Protein 6SDK (pdb70)

Structure (mmCIF, N/CA/C/O backbone):
data_6SDK
#
_entry.id   6SDK
#
_cell.length_a   47.186
_cell.length_b   104.501
_cell.length_c   103.193
_cell.angle_alpha   90.000
_cell.angle_beta   102.568
_cell.angle_gamma   90.000
#
_symmetry.space_group_name_H-M   'P 1 21 1'
#
loop_
_entity.id
_entity.type
_entity.pdbx_description
1 polymer 'Stage 0 sporulation protein J'
2 non-polymer "CYTIDINE-5'-DIPHOSPHATE"
3 non-polymer 'CALCIUM ION'
4 water water
#
loop_
_atom_site.group_PDB
_atom_site.id
_atom_site.type_symbol
_atom_site.label_atom_id
_atom_site.label_alt_id
_atom_site.label_comp_id
_atom_site.label_asym_id
_atom_site.label_entity_id
_atom_site.label_seq_id
_atom_site.pdbx_PDB_ins_code
_atom_site.Cartn_x
_atom_site.Cartn_y
_atom_site.Cartn_z
_atom_site.occupancy
_atom_site.B_iso_or_equiv
_atom_site.auth_seq_id
_atom_site.auth_comp_id
_atom_site.auth_asym_id
_atom_site.auth_atom_id
_atom_site.pdbx_PDB_model_num
ATOM 17 N N . GLU A 1 2 ? 74.55213 -0.60345 -31.49596 1.000 34.24845 21 GLU A N 1
ATOM 18 C CA . GLU A 1 2 ? 73.44621 -0.13766 -32.33339 1.000 31.01676 21 GLU A CA 1
ATOM 19 C C . GLU A 1 2 ? 72.20623 0.06520 -31.47293 1.000 29.87076 21 GLU A C 1
ATOM 20 O O . GLU A 1 2 ? 71.87101 -0.76420 -30.61599 1.000 29.58033 21 GLU A O 1
ATOM 32 N N . THR A 1 3 ? 71.52376 1.18206 -31.68578 1.000 29.31774 22 THR A N 1
ATOM 33 C CA . THR A 1 3 ? 70.38694 1.52345 -30.84826 1.000 27.57925 22 THR A CA 1
ATOM 34 C C . THR A 1 3 ? 69.15081 1.80804 -31.68140 1.000 28.89939 22 THR A C 1
ATOM 35 O O . THR A 1 3 ? 69.22472 2.15577 -32.85420 1.000 28.99594 22 THR A O 1
ATOM 46 N N . VAL A 1 4 ? 68.00440 1.66171 -31.03672 1.000 27.98919 23 VAL A N 1
ATOM 47 C CA . VAL A 1 4 ? 66.70546 2.01275 -31.61440 1.000 28.72546 23 VAL A CA 1
ATOM 48 C C . VAL A 1 4 ? 66.31112 3.37109 -31.04856 1.000 31.34021 23 VAL A C 1
ATOM 49 O O . VAL A 1 4 ? 66.12506 3.51112 -29.83425 1.000 35.45594 23 VAL A O 1
ATOM 62 N N . GLU A 1 5 ? 66.20862 4.36247 -31.91187 1.000 29.13717 24 GLU A N 1
ATOM 63 C CA . GLU A 1 5 ? 65.82105 5.70647 -31.51033 1.000 37.44938 24 GLU A CA 1
ATOM 64 C C . GLU A 1 5 ? 64.37716 5.93832 -31.94506 1.000 32.92179 24 GLU A C 1
ATOM 65 O O . GLU A 1 5 ? 63.93546 5.43850 -32.97619 1.000 31.41607 24 GLU A O 1
ATOM 77 N N . GLU A 1 6 ? 63.65312 6.70837 -31.14785 1.000 31.23225 25 GLU A N 1
ATOM 78 C CA . GLU A 1 6 ? 62.38731 7.26205 -31.60048 1.000 34.45022 25 GLU A CA 1
ATOM 79 C C . GLU A 1 6 ? 62.68423 8.51646 -32.41283 1.000 30.12512 25 GLU A C 1
ATOM 80 O O . GLU A 1 6 ? 63.23186 9.48291 -31.88875 1.000 39.35333 25 GLU A O 1
ATOM 92 N N . ILE A 1 7 ? 62.33743 8.49915 -33.68448 1.000 30.48232 26 ILE A N 1
ATOM 93 C CA . ILE A 1 7 ? 62.60116 9.61416 -34.59990 1.000 31.74887 26 ILE A CA 1
ATOM 94 C C . ILE A 1 7 ? 61.28529 10.32258 -34.90022 1.000 36.25124 26 ILE A C 1
ATOM 95 O O . ILE A 1 7 ? 60.27779 9.67531 -35.19243 1.000 31.33269 26 ILE A O 1
ATOM 111 N N . LYS A 1 8 ? 61.30180 11.65318 -34.84069 1.000 35.82117 27 LYS A N 1
ATOM 112 C CA . LYS A 1 8 ? 60.10079 12.42148 -35.13048 1.000 36.12996 27 LYS A CA 1
ATOM 113 C C . LYS A 1 8 ? 59.62991 12.18476 -36.55828 1.000 35.65346 27 LYS A C 1
ATOM 114 O O . LYS A 1 8 ? 60.42066 12.18613 -37.50001 1.000 35.76845 27 LYS A O 1
ATOM 133 N N . ILE A 1 9 ? 58.31933 12.00655 -36.71285 1.000 35.94501 28 ILE A N 1
ATOM 134 C CA . ILE A 1 9 ? 57.72206 11.87124 -38.03591 1.000 36.74304 28 ILE A CA 1
ATOM 135 C C . ILE A 1 9 ? 58.16084 13.00319 -38.95556 1.000 33.97028 28 ILE A C 1
ATOM 136 O O . ILE A 1 9 ? 58.38438 12.79441 -40.15876 1.000 33.98203 28 ILE A O 1
ATOM 152 N N . ALA A 1 10 ? 58.27127 14.22516 -38.42098 1.000 39.31165 29 ALA A N 1
ATOM 153 C CA . ALA A 1 10 ? 58.62192 15.37236 -39.25764 1.000 41.79984 29 ALA A CA 1
ATOM 154 C C . ALA A 1 10 ? 60.03906 15.30749 -39.82597 1.000 39.47355 29 ALA A C 1
ATOM 155 O O . ALA A 1 10 ? 60.34645 16.03069 -40.77781 1.000 38.10356 29 ALA A O 1
ATOM 162 N N . ASP A 1 11 ? 60.91421 14.48657 -39.25655 1.000 33.41327 30 ASP A N 1
ATOM 163 C CA . ASP A 1 11 ? 62.30778 14.44717 -39.67801 1.000 35.94400 30 ASP A CA 1
ATOM 164 C C . ASP A 1 11 ? 62.58839 13.37375 -40.71399 1.000 38.97562 30 ASP A C 1
ATOM 165 O O . ASP A 1 11 ? 63.72493 13.27826 -41.18657 1.000 36.19725 30 ASP A O 1
ATOM 174 N N . LEU A 1 12 ? 61.57421 12.57662 -41.07355 1.000 35.19221 31 LEU A N 1
ATOM 175 C CA . LEU A 1 12 ? 61.76428 11.45046 -41.96602 1.000 34.33961 31 LEU A CA 1
ATOM 176 C C . LEU A 1 12 ? 61.45438 11.83143 -43.39929 1.000 38.79114 31 LEU A C 1
ATOM 177 O O . LEU A 1 12 ? 60.48291 12.53807 -43.67184 1.000 39.48244 31 LEU A O 1
ATOM 193 N N . ARG A 1 13 ? 62.27079 11.33928 -44.31625 1.000 39.07391 32 ARG A N 1
ATOM 194 C CA . ARG A 1 13 ? 62.12820 11.56860 -45.74334 1.000 36.53047 32 ARG A CA 1
ATOM 195 C C . ARG A 1 13 ? 61.77982 10.25997 -46.43642 1.000 42.60368 32 ARG A C 1
ATOM 196 O O . ARG A 1 13 ? 62.13083 9.18136 -45.95057 1.000 39.98632 32 ARG A O 1
ATOM 217 N N . PRO A 1 14 ? 61.08703 10.30290 -47.56306 1.000 42.35401 33 PRO A N 1
ATOM 218 C CA . PRO A 1 14 ? 60.69351 9.04390 -48.21796 1.000 42.63304 33 PRO A CA 1
ATOM 219 C C . PRO A 1 14 ? 61.91784 8.29063 -48.70564 1.000 39.57641 33 PRO A C 1
ATOM 220 O O . PRO A 1 14 ? 63.03424 8.81595 -48.76983 1.000 43.98841 33 PRO A O 1
ATOM 231 N N . ASN A 1 15 ? 61.70821 7.02136 -49.01126 1.000 38.02811 34 ASN A N 1
ATOM 232 C CA . ASN A 1 15 ? 62.80964 6.17595 -49.48123 1.000 35.43218 34 ASN A CA 1
ATOM 233 C C . ASN A 1 15 ? 63.21890 6.61254 -50.87780 1.000 36.82213 34 ASN A C 1
ATOM 234 O O . ASN A 1 15 ? 62.41880 6.46242 -51.81448 1.000 37.83816 34 ASN A O 1
ATOM 245 N N . PRO A 1 16 ? 64.44278 7.12149 -51.06974 1.000 39.57102 35 PRO A N 1
ATOM 246 C CA . PRO A 1 16 ? 64.88050 7.52361 -52.42225 1.000 43.04769 35 PRO A CA 1
ATOM 247 C C . PRO A 1 16 ? 64.80598 6.42157 -53.45800 1.000 43.05788 35 PRO A C 1
ATOM 248 O O . PRO A 1 16 ? 64.72273 6.71182 -54.65996 1.000 39.53321 35 PRO A O 1
ATOM 259 N N . TYR A 1 17 ? 64.88191 5.16266 -53.04081 1.000 31.27411 36 TYR A N 1
ATOM 260 C CA . TYR A 1 17 ? 64.94336 4.03310 -53.96654 1.000 32.10557 36 TYR A CA 1
ATOM 261 C C . TYR A 1 17 ? 63.75670 3.09863 -53.75125 1.000 34.80088 36 TYR A C 1
ATOM 262 O O . TYR A 1 17 ? 63.85814 1.89054 -53.93561 1.000 39.60722 36 TYR A O 1
ATOM 280 N N . GLN A 1 18 ? 62.62640 3.66760 -53.37332 1.000 34.94730 37 GLN A N 1
ATOM 281 C CA . GLN A 1 18 ? 61.39427 2.94648 -53.07439 1.000 29.41003 37 GLN A CA 1
ATOM 282 C C . GLN A 1 18 ? 60.95625 2.03027 -54.20153 1.000 35.14744 37 GLN A C 1
ATOM 283 O O . GLN A 1 18 ? 60.59355 2.52183 -55.27105 1.000 37.07294 37 GLN A O 1
ATOM 297 N N . PRO A 1 19 ? 60.95424 0.69577 -53.99525 1.000 31.87709 38 PRO A N 1
ATOM 298 C CA . PRO A 1 19 ? 60.48602 -0.20742 -55.06584 1.000 30.15296 38 PRO A CA 1
ATOM 299 C C . PRO A 1 19 ? 58.97689 -0.31059 -55.16585 1.000 29.92655 38 PRO A C 1
ATOM 300 O O . PRO A 1 19 ? 58.45597 -0.77156 -56.19681 1.000 30.64282 38 PRO A O 1
ATOM 311 N N . ARG A 1 20 ? 58.27315 0.05672 -54.11550 1.000 31.15304 39 ARG A N 1
ATOM 312 C CA . ARG A 1 20 ? 56.82167 -0.06780 -54.06937 1.000 35.19417 39 ARG A CA 1
ATOM 313 C C . ARG A 1 20 ? 56.19536 1.10573 -54.81393 1.000 36.69369 39 ARG A C 1
ATOM 314 O O . ARG A 1 20 ? 56.46985 2.26719 -54.49722 1.000 34.72607 39 ARG A O 1
ATOM 335 N N . LYS A 1 21 ? 55.37444 0.80720 -55.81151 1.000 34.22104 40 LYS A N 1
ATOM 336 C CA . LYS A 1 21 ? 54.67866 1.84391 -56.56647 1.000 43.89866 40 LYS A CA 1
ATOM 337 C C . LYS A 1 21 ? 53.21155 1.99047 -56.17630 1.000 42.80986 40 LYS A C 1
ATOM 338 O O . LYS A 1 21 ? 52.61328 3.03105 -56.45037 1.000 50.54838 40 LYS A O 1
ATOM 357 N N . HIS A 1 22 ? 52.64371 0.98471 -55.52505 1.000 43.95200 41 HIS A N 1
ATOM 358 C CA . HIS A 1 22 ? 51.23797 0.94251 -55.13397 1.000 48.14888 41 HIS A CA 1
ATOM 359 C C . HIS A 1 22 ? 51.18721 0.81484 -53.62150 1.000 43.61737 41 HIS A C 1
ATOM 360 O O . HIS A 1 22 ? 51.75968 -0.12572 -53.06056 1.000 37.54320 41 HIS A O 1
ATOM 374 N N . PHE A 1 23 ? 50.53925 1.77746 -52.96641 1.000 38.46545 42 PHE A N 1
ATOM 375 C CA . PHE A 1 23 ? 50.29591 1.74678 -51.52386 1.000 32.94855 42 PHE A CA 1
ATOM 376 C C . PHE A 1 23 ? 48.79505 1.59570 -51.30481 1.000 37.42046 42 PHE A C 1
ATOM 377 O O . PHE A 1 23 ? 48.06400 2.57869 -51.23840 1.000 38.61347 42 PHE A O 1
ATOM 394 N N . ASP A 1 24 ? 48.34725 0.35323 -51.18339 1.000 36.06940 43 ASP A N 1
ATOM 395 C CA . ASP A 1 24 ? 46.91694 0.07928 -51.04866 1.000 37.70265 43 ASP A CA 1
ATOM 396 C C . ASP A 1 24 ? 46.35531 0.70143 -49.77909 1.000 38.96279 43 ASP A C 1
ATOM 397 O O . ASP A 1 24 ? 46.88060 0.49583 -48.67697 1.000 32.74454 43 ASP A O 1
ATOM 406 N N . ASP A 1 25 ? 45.27645 1.47278 -49.92733 1.000 35.70405 44 ASP A N 1
ATOM 407 C CA . ASP A 1 25 ? 44.68382 2.14814 -48.77281 1.000 38.80801 44 ASP A CA 1
ATOM 408 C C . ASP A 1 25 ? 44.13081 1.15673 -47.75290 1.000 32.50012 44 ASP A C 1
ATOM 409 O O . ASP A 1 25 ? 44.24770 1.37855 -46.53902 1.000 35.47013 44 ASP A O 1
ATOM 418 N N . GLU A 1 26 ? 43.53022 0.05953 -48.21689 1.000 35.31478 45 GLU A N 1
ATOM 419 C CA . GLU A 1 26 ? 42.97157 -0.92985 -47.29603 1.000 31.60299 45 GLU A CA 1
ATOM 420 C C . GLU A 1 26 ? 44.08878 -1.59991 -46.48181 1.000 29.61506 45 GLU A C 1
ATOM 421 O O . GLU A 1 26 ? 43.94658 -1.80455 -45.27809 1.000 28.89009 45 GLU A O 1
ATOM 433 N N . ALA A 1 27 ? 45.20334 -1.92065 -47.11838 1.000 34.90615 46 ALA A N 1
ATOM 434 C CA . ALA A 1 27 ? 46.28643 -2.56800 -46.38214 1.000 31.34403 46 ALA A CA 1
ATOM 435 C C . ALA A 1 27 ? 46.93743 -1.59613 -45.40728 1.000 27.95003 46 ALA A C 1
ATOM 436 O O . ALA A 1 27 ? 47.36113 -1.99348 -44.31466 1.000 29.56735 46 ALA A O 1
ATOM 443 N N . LEU A 1 28 ? 47.03050 -0.31251 -45.77600 1.000 27.89232 47 LEU A N 1
ATOM 444 C CA . LEU A 1 28 ? 47.56137 0.68014 -44.83635 1.000 32.42933 47 LEU A CA 1
ATOM 445 C C . LEU A 1 28 ? 46.64319 0.83736 -43.62973 1.000 27.76800 47 LEU A C 1
ATOM 446 O O . LEU A 1 28 ? 47.10255 1.05567 -42.50464 1.000 26.50196 47 LEU A O 1
ATOM 462 N N . ALA A 1 29 ? 45.32538 0.72878 -43.83181 1.000 28.72049 48 ALA A N 1
ATOM 463 C CA . ALA A 1 29 ? 44.43457 0.80088 -42.68483 1.000 26.64326 48 ALA A CA 1
ATOM 464 C C . ALA A 1 29 ? 44.64198 -0.39684 -41.74926 1.000 23.11531 48 ALA A C 1
ATOM 465 O O . ALA A 1 29 ? 44.55186 -0.25835 -40.51584 1.000 28.76362 48 ALA A O 1
ATOM 472 N N . GLU A 1 30 ? 44.87049 -1.58148 -42.32010 1.000 22.46775 49 GLU A N 1
ATOM 473 C CA . GLU A 1 30 ? 45.15291 -2.75662 -41.50294 1.000 26.00502 49 GLU A CA 1
ATOM 474 C C . GLU A 1 30 ? 46.41140 -2.53544 -40.65708 1.000 24.26894 49 GLU A C 1
ATOM 475 O O . GLU A 1 30 ? 46.42262 -2.81326 -39.45043 1.000 25.17912 49 GLU A O 1
ATOM 487 N N . LEU A 1 31 ? 47.48099 -2.04056 -41.28604 1.000 25.63076 50 LEU A N 1
ATOM 488 C CA . LEU A 1 31 ? 48.72161 -1.78246 -40.56312 1.000 24.35359 50 LEU A CA 1
ATOM 489 C C . LEU A 1 31 ? 48.52311 -0.70374 -39.50788 1.000 24.59008 50 LEU A C 1
ATOM 490 O O . LEU A 1 31 ? 48.96970 -0.85961 -38.36918 1.000 25.47809 50 LEU A O 1
ATOM 506 N N . LYS A 1 32 ? 47.79536 0.36835 -39.85535 1.000 26.59550 51 LYS A N 1
ATOM 507 C CA . LYS A 1 32 ? 47.43333 1.39255 -38.88085 1.000 25.58702 51 LYS A CA 1
ATOM 508 C C . LYS A 1 32 ? 46.74728 0.78124 -37.67463 1.000 24.77382 51 LYS A C 1
ATOM 509 O O . LYS A 1 32 ? 47.07652 1.10758 -36.52931 1.000 25.39815 51 LYS A O 1
ATOM 528 N N . GLU A 1 33 ? 45.76935 -0.08685 -37.91227 1.000 31.24409 52 GLU A N 1
ATOM 529 C CA . GLU A 1 33 ? 45.05261 -0.71721 -36.80750 1.000 29.43864 52 GLU A CA 1
ATOM 530 C C . GLU A 1 33 ? 45.98398 -1.54187 -35.94718 1.000 28.46129 52 GLU A C 1
ATOM 531 O O . GLU A 1 33 ? 45.84273 -1.56737 -34.71906 1.000 25.58388 52 GLU A O 1
ATOM 543 N N . SER A 1 34 ? 46.93720 -2.25076 -36.57527 1.000 25.79243 53 SER A N 1
ATOM 544 C CA . SER A 1 34 ? 47.87781 -3.04892 -35.80368 1.000 23.76384 53 SER A CA 1
ATOM 545 C C . SER A 1 34 ? 48.81991 -2.15398 -35.00037 1.000 24.19608 53 SER A C 1
ATOM 546 O O . SER A 1 34 ? 49.16656 -2.47455 -33.86019 1.000 26.32625 53 SER A O 1
ATOM 554 N N . VAL A 1 35 ? 49.23159 -1.01857 -35.58003 1.000 23.95785 54 VAL A N 1
ATOM 555 C CA . VAL A 1 35 ? 50.09358 -0.08819 -34.85329 1.000 26.43232 54 VAL A CA 1
ATOM 556 C C . VAL A 1 35 ? 49.36814 0.47797 -33.64233 1.000 25.77187 54 VAL A C 1
ATOM 557 O O . VAL A 1 35 ? 49.96522 0.69051 -32.58663 1.000 31.11401 54 VAL A O 1
ATOM 570 N N . LEU A 1 36 ? 48.06778 0.73057 -33.77423 1.000 26.44808 55 LEU A N 1
ATOM 571 C CA . LEU A 1 36 ? 47.27455 1.15227 -32.62065 1.000 32.29156 55 LEU A CA 1
ATOM 572 C C . LEU A 1 36 ? 47.18618 0.07731 -31.53279 1.000 30.12324 55 LEU A C 1
ATOM 573 O O . LEU A 1 36 ? 47.16381 0.39108 -30.34024 1.000 32.36638 55 LEU A O 1
ATOM 589 N N . GLN A 1 37 ? 47.14979 -1.20240 -31.91628 1.000 26.92373 56 GLN A N 1
ATOM 590 C CA . GLN A 1 37 ? 47.10017 -2.27506 -30.91463 1.000 27.95112 56 GLN A CA 1
ATOM 591 C C . GLN A 1 37 ? 48.44511 -2.56294 -30.27770 1.000 30.83319 56 GLN A C 1
ATOM 592 O O . GLN A 1 37 ? 48.54224 -2.78734 -29.06456 1.000 29.56735 56 GLN A O 1
ATOM 606 N N . HIS A 1 38 ? 49.49931 -2.61420 -31.08206 1.000 25.84441 57 HIS A N 1
ATOM 607 C CA . HIS A 1 38 ? 50.77384 -3.10498 -30.58762 1.000 28.41460 57 HIS A CA 1
ATOM 608 C C . HIS A 1 38 ? 51.92053 -2.11628 -30.64951 1.000 27.60602 57 HIS A C 1
ATOM 609 O O . HIS A 1 38 ? 53.02659 -2.46262 -30.17539 1.000 25.77134 57 HIS A O 1
ATOM 623 N N . GLY A 1 39 ? 51.72685 -0.92901 -31.21533 1.000 26.99809 58 GLY A N 1
ATOM 624 C CA . GLY A 1 39 ? 52.86309 -0.09984 -31.58180 1.000 32.12615 58 GLY A CA 1
ATOM 625 C C . GLY A 1 39 ? 53.56173 -0.62764 -32.82212 1.000 27.68751 58 GLY A C 1
ATOM 626 O O . GLY A 1 39 ? 53.15532 -1.62621 -33.42282 1.000 26.95996 58 GLY A O 1
ATOM 630 N N . ILE A 1 40 ? 54.62805 0.05961 -33.24628 1.000 28.83950 59 ILE A N 1
ATOM 631 C CA . ILE A 1 40 ? 55.47570 -0.44587 -34.32141 1.000 26.18827 59 ILE A CA 1
ATOM 632 C C . ILE A 1 40 ? 56.43645 -1.47409 -33.72669 1.000 29.89668 59 ILE A C 1
ATOM 633 O O . ILE A 1 40 ? 57.34499 -1.13935 -32.95677 1.000 28.50123 59 ILE A O 1
ATOM 649 N N . LEU A 1 41 ? 56.23470 -2.74191 -34.10790 1.000 29.15169 60 LEU A N 1
ATOM 650 C CA . LEU A 1 41 ? 56.98147 -3.84560 -33.53758 1.000 23.14709 60 LEU A CA 1
ATOM 651 C C . LEU A 1 41 ? 58.38451 -3.97535 -34.11824 1.000 23.98031 60 LEU A C 1
ATOM 652 O O . LEU A 1 41 ? 59.28521 -4.49283 -33.45464 1.000 28.39480 60 LEU A O 1
ATOM 668 N N . GLN A 1 42 ? 58.57657 -3.56697 -35.36739 1.000 24.09192 61 GLN A N 1
ATOM 669 C CA . GLN A 1 42 ? 59.83809 -3.74077 -36.03443 1.000 21.61483 61 GLN A CA 1
ATOM 670 C C . GLN A 1 42 ? 60.41917 -2.36609 -36.31909 1.000 22.93125 61 GLN A C 1
ATOM 671 O O . GLN A 1 42 ? 59.81587 -1.59449 -37.06919 1.000 25.02101 61 GLN A O 1
ATOM 685 N N . PRO A 1 43 ? 61.58445 -2.02070 -35.77816 1.000 23.98332 62 PRO A N 1
ATOM 686 C CA . PRO A 1 43 ? 62.16483 -0.70209 -36.09278 1.000 22.28071 62 PRO A CA 1
ATOM 687 C C . PRO A 1 43 ? 62.36538 -0.49121 -37.58717 1.000 21.21501 62 PRO A C 1
ATOM 688 O O . PRO A 1 43 ? 62.78354 -1.38850 -38.32748 1.000 23.03567 62 PRO A O 1
ATOM 699 N N . LEU A 1 44 ? 62.08919 0.73236 -38.03623 1.000 22.61946 63 LEU A N 1
ATOM 700 C CA . LEU A 1 44 ? 62.47064 1.13649 -39.37961 1.000 20.64495 63 LEU A CA 1
ATOM 701 C C . LEU A 1 44 ? 63.99940 1.16836 -39.50299 1.000 25.63236 63 LEU A C 1
ATOM 702 O O . LEU A 1 44 ? 64.69789 1.34935 -38.52806 1.000 25.16860 63 LEU A O 1
ATOM 718 N N . ILE A 1 45 ? 64.50558 1.00864 -40.72299 1.000 25.299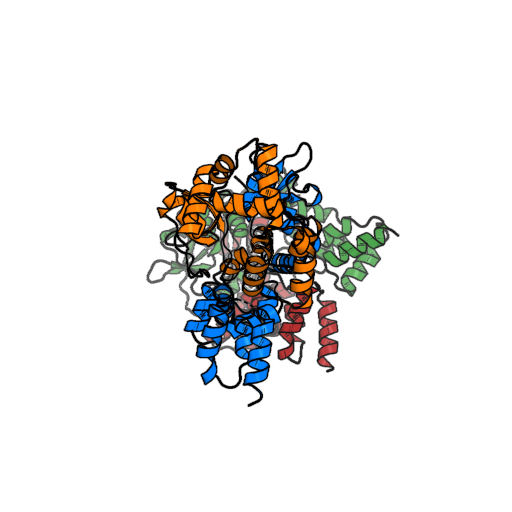18 64 ILE A N 1
ATOM 719 C CA . ILE A 1 45 ? 65.91182 1.29123 -41.01895 1.000 23.45167 64 ILE A CA 1
ATOM 720 C C . ILE A 1 45 ? 65.98591 2.62204 -41.75324 1.000 27.56083 64 ILE A C 1
ATOM 721 O O . ILE A 1 45 ? 65.26269 2.84340 -42.73077 1.000 27.54986 64 ILE A O 1
ATOM 737 N N . VAL A 1 46 ? 66.83993 3.52173 -41.26641 1.000 25.85775 65 VAL A N 1
ATOM 738 C CA . VAL A 1 46 ? 67.01143 4.83309 -41.88773 1.000 27.74223 65 VAL A CA 1
ATOM 739 C C . VAL A 1 46 ? 68.48578 5.22023 -41.94510 1.000 34.20019 65 VAL A C 1
ATOM 740 O O . VAL A 1 46 ? 69.33542 4.65375 -41.24596 1.000 28.32133 65 VAL A O 1
ATOM 753 N N . ARG A 1 47 ? 68.77237 6.20683 -42.79960 1.000 30.97449 66 ARG A N 1
ATOM 754 C CA . ARG A 1 47 ? 70.11962 6.75005 -42.96493 1.000 32.08292 66 ARG A CA 1
ATOM 755 C C . ARG A 1 47 ? 70.04398 8.26129 -42.79805 1.000 30.59928 66 ARG A C 1
ATOM 756 O O . ARG A 1 47 ? 69.13464 8.90076 -43.31329 1.000 30.35038 66 ARG A O 1
ATOM 777 N N . LYS A 1 48 ? 71.01687 8.83884 -42.10995 1.000 32.56816 67 LYS A N 1
ATOM 778 C CA . LYS A 1 48 ? 71.03053 10.29103 -41.95128 1.000 32.94336 67 LYS A CA 1
ATOM 779 C C . LYS A 1 48 ? 71.26555 10.98767 -43.29596 1.000 34.22335 67 LYS A C 1
ATOM 780 O O . LYS A 1 48 ? 72.17688 10.64281 -44.05242 1.000 33.83775 67 LYS A O 1
ATOM 799 N N . SER A 1 49 ? 70.38815 11.92463 -43.63251 1.000 36.53725 68 SER A N 1
ATOM 800 C CA . SER A 1 49 ? 70.60768 12.79789 -44.77794 1.000 35.01446 68 SER A CA 1
ATOM 801 C C . SER A 1 49 ? 71.42143 14.01128 -44.30491 1.000 32.74385 68 SER A C 1
ATOM 802 O O . SER A 1 49 ? 71.92315 14.04561 -43.17704 1.000 34.67590 68 SER A O 1
ATOM 810 N N . LEU A 1 50 ? 71.52817 15.04555 -45.14816 1.000 35.73519 69 LEU A N 1
ATOM 811 C CA . LEU A 1 50 ? 72.14471 16.29089 -44.69430 1.000 39.07512 69 LEU A CA 1
ATOM 812 C C . LEU A 1 50 ? 71.27150 16.96589 -43.64273 1.000 33.43029 69 LEU A C 1
ATOM 813 O O . LEU A 1 50 ? 71.78107 17.51765 -42.66195 1.000 36.84203 69 LEU A O 1
ATOM 829 N N . LYS A 1 51 ? 69.94538 16.90004 -43.81378 1.000 32.48445 70 LYS A N 1
ATOM 830 C CA . LYS A 1 51 ? 68.97227 17.28560 -42.79757 1.000 31.30554 70 LYS A CA 1
ATOM 831 C C . LYS A 1 51 ? 67.92850 16.17418 -42.75430 1.000 36.38178 70 LYS A C 1
ATOM 832 O O . LYS A 1 51 ? 67.48882 15.70547 -43.80337 1.000 33.70324 70 LYS A O 1
ATOM 851 N N . GLY A 1 52 ? 67.57630 15.71347 -41.57819 1.000 34.20623 71 GLY A N 1
ATOM 852 C CA . GLY A 1 52 ? 66.61031 14.62773 -41.50487 1.000 36.76907 71 GLY A CA 1
ATOM 853 C C . GLY A 1 52 ? 67.20190 13.26884 -41.84898 1.000 32.03073 71 GLY A C 1
ATOM 854 O O . GLY A 1 52 ? 68.43817 13.05800 -41.86211 1.000 32.36879 71 GLY A O 1
ATOM 858 N N . TYR A 1 53 ? 66.29345 12.32110 -42.10957 1.000 33.54274 72 TYR A N 1
ATOM 859 C CA . TYR A 1 53 ? 66.65875 10.93103 -42.31583 1.000 29.65976 72 TYR A CA 1
ATOM 860 C C . TYR A 1 53 ? 65.88095 10.34212 -43.48082 1.000 30.22317 72 TYR A C 1
ATOM 861 O O . TYR A 1 53 ? 64.64943 10.46459 -43.53253 1.000 38.64585 72 TYR A O 1
ATOM 879 N N . ASP A 1 54 ? 66.59720 9.65048 -44.36376 1.000 32.51316 73 ASP A N 1
ATOM 880 C CA . ASP A 1 54 ? 65.96269 8.90083 -45.43529 1.000 29.04454 73 ASP A CA 1
ATOM 881 C C . ASP A 1 54 ? 65.52209 7.51553 -44.95989 1.000 29.68149 73 ASP A C 1
ATOM 882 O O . ASP A 1 54 ? 66.31334 6.77676 -44.37054 1.000 26.92423 73 ASP A O 1
ATOM 891 N N . ILE A 1 55 ? 64.28103 7.12359 -45.27701 1.000 25.92324 74 ILE A N 1
ATOM 892 C CA . ILE A 1 55 ? 63.83559 5.77082 -44.99097 1.000 24.88950 74 ILE A CA 1
ATOM 893 C C . ILE A 1 55 ? 64.51279 4.79949 -45.94577 1.000 27.31113 74 ILE A C 1
ATOM 894 O O . ILE A 1 55 ? 64.53790 4.99707 -47.16275 1.000 32.69315 74 ILE A O 1
ATOM 910 N N . VAL A 1 56 ? 65.08667 3.74254 -45.39032 1.000 28.13308 75 VAL A N 1
ATOM 911 C CA . VAL A 1 56 ? 65.61126 2.64455 -46.18019 1.000 26.51772 75 VAL A CA 1
ATOM 912 C C . VAL A 1 56 ? 64.67371 1.44300 -46.14559 1.000 28.04933 75 VAL A C 1
ATOM 913 O O . VAL A 1 56 ? 64.57821 0.70539 -47.12388 1.000 27.16578 75 VAL A O 1
ATOM 926 N N . ALA A 1 57 ? 64.01542 1.22002 -45.00929 1.000 26.49026 76 ALA A N 1
ATOM 927 C CA . ALA A 1 57 ? 62.92175 0.25666 -44.93166 1.000 28.12291 76 ALA A CA 1
ATOM 928 C C . ALA A 1 57 ? 61.89269 0.75069 -43.92693 1.000 29.49666 76 ALA A C 1
ATOM 929 O O . ALA A 1 57 ? 62.23903 1.02749 -42.77710 1.000 27.88595 76 ALA A O 1
ATOM 936 N N . GLY A 1 58 ? 60.63347 0.86877 -44.36054 1.000 26.89017 77 GLY A N 1
ATOM 937 C CA . GLY A 1 58 ? 59.60053 1.27215 -43.43869 1.000 28.10213 77 GLY A CA 1
ATOM 938 C C . GLY A 1 58 ? 58.58823 2.29616 -43.91968 1.000 24.15595 77 GLY A C 1
ATOM 939 O O . GLY A 1 58 ? 57.88713 2.87785 -43.09263 1.000 25.70164 77 GLY A O 1
ATOM 943 N N . GLU A 1 59 ? 58.45147 2.49731 -45.23562 1.000 25.70179 78 GLU A N 1
ATOM 944 C CA . GLU A 1 59 ? 57.54879 3.54010 -45.71028 1.000 27.73415 78 GLU A CA 1
ATOM 945 C C . GLU A 1 59 ? 56.09972 3.24224 -45.32523 1.000 26.13720 78 GLU A C 1
ATOM 946 O O . GLU A 1 59 ? 55.34192 4.16588 -44.98444 1.000 32.45636 78 GLU A O 1
ATOM 958 N N . ARG A 1 60 ? 55.67711 1.96500 -45.38142 1.000 24.25460 79 ARG A N 1
ATOM 959 C CA . ARG A 1 60 ? 54.29531 1.66141 -45.00628 1.000 24.99967 79 ARG A CA 1
ATOM 960 C C . ARG A 1 60 ? 54.09353 1.91429 -43.51160 1.000 26.96840 79 ARG A C 1
ATOM 961 O O . ARG A 1 60 ? 53.08941 2.51253 -43.11403 1.000 27.47177 79 ARG A O 1
ATOM 982 N N . ARG A 1 61 ? 55.06264 1.49975 -42.68038 1.000 23.27265 80 ARG A N 1
ATOM 983 C CA . ARG A 1 61 ? 54.98816 1.78189 -41.25297 1.000 24.25076 80 ARG A CA 1
ATOM 984 C C . ARG A 1 61 ? 54.93027 3.28139 -40.99179 1.000 25.58025 80 ARG A C 1
ATOM 985 O O . ARG A 1 61 ? 54.24360 3.74007 -40.08180 1.000 25.89301 80 ARG A O 1
ATOM 1006 N N . PHE A 1 62 ? 55.69350 4.04616 -41.75624 1.000 26.02607 81 PHE A N 1
ATOM 1007 C CA . PHE A 1 62 ? 55.69754 5.49556 -41.64967 1.000 26.58873 81 PHE A CA 1
ATOM 1008 C C . PHE A 1 62 ? 54.31611 6.06998 -41.93579 1.000 28.61742 81 PHE A C 1
ATOM 1009 O O . PHE A 1 62 ? 53.79112 6.86632 -41.15179 1.000 29.85531 81 PHE A O 1
ATOM 1026 N N . ARG A 1 63 ? 53.69844 5.64574 -43.03680 1.000 27.90658 82 ARG A N 1
ATOM 1027 C CA . ARG A 1 63 ? 52.37195 6.15205 -43.37041 1.000 30.52248 82 ARG A CA 1
ATOM 1028 C C . ARG A 1 63 ? 51.31944 5.67192 -42.37978 1.000 30.88070 82 ARG A C 1
ATOM 1029 O O . ARG A 1 63 ? 50.38671 6.42989 -42.04783 1.000 27.81833 82 ARG A O 1
ATOM 1050 N N . ALA A 1 64 ? 51.44197 4.43000 -41.88870 1.000 25.64492 83 ALA A N 1
ATOM 1051 C CA . ALA A 1 64 ? 50.49476 3.95217 -40.88491 1.000 28.03627 83 ALA A CA 1
ATOM 1052 C C . ALA A 1 64 ? 50.64335 4.71884 -39.57808 1.000 30.69880 83 ALA A C 1
ATOM 1053 O O . ALA A 1 64 ? 49.65211 4.95073 -38.87035 1.000 29.74225 83 ALA A O 1
ATOM 1060 N N . ALA A 1 65 ? 51.87165 5.12317 -39.24442 1.000 28.38008 84 ALA A N 1
ATOM 1061 C CA . ALA A 1 65 ? 52.11528 5.87543 -38.01814 1.000 27.62677 84 ALA A CA 1
ATOM 1062 C C . ALA A 1 65 ? 51.50182 7.26296 -38.10270 1.000 30.99821 84 ALA A C 1
ATOM 1063 O O . ALA A 1 65 ? 50.98906 7.78382 -37.10021 1.000 31.27596 84 ALA A O 1
ATOM 1070 N N . LYS A 1 66 ? 51.49428 7.84122 -39.30119 1.000 30.88262 85 LYS A N 1
ATOM 1071 C CA . LYS A 1 66 ? 50.79740 9.10865 -39.50051 1.000 33.19403 85 LYS A CA 1
ATOM 1072 C C . LYS A 1 66 ? 49.29667 8.92914 -39.35281 1.000 36.02827 85 LYS A C 1
ATOM 1073 O O . LYS A 1 66 ? 48.63564 9.70762 -38.65149 1.000 31.35721 85 LYS A O 1
ATOM 1092 N N . LEU A 1 67 ? 48.74523 7.88317 -39.96841 1.000 36.72161 86 LEU A N 1
ATOM 1093 C CA . LEU A 1 67 ? 47.32220 7.59602 -39.81650 1.000 32.66987 86 LEU A CA 1
ATOM 1094 C C . LEU A 1 67 ? 46.94050 7.30388 -38.37290 1.000 34.56259 86 LEU A C 1
ATOM 1095 O O . LEU A 1 67 ? 45.83590 7.63001 -37.94435 1.000 34.95774 86 LEU A O 1
ATOM 1111 N N . ALA A 1 68 ? 47.81490 6.70106 -37.60483 1.000 31.35100 87 ALA A N 1
ATOM 1112 C CA . ALA A 1 68 ? 47.51368 6.39569 -36.21506 1.000 30.16913 87 ALA A CA 1
ATOM 1113 C C . ALA A 1 68 ? 47.73804 7.57805 -35.28382 1.000 32.23028 87 ALA A C 1
ATOM 1114 O O . ALA A 1 68 ? 47.47923 7.44973 -34.08505 1.000 36.08107 87 ALA A O 1
ATOM 1121 N N . GLY A 1 69 ? 48.24636 8.69614 -35.80440 1.000 34.45702 88 GLY A N 1
ATOM 1122 C CA . GLY A 1 69 ? 48.49464 9.86674 -34.98514 1.000 36.08876 88 GLY A CA 1
ATOM 1123 C C . GLY A 1 69 ? 49.73817 9.82141 -34.13462 1.000 37.10338 88 GLY A C 1
ATOM 1124 O O . GLY A 1 69 ? 49.79735 10.49320 -33.10415 1.000 33.61686 88 GLY A O 1
ATOM 1128 N N . LEU A 1 70 ? 50.73991 9.04247 -34.52235 1.000 34.31288 89 LEU A N 1
ATOM 1129 C CA . LEU A 1 70 ? 51.95834 8.95942 -33.74147 1.000 35.33090 89 LEU A CA 1
ATOM 1130 C C . LEU A 1 70 ? 52.82392 10.17635 -34.03653 1.000 34.14303 89 LEU A C 1
ATOM 1131 O O . LEU A 1 70 ? 52.73994 10.77829 -35.10824 1.000 33.89195 89 LEU A O 1
ATOM 1147 N N . ASP A 1 71 ? 53.64738 10.53694 -33.05902 1.000 33.16468 90 ASP A N 1
ATOM 1148 C CA . ASP A 1 71 ? 54.59729 11.63713 -33.17560 1.000 38.77081 90 ASP A CA 1
ATOM 1149 C C . ASP A 1 71 ? 55.97684 11.16676 -33.60577 1.000 35.70343 90 ASP A C 1
ATOM 1150 O O . ASP A 1 71 ? 56.69873 11.91498 -34.27218 1.000 32.41896 90 ASP A O 1
ATOM 1159 N N . THR A 1 72 ? 56.34442 9.94136 -33.23816 1.000 33.71368 91 THR A N 1
ATOM 1160 C CA . THR A 1 72 ? 57.64584 9.37075 -33.55027 1.000 32.70820 91 THR A CA 1
ATOM 1161 C C . THR A 1 72 ? 57.47884 7.91047 -33.96765 1.000 35.96193 91 THR A C 1
ATOM 1162 O O . THR A 1 72 ? 56.47327 7.26534 -33.64749 1.000 30.37149 91 THR A O 1
ATOM 1173 N N . VAL A 1 73 ? 58.49587 7.39665 -34.65719 1.000 30.41917 92 VAL A N 1
ATOM 1174 C CA . VAL A 1 73 ? 58.60440 5.97268 -34.92708 1.000 28.30422 92 VAL A CA 1
ATOM 1175 C C . VAL A 1 73 ? 59.93887 5.43222 -34.42581 1.000 33.47911 92 VAL A C 1
ATOM 1176 O O . VAL A 1 73 ? 60.92771 6.16273 -34.36323 1.000 30.26816 92 VAL A O 1
ATOM 1189 N N . PRO A 1 74 ? 60.00822 4.14742 -34.07932 1.000 27.12153 93 PRO A N 1
ATOM 1190 C CA . PRO A 1 74 ? 61.31078 3.53320 -33.71848 1.000 25.85970 93 PRO A CA 1
ATOM 1191 C C . PRO A 1 74 ? 62.14767 3.27658 -34.96372 1.000 27.42822 93 PRO A C 1
ATOM 1192 O O . PRO A 1 74 ? 61.66321 2.77074 -35.97640 1.000 24.96563 93 PRO A O 1
ATOM 1203 N N . ALA A 1 75 ? 63.41174 3.63792 -34.89480 1.000 27.21525 94 ALA A N 1
ATOM 1204 C CA . ALA A 1 75 ? 64.24685 3.47962 -36.06557 1.000 26.29907 94 ALA A CA 1
ATOM 1205 C C . ALA A 1 75 ? 65.68311 3.20165 -35.65695 1.000 24.69593 94 ALA A C 1
ATOM 1206 O O . ALA A 1 75 ? 66.15126 3.66210 -34.61115 1.000 30.68506 94 ALA A O 1
ATOM 1213 N N . ILE A 1 76 ? 66.34916 2.41123 -36.49651 1.000 24.97292 95 ILE A N 1
ATOM 1214 C CA . ILE A 1 76 ? 67.79207 2.16633 -36.41145 1.000 24.81116 95 ILE A CA 1
ATOM 1215 C C . ILE A 1 76 ? 68.47647 3.00259 -37.48738 1.000 23.83104 95 ILE A C 1
ATOM 1216 O O . ILE A 1 76 ? 68.14343 2.90380 -38.67689 1.000 27.16388 95 ILE A O 1
ATOM 1232 N N . VAL A 1 77 ? 69.38949 3.85014 -37.06769 1.000 27.05643 96 VAL A N 1
ATOM 1233 C CA . VAL A 1 77 ? 70.13222 4.70967 -37.98615 1.000 28.77866 96 VAL A CA 1
ATOM 1234 C C . VAL A 1 77 ? 71.43516 4.02595 -38.39237 1.000 29.97372 96 VAL A C 1
ATOM 1235 O O . VAL A 1 77 ? 72.26525 3.67938 -37.54572 1.000 30.02442 96 VAL A O 1
ATOM 1248 N N . ARG A 1 78 ? 71.63635 3.87541 -39.67542 1.000 26.77874 97 ARG A N 1
ATOM 1249 C CA . ARG A 1 78 ? 72.81781 3.22614 -40.20356 1.000 28.53775 97 ARG A CA 1
ATOM 1250 C C . ARG A 1 78 ? 73.51765 4.10591 -41.22433 1.000 31.79372 97 ARG A C 1
ATOM 1251 O O . ARG A 1 78 ? 72.86890 4.83016 -41.97316 1.000 30.05897 97 ARG A O 1
ATOM 1272 N N . GLU A 1 79 ? 74.84475 4.05189 -41.23268 1.000 28.98636 98 GLU A N 1
ATOM 1273 C CA . GLU A 1 79 ? 75.62040 4.65818 -42.30470 1.000 31.06664 98 GLU A CA 1
ATOM 1274 C C . GLU A 1 79 ? 75.66448 3.67541 -43.46563 1.000 27.38945 98 GLU A C 1
ATOM 1275 O O . GLU A 1 79 ? 76.13894 2.55308 -43.30754 1.000 35.90785 98 GLU A O 1
ATOM 1287 N N . LEU A 1 80 ? 75.10303 4.07600 -44.61178 1.000 25.22966 99 LEU A N 1
ATOM 1288 C CA . LEU A 1 80 ? 75.02126 3.19941 -45.75486 1.000 28.53579 99 LEU A CA 1
ATOM 1289 C C . LEU A 1 80 ? 75.42480 3.95075 -47.00932 1.000 35.43500 99 LEU A C 1
ATOM 1290 O O . LEU A 1 80 ? 75.00554 5.09485 -47.21325 1.000 36.13496 99 LEU A O 1
ATOM 1306 N N . SER A 1 81 ? 76.18266 3.27742 -47.87136 1.000 32.86656 100 SER A N 1
ATOM 1307 C CA . SER A 1 81 ? 76.45861 3.78921 -49.20547 1.000 38.76182 100 SER A CA 1
ATOM 1308 C C . SER A 1 81 ? 75.18602 3.81628 -50.04528 1.000 38.30504 100 SER A C 1
ATOM 1309 O O . SER A 1 81 ? 74.17610 3.16088 -49.73513 1.000 34.33675 100 SER A O 1
ATOM 1317 N N . GLU A 1 82 ? 75.24740 4.55066 -51.15608 1.000 36.28003 101 GLU A N 1
ATOM 1318 C CA . GLU A 1 82 ? 74.11450 4.55985 -52.07533 1.000 38.71775 101 GLU A CA 1
ATOM 1319 C C . GLU A 1 82 ? 73.83161 3.15593 -52.58767 1.000 33.76249 101 GLU A C 1
ATOM 1320 O O . GLU A 1 82 ? 72.66855 2.73062 -52.64322 1.000 34.21756 101 GLU A O 1
ATOM 1332 N N . ALA A 1 83 ? 74.88223 2.40764 -52.93685 1.000 33.67307 102 ALA A N 1
ATOM 1333 C CA . ALA A 1 83 ? 74.68997 1.05365 -53.44013 1.000 34.98038 102 ALA A CA 1
ATOM 1334 C C . ALA A 1 83 ? 73.95416 0.17668 -52.42799 1.000 34.22868 102 ALA A C 1
ATOM 1335 O O . ALA A 1 83 ? 73.01038 -0.55103 -52.78443 1.000 31.41084 102 ALA A O 1
ATOM 1342 N N . LEU A 1 84 ? 74.38643 0.21732 -51.16772 1.000 33.28616 103 LEU A N 1
ATOM 1343 C CA . LEU A 1 84 ? 73.71887 -0.54770 -50.12135 1.000 31.82382 103 LEU A CA 1
ATOM 1344 C C . LEU A 1 84 ? 72.26725 -0.12110 -49.95950 1.000 31.82035 103 LEU A C 1
ATOM 1345 O O . LEU A 1 84 ? 71.38526 -0.97297 -49.78542 1.000 27.99343 103 LEU A O 1
ATOM 1378 N N . ARG A 1 86 ? 70.24935 1.09995 -52.18984 1.000 32.27652 105 ARG A N 1
ATOM 1379 C CA . ARG A 1 86 ? 69.45593 0.57764 -53.29979 1.000 30.00908 105 ARG A CA 1
ATOM 1380 C C . ARG A 1 86 ? 69.20571 -0.91395 -53.12087 1.000 30.51385 105 ARG A C 1
ATOM 1381 O O . ARG A 1 86 ? 68.08914 -1.39458 -53.32223 1.000 29.08839 105 ARG A O 1
ATOM 1402 N N . GLU A 1 87 ? 70.23696 -1.65669 -52.72816 1.000 27.59861 106 GLU A N 1
ATOM 1403 C CA . GLU A 1 87 ? 70.11127 -3.08910 -52.50849 1.000 28.08815 106 GLU A CA 1
ATOM 1404 C C . GLU A 1 87 ? 69.11782 -3.39629 -51.38741 1.000 29.38425 106 GLU A C 1
ATOM 1405 O O . GLU A 1 87 ? 68.20695 -4.22144 -51.55773 1.000 26.58928 106 GLU A O 1
ATOM 1417 N N . ILE A 1 88 ? 69.28874 -2.74354 -50.23102 1.000 31.24641 107 ILE A N 1
ATOM 1418 C CA . ILE A 1 88 ? 68.50613 -3.06601 -49.04421 1.000 30.10525 107 ILE A CA 1
ATOM 1419 C C . ILE A 1 88 ? 67.04789 -2.69840 -49.25091 1.000 29.11356 107 ILE A C 1
ATOM 1420 O O . ILE A 1 88 ? 66.15876 -3.38081 -48.74139 1.000 29.98688 107 ILE A O 1
ATOM 1436 N N . ALA A 1 89 ? 66.78056 -1.61927 -49.98579 1.000 26.05017 108 ALA A N 1
ATOM 1437 C CA . ALA A 1 89 ? 65.39834 -1.24058 -50.28653 1.000 28.00396 108 ALA A CA 1
ATOM 1438 C C . ALA A 1 89 ? 64.61923 -2.37607 -50.93464 1.000 26.75143 108 ALA A C 1
ATOM 1439 O O . ALA A 1 89 ? 63.41933 -2.54134 -50.68043 1.000 34.56222 108 ALA A O 1
ATOM 1446 N N . LEU A 1 90 ? 65.25663 -3.15305 -51.80429 1.000 27.06872 109 LEU A N 1
ATOM 1447 C CA . LEU A 1 90 ? 64.60489 -4.33295 -52.35614 1.000 26.71403 109 LEU A CA 1
ATOM 1448 C C . LEU A 1 90 ? 64.70931 -5.51883 -51.40642 1.000 25.51811 109 LEU A C 1
ATOM 1449 O O . LEU A 1 90 ? 63.71293 -6.16178 -51.08566 1.000 24.21592 109 LEU A O 1
ATOM 1465 N N . LEU A 1 91 ? 65.91645 -5.80046 -50.90680 1.000 21.78194 110 LEU A N 1
ATOM 1466 C CA . LEU A 1 91 ? 66.14712 -7.05610 -50.20419 1.000 21.91776 110 LEU A CA 1
ATOM 1467 C C . LEU A 1 91 ? 65.29919 -7.22507 -48.95096 1.000 21.10916 110 LEU A C 1
ATOM 1468 O O . LEU A 1 91 ? 64.93076 -8.35991 -48.59124 1.000 23.18004 110 LEU A O 1
ATOM 1484 N N . GLU A 1 92 ? 65.04554 -6.14186 -48.23116 1.000 23.21864 111 GLU A N 1
ATOM 1485 C CA . GLU A 1 92 ? 64.31108 -6.26125 -46.98206 1.000 22.31558 111 GLU A CA 1
ATOM 1486 C C . GLU A 1 92 ? 62.91495 -6.82510 -47.23404 1.000 26.45114 111 GLU A C 1
ATOM 1487 O O . GLU A 1 92 ? 62.36654 -7.49632 -46.36668 1.000 23.98567 111 GLU A O 1
ATOM 1499 N N . ASN A 1 93 ? 62.36027 -6.57882 -48.42254 1.000 25.73777 112 ASN A N 1
ATOM 1500 C CA . ASN A 1 93 ? 61.08890 -7.09937 -48.90671 1.000 23.45029 112 ASN A CA 1
ATOM 1501 C C . ASN A 1 93 ? 61.22738 -8.41423 -49.66802 1.000 27.21256 112 ASN A C 1
ATOM 1502 O O . ASN A 1 93 ? 60.36741 -9.29350 -49.57492 1.000 25.72965 112 ASN A O 1
ATOM 1513 N N . LEU A 1 94 ? 62.29909 -8.58705 -50.42882 1.000 27.41692 113 LEU A N 1
ATOM 1514 C CA . LEU A 1 94 ? 62.43207 -9.73501 -51.32556 1.000 24.77351 113 LEU A CA 1
ATOM 1515 C C . LEU A 1 94 ? 62.75908 -11.01966 -50.58197 1.000 25.74430 113 LEU A C 1
ATOM 1516 O O . LEU A 1 94 ? 62.19268 -12.08869 -50.87203 1.000 24.61110 113 LEU A O 1
ATOM 1532 N N . GLN A 1 95 ? 63.69547 -10.94285 -49.62905 1.000 25.06114 114 GLN A N 1
ATOM 1533 C CA . GLN A 1 95 ? 64.18148 -12.12221 -48.92556 1.000 24.94336 114 GLN A CA 1
ATOM 1534 C C . GLN A 1 95 ? 63.34591 -12.40727 -47.67495 1.000 28.25099 114 GLN A C 1
ATOM 1535 O O . GLN A 1 95 ? 63.75861 -12.21561 -46.53743 1.000 21.16349 114 GLN A O 1
ATOM 1549 N N . ARG A 1 96 ? 62.09746 -12.83619 -47.90507 1.000 24.56068 115 ARG A N 1
ATOM 1550 C CA . ARG A 1 96 ? 61.20989 -13.22623 -46.81979 1.000 26.85621 115 ARG A CA 1
ATOM 1551 C C . ARG A 1 96 ? 60.10831 -14.09111 -47.42839 1.000 24.16365 115 ARG A C 1
ATOM 1552 O O . ARG A 1 96 ? 59.86980 -14.05552 -48.64090 1.000 25.40907 115 ARG A O 1
ATOM 1573 N N . GLU A 1 97 ? 59.53432 -14.94214 -46.60001 1.000 24.77682 116 GLU A N 1
ATOM 1574 C CA . GLU A 1 97 ? 58.56204 -15.93409 -47.05595 1.000 27.38853 116 GLU A CA 1
ATOM 1575 C C . GLU A 1 97 ? 57.22093 -15.67157 -46.38347 1.000 29.65264 116 GLU A C 1
ATOM 1576 O O . GLU A 1 97 ? 57.14420 -15.51278 -45.17191 1.000 28.42008 116 GLU A O 1
ATOM 1588 N N . ASP A 1 98 ? 56.15711 -15.63282 -47.15455 1.000 27.11371 117 ASP A N 1
ATOM 1589 C CA . ASP A 1 98 ? 54.88645 -15.43426 -46.47858 1.000 30.57020 117 ASP A CA 1
ATOM 1590 C C . ASP A 1 98 ? 54.45567 -16.73321 -45.80108 1.000 32.72058 117 ASP A C 1
ATOM 1591 O O . ASP A 1 98 ? 55.04809 -17.78790 -45.99005 1.000 29.23448 117 ASP A O 1
ATOM 1600 N N . LEU A 1 99 ? 53.47022 -16.62823 -44.92522 1.000 29.89468 118 LEU A N 1
ATOM 1601 C CA . LEU A 1 99 ? 52.80650 -17.79700 -44.39127 1.000 27.08090 118 LEU A CA 1
ATOM 1602 C C . LEU A 1 99 ? 51.78091 -18.29352 -45.40358 1.000 28.75862 118 LEU A C 1
ATOM 1603 O O . LEU A 1 99 ? 51.19992 -17.50742 -46.14384 1.000 28.12779 118 LEU A O 1
ATOM 1619 N N . SER A 1 100 ? 51.58727 -19.61587 -45.45224 1.000 29.78196 119 SER A N 1
ATOM 1620 C CA . SER A 1 100 ? 50.56009 -20.18456 -46.32857 1.000 28.63736 119 SER A CA 1
ATOM 1621 C C . SER A 1 100 ? 49.16676 -19.89183 -45.77102 1.000 25.00434 119 SER A C 1
ATOM 1622 O O . SER A 1 100 ? 49.00778 -19.57949 -44.58432 1.000 25.74949 119 SER A O 1
ATOM 1630 N N . PRO A 1 101 ? 48.12770 -19.98184 -46.60986 1.000 26.77831 120 PRO A N 1
ATOM 1631 C CA . PRO A 1 101 ? 46.76881 -19.80854 -46.08175 1.000 26.82692 120 PRO A CA 1
ATOM 1632 C C . PRO A 1 101 ? 46.42530 -20.70015 -44.90964 1.000 24.71507 120 PRO A C 1
ATOM 1633 O O . PRO A 1 101 ? 45.63583 -20.30565 -44.03650 1.000 26.18632 120 PRO A O 1
ATOM 1644 N N . LEU A 1 102 ? 46.93087 -21.93177 -44.91907 1.000 25.27696 121 LEU A N 1
ATOM 1645 C CA . LEU A 1 102 ? 46.67984 -22.85595 -43.83471 1.000 25.10152 121 LEU A CA 1
ATOM 1646 C C . LEU A 1 102 ? 47.44623 -22.47363 -42.58855 1.000 25.96312 121 LEU A C 1
ATOM 1647 O O . LEU A 1 102 ? 46.94893 -22.64260 -41.47650 1.000 26.03053 121 LEU A O 1
ATOM 1663 N N . GLU A 1 103 ? 48.69171 -22.02948 -42.73537 1.000 27.72575 122 GLU A N 1
ATOM 1664 C CA . GLU A 1 103 ? 49.41833 -21.57271 -41.55306 1.000 24.49500 122 GLU A CA 1
ATOM 1665 C C . GLU A 1 103 ? 48.70686 -20.36227 -40.94121 1.000 24.03197 122 GLU A C 1
ATOM 1666 O O . GLU A 1 103 ? 48.56628 -20.26627 -39.72160 1.000 26.90549 122 GLU A O 1
ATOM 1678 N N . GLU A 1 104 ? 48.24323 -19.43458 -41.76771 1.000 23.79562 123 GLU A N 1
ATOM 1679 C CA . GLU A 1 104 ? 47.47926 -18.31013 -41.23446 1.000 28.13937 123 GLU A CA 1
ATOM 1680 C C . GLU A 1 104 ? 46.23078 -18.82839 -40.49762 1.000 26.70036 123 GLU A C 1
ATOM 1681 O O . GLU A 1 104 ? 45.99049 -18.48610 -39.33330 1.000 23.96560 123 GLU A O 1
ATOM 1693 N N . ALA A 1 105 ? 45.46459 -19.71190 -41.14553 1.000 27.31205 124 ALA A N 1
ATOM 1694 C CA . ALA A 1 105 ? 44.24942 -20.24852 -40.53545 1.000 26.06469 124 ALA A CA 1
ATOM 1695 C C . ALA A 1 105 ? 44.53283 -20.95225 -39.21431 1.000 27.11841 124 ALA A C 1
ATOM 1696 O O . ALA A 1 105 ? 43.79343 -20.77947 -38.24768 1.000 23.81016 124 ALA A O 1
ATOM 1703 N N . GLN A 1 106 ? 45.57571 -21.79765 -39.17043 1.000 27.57250 125 GLN A N 1
ATOM 1704 C CA . GLN A 1 106 ? 45.92602 -22.49567 -37.93298 1.000 25.45859 125 GLN A CA 1
ATOM 1705 C C . GLN A 1 106 ? 46.30291 -21.52249 -36.83399 1.000 23.55160 125 GLN A C 1
ATOM 1706 O O . GLN A 1 106 ? 45.97853 -21.75172 -35.65292 1.000 27.43441 125 GLN A O 1
ATOM 1720 N N . ALA A 1 107 ? 47.04121 -20.44638 -37.18904 1.000 26.25647 126 ALA A N 1
ATOM 1721 C CA . ALA A 1 107 ? 47.40078 -19.41829 -36.22067 1.000 26.71573 126 ALA A CA 1
ATOM 1722 C C . ALA A 1 107 ? 46.15244 -18.74314 -35.64025 1.000 23.11211 126 ALA A C 1
ATOM 1723 O O . ALA A 1 107 ? 46.05615 -18.53055 -34.43152 1.000 24.28126 126 ALA A O 1
ATOM 1730 N N . TYR A 1 108 ? 45.19233 -18.37901 -36.48755 1.000 26.87918 127 TYR A N 1
ATOM 1731 C CA . TYR A 1 108 ? 43.96527 -17.79105 -35.97185 1.000 25.33634 127 TYR A CA 1
ATOM 1732 C C . TYR A 1 108 ? 43.28777 -18.73922 -34.99474 1.000 24.41006 127 TYR A C 1
ATOM 1733 O O . TYR A 1 108 ? 42.87016 -18.33712 -33.90417 1.000 24.13080 127 TYR A O 1
ATOM 1751 N N . ASP A 1 109 ? 43.17082 -20.01586 -35.37592 1.000 25.19926 128 ASP A N 1
ATOM 1752 C CA . ASP A 1 109 ? 42.50057 -20.98440 -34.52241 1.000 26.80759 128 ASP A CA 1
ATOM 1753 C C . ASP A 1 109 ? 43.18610 -21.08681 -33.17492 1.000 31.90937 128 ASP A C 1
ATOM 1754 O O . ASP A 1 109 ? 42.52773 -21.06715 -32.11830 1.000 28.97996 128 ASP A O 1
ATOM 1763 N N . SER A 1 110 ? 44.51715 -21.18701 -33.19294 1.000 25.48751 129 SER A N 1
ATOM 1764 C CA . SER A 1 110 ? 45.29519 -21.21927 -31.96739 1.000 28.86576 129 SER A CA 1
ATOM 1765 C C . SER A 1 110 ? 45.03987 -19.98672 -31.10964 1.000 23.73902 129 SER A C 1
ATOM 1766 O O . SER A 1 110 ? 44.83196 -20.09163 -29.89466 1.000 28.65077 129 SER A O 1
ATOM 1774 N N . LEU A 1 111 ? 45.07549 -18.79758 -31.71897 1.000 26.33398 130 LEU A N 1
ATOM 1775 C CA . LEU A 1 111 ? 44.89708 -17.57286 -30.94241 1.000 26.45184 130 LEU A CA 1
ATOM 1776 C C . LEU A 1 111 ? 43.48272 -17.46229 -30.36732 1.000 28.03146 130 LEU A C 1
ATOM 1777 O O . LEU A 1 111 ? 43.30435 -17.02043 -29.22706 1.000 26.40528 130 LEU A O 1
ATOM 1793 N N . LEU A 1 112 ? 42.46658 -17.82384 -31.13755 1.000 27.11022 131 LEU A N 1
ATOM 1794 C CA . LEU A 1 112 ? 41.12111 -17.82904 -30.57441 1.000 25.05923 131 LEU A CA 1
ATOM 1795 C C . LEU A 1 112 ? 41.07393 -18.65257 -29.29055 1.000 27.30750 131 LEU A C 1
ATOM 1796 O O . LEU A 1 112 ? 40.52197 -18.21564 -28.28130 1.000 28.79013 131 LEU A O 1
ATOM 1812 N N . LYS A 1 113 ? 41.62896 -19.85892 -29.32486 1.000 28.21387 132 LYS A N 1
ATOM 1813 C CA . LYS A 1 113 ? 41.56145 -20.75674 -28.17951 1.000 32.52818 132 LYS A CA 1
ATOM 1814 C C . LYS A 1 113 ? 42.39661 -20.22106 -27.02440 1.000 33.49851 132 LYS A C 1
ATOM 1815 O O . LYS A 1 113 ? 41.93552 -20.15803 -25.88833 1.000 31.74385 132 LYS A O 1
ATOM 1834 N N . HIS A 1 114 ? 43.63636 -19.82534 -27.29730 1.000 33.08603 133 HIS A N 1
ATOM 1835 C CA . HIS A 1 114 ? 44.53858 -19.50894 -26.20281 1.000 31.50419 133 HIS A CA 1
ATOM 1836 C C . HIS A 1 114 ? 44.33283 -18.11010 -25.65422 1.000 32.98315 133 HIS A C 1
ATOM 1837 O O . HIS A 1 114 ? 44.61788 -17.87169 -24.48191 1.000 36.60980 133 HIS A O 1
ATOM 1851 N N . LEU A 1 115 ? 43.85868 -17.17500 -26.45997 1.000 30.86897 134 LEU A N 1
ATOM 1852 C CA . LEU A 1 115 ? 43.48537 -15.86369 -25.94203 1.000 31.61881 134 LEU A CA 1
ATOM 1853 C C . LEU A 1 115 ? 41.99414 -15.75732 -25.56800 1.000 30.54923 134 LEU A C 1
ATOM 1854 O O . LEU A 1 115 ? 41.58165 -14.71856 -25.03406 1.000 33.52933 134 LEU A O 1
ATOM 1870 N N . ASP A 1 116 ? 41.20802 -16.79648 -25.82640 1.000 31.68666 135 ASP A N 1
ATOM 1871 C CA . ASP A 1 116 ? 39.77366 -16.85769 -25.49379 1.000 34.20805 135 ASP A CA 1
ATOM 1872 C C . ASP A 1 116 ? 39.02850 -15.64382 -26.04764 1.000 36.15459 135 ASP A C 1
ATOM 1873 O O . ASP A 1 116 ? 38.37590 -14.87503 -25.33273 1.000 34.61766 135 ASP A O 1
ATOM 1882 N N . LEU A 1 117 ? 39.12262 -15.49781 -27.36549 1.000 31.33029 136 LEU A N 1
ATOM 1883 C CA . LEU A 1 117 ? 38.53131 -14.38429 -28.08579 1.000 30.91944 136 LEU A CA 1
ATOM 1884 C C . LEU A 1 117 ? 37.55565 -14.93072 -29.12015 1.000 31.21559 136 LEU A C 1
ATOM 1885 O O . LEU A 1 117 ? 37.68125 -16.07974 -29.56619 1.000 30.11342 136 LEU A O 1
ATOM 1901 N N . THR A 1 118 ? 36.56582 -14.10461 -29.47386 1.000 29.89045 137 THR A N 1
ATOM 1902 C CA . THR A 1 118 ? 35.72874 -14.36242 -30.62989 1.000 28.55458 137 THR A CA 1
ATOM 1903 C C . THR A 1 118 ? 36.49126 -13.93055 -31.87616 1.000 28.61411 137 THR A C 1
ATOM 1904 O O . THR A 1 118 ? 37.49942 -13.22663 -31.78631 1.000 23.55478 137 THR A O 1
ATOM 1915 N N . GLN A 1 119 ? 35.98180 -14.34569 -33.03992 1.000 27.16180 138 GLN A N 1
ATOM 1916 C CA . GLN A 1 119 ? 36.53331 -13.92592 -34.31985 1.000 29.65809 138 GLN A CA 1
ATOM 1917 C C . GLN A 1 119 ? 36.62754 -12.40599 -34.40803 1.000 29.26922 138 GLN A C 1
ATOM 1918 O O . GLN A 1 119 ? 37.64146 -11.86022 -34.84490 1.000 27.85193 138 GLN A O 1
ATOM 1932 N N . GLU A 1 120 ? 35.54277 -11.70925 -34.02665 1.000 26.31375 139 GLU A N 1
ATOM 1933 C CA . GLU A 1 120 ? 35.50952 -10.25730 -34.10408 1.000 27.38065 139 GLU A CA 1
ATOM 1934 C C . GLU A 1 120 ? 36.57453 -9.63503 -33.22125 1.000 29.38334 139 GLU A C 1
ATOM 1935 O O . GLU A 1 120 ? 37.24933 -8.67403 -33.62378 1.000 27.22820 139 GLU A O 1
ATOM 1947 N N . GLN A 1 121 ? 36.71260 -10.15341 -31.99895 1.000 25.79873 140 GLN A N 1
ATOM 1948 C CA . GLN A 1 121 ? 37.68521 -9.62232 -31.07315 1.000 27.95692 140 GLN A CA 1
ATOM 1949 C C . GLN A 1 121 ? 39.10453 -9.86121 -31.57848 1.000 30.03330 140 GLN A C 1
ATOM 1950 O O . GLN A 1 121 ? 39.97089 -8.99072 -31.42902 1.000 26.16131 140 GLN A O 1
ATOM 1964 N N . LEU A 1 122 ? 39.35037 -11.03433 -32.16826 1.000 26.83630 141 LEU A N 1
ATOM 1965 C CA . LEU A 1 122 ? 40.66958 -11.34148 -32.70979 1.000 24.02615 141 LEU A CA 1
ATOM 1966 C C . LEU A 1 122 ? 40.97886 -10.44846 -33.89706 1.000 26.13852 141 LEU A C 1
ATOM 1967 O O . LEU A 1 122 ? 42.09417 -9.91554 -34.01380 1.000 27.64350 141 LEU A O 1
ATOM 1983 N N . ALA A 1 123 ? 39.98286 -10.22826 -34.74326 1.000 25.45423 142 ALA A N 1
ATOM 1984 C CA . ALA A 1 123 ? 40.13101 -9.33680 -35.87493 1.000 25.11829 142 ALA A CA 1
ATOM 1985 C C . ALA A 1 123 ? 40.56249 -7.94400 -35.42131 1.000 27.92960 142 ALA A C 1
ATOM 1986 O O . ALA A 1 123 ? 41.48316 -7.35859 -35.99183 1.000 27.95797 142 ALA A O 1
ATOM 1993 N N . LYS A 1 124 ? 39.91851 -7.41531 -34.37326 1.000 28.45491 143 LYS A N 1
ATOM 1994 C CA . LYS A 1 124 ? 40.31036 -6.12004 -33.83621 1.000 31.82983 143 LYS A CA 1
ATOM 1995 C C . LYS A 1 124 ? 41.74482 -6.15908 -33.31340 1.000 25.96300 143 LYS A C 1
ATOM 1996 O O . LYS A 1 124 ? 42.52918 -5.22999 -33.52918 1.000 29.86799 143 LYS A O 1
ATOM 2015 N N . ARG A 1 125 ? 42.09548 -7.22919 -32.60448 1.000 26.23086 144 ARG A N 1
ATOM 2016 C CA . ARG A 1 125 ? 43.40934 -7.32831 -32.00612 1.000 28.88185 144 ARG A CA 1
ATOM 2017 C C . ARG A 1 125 ? 44.53039 -7.38660 -33.04969 1.000 26.31885 144 ARG A C 1
ATOM 2018 O O . ARG A 1 125 ? 45.63557 -6.87710 -32.79703 1.000 25.99386 144 ARG A O 1
ATOM 2039 N N . LEU A 1 126 ? 44.28835 -8.02157 -34.19734 1.000 22.06675 145 LEU A N 1
ATOM 2040 C CA . LEU A 1 126 ? 45.30071 -8.25219 -35.22642 1.000 23.20041 145 LEU A CA 1
ATOM 2041 C C . LEU A 1 126 ? 45.29633 -7.19984 -36.32727 1.000 25.62245 145 LEU A C 1
ATOM 2042 O O . LEU A 1 126 ? 46.19797 -7.19821 -37.16443 1.000 27.34887 145 LEU A O 1
ATOM 2058 N N . GLY A 1 127 ? 44.29248 -6.32140 -36.36191 1.000 26.30419 146 GLY A N 1
ATOM 2059 C CA . GLY A 1 127 ? 44.14024 -5.38382 -37.45964 1.000 28.15274 146 GLY A CA 1
ATOM 2060 C C . GLY A 1 127 ? 43.70115 -5.99000 -38.77417 1.000 28.10977 146 GLY A C 1
ATOM 2061 O O . GLY A 1 127 ? 44.13655 -5.54040 -39.83777 1.000 25.91209 146 GLY A O 1
ATOM 2065 N N . LYS A 1 128 ? 42.83362 -6.98692 -38.73199 1.000 25.64527 147 LYS A N 1
ATOM 2066 C CA . LYS A 1 128 ? 42.33289 -7.64446 -39.92708 1.000 23.26991 147 LYS A CA 1
ATOM 2067 C C . LYS A 1 128 ? 40.80056 -7.60209 -39.85720 1.000 24.23872 147 LYS A C 1
ATOM 2068 O O . LYS A 1 128 ? 40.22762 -7.33297 -38.80245 1.000 26.25676 147 LYS A O 1
ATOM 2087 N N . SER A 1 129 ? 40.15329 -7.83575 -40.98367 1.000 27.73562 148 SER A N 1
ATOM 2088 C CA . SER A 1 129 ? 38.69477 -7.84836 -40.94819 1.000 29.94968 148 SER A CA 1
ATOM 2089 C C . SER A 1 129 ? 38.17632 -9.16013 -40.36849 1.000 28.20372 148 SER A C 1
ATOM 2090 O O . SER A 1 129 ? 38.83174 -10.20011 -40.42020 1.000 23.36757 148 SER A O 1
ATOM 2098 N N . ARG A 1 130 ? 36.96788 -9.10046 -39.80736 1.000 23.82228 149 ARG A N 1
ATOM 2099 C CA . ARG A 1 130 ? 36.36563 -10.31321 -39.25580 1.000 26.32523 149 ARG A CA 1
ATOM 2100 C C . ARG A 1 130 ? 36.16039 -11.33672 -40.34400 1.000 25.17604 149 ARG A C 1
ATOM 2101 O O . ARG A 1 130 ? 36.43901 -12.51573 -40.11115 1.000 26.08418 149 ARG A O 1
ATOM 2122 N N . PRO A 1 131 ? 35.62203 -10.99431 -41.52183 1.000 25.67167 150 PRO A N 1
ATOM 2123 C CA . PRO A 1 131 ? 35.50589 -12.02834 -42.56970 1.000 30.50510 150 PRO A CA 1
ATOM 2124 C C . PRO A 1 131 ? 36.84378 -12.64656 -42.96107 1.000 31.42045 150 PRO A C 1
ATOM 2125 O O . PRO A 1 131 ? 36.92322 -13.84341 -43.28066 1.000 26.62541 150 PRO A O 1
ATOM 2136 N N . HIS A 1 132 ? 37.90357 -11.84520 -42.99892 1.000 28.45184 151 HIS A N 1
ATOM 2137 C CA . HIS A 1 132 ? 39.20759 -12.40543 -43.33875 1.000 30.58032 151 HIS A CA 1
ATOM 2138 C C . HIS A 1 132 ? 39.52974 -13.55657 -42.40261 1.000 27.28214 151 HIS A C 1
ATOM 2139 O O . HIS A 1 132 ? 39.88326 -14.65922 -42.83967 1.000 33.39150 151 HIS A O 1
ATOM 2153 N N . ILE A 1 133 ? 39.32017 -13.34081 -41.10213 1.000 25.87984 152 ILE A N 1
ATOM 2154 C CA . ILE A 1 133 ? 39.56788 -14.38916 -40.11931 1.000 27.11015 152 ILE A CA 1
ATOM 2155 C C . ILE A 1 133 ? 38.61681 -15.56296 -40.32600 1.000 28.02608 152 ILE A C 1
ATOM 2156 O O . ILE A 1 133 ? 39.04328 -16.71789 -40.40346 1.000 25.75803 152 ILE A O 1
ATOM 2172 N N . ALA A 1 134 ? 37.29420 -15.29043 -40.36562 1.000 24.77895 153 ALA A N 1
ATOM 2173 C CA . ALA A 1 134 ? 36.31304 -16.35910 -40.50571 1.000 25.45550 153 ALA A CA 1
ATOM 2174 C C . ALA A 1 134 ? 36.57145 -17.20780 -41.74009 1.000 25.01339 153 ALA A C 1
ATOM 2175 O O . ALA A 1 134 ? 36.46180 -18.44513 -41.68999 1.000 24.43799 153 ALA A O 1
ATOM 2182 N N . ASN A 1 135 ? 36.87274 -16.56057 -42.86517 1.000 25.51718 154 ASN A N 1
ATOM 2183 C CA . ASN A 1 135 ? 37.04644 -17.27109 -44.11923 1.000 26.78412 154 ASN A CA 1
ATOM 2184 C C . ASN A 1 135 ? 38.30425 -18.14172 -44.09348 1.000 26.86225 154 ASN A C 1
ATOM 2185 O O . ASN A 1 135 ? 38.31607 -19.22740 -44.68205 1.000 26.64643 154 ASN A O 1
ATOM 2196 N N . HIS A 1 136 ? 39.36184 -17.71398 -43.39357 1.000 25.56713 155 HIS A N 1
ATOM 2197 C CA . HIS A 1 136 ? 40.52006 -18.58906 -43.25397 1.000 25.54341 155 HIS A CA 1
ATOM 2198 C C . HIS A 1 136 ? 40.20305 -19.77244 -42.34952 1.000 21.97981 155 HIS A C 1
ATOM 2199 O O . HIS A 1 136 ? 40.58807 -20.91293 -42.66002 1.000 23.95620 155 HIS A O 1
ATOM 2214 N N . LEU A 1 137 ? 39.45491 -19.54032 -41.25556 1.000 22.79702 156 LEU A N 1
ATOM 2215 C CA . LEU A 1 137 ? 39.09299 -20.65375 -40.38417 1.000 26.52535 156 LEU A CA 1
ATOM 2216 C C . LEU A 1 137 ? 38.26388 -21.71489 -41.11773 1.000 24.85892 156 LEU A C 1
ATOM 2217 O O . LEU A 1 137 ? 38.31087 -22.91114 -40.76533 1.000 24.72124 156 LEU A O 1
ATOM 2233 N N . ARG A 1 138 ? 37.48015 -21.30894 -42.11122 1.000 26.34225 157 ARG A N 1
ATOM 2234 C CA . ARG A 1 138 ? 36.67012 -22.29503 -42.82642 1.000 30.05645 157 ARG A CA 1
ATOM 2235 C C . ARG A 1 138 ? 37.53712 -23.34156 -43.51783 1.000 31.96205 157 ARG A C 1
ATOM 2236 O O . ARG A 1 138 ? 37.10207 -24.48188 -43.70104 1.000 25.92680 157 ARG A O 1
ATOM 2257 N N . LEU A 1 139 ? 38.76527 -22.98030 -43.89501 1.000 28.04100 158 LEU A N 1
ATOM 2258 C CA . LEU A 1 139 ? 39.65116 -23.92304 -44.56812 1.000 28.20408 158 LEU A CA 1
ATOM 2259 C C . LEU A 1 139 ? 39.90159 -25.13477 -43.68876 1.000 24.55521 158 LEU A C 1
ATOM 2260 O O . LEU A 1 139 ? 40.11521 -26.24398 -44.18315 1.000 29.82128 158 LEU A O 1
ATOM 2276 N N . LEU A 1 140 ? 39.86791 -24.94243 -42.38141 1.000 25.28978 159 LEU A N 1
ATOM 2277 C CA . LEU A 1 140 ? 40.14104 -26.03623 -41.46283 1.000 25.88859 159 LEU A CA 1
ATOM 2278 C C . LEU A 1 140 ? 39.00620 -27.05822 -41.42769 1.000 29.56181 159 LEU A C 1
ATOM 2279 O O . LEU A 1 140 ? 39.17094 -28.10813 -40.80236 1.000 29.58196 159 LEU A O 1
ATOM 2295 N N . THR A 1 141 ? 37.89229 -26.79419 -42.10958 1.000 30.04124 160 THR A N 1
ATOM 2296 C CA . THR A 1 141 ? 36.83257 -27.79539 -42.21183 1.000 31.79541 160 THR A CA 1
ATOM 2297 C C . THR A 1 141 ? 36.98379 -28.68465 -43.44266 1.000 33.22348 160 THR A C 1
ATOM 2298 O O . THR A 1 141 ? 36.22516 -29.63507 -43.59441 1.000 32.17648 160 THR A O 1
ATOM 2309 N N . LEU A 1 142 ? 37.92466 -28.37959 -44.32815 1.000 27.88851 161 LEU A N 1
ATOM 2310 C CA . LEU A 1 142 ? 38.19665 -29.23453 -45.45123 1.000 28.02210 161 LEU A CA 1
ATOM 2311 C C . LEU A 1 142 ? 38.93415 -30.49573 -45.00132 1.000 32.98499 161 LEU A C 1
ATOM 2312 O O . LEU A 1 142 ? 39.60799 -30.51609 -43.95720 1.000 29.90943 161 LEU A O 1
ATOM 2328 N N . PRO A 1 143 ? 38.81118 -31.56789 -45.78416 1.000 29.25334 162 PRO A N 1
ATOM 2329 C CA . PRO A 1 143 ? 39.63189 -32.75946 -45.54942 1.000 33.87936 162 PRO A CA 1
ATOM 2330 C C . PRO A 1 143 ? 41.11096 -32.41361 -45.52783 1.000 31.24876 162 PRO A C 1
ATOM 2331 O O . PRO A 1 143 ? 41.57402 -31.54465 -46.26727 1.000 28.64946 162 PRO A O 1
ATOM 2342 N N . GLU A 1 144 ? 41.85549 -33.13554 -44.68071 1.000 35.34792 163 GLU A N 1
ATOM 2343 C CA . GLU A 1 144 ? 43.27036 -32.84167 -44.47754 1.000 39.13904 163 GLU A CA 1
ATOM 2344 C C . GLU A 1 144 ? 44.05653 -32.91678 -45.78609 1.000 31.33792 163 GLU A C 1
ATOM 2345 O O . GLU A 1 144 ? 44.96608 -32.12208 -46.01324 1.000 32.56704 163 GLU A O 1
ATOM 2357 N N . ASN A 1 145 ? 43.71211 -33.84200 -46.68085 1.000 35.11069 164 ASN A N 1
ATOM 2358 C CA . ASN A 1 145 ? 44.53403 -33.94699 -47.87841 1.000 32.43182 164 ASN A CA 1
ATOM 2359 C C . ASN A 1 145 ? 44.32646 -32.74752 -48.79638 1.000 31.56583 164 ASN A C 1
ATOM 2360 O O . ASN A 1 145 ? 45.25438 -32.34834 -49.50898 1.000 34.88309 164 ASN A O 1
ATOM 2371 N N . ILE A 1 146 ? 43.13624 -32.12655 -48.76351 1.000 29.35197 165 ILE A N 1
ATOM 2372 C CA . ILE A 1 146 ? 42.90239 -30.89206 -49.50002 1.000 26.65711 165 ILE A CA 1
ATOM 2373 C C . ILE A 1 146 ? 43.53992 -29.70203 -48.79309 1.000 28.28031 165 ILE A C 1
ATOM 2374 O O . ILE A 1 146 ? 44.06707 -28.79181 -49.43901 1.000 28.29617 165 ILE A O 1
ATOM 2390 N N . GLN A 1 147 ? 43.50079 -29.68677 -47.46480 1.000 26.93588 166 GLN A N 1
ATOM 2391 C CA . GLN A 1 147 ? 44.22480 -28.66259 -46.72056 1.000 30.35358 166 GLN A CA 1
ATOM 2392 C C . GLN A 1 147 ? 45.69154 -28.64929 -47.12972 1.000 28.32289 166 GLN A C 1
ATOM 2393 O O . GLN A 1 147 ? 46.26621 -27.58530 -47.35812 1.000 28.09448 166 GLN A O 1
ATOM 2407 N N . GLN A 1 148 ? 46.28821 -29.83618 -47.28024 1.000 31.49234 167 GLN A N 1
ATOM 2408 C CA . GLN A 1 148 ? 47.69889 -29.92860 -47.65211 1.000 35.33363 167 GLN A CA 1
ATOM 2409 C C . GLN A 1 148 ? 47.93071 -29.34134 -49.03151 1.000 36.02976 167 GLN A C 1
ATOM 2410 O O . GLN A 1 148 ? 48.89619 -28.59226 -49.24034 1.000 35.65775 167 GLN A O 1
ATOM 2424 N N . LEU A 1 149 ? 47.04305 -29.63303 -49.98570 1.000 29.43915 168 LEU A N 1
ATOM 2425 C CA . LEU A 1 149 ? 47.16730 -29.01503 -51.30187 1.000 29.03966 168 LEU A CA 1
ATOM 2426 C C . LEU A 1 149 ? 47.13635 -27.48724 -51.19245 1.000 31.15401 168 LEU A C 1
ATOM 2427 O O . LEU A 1 149 ? 47.78929 -26.77596 -51.96639 1.000 36.32689 168 LEU A O 1
ATOM 2443 N N . ILE A 1 150 ? 46.34617 -26.95956 -50.26094 1.000 34.64663 169 ILE A N 1
ATOM 2444 C CA . ILE A 1 150 ? 46.28966 -25.51018 -50.11337 1.000 35.40107 169 ILE A CA 1
ATOM 2445 C C . ILE A 1 150 ? 47.57128 -25.02560 -49.44698 1.000 33.96623 169 ILE A C 1
ATOM 2446 O O . ILE A 1 150 ? 48.14091 -24.00332 -49.83290 1.000 41.55376 169 ILE A O 1
ATOM 2462 N N . ALA A 1 151 ? 48.03919 -25.77672 -48.45770 1.000 33.81469 170 ALA A N 1
ATOM 2463 C CA . ALA A 1 151 ? 49.28110 -25.45505 -47.76960 1.000 32.88983 170 ALA A CA 1
ATOM 2464 C C . ALA A 1 151 ? 50.43603 -25.36849 -48.74931 1.000 50.00033 170 ALA A C 1
ATOM 2465 O O . ALA A 1 151 ? 51.25167 -24.44659 -48.65144 1.000 42.20477 170 ALA A O 1
ATOM 2472 N N . GLU A 1 152 ? 50.51368 -26.31850 -49.70512 1.000 41.64842 171 GLU A N 1
ATOM 2473 C CA . GLU A 1 152 ? 51.56206 -26.37361 -50.72024 1.000 42.95126 171 GLU A CA 1
ATOM 2474 C C . GLU A 1 152 ? 51.38524 -25.36273 -51.84689 1.000 36.65868 171 GLU A C 1
ATOM 2475 O O . GLU A 1 152 ? 52.31555 -25.18100 -52.63438 1.000 41.74546 171 GLU A O 1
ATOM 2487 N N . GLY A 1 153 ? 50.21097 -24.75678 -51.99370 1.000 38.54666 172 GLY A N 1
ATOM 2488 C CA . GLY A 1 153 ? 49.94791 -23.87809 -53.12193 1.000 40.04862 172 GLY A CA 1
ATOM 2489 C C . GLY A 1 153 ? 49.49403 -24.54781 -54.40098 1.000 43.29783 172 GLY A C 1
ATOM 2490 O O . GLY A 1 153 ? 49.36689 -23.87257 -55.42458 1.000 44.29186 172 GLY A O 1
ATOM 2494 N N . THR A 1 154 ? 49.23494 -25.85389 -54.37757 1.000 41.19226 173 THR A N 1
ATOM 2495 C CA . THR A 1 154 ? 48.64628 -26.50523 -55.54274 1.000 39.35867 173 THR A CA 1
ATOM 2496 C C . THR A 1 154 ? 47.21650 -26.03667 -55.76496 1.000 40.56141 173 THR A C 1
ATOM 2497 O O . THR A 1 154 ? 46.78331 -25.84628 -56.90653 1.000 36.95930 173 THR A O 1
ATOM 2508 N N . LEU A 1 155 ? 46.47370 -25.84269 -54.68676 1.000 38.07035 174 LEU A N 1
ATOM 2509 C CA . LEU A 1 155 ? 45.16910 -25.19743 -54.72935 1.000 36.94021 174 LEU A CA 1
ATOM 2510 C C . LEU A 1 155 ? 45.27542 -23.84891 -54.03589 1.000 36.43688 174 LEU A C 1
ATOM 2511 O O . LEU A 1 155 ? 46.00336 -23.70888 -53.04481 1.000 35.84554 174 LEU A O 1
ATOM 2527 N N . SER A 1 156 ? 44.58303 -22.85760 -54.56316 1.000 40.02563 175 SER A N 1
ATOM 2528 C CA . SER A 1 156 ? 44.57205 -21.54730 -53.92704 1.000 38.99407 175 SER A CA 1
ATOM 2529 C C . SER A 1 156 ? 43.54308 -21.51481 -52.79954 1.000 40.24453 175 SER A C 1
ATOM 2530 O O . SER A 1 156 ? 42.65182 -22.34827 -52.70875 1.000 36.37426 175 SER A O 1
ATOM 2555 N N . GLY A 1 158 ? 41.18364 -19.50429 -52.68587 1.000 35.86466 177 GLY A N 1
ATOM 2556 C CA . GLY A 1 158 ? 39.89624 -19.34180 -53.34225 1.000 37.31517 177 GLY A CA 1
ATOM 2557 C C . GLY A 1 158 ? 39.28897 -20.66051 -53.79095 1.000 38.76023 177 GLY A C 1
ATOM 2558 O O . GLY A 1 158 ? 38.06865 -20.86202 -53.69924 1.000 35.19699 177 GLY A O 1
ATOM 2562 N N . HIS A 1 159 ? 40.11840 -21.56094 -54.33366 1.000 40.40934 178 HIS A N 1
ATOM 2563 C CA . HIS A 1 159 ? 39.63081 -22.90602 -54.62317 1.000 40.75368 178 HIS A CA 1
ATOM 2564 C C . HIS A 1 159 ? 39.05200 -23.52515 -53.35990 1.000 31.28389 178 HIS A C 1
ATOM 2565 O O . HIS A 1 159 ? 37.98159 -24.14092 -53.37908 1.000 34.44702 178 HIS A O 1
ATOM 2579 N N . GLY A 1 160 ? 39.79482 -23.40435 -52.25026 1.000 35.63994 179 GLY A N 1
ATOM 2580 C CA . GLY A 1 160 ? 39.34928 -23.99066 -51.00092 1.000 34.90076 179 GLY A CA 1
ATOM 2581 C C . GLY A 1 160 ? 37.96363 -23.51538 -50.61837 1.000 36.26109 179 GLY A C 1
ATOM 2582 O O . GLY A 1 160 ? 37.06409 -24.32191 -50.37312 1.000 35.76804 179 GLY A O 1
ATOM 2586 N N . ARG A 1 161 ? 37.77283 -22.19511 -50.57263 1.000 36.41467 180 ARG A N 1
ATOM 2587 C CA . ARG A 1 161 ? 36.45293 -21.63946 -50.28244 1.000 38.44583 180 ARG A CA 1
ATOM 2588 C C . ARG A 1 161 ? 35.38556 -22.21303 -51.20567 1.000 36.25138 180 ARG A C 1
ATOM 2589 O O . ARG A 1 161 ? 34.29317 -22.59088 -50.76391 1.000 41.31041 180 ARG A O 1
ATOM 2610 N N . THR A 1 162 ? 35.67005 -22.24093 -52.51076 1.000 35.37308 181 THR A N 1
ATOM 2611 C CA . THR A 1 162 ? 34.67011 -22.65210 -53.49111 1.000 37.47689 181 THR A CA 1
ATOM 2612 C C . THR A 1 162 ? 34.24956 -24.09826 -53.27545 1.000 33.96938 181 THR A C 1
ATOM 2613 O O . THR A 1 162 ? 33.06531 -24.43868 -53.40857 1.000 37.15454 181 THR A O 1
ATOM 2624 N N . LEU A 1 163 ? 35.22482 -24.96353 -52.93618 1.000 34.74888 182 LEU A N 1
ATOM 2625 C CA . LEU A 1 163 ? 34.95905 -26.37556 -52.69785 1.000 31.09908 182 LEU A CA 1
ATOM 2626 C C . LEU A 1 163 ? 34.02736 -26.57313 -51.52076 1.000 31.33650 182 LEU A C 1
ATOM 2627 O O . LEU A 1 163 ? 33.37657 -27.61441 -51.40585 1.000 34.14183 182 LEU A O 1
ATOM 2643 N N . LEU A 1 164 ? 33.99442 -25.61368 -50.58898 1.000 34.53883 183 LEU A N 1
ATOM 2644 C CA . LEU A 1 164 ? 33.04797 -25.68745 -49.48496 1.000 36.37086 183 LEU A CA 1
ATOM 2645 C C . LEU A 1 164 ? 31.61383 -25.64075 -50.00095 1.000 33.41689 183 LEU A C 1
ATOM 2646 O O . LEU A 1 164 ? 30.72195 -26.21158 -49.37721 1.000 38.16125 183 LEU A O 1
ATOM 2662 N N . GLY A 1 165 ? 31.38583 -24.99028 -51.14046 1.000 38.54456 184 GLY A N 1
ATOM 2663 C CA . GLY A 1 165 ? 30.05093 -24.90378 -51.71088 1.000 33.85607 184 GLY A CA 1
ATOM 2664 C C . GLY A 1 165 ? 29.50539 -26.20219 -52.26210 1.000 38.87718 184 GLY A C 1
ATOM 2665 O O . GLY A 1 165 ? 28.31831 -26.25186 -52.60289 1.000 36.12851 184 GLY A O 1
ATOM 2669 N N . LEU A 1 166 ? 30.32234 -27.23936 -52.34950 1.000 39.95932 185 LEU A N 1
ATOM 2670 C CA . LEU A 1 166 ? 29.89815 -28.51304 -52.92142 1.000 40.65967 185 LEU A CA 1
ATOM 2671 C C . LEU A 1 166 ? 28.96303 -29.23779 -51.96989 1.000 38.86835 185 LEU A C 1
ATOM 2672 O O . LEU A 1 166 ? 29.32177 -29.49604 -50.82020 1.000 38.15156 185 LEU A O 1
ATOM 2688 N N . LYS A 1 167 ? 27.76215 -29.57965 -52.45309 1.000 46.67371 186 LYS A N 1
ATOM 2689 C CA . LYS A 1 167 ? 26.77580 -30.27435 -51.62428 1.000 41.74888 186 LYS A CA 1
ATOM 2690 C C . LYS A 1 167 ? 27.16627 -31.73190 -51.36910 1.000 40.57784 186 LYS A C 1
ATOM 2691 O O . LYS A 1 167 ? 27.24235 -32.18165 -50.21882 1.000 40.45663 186 LYS A O 1
ATOM 2710 N N . ASN A 1 168 ? 27.38292 -32.49930 -52.43035 1.000 45.40919 187 ASN A N 1
ATOM 2711 C CA . ASN A 1 168 ? 27.68238 -33.92557 -52.29464 1.000 48.95101 187 ASN A CA 1
ATOM 2712 C C . ASN A 1 168 ? 29.18463 -34.09716 -52.09005 1.000 51.64587 187 ASN A C 1
ATOM 2713 O O . ASN A 1 168 ? 29.96183 -34.00290 -53.03677 1.000 46.84833 187 ASN A O 1
ATOM 2724 N N . LYS A 1 169 ? 29.59776 -34.38764 -50.85866 1.000 46.59773 188 LYS A N 1
ATOM 2725 C CA . LYS A 1 169 ? 31.02571 -34.48795 -50.57438 1.000 51.32444 188 LYS A CA 1
ATOM 2726 C C . LYS A 1 169 ? 31.67418 -35.71010 -51.21564 1.000 49.73999 188 LYS A C 1
ATOM 2727 O O . LYS A 1 169 ? 32.90607 -35.77969 -51.25465 1.000 42.49134 188 LYS A O 1
ATOM 2746 N N . ASN A 1 170 ? 30.88902 -36.65403 -51.73750 1.000 52.15165 189 ASN A N 1
ATOM 2747 C CA . ASN A 1 170 ? 31.45016 -37.79816 -52.44122 1.000 53.40029 189 ASN A CA 1
ATOM 2748 C C . ASN A 1 170 ? 32.09961 -37.40489 -53.75529 1.000 53.84102 189 ASN A C 1
ATOM 2749 O O . ASN A 1 170 ? 32.87381 -38.18848 -54.31698 1.000 50.06672 189 ASN A O 1
ATOM 2760 N N . LYS A 1 171 ? 31.75980 -36.23897 -54.28398 1.000 50.29239 190 LYS A N 1
ATOM 2761 C CA . LYS A 1 171 ? 32.31084 -35.78119 -55.54881 1.000 46.96791 190 LYS A CA 1
ATOM 2762 C C . LYS A 1 171 ? 33.56152 -34.93048 -55.35712 1.000 33.65514 190 LYS A C 1
ATOM 2763 O O . LYS A 1 171 ? 34.10141 -34.41234 -56.33264 1.000 39.07331 190 LYS A O 1
ATOM 2782 N N . LEU A 1 172 ? 34.01845 -34.77521 -54.12105 1.000 39.15861 191 LEU A N 1
ATOM 2783 C CA . LEU A 1 172 ? 35.08550 -33.83029 -53.82920 1.000 43.12849 191 LEU A CA 1
ATOM 2784 C C . LEU A 1 172 ? 36.40649 -34.27726 -54.44331 1.000 39.33971 191 LEU A C 1
ATOM 2785 O O . LEU A 1 172 ? 37.07362 -33.50301 -55.14376 1.000 37.37678 191 LEU A O 1
ATOM 2801 N N . GLU A 1 173 ? 36.80275 -35.51618 -54.20586 1.000 40.42657 192 GLU A N 1
ATOM 2802 C CA . GLU A 1 173 ? 38.09431 -35.98056 -54.70238 1.000 37.33903 192 GLU A CA 1
ATOM 2803 C C . GLU A 1 173 ? 38.17084 -36.00417 -56.21328 1.000 41.11592 192 GLU A C 1
ATOM 2804 O O . GLU A 1 173 ? 39.14129 -35.44933 -56.76705 1.000 37.52493 192 GLU A O 1
ATOM 2816 N N . PRO A 1 174 ? 37.20770 -36.57503 -56.94152 1.000 38.17531 193 PRO A N 1
ATOM 2817 C CA . PRO A 1 174 ? 37.24218 -36.44931 -58.40575 1.000 42.24203 193 PRO A CA 1
ATOM 2818 C C . PRO A 1 174 ? 37.23507 -35.01071 -58.89986 1.000 37.59617 193 PRO A C 1
ATOM 2819 O O . PRO A 1 174 ? 37.87140 -34.69178 -59.90488 1.000 36.52933 193 PRO A O 1
ATOM 2830 N N . LEU A 1 175 ? 36.48285 -34.13168 -58.25099 1.000 37.41119 194 LEU A N 1
ATOM 2831 C CA . LEU A 1 175 ? 36.45539 -32.73619 -58.67310 1.000 35.95246 194 LEU A CA 1
ATOM 2832 C C . LEU A 1 175 ? 37.82714 -32.08495 -58.51415 1.000 31.56262 194 LEU A C 1
ATOM 2833 O O . LEU A 1 175 ? 38.32111 -31.40748 -59.42564 1.000 37.44840 194 LEU A O 1
ATOM 2849 N N . VAL A 1 176 ? 38.46349 -32.28767 -57.37160 1.000 31.71583 195 VAL A N 1
ATOM 2850 C CA . VAL A 1 176 ? 39.79187 -31.73342 -57.15851 1.000 33.02227 195 VAL A CA 1
ATOM 2851 C C . VAL A 1 176 ? 40.78470 -32.26939 -58.19664 1.000 33.34013 195 VAL A C 1
ATOM 2852 O O . VAL A 1 176 ? 41.59425 -31.51761 -58.74291 1.000 36.90024 195 VAL A O 1
ATOM 2865 N N . GLN A 1 177 ? 40.75508 -33.57527 -58.47057 1.000 34.26939 196 GLN A N 1
ATOM 2866 C CA . GLN A 1 177 ? 41.63198 -34.12666 -59.50196 1.000 37.61782 196 GLN A CA 1
ATOM 2867 C C . GLN A 1 177 ? 41.45156 -33.40626 -60.83544 1.000 37.39720 196 GLN A C 1
ATOM 2868 O O . GLN A 1 177 ? 42.42426 -33.13835 -61.54802 1.000 35.40566 196 GLN A O 1
ATOM 2882 N N . LYS A 1 178 ? 40.19840 -33.07803 -61.18446 1.000 39.08620 197 LYS A N 1
ATOM 2883 C CA . LYS A 1 178 ? 39.92944 -32.32620 -62.40438 1.000 35.13942 197 LYS A CA 1
ATOM 2884 C C . LYS A 1 178 ? 40.47262 -30.90054 -62.32303 1.000 37.47115 197 LYS A C 1
ATOM 2885 O O . LYS A 1 178 ? 41.08436 -30.39765 -63.27426 1.000 38.40610 197 LYS A O 1
ATOM 2904 N N . VAL A 1 179 ? 40.23680 -30.21884 -61.20200 1.000 35.22983 198 VAL A N 1
ATOM 2905 C CA . VAL A 1 179 ? 40.75796 -28.86659 -61.04648 1.000 31.72122 198 VAL A CA 1
ATOM 2906 C C . VAL A 1 179 ? 42.26278 -28.84105 -61.30934 1.000 35.09173 198 VAL A C 1
ATOM 2907 O O . VAL A 1 179 ? 42.77188 -27.97691 -62.03872 1.000 34.92842 198 VAL A O 1
ATOM 2920 N N . ILE A 1 180 ? 42.99512 -29.78090 -60.70064 1.000 36.68877 199 ILE A N 1
ATOM 2921 C CA . ILE A 1 180 ? 44.45719 -29.77346 -60.78149 1.000 35.89170 199 ILE A CA 1
ATOM 2922 C C . ILE A 1 180 ? 44.93329 -30.16708 -62.18411 1.000 41.83730 199 ILE A C 1
ATOM 2923 O O . ILE A 1 180 ? 45.78658 -29.49398 -62.77942 1.000 40.08801 199 ILE A O 1
ATOM 2939 N N . ALA A 1 181 ? 44.41933 -31.26989 -62.72800 1.000 42.37656 200 ALA A N 1
ATOM 2940 C CA . ALA A 1 181 ? 44.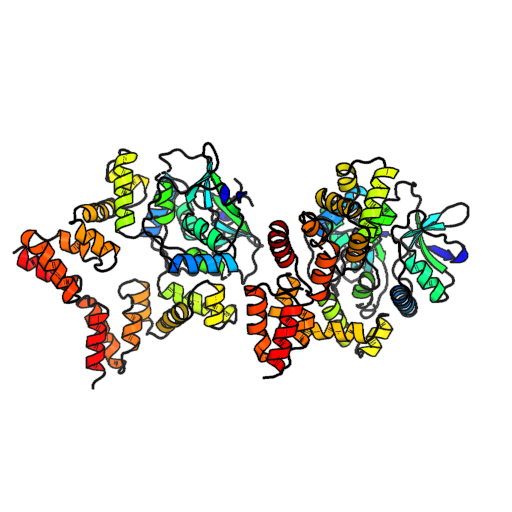88758 -31.70802 -64.03907 1.000 40.96256 200 ALA A CA 1
ATOM 2941 C C . ALA A 1 181 ? 44.63909 -30.64873 -65.10977 1.000 46.02991 200 ALA A C 1
ATOM 2942 O O . ALA A 1 181 ? 45.48577 -30.43123 -65.98179 1.000 42.37802 200 ALA A O 1
ATOM 2949 N N . GLU A 1 182 ? 43.48484 -29.97283 -65.06492 1.000 42.85646 201 GLU A N 1
ATOM 2950 C CA . GLU A 1 182 ? 43.11292 -28.99862 -66.08457 1.000 43.91697 201 GLU A CA 1
ATOM 2951 C C . GLU A 1 182 ? 43.42786 -27.56021 -65.69000 1.000 44.31895 201 GLU A C 1
ATOM 2952 O O . GLU A 1 182 ? 43.13342 -26.63614 -66.45878 1.000 42.31249 201 GLU A O 1
ATOM 2964 N N . GLN A 1 183 ? 43.98742 -27.35202 -64.49898 1.000 40.48693 202 GLN A N 1
ATOM 2965 C CA . GLN A 1 183 ? 44.44316 -26.03104 -64.04392 1.000 41.92548 202 GLN A CA 1
ATOM 2966 C C . GLN A 1 183 ? 43.31323 -25.00109 -64.06455 1.000 41.49543 202 GLN A C 1
ATOM 2967 O O . GLN A 1 183 ? 43.50852 -23.83969 -64.42370 1.000 40.36740 202 GLN A O 1
ATOM 2981 N N . LEU A 1 184 ? 42.13532 -25.42960 -63.62286 1.000 38.04903 203 LEU A N 1
ATOM 2982 C CA . LEU A 1 184 ? 40.94676 -24.59152 -63.61528 1.000 44.03539 203 LEU A CA 1
ATOM 2983 C C . LEU A 1 184 ? 41.07187 -23.46500 -62.58449 1.000 43.13513 203 LEU A C 1
ATOM 2984 O O . LEU A 1 184 ? 41.66109 -23.62997 -61.50921 1.000 38.90187 203 LEU A O 1
ATOM 3000 N N . ASN A 1 185 ? 40.45849 -22.32499 -62.90653 1.000 42.96599 204 ASN A N 1
ATOM 3001 C CA . ASN A 1 185 ? 40.45474 -21.21258 -61.97589 1.000 38.06251 204 ASN A CA 1
ATOM 3002 C C . ASN A 1 185 ? 39.18812 -21.24395 -61.12054 1.000 38.26011 204 ASN A C 1
ATOM 3003 O O . ASN A 1 185 ? 38.30808 -22.10356 -61.25336 1.000 34.60016 204 ASN A O 1
ATOM 3014 N N . VAL A 1 186 ? 39.09576 -20.28896 -60.20307 1.000 37.72111 205 VAL A N 1
ATOM 3015 C CA . VAL A 1 186 ? 37.99348 -20.30438 -59.24745 1.000 38.90240 205 VAL A CA 1
ATOM 3016 C C . VAL A 1 186 ? 36.64958 -20.22355 -59.95936 1.000 42.15997 205 VAL A C 1
ATOM 3017 O O . VAL A 1 186 ? 35.70339 -20.94023 -59.60944 1.000 41.03937 205 VAL A O 1
ATOM 3030 N N . ARG A 1 187 ? 36.53902 -19.35777 -60.97264 1.000 42.42893 206 ARG A N 1
ATOM 3031 C CA . ARG A 1 187 ? 35.25777 -19.20868 -61.65210 1.000 40.13766 206 ARG A CA 1
ATOM 3032 C C . ARG A 1 187 ? 34.82502 -20.51512 -62.30714 1.000 40.53203 206 ARG A C 1
ATOM 3033 O O . ARG A 1 187 ? 33.64983 -20.89225 -62.25519 1.000 37.56625 206 ARG A O 1
ATOM 3054 N N . GLN A 1 188 ? 35.75721 -21.20751 -62.96238 1.000 41.95171 207 GLN A N 1
ATOM 3055 C CA . GLN A 1 188 ? 35.42068 -22.47206 -63.60684 1.000 44.11655 207 GLN A CA 1
ATOM 3056 C C . GLN A 1 188 ? 35.06064 -23.54007 -62.58735 1.000 44.54429 207 GLN A C 1
ATOM 3057 O O . GLN A 1 188 ? 34.18617 -24.37132 -62.85603 1.000 39.91938 207 GLN A O 1
ATOM 3071 N N . LEU A 1 189 ? 35.69061 -23.52331 -61.41088 1.000 42.70683 208 LEU A N 1
ATOM 3072 C CA . LEU A 1 189 ? 35.28217 -24.45440 -60.36807 1.000 41.92462 208 LEU A CA 1
ATOM 3073 C C . LEU A 1 189 ? 33.88452 -24.11422 -59.85525 1.000 39.49671 208 LEU A C 1
ATOM 3074 O O . LEU A 1 189 ? 33.08442 -25.01235 -59.58290 1.000 37.30884 208 LEU A O 1
ATOM 3090 N N . GLU A 1 190 ? 33.58429 -22.81942 -59.68814 1.000 37.58178 209 GLU A N 1
ATOM 3091 C CA . GLU A 1 190 ? 32.23346 -22.41414 -59.30406 1.000 44.52001 209 GLU A CA 1
ATOM 3092 C C . GLU A 1 190 ? 31.19530 -23.00038 -60.25868 1.000 42.63967 209 GLU A C 1
ATOM 3093 O O . GLU A 1 190 ? 30.16869 -23.54311 -59.83141 1.000 42.64230 209 GLU A O 1
ATOM 3105 N N . GLN A 1 191 ? 31.45361 -22.90110 -61.56708 1.000 43.48004 210 GLN A N 1
ATOM 3106 C CA . GLN A 1 191 ? 30.50029 -23.41165 -62.54465 1.000 44.40375 210 GLN A CA 1
ATOM 3107 C C . GLN A 1 191 ? 30.34534 -24.91900 -62.43889 1.000 46.97769 210 GLN A C 1
ATOM 3108 O O . GLN A 1 191 ? 29.22661 -25.44487 -62.53673 1.000 45.19191 210 GLN A O 1
ATOM 3122 N N . LEU A 1 192 ? 31.45244 -25.64307 -62.25209 1.000 44.53993 211 LEU A N 1
ATOM 3123 C CA . LEU A 1 192 ? 31.33440 -27.08815 -62.11411 1.000 36.38562 211 LEU A CA 1
ATOM 3124 C C . LEU A 1 192 ? 30.52949 -27.44707 -60.87396 1.000 42.19349 211 LEU A C 1
ATOM 3125 O O . LEU A 1 192 ? 29.73079 -28.39554 -60.88839 1.000 42.26973 211 LEU A O 1
ATOM 3141 N N . ILE A 1 193 ? 30.73889 -26.70511 -59.77888 1.000 42.04400 212 ILE A N 1
ATOM 3142 C CA . ILE A 1 193 ? 29.96633 -26.96954 -58.57507 1.000 38.63428 212 ILE A CA 1
ATOM 3143 C C . ILE A 1 193 ? 28.51691 -26.55626 -58.77943 1.000 38.37413 212 ILE A C 1
ATOM 3144 O O . ILE A 1 193 ? 27.60464 -27.25067 -58.33176 1.000 39.48854 212 ILE A O 1
ATOM 3160 N N . GLN A 1 194 ? 28.29106 -25.40158 -59.41709 1.000 42.47787 213 GLN A N 1
ATOM 3161 C CA . GLN A 1 194 ? 26.93802 -25.00346 -59.81308 1.000 50.02212 213 GLN A CA 1
ATOM 3162 C C . GLN A 1 194 ? 26.19425 -26.18907 -60.42159 1.000 50.73915 213 GLN A C 1
ATOM 3163 O O . GLN A 1 194 ? 25.09327 -26.54142 -59.98328 1.000 49.41525 213 GLN A O 1
ATOM 3177 N N . GLN A 1 195 ? 26.81963 -26.85319 -61.40464 1.000 51.75838 214 GLN A N 1
ATOM 3178 C CA . GLN A 1 195 ? 26.16712 -27.95564 -62.10993 1.000 53.21575 214 GLN A CA 1
ATOM 3179 C C . GLN A 1 195 ? 26.02473 -29.19457 -61.22770 1.000 50.71230 214 GLN A C 1
ATOM 3180 O O . GLN A 1 195 ? 24.96531 -29.83761 -61.21380 1.000 48.35054 214 GLN A O 1
ATOM 3194 N N . LEU A 1 196 ? 27.07440 -29.55974 -60.49492 1.000 48.60965 215 LEU A N 1
ATOM 3195 C CA . LEU A 1 196 ? 26.99119 -30.73421 -59.63453 1.000 43.31838 215 LEU A CA 1
ATOM 3196 C C . LEU A 1 196 ? 25.91024 -30.57869 -58.57350 1.000 43.73312 215 LEU A C 1
ATOM 3197 O O . LEU A 1 196 ? 25.35508 -31.57808 -58.10081 1.000 45.44080 215 LEU A O 1
ATOM 3213 N N . ASN A 1 197 ? 25.64201 -29.34205 -58.14034 1.000 44.60670 216 ASN A N 1
ATOM 3214 C CA . ASN A 1 197 ? 24.69260 -29.12624 -57.05355 1.000 46.83265 216 ASN A CA 1
ATOM 3215 C C . ASN A 1 197 ? 23.24527 -29.19604 -57.53186 1.000 51.11354 216 ASN A C 1
ATOM 3216 O O . ASN A 1 197 ? 22.34839 -29.39148 -56.70933 1.000 43.37749 216 ASN A O 1
ATOM 3227 N N . GLN A 1 198 ? 23.00990 -29.02485 -58.83165 1.000 53.06667 217 GLN A N 1
ATOM 3228 C CA . GLN A 1 198 ? 21.68075 -29.15759 -59.42846 1.000 57.64121 217 GLN A CA 1
ATOM 3229 C C . GLN A 1 198 ? 21.31664 -30.60994 -59.71058 1.000 65.08880 217 GLN A C 1
ATOM 3230 O O . GLN A 1 198 ? 20.75264 -30.91486 -60.76362 1.000 75.89468 217 GLN A O 1
ATOM 3244 N N . ASN A 1 199 ? 21.63465 -31.52246 -58.79963 1.000 68.93257 218 ASN A N 1
ATOM 3245 C CA . ASN A 1 199 ? 21.31132 -32.93556 -58.98535 1.000 68.82038 218 ASN A CA 1
ATOM 3246 C C . ASN A 1 199 ? 21.96410 -33.47623 -60.25520 1.000 68.18572 218 ASN A C 1
ATOM 3247 O O . ASN A 1 199 ? 23.18543 -33.40896 -60.41808 1.000 69.62709 218 ASN A O 1
ATOM 3269 N N . GLU B 1 2 ? 66.03830 1.09464 -26.70683 1.000 31.93826 21 GLU B N 1
ATOM 3270 C CA . GLU B 1 2 ? 66.40732 -0.28678 -26.97828 1.000 30.47719 21 GLU B CA 1
ATOM 3271 C C . GLU B 1 2 ? 67.72130 -0.33967 -27.73204 1.000 27.37615 21 GLU B C 1
ATOM 3272 O O . GLU B 1 2 ? 68.10776 0.61249 -28.42791 1.000 34.12075 21 GLU B O 1
ATOM 3284 N N . THR B 1 3 ? 68.40449 -1.48168 -27.60949 1.000 26.24485 22 THR B N 1
ATOM 3285 C CA . THR B 1 3 ? 69.62432 -1.76436 -28.33943 1.000 26.20026 22 THR B CA 1
ATOM 3286 C C . THR B 1 3 ? 69.49917 -3.06034 -29.13201 1.000 27.02196 22 THR B C 1
ATOM 3287 O O . THR B 1 3 ? 68.70144 -3.94409 -28.81642 1.000 31.61893 22 THR B O 1
ATOM 3298 N N . VAL B 1 4 ? 70.30054 -3.15486 -30.17749 1.000 22.16038 23 VAL B N 1
ATOM 3299 C CA . VAL B 1 4 ? 70.44771 -4.39176 -30.92591 1.000 24.39793 23 VAL B CA 1
ATOM 3300 C C . VAL B 1 4 ? 71.61323 -5.14598 -30.32372 1.000 28.10184 23 VAL B C 1
ATOM 3301 O O . VAL B 1 4 ? 72.74071 -4.64227 -30.31498 1.000 29.37304 23 VAL B O 1
ATOM 3314 N N . GLU B 1 5 ? 71.33991 -6.32452 -29.78244 1.000 26.95331 24 GLU B N 1
ATOM 3315 C CA . GLU B 1 5 ? 72.36638 -7.17625 -29.18255 1.000 32.07917 24 GLU B CA 1
ATOM 3316 C C . GLU B 1 5 ? 72.79045 -8.29102 -30.13508 1.000 29.94769 24 GLU B C 1
ATOM 3317 O O . GLU B 1 5 ? 72.01105 -8.78266 -30.94228 1.000 29.54999 24 GLU B O 1
ATOM 3329 N N . GLU B 1 6 ? 74.05059 -8.69558 -30.03950 1.000 24.62962 25 GLU B N 1
ATOM 3330 C CA . GLU B 1 6 ? 74.51470 -9.87822 -30.76878 1.000 29.05137 25 GLU B CA 1
ATOM 3331 C C . GLU B 1 6 ? 74.32090 -11.08786 -29.85575 1.000 30.71857 25 GLU B C 1
ATOM 3332 O O . GLU B 1 6 ? 75.01652 -11.21874 -28.85402 1.000 32.54876 25 GLU B O 1
ATOM 3344 N N . ILE B 1 7 ? 73.38648 -11.97244 -30.19924 1.000 28.41704 26 ILE B N 1
ATOM 3345 C CA . ILE B 1 7 ? 73.04493 -13.13426 -29.37684 1.000 27.12675 26 ILE B CA 1
ATOM 3346 C C . ILE B 1 7 ? 73.68861 -14.37402 -29.96372 1.000 24.89257 26 ILE B C 1
ATOM 3347 O O . ILE B 1 7 ? 73.56068 -14.64351 -31.16620 1.000 25.95908 26 ILE B O 1
ATOM 3363 N N . LYS B 1 8 ? 74.38587 -15.14671 -29.11849 1.000 26.06941 27 LYS B N 1
ATOM 3364 C CA . LYS B 1 8 ? 75.02187 -16.34882 -29.61845 1.000 24.63526 27 LYS B CA 1
ATOM 3365 C C . LYS B 1 8 ? 73.97558 -17.34289 -30.09633 1.000 28.29348 27 LYS B C 1
ATOM 3366 O O . LYS B 1 8 ? 72.96130 -17.56494 -29.43571 1.000 26.51662 27 LYS B O 1
ATOM 3385 N N . ILE B 1 9 ? 74.26851 -17.98329 -31.22343 1.000 31.34481 28 ILE B N 1
ATOM 3386 C CA . ILE B 1 9 ? 73.36737 -18.98657 -31.77183 1.000 33.06348 28 ILE B CA 1
ATOM 3387 C C . ILE B 1 9 ? 73.13421 -20.11635 -30.78144 1.000 35.63927 28 ILE B C 1
ATOM 3388 O O . ILE B 1 9 ? 72.01661 -20.64394 -30.68690 1.000 30.46946 28 ILE B O 1
ATOM 3404 N N . ALA B 1 10 ? 74.17185 -20.51354 -30.03126 1.000 30.08319 29 ALA B N 1
ATOM 3405 C CA . ALA B 1 10 ? 74.00565 -21.55482 -29.02983 1.000 30.51389 29 ALA B CA 1
ATOM 3406 C C . ALA B 1 10 ? 73.03815 -21.16285 -27.91319 1.000 32.28290 29 ALA B C 1
ATOM 3407 O O . ALA B 1 10 ? 72.54728 -22.04286 -27.19543 1.000 36.91575 29 ALA B O 1
ATOM 3414 N N . ASP B 1 11 ? 72.73844 -19.87507 -27.72894 1.000 27.44314 30 ASP B N 1
ATOM 3415 C CA . ASP B 1 11 ? 71.82269 -19.47176 -26.67572 1.000 25.23524 30 ASP B CA 1
ATOM 3416 C C . ASP B 1 11 ? 70.37332 -19.30484 -27.15920 1.000 27.35106 30 ASP B C 1
ATOM 3417 O O . ASP B 1 11 ? 69.50465 -18.95823 -26.35298 1.000 28.12738 30 ASP B O 1
ATOM 3426 N N . LEU B 1 12 ? 70.09167 -19.53652 -28.44175 1.000 26.68408 31 LEU B N 1
ATOM 3427 C CA . LEU B 1 12 ? 68.74880 -19.28029 -28.96722 1.000 31.86225 31 LEU B CA 1
ATOM 3428 C C . LEU B 1 12 ? 67.87807 -20.53612 -28.93930 1.000 30.62805 31 LEU B C 1
ATOM 3429 O O . LEU B 1 12 ? 68.35359 -21.63775 -29.18451 1.000 31.84396 31 LEU B O 1
ATOM 3445 N N . ARG B 1 13 ? 66.60089 -20.35283 -28.63982 1.000 29.28593 32 ARG B N 1
ATOM 3446 C CA . ARG B 1 13 ? 65.66615 -21.46144 -28.50614 1.000 28.09111 32 ARG B CA 1
ATOM 3447 C C . ARG B 1 13 ? 64.53887 -21.24540 -29.50654 1.000 34.27804 32 ARG B C 1
ATOM 3448 O O . ARG B 1 13 ? 64.27257 -20.11376 -29.92306 1.000 29.68722 32 ARG B O 1
ATOM 3469 N N . PRO B 1 14 ? 63.84965 -22.30528 -29.89580 1.000 34.25498 33 PRO B N 1
ATOM 3470 C CA . PRO B 1 14 ? 62.79199 -22.16330 -30.91092 1.000 39.33444 33 PRO B CA 1
ATOM 3471 C C . PRO B 1 14 ? 61.69576 -21.20802 -30.46783 1.000 26.95726 33 PRO B C 1
ATOM 3472 O O . PRO B 1 14 ? 61.46045 -20.96270 -29.27981 1.000 31.29480 33 PRO B O 1
ATOM 3483 N N . ASN B 1 15 ? 60.99028 -20.67212 -31.44839 1.000 30.73160 34 ASN B N 1
ATOM 3484 C CA . ASN B 1 15 ? 59.78200 -19.91239 -31.15645 1.000 28.69483 34 ASN B CA 1
ATOM 3485 C C . ASN B 1 15 ? 58.73425 -20.86203 -30.60795 1.000 28.77344 34 ASN B C 1
ATOM 3486 O O . ASN B 1 15 ? 58.29339 -21.75264 -31.33037 1.000 27.39539 34 ASN B O 1
ATOM 3497 N N . PRO B 1 16 ? 58.32058 -20.72398 -29.35593 1.000 26.21032 35 PRO B N 1
ATOM 3498 C CA . PRO B 1 16 ? 57.31244 -21.64667 -28.79863 1.000 34.21651 35 PRO B CA 1
ATOM 3499 C C . PRO B 1 16 ? 55.96069 -21.54965 -29.48508 1.000 30.78897 35 PRO B C 1
ATOM 3500 O O . PRO B 1 16 ? 55.13936 -22.45998 -29.34856 1.000 28.37504 35 PRO B O 1
ATOM 3511 N N . TYR B 1 17 ? 55.71259 -20.49193 -30.24853 1.000 28.02804 36 TYR B N 1
ATOM 3512 C CA . TYR B 1 17 ? 54.42795 -20.26903 -30.91309 1.000 28.66102 36 TYR B CA 1
ATOM 3513 C C . TYR B 1 17 ? 54.60404 -20.13074 -32.41898 1.000 27.89500 36 TYR B C 1
ATOM 3514 O O . TYR B 1 17 ? 53.79873 -19.46773 -33.09911 1.000 27.68459 36 TYR B O 1
ATOM 3532 N N . GLN B 1 18 ? 55.65557 -20.75367 -32.95272 1.000 29.10485 37 GLN B N 1
ATOM 3533 C CA . GLN B 1 18 ? 56.02021 -20.76963 -34.36518 1.000 23.88723 37 GLN B CA 1
ATOM 3534 C C . GLN B 1 18 ? 54.79691 -21.04111 -35.23870 1.000 28.12282 37 GLN B C 1
ATOM 3535 O O . GLN B 1 18 ? 54.25293 -22.15475 -35.19780 1.000 27.16899 37 GLN B O 1
ATOM 3549 N N . PRO B 1 19 ? 54.35468 -20.07090 -36.05383 1.000 25.94417 38 PRO B N 1
ATOM 3550 C CA . PRO B 1 19 ? 53.22178 -20.34783 -36.96365 1.000 28.57334 38 PRO B CA 1
ATOM 3551 C C . PRO B 1 19 ? 53.65161 -21.04631 -38.24015 1.000 30.22358 38 PRO B C 1
ATOM 3552 O O . PRO B 1 19 ? 52.79926 -21.64675 -38.90808 1.000 27.25620 38 PRO B O 1
ATOM 3563 N N . ARG B 1 20 ? 54.93641 -20.99895 -38.61150 1.000 25.39198 39 ARG B N 1
ATOM 3564 C CA . ARG B 1 20 ? 55.36626 -21.67698 -39.82352 1.000 27.44732 39 ARG B CA 1
ATOM 3565 C C . ARG B 1 20 ? 55.50224 -23.17134 -39.52870 1.000 27.77777 39 ARG B C 1
ATOM 3566 O O . ARG B 1 20 ? 56.11174 -23.56915 -38.52476 1.000 33.48169 39 ARG B O 1
ATOM 3587 N N . LYS B 1 21 ? 54.93415 -23.99001 -40.40085 1.000 30.84531 40 LYS B N 1
ATOM 3588 C CA . LYS B 1 21 ? 54.95049 -25.42464 -40.23110 1.000 34.49657 40 LYS B CA 1
ATOM 3589 C C . LYS B 1 21 ? 55.88004 -26.10151 -41.22428 1.000 39.86445 40 LYS B C 1
ATOM 3590 O O . LYS B 1 21 ? 56.10375 -27.30840 -41.11542 1.000 50.00605 40 LYS B O 1
ATOM 3609 N N . HIS B 1 22 ? 56.37486 -25.37046 -42.21328 1.000 36.39937 41 HIS B N 1
ATOM 3610 C CA . HIS B 1 22 ? 57.27245 -25.91884 -43.21168 1.000 39.95099 41 HIS B CA 1
ATOM 3611 C C . HIS B 1 22 ? 58.37908 -24.90583 -43.46402 1.000 41.78105 41 HIS B C 1
ATOM 3612 O O . HIS B 1 22 ? 58.10292 -23.70800 -43.64647 1.000 36.04655 41 HIS B O 1
ATOM 3626 N N . PHE B 1 23 ? 59.61516 -25.38004 -43.48670 1.000 37.46416 42 PHE B N 1
ATOM 3627 C CA . PHE B 1 23 ? 60.76016 -24.52420 -43.80739 1.000 34.04499 42 PHE B CA 1
ATOM 3628 C C . PHE B 1 23 ? 61.37856 -25.03061 -45.10088 1.000 35.14029 42 PHE B C 1
ATOM 3629 O O . PHE B 1 23 ? 62.01277 -26.08968 -45.11936 1.000 40.74054 42 PHE B O 1
ATOM 3646 N N . ASP B 1 24 ? 61.14308 -24.29088 -46.17701 1.000 36.24466 43 ASP B N 1
ATOM 3647 C CA . ASP B 1 24 ? 61.56231 -24.70478 -47.50688 1.000 37.42486 43 ASP B CA 1
ATOM 3648 C C . ASP B 1 24 ? 63.06870 -24.59204 -47.61372 1.000 33.88076 43 ASP B C 1
ATOM 3649 O O . ASP B 1 24 ? 63.60952 -23.49955 -47.44473 1.000 34.61220 43 ASP B O 1
ATOM 3658 N N . ASP B 1 25 ? 63.74075 -25.69204 -47.95917 1.000 39.04937 44 ASP B N 1
ATOM 3659 C CA . ASP B 1 25 ? 65.20376 -25.67791 -48.02976 1.000 38.78650 44 ASP B CA 1
ATOM 3660 C C . ASP B 1 25 ? 65.71716 -24.72553 -49.10038 1.000 34.95658 44 ASP B C 1
ATOM 3661 O O . ASP B 1 25 ? 66.71488 -24.02910 -48.87752 1.000 35.03110 44 ASP B O 1
ATOM 3670 N N . GLU B 1 26 ? 65.04738 -24.66952 -50.26043 1.000 33.83154 45 GLU B N 1
ATOM 3671 C CA . GLU B 1 26 ? 65.44471 -23.74457 -51.31386 1.000 38.95760 45 GLU B CA 1
ATOM 3672 C C . GLU B 1 26 ? 65.36994 -22.29504 -50.84866 1.000 33.27195 45 GLU B C 1
ATOM 3673 O O . GLU B 1 26 ? 66.26778 -21.49469 -51.12418 1.000 31.71301 45 GLU B O 1
ATOM 3685 N N . ALA B 1 27 ? 64.28162 -21.92980 -50.17344 1.000 31.25901 46 ALA B N 1
ATOM 3686 C CA . ALA B 1 27 ? 64.13007 -20.55035 -49.71339 1.000 30.24566 46 ALA B CA 1
ATOM 3687 C C . ALA B 1 27 ? 65.14138 -20.23964 -48.62194 1.000 29.70972 46 ALA B C 1
ATOM 3688 O O . ALA B 1 27 ? 65.69315 -19.13059 -48.59577 1.000 28.43664 46 ALA B O 1
ATOM 3695 N N . LEU B 1 28 ? 65.43683 -21.21345 -47.75079 1.000 25.95764 47 LEU B N 1
ATOM 3696 C CA . LEU B 1 28 ? 66.48662 -20.98434 -46.75078 1.000 27.31572 47 LEU B CA 1
ATOM 3697 C C . LEU B 1 28 ? 67.85860 -20.79185 -47.39347 1.000 29.15298 47 LEU B C 1
ATOM 3698 O O . LEU B 1 28 ? 68.71785 -20.08102 -46.84259 1.000 29.46366 47 LEU B O 1
ATOM 3714 N N . ALA B 1 29 ? 68.12038 -21.46604 -48.51147 1.000 30.02591 48 ALA B N 1
ATOM 3715 C CA . ALA B 1 29 ? 69.40499 -21.28741 -49.18131 1.000 32.55658 48 ALA B CA 1
ATOM 3716 C C . ALA B 1 29 ? 69.49994 -19.88925 -49.76715 1.000 27.03467 48 ALA B C 1
ATOM 3717 O O . ALA B 1 29 ? 70.57876 -19.26946 -49.75183 1.000 26.58788 48 ALA B O 1
ATOM 3724 N N . GLU B 1 30 ? 68.38300 -19.36561 -50.27602 1.000 28.28980 49 GLU B N 1
ATOM 3725 C CA . GLU B 1 30 ? 68.35373 -17.98395 -50.73305 1.000 25.97285 49 GLU B CA 1
ATOM 3726 C C . GLU B 1 30 ? 68.67543 -17.02888 -49.58875 1.000 25.65467 49 GLU B C 1
ATOM 3727 O O . GLU B 1 30 ? 69.41414 -16.04976 -49.76622 1.000 26.07530 49 GLU B O 1
ATOM 3739 N N . LEU B 1 31 ? 68.08565 -17.27871 -48.42214 1.000 22.87538 50 LEU B N 1
ATOM 3740 C CA . LEU B 1 31 ? 68.29778 -16.37974 -47.30248 1.000 22.97759 50 LEU B CA 1
ATOM 3741 C C . LEU B 1 31 ? 69.74030 -16.48939 -46.81794 1.000 23.85909 50 LEU B C 1
ATOM 3742 O O . LEU B 1 31 ? 70.35710 -15.46770 -46.52857 1.000 23.68643 50 LEU B O 1
ATOM 3758 N N . LYS B 1 32 ? 70.25565 -17.72025 -46.72768 1.000 23.37671 51 LYS B N 1
ATOM 3759 C CA . LYS B 1 32 ? 71.67415 -17.94346 -46.45506 1.000 23.26866 51 LYS B CA 1
ATOM 3760 C C . LYS B 1 32 ? 72.55926 -17.11886 -47.36643 1.000 26.13305 51 LYS B C 1
ATOM 3761 O O . LYS B 1 32 ? 73.49693 -16.44424 -46.90406 1.000 27.63508 51 LYS B O 1
ATOM 3780 N N . GLU B 1 33 ? 72.33544 -17.23129 -48.68208 1.000 26.39858 52 GLU B N 1
ATOM 3781 C CA . GLU B 1 33 ? 73.11693 -16.46033 -49.63660 1.000 28.26910 52 GLU B CA 1
ATOM 3782 C C . GLU B 1 33 ? 73.01299 -14.96669 -49.37816 1.000 27.16874 52 GLU B C 1
ATOM 3783 O O . GLU B 1 33 ? 74.02345 -14.26359 -49.43093 1.000 23.20386 52 GLU B O 1
ATOM 3795 N N . SER B 1 34 ? 71.80706 -14.45209 -49.12206 1.000 24.87583 53 SER B N 1
ATOM 3796 C CA . SER B 1 34 ? 71.68477 -13.02635 -48.81891 1.000 22.21665 53 SER B CA 1
ATOM 3797 C C . SER B 1 34 ? 72.44640 -12.64864 -47.54201 1.000 23.34164 53 SER B C 1
ATOM 3798 O O . SER B 1 34 ? 73.02597 -11.56178 -47.46164 1.000 25.78816 53 SER B O 1
ATOM 3806 N N . VAL B 1 35 ? 72.43011 -13.51574 -46.52957 1.000 24.41483 54 VAL B N 1
ATOM 3807 C CA . VAL B 1 35 ? 73.15869 -13.23295 -45.29722 1.000 20.88891 54 VAL B CA 1
ATOM 3808 C C . VAL B 1 35 ? 74.66083 -13.22824 -45.55724 1.000 25.25220 54 VAL B C 1
ATOM 3809 O O . VAL B 1 35 ? 75.39371 -12.40099 -45.00148 1.000 25.46552 54 VAL B O 1
ATOM 3822 N N . LEU B 1 36 ? 75.12846 -14.10547 -46.43688 1.000 26.58174 55 LEU B N 1
ATOM 3823 C CA . LEU B 1 36 ? 76.54758 -14.07088 -46.79582 1.000 27.03873 55 LEU B CA 1
ATOM 3824 C C . LEU B 1 36 ? 76.89668 -12.78697 -47.53085 1.000 29.97059 55 LEU B C 1
ATOM 3825 O O . LEU B 1 36 ? 78.01701 -12.29711 -47.41820 1.000 27.00828 55 LEU B O 1
ATOM 3841 N N . GLN B 1 37 ? 75.94347 -12.17845 -48.23109 1.000 23.90166 56 GLN B N 1
ATOM 3842 C CA . GLN B 1 37 ? 76.22209 -10.96790 -48.96743 1.000 22.67727 56 GLN B CA 1
ATOM 3843 C C . GLN B 1 37 ? 76.13191 -9.71306 -48.10963 1.000 28.23702 56 GLN B C 1
ATOM 3844 O O . GLN B 1 37 ? 76.97374 -8.81116 -48.24510 1.000 28.64596 56 GLN B O 1
ATOM 3858 N N . HIS B 1 38 ? 75.12372 -9.64804 -47.23093 1.000 28.85559 57 HIS B N 1
ATOM 3859 C CA . HIS B 1 38 ? 74.78703 -8.42899 -46.51834 1.000 25.57421 57 HIS B CA 1
ATOM 3860 C C . HIS B 1 38 ? 74.76999 -8.57918 -45.00891 1.000 25.88487 57 HIS B C 1
ATOM 3861 O O . HIS B 1 38 ? 74.52469 -7.57791 -44.31576 1.000 27.66101 57 HIS B O 1
ATOM 3875 N N . GLY B 1 39 ? 74.97976 -9.78380 -44.48511 1.000 25.46767 58 GLY B N 1
ATOM 3876 C CA . GLY B 1 39 ? 74.70619 -10.03463 -43.09054 1.000 25.91654 58 GLY B CA 1
ATOM 3877 C C . GLY B 1 39 ? 73.19422 -10.05866 -42.86669 1.000 26.81941 58 GLY B C 1
ATOM 3878 O O . GLY B 1 39 ? 72.40012 -9.92614 -43.78196 1.000 25.39738 58 GLY B O 1
ATOM 3882 N N . ILE B 1 40 ? 72.81647 -10.24473 -41.61032 1.000 23.93068 59 ILE B N 1
ATOM 3883 C CA . ILE B 1 40 ? 71.40751 -10.13519 -41.22817 1.000 25.39537 59 ILE B CA 1
ATOM 3884 C C . ILE B 1 40 ? 71.04556 -8.65600 -41.14233 1.000 29.22555 59 ILE B C 1
ATOM 3885 O O . ILE B 1 40 ? 71.52861 -7.92787 -40.27428 1.000 23.63620 59 ILE B O 1
ATOM 3901 N N . LEU B 1 41 ? 70.15487 -8.21023 -42.03938 1.000 22.44956 60 LEU B N 1
ATOM 3902 C CA . LEU B 1 41 ? 69.79802 -6.78500 -42.09277 1.000 25.33401 60 LEU B CA 1
ATOM 3903 C C . LEU B 1 41 ? 68.77502 -6.37510 -41.02614 1.000 23.58670 60 LEU B C 1
ATOM 3904 O O . LEU B 1 41 ? 68.74531 -5.20233 -40.60733 1.000 25.44849 60 LEU B O 1
ATOM 3920 N N . GLN B 1 42 ? 67.91956 -7.30311 -40.60728 1.000 21.45377 61 GLN B N 1
ATOM 3921 C CA . GLN B 1 42 ? 66.78450 -7.02942 -39.74386 1.000 23.72007 61 GLN B CA 1
ATOM 3922 C C . GLN B 1 42 ? 67.00219 -7.74235 -38.41684 1.000 22.20125 61 GLN B C 1
ATOM 3923 O O . GLN B 1 42 ? 67.05239 -8.98543 -38.37597 1.000 21.69747 61 GLN B O 1
ATOM 3937 N N . PRO B 1 43 ? 67.13028 -7.02986 -37.30765 1.000 24.33052 62 PRO B N 1
ATOM 3938 C CA . PRO B 1 43 ? 67.27723 -7.72926 -36.02190 1.000 23.76920 62 PRO B CA 1
ATOM 3939 C C . PRO B 1 43 ? 66.07923 -8.62083 -35.71552 1.000 25.63517 62 PRO B C 1
ATOM 3940 O O . PRO B 1 43 ? 64.92815 -8.27810 -35.99388 1.000 21.93635 62 PRO B O 1
ATOM 3951 N N . LEU B 1 44 ? 66.38631 -9.77907 -35.14936 1.000 22.84385 63 LEU B N 1
ATOM 3952 C CA . LEU B 1 44 ? 65.40703 -10.67699 -34.60114 1.000 22.47192 63 LEU B CA 1
ATOM 3953 C C . LEU B 1 44 ? 64.74624 -10.02620 -33.39292 1.000 24.72446 63 LEU B C 1
ATOM 3954 O O . LEU B 1 44 ? 65.29698 -9.12558 -32.75261 1.000 26.82531 63 LEU B O 1
ATOM 3970 N N . ILE B 1 45 ? 63.55726 -10.49657 -33.07433 1.000 20.47681 64 ILE B N 1
ATOM 3971 C CA . ILE B 1 45 ? 62.92290 -10.21409 -31.79864 1.000 24.89656 64 ILE B CA 1
ATOM 3972 C C . ILE B 1 45 ? 63.01476 -11.47545 -30.95963 1.000 24.02908 64 ILE B C 1
ATOM 3973 O O . ILE B 1 45 ? 62.57213 -12.55387 -31.38557 1.000 24.79289 64 ILE B O 1
ATOM 3989 N N . VAL B 1 46 ? 63.55620 -11.33952 -29.73746 1.000 23.77529 65 VAL B N 1
ATOM 3990 C CA . VAL B 1 46 ? 63.74013 -12.49067 -28.85281 1.000 24.25280 65 VAL B CA 1
ATOM 3991 C C . VAL B 1 46 ? 63.34677 -12.07630 -27.44220 1.000 21.35877 65 VAL B C 1
ATOM 3992 O O . VAL B 1 46 ? 63.20554 -10.88424 -27.12524 1.000 25.04705 65 VAL B O 1
ATOM 4005 N N . ARG B 1 47 ? 63.07646 -13.09177 -26.61747 1.000 27.22610 66 ARG B N 1
ATOM 4006 C CA . ARG B 1 47 ? 62.66275 -12.89364 -25.23210 1.000 27.30376 66 ARG B CA 1
ATOM 4007 C C . ARG B 1 47 ? 63.53100 -13.76405 -24.33554 1.000 32.30314 66 ARG B C 1
ATOM 4008 O O . ARG B 1 47 ? 63.58632 -14.97749 -24.52206 1.000 31.92337 66 ARG B O 1
ATOM 4029 N N . LYS B 1 48 ? 64.17306 -13.15389 -23.35034 1.000 30.10379 67 LYS B N 1
ATOM 4030 C CA . LYS B 1 48 ? 65.09780 -13.86419 -22.47885 1.000 34.82122 67 LYS B CA 1
ATOM 4031 C C . LYS B 1 48 ? 64.32587 -14.78236 -21.54121 1.000 33.43895 67 LYS B C 1
ATOM 4032 O O . LYS B 1 48 ? 63.38633 -14.34997 -20.86632 1.000 38.95780 67 LYS B O 1
ATOM 4051 N N . SER B 1 49 ? 64.73019 -16.04796 -21.50667 1.000 34.76835 68 SER B N 1
ATOM 4052 C CA . SER B 1 49 ? 64.11350 -17.04933 -20.65292 1.000 42.76655 68 SER B CA 1
ATOM 4053 C C . SER B 1 49 ? 65.16663 -17.61978 -19.71223 1.000 49.97430 68 SER B C 1
ATOM 4054 O O . SER B 1 49 ? 66.35748 -17.30085 -19.81213 1.000 50.17007 68 SER B O 1
ATOM 4062 N N . LEU B 1 50 ? 64.72226 -18.48215 -18.78899 1.000 47.53392 69 LEU B N 1
ATOM 4063 C CA . LEU B 1 50 ? 65.65749 -19.11686 -17.86261 1.000 54.54244 69 LEU B CA 1
ATOM 4064 C C . LEU B 1 50 ? 66.77658 -19.81798 -18.62232 1.000 49.98711 69 LEU B C 1
ATOM 4065 O O . LEU B 1 50 ? 67.95796 -19.62460 -18.32904 1.000 52.03987 69 LEU B O 1
ATOM 4071 N N . LYS B 1 51 ? 66.41536 -20.58946 -19.65827 1.000 52.83529 70 LYS B N 1
ATOM 4072 C CA . LYS B 1 51 ? 67.37492 -21.41761 -20.37713 1.000 59.50682 70 LYS B CA 1
ATOM 4073 C C . LYS B 1 51 ? 68.14335 -20.68050 -21.47572 1.000 60.60811 70 LYS B C 1
ATOM 4074 O O . LYS B 1 51 ? 69.18442 -21.18115 -21.92449 1.000 59.85754 70 LYS B O 1
ATOM 4080 N N . GLY B 1 52 ? 67.66651 -19.52417 -21.92671 1.000 52.12921 71 GLY B N 1
ATOM 4081 C CA . GLY B 1 52 ? 68.35252 -18.78008 -22.96871 1.000 46.55898 71 GLY B CA 1
ATOM 4082 C C . GLY B 1 52 ? 67.51605 -17.64839 -23.53495 1.000 41.79677 71 GLY B C 1
ATOM 4083 O O . GLY B 1 52 ? 67.04265 -16.79249 -22.78237 1.000 41.96119 71 GLY B O 1
ATOM 4087 N N . TYR B 1 53 ? 67.33874 -17.63147 -24.86040 1.000 31.02523 72 TYR B N 1
ATOM 4088 C CA . TYR B 1 53 ? 66.52206 -16.64457 -25.54379 1.000 26.60641 72 TYR B CA 1
ATOM 4089 C C . TYR B 1 53 ? 65.56553 -17.36101 -26.48899 1.000 28.53755 72 TYR B C 1
ATOM 4090 O O . TYR B 1 53 ? 66.00968 -18.04770 -27.41578 1.000 31.52761 72 TYR B O 1
ATOM 4108 N N . ASP B 1 54 ? 64.26251 -17.17614 -26.26505 1.000 27.82559 73 ASP B N 1
ATOM 4109 C CA . ASP B 1 54 ? 63.25622 -17.69385 -27.16596 1.000 28.32736 73 ASP B CA 1
ATOM 4110 C C . ASP B 1 54 ? 63.05810 -16.72515 -28.32879 1.000 26.49700 73 ASP B C 1
ATOM 4111 O O . ASP B 1 54 ? 62.88442 -15.52400 -28.12651 1.000 28.16449 73 ASP B O 1
ATOM 4120 N N . ILE B 1 55 ? 62.98773 -17.26747 -29.53271 1.000 24.04581 74 ILE B N 1
ATOM 4121 C CA . ILE B 1 55 ? 62.79220 -16.44370 -30.71687 1.000 22.85342 74 ILE B CA 1
ATOM 4122 C C . ILE B 1 55 ? 61.31544 -16.08827 -30.76434 1.000 21.62463 74 ILE B C 1
ATOM 4123 O O . ILE B 1 55 ? 60.48075 -16.97034 -30.63094 1.000 25.91169 74 ILE B O 1
ATOM 4139 N N . VAL B 1 56 ? 61.00384 -14.80938 -30.93682 1.000 21.80292 75 VAL B N 1
ATOM 4140 C CA . VAL B 1 56 ? 59.64593 -14.34702 -31.21272 1.000 27.42591 75 VAL B CA 1
ATOM 4141 C C . VAL B 1 56 ? 59.44731 -14.05881 -32.68755 1.000 25.31699 75 VAL B C 1
ATOM 4142 O O . VAL B 1 56 ? 58.35507 -14.27835 -33.22914 1.000 24.00536 75 VAL B O 1
ATOM 4155 N N . ALA B 1 57 ? 60.48038 -13.53863 -33.32194 1.000 22.02992 76 ALA B N 1
ATOM 4156 C CA . ALA B 1 57 ? 60.51392 -13.33803 -34.77171 1.000 25.59880 76 ALA B CA 1
ATOM 4157 C C . ALA B 1 57 ? 61.93589 -13.57694 -35.23566 1.000 24.85352 76 ALA B C 1
ATOM 4158 O O . ALA B 1 57 ? 62.84838 -12.90353 -34.75192 1.000 21.63542 76 ALA B O 1
ATOM 4165 N N . GLY B 1 58 ? 62.13972 -14.56195 -36.12519 1.000 21.57237 77 GLY B N 1
ATOM 4166 C CA . GLY B 1 58 ? 63.43624 -14.74439 -36.73842 1.000 23.03032 77 GLY B CA 1
ATOM 4167 C C . GLY B 1 58 ? 63.98165 -16.13824 -36.93140 1.000 27.93595 77 GLY B C 1
ATOM 4168 O O . GLY B 1 58 ? 65.19529 -16.32762 -37.12884 1.000 23.39671 77 GLY B O 1
ATOM 4172 N N . GLU B 1 59 ? 63.10407 -17.13437 -36.92763 1.000 23.59543 78 GLU B N 1
ATOM 4173 C CA . GLU B 1 59 ? 63.56950 -18.51168 -37.01700 1.000 25.28587 78 GLU B CA 1
ATOM 4174 C C . GLU B 1 59 ? 64.27787 -18.77816 -38.33357 1.000 23.90683 78 GLU B C 1
ATOM 4175 O O . GLU B 1 59 ? 65.31144 -19.47192 -38.34898 1.000 24.94773 78 GLU B O 1
ATOM 4187 N N . ARG B 1 60 ? 63.77146 -18.23118 -39.45295 1.000 21.68857 79 ARG B N 1
ATOM 4188 C CA . ARG B 1 60 ? 64.45397 -18.46814 -40.72638 1.000 20.09014 79 ARG B CA 1
ATOM 4189 C C . ARG B 1 60 ? 65.84707 -17.82176 -40.72521 1.000 24.34816 79 ARG B C 1
ATOM 4190 O O . ARG B 1 60 ? 66.81819 -18.42281 -41.19552 1.000 22.67905 79 ARG B O 1
ATOM 4211 N N . ARG B 1 61 ? 65.92298 -16.55633 -40.29508 1.000 22.70756 80 ARG B N 1
ATOM 4212 C CA . ARG B 1 61 ? 67.19806 -15.85686 -40.15730 1.000 22.35547 80 ARG B CA 1
ATOM 4213 C C . ARG B 1 61 ? 68.15919 -16.66120 -39.33002 1.000 24.87781 80 ARG B C 1
ATOM 4214 O O . ARG B 1 61 ? 69.35883 -16.71185 -39.63806 1.000 21.80762 80 ARG B O 1
ATOM 4235 N N . PHE B 1 62 ? 67.67014 -17.25174 -38.23393 1.000 22.02090 81 PHE B N 1
ATOM 4236 C CA . PHE B 1 62 ? 68.52265 -18.06913 -37.36515 1.000 26.93990 81 PHE B CA 1
ATOM 4237 C C . PHE B 1 62 ? 69.07760 -19.27161 -38.13444 1.000 26.67214 81 PHE B C 1
ATOM 4238 O O . PHE B 1 62 ? 70.29862 -19.54796 -38.12957 1.000 22.88226 81 PHE B O 1
ATOM 4255 N N . ARG B 1 63 ? 68.20745 -19.98022 -38.84902 1.000 24.54752 82 ARG B N 1
ATOM 4256 C CA . ARG B 1 63 ? 68.66693 -21.12296 -39.61510 1.000 25.61075 82 ARG B CA 1
ATOM 4257 C C . ARG B 1 63 ? 69.63045 -20.70623 -40.72180 1.000 25.28665 82 ARG B C 1
ATOM 4258 O O . ARG B 1 63 ? 70.61066 -21.40506 -40.98221 1.000 29.01333 82 ARG B O 1
ATOM 4279 N N . ALA B 1 64 ? 69.36330 -19.57168 -41.38428 1.000 21.74193 83 ALA B N 1
ATOM 4280 C CA . ALA B 1 64 ? 70.26092 -19.04423 -42.39757 1.000 23.70152 83 ALA B CA 1
ATOM 4281 C C . ALA B 1 64 ? 71.62240 -18.65680 -41.81872 1.000 25.35037 83 ALA B C 1
ATOM 4282 O O . ALA B 1 64 ? 72.65900 -18.90367 -42.44637 1.000 24.24288 83 ALA B O 1
ATOM 4289 N N . ALA B 1 65 ? 71.62930 -18.00029 -40.65217 1.000 23.15338 84 ALA B N 1
ATOM 4290 C CA . ALA B 1 65 ? 72.89184 -17.63629 -40.01106 1.000 27.06051 84 ALA B CA 1
ATOM 4291 C C . ALA B 1 65 ? 73.74736 -18.86560 -39.74586 1.000 27.34794 84 ALA B C 1
ATOM 4292 O O . ALA B 1 65 ? 74.97331 -18.83190 -39.92086 1.000 26.88026 84 ALA B O 1
ATOM 4299 N N . LYS B 1 66 ? 73.12426 -19.94812 -39.25810 1.000 29.31714 85 LYS B N 1
ATOM 4300 C CA . LYS B 1 66 ? 73.86664 -21.18915 -39.02234 1.000 29.81603 85 LYS B CA 1
ATOM 4301 C C . LYS B 1 66 ? 74.42311 -21.75085 -40.32008 1.000 29.72363 85 LYS B C 1
ATOM 4302 O O . LYS B 1 66 ? 75.59557 -22.16366 -40.39133 1.000 31.49429 85 LYS B O 1
ATOM 4321 N N . LEU B 1 67 ? 73.58620 -21.81938 -41.35784 1.000 26.49494 86 LEU B N 1
ATOM 4322 C CA . LEU B 1 67 ? 74.08204 -22.25836 -42.65728 1.000 28.93058 86 LEU B CA 1
ATOM 4323 C C . LEU B 1 67 ? 75.24248 -21.39642 -43.13379 1.000 30.37810 86 LEU B C 1
ATOM 4324 O O . LEU B 1 67 ? 76.15049 -21.89036 -43.83282 1.000 29.29073 86 LEU B O 1
ATOM 4340 N N . ALA B 1 68 ? 75.22593 -20.11181 -42.80758 1.000 24.73721 87 ALA B N 1
ATOM 4341 C CA . ALA B 1 68 ? 76.23054 -19.18674 -43.31857 1.000 27.04824 87 ALA B CA 1
ATOM 4342 C C . ALA B 1 68 ? 77.51266 -19.20945 -42.50089 1.000 27.09194 87 ALA B C 1
ATOM 4343 O O . ALA B 1 68 ? 78.47742 -18.52951 -42.87348 1.000 26.83837 87 ALA B O 1
ATOM 4350 N N . GLY B 1 69 ? 77.53538 -19.95140 -41.40015 1.000 25.82314 88 GLY B N 1
ATOM 4351 C CA . GLY B 1 69 ? 78.69531 -20.02229 -40.52951 1.000 28.37325 88 GLY B CA 1
ATOM 4352 C C . GLY B 1 69 ? 78.78380 -18.92150 -39.50079 1.000 34.09720 88 GLY B C 1
ATOM 4353 O O . GLY B 1 69 ? 79.86281 -18.73153 -38.92481 1.000 26.39942 88 GLY B O 1
ATOM 4357 N N . LEU B 1 70 ? 77.70119 -18.16549 -39.26205 1.000 25.57782 89 LEU B N 1
ATOM 4358 C CA . LEU B 1 70 ? 77.77328 -17.12796 -38.24205 1.000 22.51698 89 LEU B CA 1
ATOM 4359 C C . LEU B 1 70 ? 77.55779 -17.72010 -36.84963 1.000 28.25729 89 LEU B C 1
ATOM 4360 O O . LEU B 1 70 ? 76.84927 -18.70161 -36.68618 1.000 30.22999 89 LEU B O 1
ATOM 4376 N N . ASP B 1 71 ? 78.21688 -17.13810 -35.84806 1.000 24.91470 90 ASP B N 1
ATOM 4377 C CA . ASP B 1 71 ? 78.06803 -17.60266 -34.47902 1.000 23.90764 90 ASP B CA 1
ATOM 4378 C C . ASP B 1 71 ? 77.14704 -16.73776 -33.61975 1.000 24.55402 90 ASP B C 1
ATOM 4379 O O . ASP B 1 71 ? 76.86137 -17.12960 -32.47584 1.000 23.94076 90 ASP B O 1
ATOM 4388 N N . THR B 1 72 ? 76.65996 -15.60234 -34.13667 1.000 29.38539 91 THR B N 1
ATOM 4389 C CA . THR B 1 72 ? 75.71707 -14.73689 -33.44399 1.000 26.32467 91 THR B CA 1
ATOM 4390 C C . THR B 1 72 ? 74.69813 -14.17891 -34.45920 1.000 23.78242 91 THR B C 1
ATOM 4391 O O . THR B 1 72 ? 74.94872 -14.16496 -35.66790 1.000 23.15642 91 THR B O 1
ATOM 4402 N N . VAL B 1 73 ? 73.55106 -13.72971 -33.94878 1.000 27.04958 92 VAL B N 1
ATOM 4403 C CA . VAL B 1 73 ? 72.60801 -12.96864 -34.75517 1.000 22.42748 92 VAL B CA 1
ATOM 4404 C C . VAL B 1 73 ? 72.28433 -11.67126 -34.03213 1.000 23.57231 92 VAL B C 1
ATOM 4405 O O . VAL B 1 73 ? 72.24708 -11.63616 -32.79519 1.000 25.36919 92 VAL B O 1
ATOM 4418 N N . PRO B 1 74 ? 71.95672 -10.60698 -34.74784 1.000 25.98768 93 PRO B N 1
ATOM 4419 C CA . PRO B 1 74 ? 71.49067 -9.39183 -34.07636 1.000 24.72373 93 PRO B CA 1
ATOM 4420 C C . PRO B 1 74 ? 70.03218 -9.52511 -33.65288 1.000 26.50662 93 PRO B C 1
ATOM 4421 O O . PRO B 1 74 ? 69.18990 -10.05023 -34.38148 1.000 24.68320 93 PRO B O 1
ATOM 4432 N N . ALA B 1 75 ? 69.73374 -9.04547 -32.44667 1.000 21.93336 94 ALA B N 1
ATOM 4433 C CA . ALA B 1 75 ? 68.40581 -9.22893 -31.88598 1.000 25.46030 94 ALA B CA 1
ATOM 4434 C C . ALA B 1 75 ? 68.07958 -8.10167 -30.92053 1.000 27.75815 94 ALA B C 1
ATOM 4435 O O . ALA B 1 75 ? 68.96232 -7.55703 -30.25402 1.000 28.04180 94 ALA B O 1
ATOM 4442 N N . ILE B 1 76 ? 66.80563 -7.74929 -30.88758 1.000 20.84746 95 ILE B N 1
ATOM 4443 C CA . ILE B 1 76 ? 66.24216 -6.88407 -29.85453 1.000 23.67668 95 ILE B CA 1
ATOM 4444 C C . ILE B 1 76 ? 65.57838 -7.76177 -28.80033 1.000 28.39240 95 ILE B C 1
ATOM 4445 O O . ILE B 1 76 ? 64.65672 -8.52602 -29.10365 1.000 25.26436 95 ILE B O 1
ATOM 4461 N N . VAL B 1 77 ? 66.03722 -7.63691 -27.55754 1.000 25.18127 96 VAL B N 1
ATOM 4462 C CA . VAL B 1 77 ? 65.56445 -8.46256 -26.44625 1.000 25.10814 96 VAL B CA 1
ATOM 4463 C C . VAL B 1 77 ? 64.46236 -7.70294 -25.72613 1.000 30.92194 96 VAL B C 1
ATOM 4464 O O . VAL B 1 77 ? 64.67528 -6.59260 -25.23523 1.000 31.46282 96 VAL B O 1
ATOM 4477 N N . ARG B 1 78 ? 63.27621 -8.28081 -25.68785 1.000 26.29008 97 ARG B N 1
ATOM 4478 C CA . ARG B 1 78 ? 62.11748 -7.64536 -25.08302 1.000 31.27640 97 ARG B CA 1
ATOM 4479 C C . ARG B 1 78 ? 61.51165 -8.56133 -24.02631 1.000 31.33272 97 ARG B C 1
ATOM 4480 O O . ARG B 1 78 ? 61.49442 -9.77730 -24.17594 1.000 27.40731 97 ARG B O 1
ATOM 4501 N N . GLU B 1 79 ? 60.97976 -7.95416 -22.96991 1.000 30.17372 98 GLU B N 1
ATOM 4502 C CA . GLU B 1 79 ? 60.14421 -8.64800 -21.99062 1.000 29.12246 98 GLU B CA 1
ATOM 4503 C C . GLU B 1 79 ? 58.71081 -8.66090 -22.51851 1.000 26.92073 98 GLU B C 1
ATOM 4504 O O . GLU B 1 79 ? 58.14879 -7.60963 -22.81177 1.000 33.82641 98 GLU B O 1
ATOM 4516 N N . LEU B 1 80 ? 58.13953 -9.84223 -22.64208 1.000 28.07988 99 LEU B N 1
ATOM 4517 C CA . LEU B 1 80 ? 56.85021 -10.02432 -23.27960 1.000 29.37392 99 LEU B CA 1
ATOM 4518 C C . LEU B 1 80 ? 56.05945 -11.09173 -22.55406 1.000 32.92093 99 LEU B C 1
ATOM 4519 O O . LEU B 1 80 ? 56.58786 -12.15463 -22.24086 1.000 36.15552 99 LEU B O 1
ATOM 4535 N N . SER B 1 81 ? 54.76913 -10.80898 -22.32692 1.000 32.06160 100 SER B N 1
ATOM 4536 C CA . SER B 1 81 ? 53.86414 -11.82769 -21.83000 1.000 32.34435 100 SER B CA 1
ATOM 4537 C C . SER B 1 81 ? 53.67736 -12.92376 -22.87310 1.000 38.13828 100 SER B C 1
ATOM 4538 O O . SER B 1 81 ? 53.93315 -12.74082 -24.07008 1.000 29.73854 100 SER B O 1
ATOM 4546 N N . GLU B 1 82 ? 53.21647 -14.08491 -22.40166 1.000 31.80594 101 GLU B N 1
ATOM 4547 C CA . GLU B 1 82 ? 52.92077 -15.17606 -23.30821 1.000 36.29912 101 GLU B CA 1
ATOM 4548 C C . GLU B 1 82 ? 51.93195 -14.73175 -24.38196 1.000 29.93121 101 GLU B C 1
ATOM 4549 O O . GLU B 1 82 ? 52.02983 -15.15093 -25.54089 1.000 31.51328 101 GLU B O 1
ATOM 4561 N N . ALA B 1 83 ? 50.93947 -13.93505 -23.99205 1.000 30.38857 102 ALA B N 1
ATOM 4562 C CA . ALA B 1 83 ? 49.91949 -13.50024 -24.93837 1.000 31.05427 102 ALA B CA 1
ATOM 4563 C C . ALA B 1 83 ? 50.52719 -12.63231 -26.03083 1.000 31.95711 102 ALA B C 1
ATOM 4564 O O . ALA B 1 83 ? 50.22938 -12.80718 -27.21385 1.000 27.74677 102 ALA B O 1
ATOM 4571 N N . LEU B 1 84 ? 51.41223 -11.70723 -25.64920 1.000 31.13919 103 LEU B N 1
ATOM 4572 C CA . LEU B 1 84 ? 52.06941 -10.86847 -26.63991 1.000 26.01494 103 LEU B CA 1
ATOM 4573 C C . LEU B 1 84 ? 52.94966 -11.69521 -27.55654 1.000 25.92191 103 LEU B C 1
ATOM 4574 O O . LEU B 1 84 ? 53.00420 -11.43245 -28.75796 1.000 27.64312 103 LEU B O 1
ATOM 4607 N N . ARG B 1 86 ? 52.47517 -14.78997 -28.42069 1.000 26.98730 105 ARG B N 1
ATOM 4608 C CA . ARG B 1 86 ? 51.60360 -15.48936 -29.36094 1.000 29.49502 105 ARG B CA 1
ATOM 4609 C C . ARG B 1 86 ? 51.13802 -14.55511 -30.46901 1.000 26.25102 105 ARG B C 1
ATOM 4610 O O . ARG B 1 86 ? 51.11120 -14.93421 -31.64713 1.000 25.85068 105 ARG B O 1
ATOM 4631 N N . GLU B 1 87 ? 50.75522 -13.32987 -30.10894 1.000 26.71992 106 GLU B N 1
ATOM 4632 C CA . GLU B 1 87 ? 50.26766 -12.38476 -31.10120 1.000 26.81452 106 GLU B CA 1
ATOM 4633 C C . GLU B 1 87 ? 51.37101 -11.96577 -32.06264 1.000 28.01602 106 GLU B C 1
ATOM 4634 O O . GLU B 1 87 ? 51.16600 -11.96214 -33.27603 1.000 24.89033 106 GLU B O 1
ATOM 4646 N N . ILE B 1 88 ? 52.53190 -11.57788 -31.52595 1.000 23.40513 107 ILE B N 1
ATOM 4647 C CA . ILE B 1 88 ? 53.59790 -11.01945 -32.34589 1.000 25.63764 107 ILE B CA 1
ATOM 4648 C C . ILE B 1 88 ? 54.18915 -12.08767 -33.25300 1.000 25.11258 107 ILE B C 1
ATOM 4649 O O . ILE B 1 88 ? 54.56822 -11.80099 -34.40354 1.000 26.57047 107 ILE B O 1
ATOM 4665 N N . ALA B 1 89 ? 54.26499 -13.34631 -32.76879 1.000 23.75330 108 ALA B N 1
ATOM 4666 C CA . ALA B 1 89 ? 54.71665 -14.43765 -33.62894 1.000 23.49690 108 ALA B CA 1
ATOM 4667 C C . ALA B 1 89 ? 53.95140 -14.44818 -34.94037 1.000 23.79742 108 ALA B C 1
ATOM 4668 O O . ALA B 1 89 ? 54.52801 -14.72621 -35.99543 1.000 25.11294 108 ALA B O 1
ATOM 4675 N N . LEU B 1 90 ? 52.62594 -14.15944 -34.89454 1.000 24.05079 109 LEU B N 1
ATOM 4676 C CA . LEU B 1 90 ? 51.84758 -14.07745 -36.11076 1.000 19.79186 109 LEU B CA 1
ATOM 4677 C C . LEU B 1 90 ? 51.99470 -12.71667 -36.80481 1.000 20.85302 109 LEU B C 1
ATOM 4678 O O . LEU B 1 90 ? 52.24183 -12.64871 -38.01052 1.000 22.00349 109 LEU B O 1
ATOM 4694 N N . LEU B 1 91 ? 51.83403 -11.62752 -36.04856 1.000 21.93612 110 LEU B N 1
ATOM 4695 C CA . LEU B 1 91 ? 51.72375 -10.29796 -36.63881 1.000 20.20641 110 LEU B CA 1
ATOM 4696 C C . LEU B 1 91 ? 52.96192 -9.87218 -37.40897 1.000 23.56309 110 LEU B C 1
ATOM 4697 O O . LEU B 1 91 ? 52.85745 -9.15610 -38.41466 1.000 27.11158 110 LEU B O 1
ATOM 4713 N N . GLU B 1 92 ? 54.14919 -10.23191 -36.92245 1.000 23.12240 111 GLU B N 1
ATOM 4714 C CA . GLU B 1 92 ? 55.34027 -9.83527 -37.64081 1.000 21.08646 111 GLU B CA 1
ATOM 4715 C C . GLU B 1 92 ? 55.31540 -10.35321 -39.07867 1.000 24.65523 111 GLU B C 1
ATOM 4716 O O . GLU B 1 92 ? 55.85004 -9.68853 -39.98799 1.000 24.22244 111 GLU B O 1
ATOM 4728 N N . ASN B 1 93 ? 54.64803 -11.48963 -39.31621 1.000 25.08274 112 ASN B N 1
ATOM 4729 C CA . ASN B 1 93 ? 54.53664 -12.06745 -40.65378 1.000 20.77228 112 ASN B CA 1
ATOM 4730 C C . ASN B 1 93 ? 53.27987 -11.63632 -41.36887 1.000 24.29537 112 ASN B C 1
ATOM 4731 O O . ASN B 1 93 ? 53.27766 -11.46843 -42.59200 1.000 24.87854 112 ASN B O 1
ATOM 4742 N N . LEU B 1 94 ? 52.21846 -11.41431 -40.61449 1.000 21.64369 113 LEU B N 1
ATOM 4743 C CA . LEU B 1 94 ? 50.89798 -11.19470 -41.20442 1.000 21.62351 113 LEU B CA 1
ATOM 4744 C C . LEU B 1 94 ? 50.74271 -9.77238 -41.71808 1.000 26.71517 113 LEU B C 1
ATOM 4745 O O . LEU B 1 94 ? 50.19037 -9.54404 -42.79352 1.000 23.71729 113 LEU B O 1
ATOM 4761 N N . GLN B 1 95 ? 51.18610 -8.80116 -40.94368 1.000 23.62272 114 GLN B N 1
ATOM 4762 C CA . GLN B 1 95 ? 50.98074 -7.39363 -41.24532 1.000 21.30515 114 GLN B CA 1
ATOM 4763 C C . GLN B 1 95 ? 52.14660 -6.87312 -42.08541 1.000 24.74634 114 GLN B C 1
ATOM 4764 O O . GLN B 1 95 ? 52.93620 -6.01741 -41.67137 1.000 24.75478 114 GLN B O 1
ATOM 4778 N N . ARG B 1 96 ? 52.24884 -7.41664 -43.29669 1.000 23.87915 115 ARG B N 1
ATOM 4779 C CA . ARG B 1 96 ? 53.18689 -6.92507 -44.29096 1.000 24.28428 115 ARG B CA 1
ATOM 4780 C C . ARG B 1 96 ? 52.66919 -7.26963 -45.68070 1.000 25.78241 115 ARG B C 1
ATOM 4781 O O . ARG B 1 96 ? 51.91994 -8.22961 -45.87098 1.000 30.51407 115 ARG B O 1
ATOM 4802 N N . GLU B 1 97 ? 53.08567 -6.47172 -46.65555 1.000 25.05884 116 GLU B N 1
ATOM 4803 C CA . GLU B 1 97 ? 52.70265 -6.63896 -48.04950 1.000 27.77540 116 GLU B CA 1
ATOM 4804 C C . GLU B 1 97 ? 53.93399 -6.92080 -48.89635 1.000 28.12510 116 GLU B C 1
ATOM 4805 O O . GLU B 1 97 ? 54.88088 -6.15050 -48.89718 1.000 28.63296 116 GLU B O 1
ATOM 4817 N N . ASP B 1 98 ? 53.89571 -7.98850 -49.65703 1.000 32.13328 117 ASP B N 1
ATOM 4818 C CA . ASP B 1 98 ? 55.00374 -8.21700 -50.55374 1.000 36.66434 117 ASP B CA 1
ATOM 4819 C C . ASP B 1 98 ? 54.88274 -7.29586 -51.76754 1.000 34.19210 117 ASP B C 1
ATOM 4820 O O . ASP B 1 98 ? 53.87580 -6.64305 -52.01075 1.000 29.61659 117 ASP B O 1
ATOM 4829 N N . LEU B 1 99 ? 55.99516 -7.19701 -52.48545 1.000 32.03373 118 LEU B N 1
ATOM 4830 C CA . LEU B 1 99 ? 56.04745 -6.48371 -53.74819 1.000 32.21128 118 LEU B CA 1
ATOM 4831 C C . LEU B 1 99 ? 55.44397 -7.34129 -54.83938 1.000 31.27962 118 LEU B C 1
ATOM 4832 O O . LEU B 1 99 ? 55.57457 -8.57616 -54.81946 1.000 35.51338 118 LEU B O 1
ATOM 4848 N N . SER B 1 100 ? 54.77275 -6.69610 -55.77941 1.000 40.50037 119 SER B N 1
ATOM 4849 C CA . SER B 1 100 ? 54.19672 -7.40282 -56.89623 1.000 41.96515 119 SER B CA 1
ATOM 4850 C C . SER B 1 100 ? 55.28202 -7.92097 -57.83842 1.000 43.01400 119 SER B C 1
ATOM 4851 O O . SER B 1 100 ? 56.43024 -7.45486 -57.81362 1.000 36.32592 119 SER B O 1
ATOM 4859 N N . PRO B 1 101 ? 54.92730 -8.89167 -58.69273 1.000 40.79352 120 PRO B N 1
ATOM 4860 C CA . PRO B 1 101 ? 55.88545 -9.37248 -59.70421 1.000 42.49896 120 PRO B CA 1
ATOM 4861 C C . PRO B 1 101 ? 56.50606 -8.26023 -60.51907 1.000 42.01949 120 PRO B C 1
ATOM 4862 O O . PRO B 1 101 ? 57.72136 -8.30795 -60.80959 1.000 39.54776 120 PRO B O 1
ATOM 4873 N N . LEU B 1 102 ? 55.71259 -7.24282 -60.87802 1.000 41.85957 121 LEU B N 1
ATOM 4874 C CA . LEU B 1 102 ? 56.23732 -6.17143 -61.70769 1.000 40.56775 121 LEU B CA 1
ATOM 4875 C C . LEU B 1 102 ? 57.08806 -5.19330 -60.92073 1.000 38.85973 121 LEU B C 1
ATOM 4876 O O . LEU B 1 102 ? 58.05492 -4.65067 -61.46593 1.000 36.30867 121 LEU B O 1
ATOM 4892 N N . GLU B 1 103 ? 56.72917 -4.92404 -59.65872 1.000 34.86597 122 GLU B N 1
ATOM 4893 C CA . GLU B 1 103 ? 57.57619 -4.07858 -58.82604 1.000 33.90213 122 GLU B CA 1
ATOM 4894 C C . GLU B 1 103 ? 58.93873 -4.74318 -58.60112 1.000 33.00009 122 GLU B C 1
ATOM 4895 O O . GLU B 1 103 ? 59.97171 -4.06716 -58.54514 1.000 33.08384 122 GLU B O 1
ATOM 4907 N N . GLU B 1 104 ? 58.94697 -6.06865 -58.46367 1.000 36.27786 123 GLU B N 1
ATOM 4908 C CA . GLU B 1 104 ? 60.18292 -6.83034 -58.33402 1.000 32.58664 123 GLU B CA 1
ATOM 4909 C C . GLU B 1 104 ? 61.01477 -6.72441 -59.60317 1.000 33.83009 123 GLU B C 1
ATOM 4910 O O . GLU B 1 104 ? 62.20937 -6.41638 -59.55863 1.000 34.81556 123 GLU B O 1
ATOM 4922 N N . ALA B 1 105 ? 60.37702 -6.93978 -60.76006 1.000 32.35442 124 ALA B N 1
ATOM 4923 C CA . ALA B 1 105 ? 61.07789 -6.87266 -62.03410 1.000 36.92908 124 ALA B CA 1
ATOM 4924 C C . ALA B 1 105 ? 61.65114 -5.48575 -62.27371 1.000 32.09081 124 ALA B C 1
ATOM 4925 O O . ALA B 1 105 ? 62.79707 -5.35835 -62.72899 1.000 34.61503 124 ALA B O 1
ATOM 4932 N N . GLN B 1 106 ? 60.87541 -4.43687 -61.97385 1.000 30.74301 125 GLN B N 1
ATOM 4933 C CA . GLN B 1 106 ? 61.38172 -3.08269 -62.15420 1.000 30.24164 125 GLN B CA 1
ATOM 4934 C C . GLN B 1 106 ? 62.54994 -2.82687 -61.21375 1.000 33.05735 125 GLN B C 1
ATOM 4935 O O . GLN B 1 106 ? 63.45122 -2.03986 -61.52765 1.000 30.80515 125 GLN B O 1
ATOM 4949 N N . ALA B 1 107 ? 62.52294 -3.45475 -60.03378 1.000 33.23958 126 ALA B N 1
ATOM 4950 C CA . ALA B 1 107 ? 63.62418 -3.28713 -59.08627 1.000 36.63149 126 ALA B CA 1
ATOM 4951 C C . ALA B 1 107 ? 64.89688 -3.93683 -59.61769 1.000 30.00059 126 ALA B C 1
ATOM 4952 O O . ALA B 1 107 ? 65.97676 -3.34974 -59.54633 1.000 34.25268 126 ALA B O 1
ATOM 4959 N N . TYR B 1 108 ? 64.78838 -5.15091 -60.14590 1.000 30.95799 127 TYR B N 1
ATOM 4960 C CA . TYR B 1 108 ? 65.94155 -5.79540 -60.74552 1.000 35.95348 127 TYR B CA 1
ATOM 4961 C C . TYR B 1 108 ? 66.52048 -4.92072 -61.84563 1.000 37.17163 127 TYR B C 1
ATOM 4962 O O . TYR B 1 108 ? 67.73878 -4.69189 -61.91110 1.000 32.88943 127 TYR B O 1
ATOM 4980 N N . ASP B 1 109 ? 65.64094 -4.37072 -62.68387 1.000 35.39737 128 ASP B N 1
ATOM 4981 C CA . ASP B 1 109 ? 66.07370 -3.56398 -63.81189 1.000 36.30290 128 ASP B CA 1
ATOM 4982 C C . ASP B 1 109 ? 66.74934 -2.29753 -63.33838 1.000 37.69047 128 ASP B C 1
ATOM 4983 O O . ASP B 1 109 ? 67.77771 -1.89781 -63.89193 1.000 42.23053 128 ASP B O 1
ATOM 4992 N N . SER B 1 110 ? 66.21326 -1.67246 -62.28821 1.000 33.38279 129 SER B N 1
ATOM 4993 C CA . SER B 1 110 ? 66.85909 -0.48532 -61.74537 1.000 31.95037 129 SER B CA 1
ATOM 4994 C C . SER B 1 110 ? 68.23318 -0.81707 -61.16600 1.000 36.43349 129 SER B C 1
ATOM 4995 O O . SER B 1 110 ? 69.18453 -0.03992 -61.31891 1.000 39.22301 129 SER B O 1
ATOM 5003 N N . LEU B 1 111 ? 68.36319 -1.97371 -60.49851 1.000 35.99210 130 LEU B N 1
ATOM 5004 C CA . LEU B 1 111 ? 69.66170 -2.33007 -59.91503 1.000 36.06673 130 LEU B CA 1
ATOM 5005 C C . LEU B 1 111 ? 70.68527 -2.69689 -60.99002 1.000 38.48030 130 LEU B C 1
ATOM 5006 O O . LEU B 1 111 ? 71.86720 -2.34189 -60.87200 1.000 34.91835 130 LEU B O 1
ATOM 5022 N N . LEU B 1 112 ? 70.26546 -3.42291 -62.03274 1.000 33.96944 131 LEU B N 1
ATOM 5023 C CA . LEU B 1 112 ? 71.17463 -3.67581 -63.14645 1.000 39.53821 131 LEU B CA 1
ATOM 5024 C C . LEU B 1 112 ? 71.79881 -2.36758 -63.62530 1.000 39.73302 131 LEU B C 1
ATOM 5025 O O . LEU B 1 112 ? 73.02008 -2.27291 -63.79166 1.000 42.93734 131 LEU B O 1
ATOM 5041 N N . LYS B 1 113 ? 70.98254 -1.33167 -63.80881 1.000 44.52626 132 LYS B N 1
ATOM 5042 C CA . LYS B 1 113 ? 71.49839 -0.08555 -64.36076 1.000 45.16083 132 LYS B CA 1
ATOM 5043 C C . LYS B 1 113 ? 72.35091 0.66378 -63.34618 1.000 50.41785 132 LYS B C 1
ATOM 5044 O O . LYS B 1 113 ? 73.50470 1.00921 -63.63072 1.000 52.47051 132 LYS B O 1
ATOM 5063 N N . HIS B 1 114 ? 71.82067 0.90556 -62.14689 1.000 42.61775 133 HIS B N 1
ATOM 5064 C CA . HIS B 1 114 ? 72.49629 1.79601 -61.21627 1.000 42.70063 133 HIS B CA 1
ATOM 5065 C C . HIS B 1 114 ? 73.64724 1.14410 -60.46448 1.000 41.75017 133 HIS B C 1
ATOM 5066 O O . HIS B 1 114 ? 74.49359 1.85942 -59.93807 1.000 46.29482 133 HIS B O 1
ATOM 5080 N N . LEU B 1 115 ? 73.68953 -0.17761 -60.39204 1.000 41.02538 134 LEU B N 1
ATOM 5081 C CA . LEU B 1 115 ? 74.82272 -0.87164 -59.81356 1.000 43.16948 134 LEU B CA 1
ATOM 5082 C C . LEU B 1 115 ? 75.78750 -1.35298 -60.89034 1.000 44.42194 134 LEU B C 1
ATOM 5083 O O . LEU B 1 115 ? 76.85347 -1.87279 -60.56263 1.000 40.24719 134 LEU B O 1
ATOM 5099 N N . ASP B 1 116 ? 75.41714 -1.22237 -62.16079 1.000 45.67563 135 ASP B N 1
ATOM 5100 C CA . ASP B 1 116 ? 76.27476 -1.59150 -63.28298 1.000 49.15070 135 ASP B CA 1
ATOM 5101 C C . ASP B 1 116 ? 76.67144 -3.06402 -63.22331 1.000 45.22756 135 ASP B C 1
ATOM 5102 O O . ASP B 1 116 ? 77.84404 -3.42671 -63.18645 1.000 47.15464 135 ASP B O 1
ATOM 5111 N N . LEU B 1 117 ? 75.65181 -3.91616 -63.23701 1.000 37.90194 136 LEU B N 1
ATOM 5112 C CA . LEU B 1 117 ? 75.84669 -5.33907 -63.04886 1.000 35.56440 136 LEU B CA 1
ATOM 5113 C C . LEU B 1 117 ? 75.18393 -6.14234 -64.15485 1.000 41.10600 136 LEU B C 1
ATOM 5114 O O . LEU B 1 117 ? 74.17795 -5.72872 -64.73338 1.000 44.45917 136 LEU B O 1
ATOM 5130 N N . THR B 1 118 ? 75.72742 -7.32490 -64.39635 1.000 40.87663 137 THR B N 1
ATOM 5131 C CA . THR B 1 118 ? 75.03911 -8.31225 -65.20608 1.000 40.52336 137 THR B CA 1
ATOM 5132 C C . THR B 1 118 ? 73.96621 -9.01917 -64.37607 1.000 43.23548 137 THR B C 1
ATOM 5133 O O . THR B 1 118 ? 73.94018 -8.92902 -63.14234 1.000 37.85796 137 THR B O 1
ATOM 5144 N N . GLN B 1 119 ? 73.05513 -9.70400 -65.07483 1.000 39.05762 138 GLN B N 1
ATOM 5145 C CA . GLN B 1 119 ? 72.01934 -10.46747 -64.38660 1.000 42.69083 138 GLN B CA 1
ATOM 5146 C C . GLN B 1 119 ? 72.62778 -11.53818 -63.48378 1.000 48.11306 138 GLN B C 1
ATOM 5147 O O . GLN B 1 119 ? 72.11334 -11.80636 -62.38798 1.000 38.59754 138 GLN B O 1
ATOM 5161 N N . GLU B 1 120 ? 73.71064 -12.18137 -63.94754 1.000 39.28573 139 GLU B N 1
ATOM 5162 C CA . GLU B 1 120 ? 74.40344 -13.18174 -63.14677 1.000 43.45381 139 GLU B CA 1
ATOM 5163 C C . GLU B 1 120 ? 74.97423 -12.54876 -61.88214 1.000 35.91086 139 GLU B C 1
ATOM 5164 O O . GLU B 1 120 ? 74.95648 -13.16132 -60.80379 1.000 37.92370 139 GLU B O 1
ATOM 5176 N N . GLN B 1 121 ? 75.52062 -11.34345 -62.01319 1.000 39.33768 140 GLN B N 1
ATOM 5177 C CA . GLN B 1 121 ? 76.10163 -10.66019 -60.87519 1.000 38.21264 140 GLN B CA 1
ATOM 5178 C C . GLN B 1 121 ? 75.02423 -10.20091 -59.91386 1.000 40.25420 140 GLN B C 1
ATOM 5179 O O . GLN B 1 121 ? 75.21505 -10.20927 -58.69447 1.000 33.10251 140 GLN B O 1
ATOM 5193 N N . LEU B 1 122 ? 73.88652 -9.78355 -60.45048 1.000 35.22974 141 LEU B N 1
ATOM 5194 C CA . LEU B 1 122 ? 72.78832 -9.34626 -59.59886 1.000 39.26345 141 LEU B CA 1
ATOM 5195 C C . LEU B 1 122 ? 72.18232 -10.52364 -58.84465 1.000 35.08407 141 LEU B C 1
ATOM 5196 O O . LEU B 1 122 ? 71.83867 -10.39804 -57.66817 1.000 33.92695 141 LEU B O 1
ATOM 5212 N N . ALA B 1 123 ? 72.01620 -11.66806 -59.51176 1.000 35.66798 142 ALA B N 1
ATOM 5213 C CA . ALA B 1 123 ? 71.49483 -12.84258 -58.82976 1.000 34.72670 142 ALA B CA 1
ATOM 5214 C C . ALA B 1 123 ? 72.36689 -13.21640 -57.65101 1.000 35.12389 142 ALA B C 1
ATOM 5215 O O . ALA B 1 123 ? 71.86901 -13.55997 -56.57350 1.000 31.68554 142 ALA B O 1
ATOM 5222 N N . LYS B 1 124 ? 73.68219 -13.16347 -57.84313 1.000 35.38271 143 LYS B N 1
ATOM 5223 C CA . LYS B 1 124 ? 74.59707 -13.48245 -56.77085 1.000 34.89909 143 LYS B CA 1
ATOM 5224 C C . LYS B 1 124 ? 74.43760 -12.51345 -55.60929 1.000 28.35172 143 LYS B C 1
ATOM 5225 O O . LYS B 1 124 ? 74.39828 -12.92485 -54.44217 1.000 32.52332 143 LYS B O 1
ATOM 5244 N N . ARG B 1 125 ? 74.42285 -11.22170 -55.92531 1.000 26.99306 144 ARG B N 1
ATOM 5245 C CA . ARG B 1 125 ? 74.36433 -10.17555 -54.92232 1.000 29.19915 144 ARG B CA 1
ATOM 5246 C C . ARG B 1 125 ? 73.05787 -10.23651 -54.12814 1.000 29.08938 144 ARG B C 1
ATOM 5247 O O . ARG B 1 125 ? 73.03792 -9.90426 -52.94523 1.000 28.92799 144 ARG B O 1
ATOM 5268 N N . LEU B 1 126 ? 71.96189 -10.59942 -54.77980 1.000 26.04167 145 LEU B N 1
ATOM 5269 C CA . LEU B 1 126 ? 70.65474 -10.60562 -54.12724 1.000 24.51365 145 LEU B CA 1
ATOM 5270 C C . LEU B 1 126 ? 70.28021 -11.93301 -53.48520 1.000 30.25683 145 LEU B C 1
ATOM 5271 O O . LEU B 1 126 ? 69.28241 -11.98237 -52.74564 1.000 32.26969 145 LEU B O 1
ATOM 5287 N N . GLY B 1 127 ? 71.02233 -13.00174 -53.75444 1.000 29.42574 146 GLY B N 1
ATOM 5288 C CA . GLY B 1 127 ? 70.66671 -14.31748 -53.25315 1.000 29.75205 146 GLY B CA 1
ATOM 5289 C C . GLY B 1 127 ? 69.46366 -14.94415 -53.94848 1.000 25.14986 146 GLY B C 1
ATOM 5290 O O . GLY B 1 127 ? 68.72859 -15.72220 -53.33274 1.000 28.31524 146 GLY B O 1
ATOM 5294 N N . LYS B 1 128 ? 69.28066 -14.66199 -55.22502 1.000 30.21156 147 LYS B N 1
ATOM 5295 C CA . LYS B 1 128 ? 68.21787 -15.26325 -56.02436 1.000 32.24131 147 LYS B CA 1
ATOM 5296 C C . LYS B 1 128 ? 68.85490 -16.03351 -57.17469 1.000 36.03960 147 LYS B C 1
ATOM 5297 O O . LYS B 1 128 ? 70.01902 -15.81334 -57.52568 1.000 36.59089 147 LYS B O 1
ATOM 5316 N N . SER B 1 129 ? 68.08698 -16.95222 -57.75991 1.000 37.88620 148 SER B N 1
ATOM 5317 C CA . SER B 1 129 ? 68.62253 -17.69695 -58.89497 1.000 40.74378 148 SER B CA 1
ATOM 5318 C C . SER B 1 129 ? 68.61664 -16.83128 -60.15243 1.000 40.10102 148 SER B C 1
ATOM 5319 O O . SER B 1 129 ? 67.86751 -15.84732 -60.27798 1.000 37.05610 148 SER B O 1
ATOM 5327 N N . ARG B 1 130 ? 69.46201 -17.19964 -61.10001 1.000 37.67482 149 ARG B N 1
ATOM 5328 C CA . ARG B 1 130 ? 69.59308 -16.47427 -62.34914 1.000 37.02132 149 ARG B CA 1
ATOM 5329 C C . ARG B 1 130 ? 68.29718 -16.59175 -63.17734 1.000 37.15942 149 ARG B C 1
ATOM 5330 O O . ARG B 1 130 ? 67.87803 -15.63470 -63.80218 1.000 37.35047 149 ARG B O 1
ATOM 5351 N N . PRO B 1 131 ? 67.65754 -17.76997 -63.17284 1.000 33.66288 150 PRO B N 1
ATOM 5352 C CA . PRO B 1 131 ? 66.35272 -17.87388 -63.85154 1.000 39.51700 150 PRO B CA 1
ATOM 5353 C C . PRO B 1 131 ? 65.26624 -17.01071 -63.22409 1.000 42.11695 150 PRO B C 1
ATOM 5354 O O . PRO B 1 131 ? 64.41413 -16.46014 -63.92664 1.000 43.40461 150 PRO B O 1
ATOM 5365 N N . HIS B 1 132 ? 65.26079 -16.90660 -61.89999 1.000 38.35826 151 HIS B N 1
ATOM 5366 C CA . HIS B 1 132 ? 64.27095 -16.08365 -61.22645 1.000 39.25737 151 HIS B CA 1
ATOM 5367 C C . HIS B 1 132 ? 64.37897 -14.62791 -61.65975 1.000 31.72694 151 HIS B C 1
ATOM 5368 O O . HIS B 1 132 ? 63.36456 -13.98321 -61.94772 1.000 40.27180 151 HIS B O 1
ATOM 5382 N N . ILE B 1 133 ? 65.60636 -14.09909 -61.73949 1.000 36.53965 152 ILE B N 1
ATOM 5383 C CA . ILE B 1 133 ? 65.80941 -12.71610 -62.15353 1.000 36.05263 152 ILE B CA 1
ATOM 5384 C C . ILE B 1 133 ? 65.46234 -12.54179 -63.62772 1.000 39.02789 152 ILE B C 1
ATOM 5385 O O . ILE B 1 133 ? 64.83443 -11.55318 -64.01835 1.000 39.27164 152 ILE B O 1
ATOM 5401 N N . ALA B 1 134 ? 65.84385 -13.50979 -64.46170 1.000 43.17305 153 ALA B N 1
ATOM 5402 C CA . ALA B 1 134 ? 65.61799 -13.38939 -65.89833 1.000 39.64496 153 ALA B CA 1
ATOM 5403 C C . ALA B 1 134 ? 64.13181 -13.47790 -66.22829 1.000 40.20931 153 ALA B C 1
ATOM 5404 O O . ALA B 1 134 ? 63.63540 -12.71720 -67.06569 1.000 37.64285 153 ALA B O 1
ATOM 5411 N N . ASN B 1 135 ? 63.40298 -14.38751 -65.57463 1.000 37.47251 154 ASN B N 1
ATOM 5412 C CA . ASN B 1 135 ? 61.97005 -14.50397 -65.83584 1.000 41.52280 154 ASN B CA 1
ATOM 5413 C C . ASN B 1 135 ? 61.21972 -13.23056 -65.45761 1.000 43.98783 154 ASN B C 1
ATOM 5414 O O . ASN B 1 135 ? 60.30110 -12.80468 -66.17126 1.000 35.90322 154 ASN B O 1
ATOM 5425 N N . HIS B 1 136 ? 61.59925 -12.59617 -64.34680 1.000 42.14551 155 HIS B N 1
ATOM 5426 C CA . HIS B 1 136 ? 60.98274 -11.33489 -63.96211 1.000 40.27414 155 HIS B CA 1
ATOM 5427 C C . HIS B 1 136 ? 61.33948 -10.20991 -64.93041 1.000 37.94586 155 HIS B C 1
ATOM 5428 O O . HIS B 1 136 ? 60.47049 -9.42235 -65.32461 1.000 37.35112 155 HIS B O 1
ATOM 5442 N N . LEU B 1 137 ? 62.60224 -10.11007 -65.34697 1.000 36.63968 156 LEU B N 1
ATOM 5443 C CA . LEU B 1 137 ? 62.95071 -9.05016 -66.29250 1.000 36.73109 156 LEU B CA 1
ATOM 5444 C C . LEU B 1 137 ? 62.24925 -9.23237 -67.64225 1.000 35.71564 156 LEU B C 1
ATOM 5445 O O . LEU B 1 137 ? 61.94587 -8.24605 -68.31703 1.000 39.64634 156 LEU B O 1
ATOM 5461 N N . ARG B 1 138 ? 61.94498 -10.46665 -68.02814 1.000 38.80167 157 ARG B N 1
ATOM 5462 C CA . ARG B 1 138 ? 61.25448 -10.70019 -69.29108 1.000 40.81910 157 ARG B CA 1
ATOM 5463 C C . ARG B 1 138 ? 59.86901 -10.05334 -69.29614 1.000 43.60104 157 ARG B C 1
ATOM 5464 O O . ARG B 1 138 ? 59.42241 -9.55311 -70.32975 1.000 43.07500 157 ARG B O 1
ATOM 5485 N N . LEU B 1 139 ? 59.17551 -10.04237 -68.15116 1.000 43.18824 158 LEU B N 1
ATOM 5486 C CA . LEU B 1 139 ? 57.87873 -9.36773 -68.07035 1.000 43.30446 158 LEU B CA 1
ATOM 5487 C C . LEU B 1 139 ? 57.94152 -7.92283 -68.55809 1.000 44.56435 158 LEU B C 1
ATOM 5488 O O . LEU B 1 139 ? 56.92952 -7.37378 -69.02885 1.000 39.46655 158 LEU B O 1
ATOM 5504 N N . LEU B 1 140 ? 59.10290 -7.28514 -68.46066 1.000 40.62518 159 LEU B N 1
ATOM 5505 C CA . LEU B 1 140 ? 59.24662 -5.89452 -68.88644 1.000 40.24118 159 LEU B CA 1
ATOM 5506 C C . LEU B 1 140 ? 59.34313 -5.74795 -70.40796 1.000 35.87514 159 LEU B C 1
ATOM 5507 O O . LEU B 1 140 ? 59.38600 -4.62357 -70.91297 1.000 38.86182 159 LEU B O 1
ATOM 5523 N N . THR B 1 141 ? 59.40992 -6.84436 -71.14172 1.000 39.60480 160 THR B N 1
ATOM 5524 C CA . THR B 1 141 ? 59.39733 -6.78370 -72.59552 1.000 38.45476 160 THR B CA 1
ATOM 5525 C C . THR B 1 141 ? 57.98709 -6.92023 -73.16558 1.000 50.62382 160 THR B C 1
ATOM 5526 O O . THR B 1 141 ? 57.81343 -6.85908 -74.39495 1.000 45.66942 160 THR B O 1
ATOM 5537 N N . LEU B 1 142 ? 56.97585 -7.11850 -72.30757 1.000 43.87944 161 LEU B N 1
ATOM 5538 C CA . LEU B 1 142 ? 55.59718 -7.14778 -72.77619 1.000 41.25915 161 LEU B CA 1
ATOM 5539 C C . LEU B 1 142 ? 55.10114 -5.73638 -73.07285 1.000 45.92278 161 LEU B C 1
ATOM 5540 O O . LEU B 1 142 ? 55.56419 -4.76628 -72.46906 1.000 41.80954 161 LEU B O 1
ATOM 5556 N N . PRO B 1 143 ? 54.13412 -5.59506 -73.98332 1.000 49.21499 162 PRO B N 1
ATOM 5557 C CA . PRO B 1 143 ? 53.53242 -4.27777 -74.21065 1.000 45.86927 162 PRO B CA 1
ATOM 5558 C C . PRO B 1 143 ? 53.12993 -3.59411 -72.91538 1.000 44.11176 162 PRO B C 1
ATOM 5559 O O . PRO B 1 143 ? 52.68653 -4.22912 -71.95178 1.000 47.48372 162 PRO B O 1
ATOM 5570 N N . GLU B 1 144 ? 53.24251 -2.26590 -72.93187 1.000 49.30402 163 GLU B N 1
ATOM 5571 C CA . GLU B 1 144 ? 52.93570 -1.45867 -71.76204 1.000 48.71807 163 GLU B CA 1
ATOM 5572 C C . GLU B 1 144 ? 51.54347 -1.73004 -71.22219 1.000 52.23932 163 GLU B C 1
ATOM 5573 O O . GLU B 1 144 ? 51.35275 -1.83625 -70.00426 1.000 56.66302 163 GLU B O 1
ATOM 5585 N N . ASN B 1 145 ? 50.54637 -1.81970 -72.10794 1.000 51.36696 164 ASN B N 1
ATOM 5586 C CA . ASN B 1 145 ? 49.17125 -2.00788 -71.65511 1.000 50.46736 164 ASN B CA 1
ATOM 5587 C C . ASN B 1 145 ? 49.02375 -3.33268 -70.91289 1.000 46.53730 164 ASN B C 1
ATOM 5588 O O . ASN B 1 145 ? 48.35089 -3.40689 -69.88070 1.000 47.13126 164 ASN B O 1
ATOM 5599 N N . ILE B 1 146 ? 49.67230 -4.38299 -71.40872 1.000 46.16561 165 ILE B N 1
ATOM 5600 C CA . ILE B 1 146 ? 49.59981 -5.68366 -70.74971 1.000 44.27242 165 ILE B CA 1
ATOM 5601 C C . ILE B 1 146 ? 50.28307 -5.64353 -69.38598 1.000 47.95633 165 ILE B C 1
ATOM 5602 O O . ILE B 1 146 ? 49.77483 -6.21719 -68.41647 1.000 45.99438 165 ILE B O 1
ATOM 5618 N N . GLN B 1 147 ? 51.41675 -4.93838 -69.26728 1.000 44.49059 166 GLN B N 1
ATOM 5619 C CA . GLN B 1 147 ? 52.00616 -4.72642 -67.94350 1.000 43.28543 166 GLN B CA 1
ATOM 5620 C C . GLN B 1 147 ? 51.01240 -4.04546 -67.01172 1.000 46.14653 166 GLN B C 1
ATOM 5621 O O . GLN B 1 147 ? 50.83335 -4.44663 -65.85807 1.000 43.29836 166 GLN B O 1
ATOM 5635 N N . GLN B 1 148 ? 50.33640 -3.00864 -67.50846 1.000 53.85119 167 GLN B N 1
ATOM 5636 C CA . GLN B 1 148 ? 49.29920 -2.35917 -66.71191 1.000 57.07057 167 GLN B CA 1
ATOM 5637 C C . GLN B 1 148 ? 48.23287 -3.35786 -66.27526 1.000 52.03123 167 GLN B C 1
ATOM 5638 O O . GLN B 1 148 ? 47.84441 -3.39832 -65.10100 1.000 53.91686 167 GLN B O 1
ATOM 5652 N N . LEU B 1 149 ? 47.74613 -4.17829 -67.21400 1.000 48.55195 168 LEU B N 1
ATOM 5653 C CA . LEU B 1 149 ? 46.71350 -5.14878 -66.87840 1.000 52.46896 168 LEU B CA 1
ATOM 5654 C C . LEU B 1 149 ? 47.18123 -6.08361 -65.77547 1.000 45.49223 168 LEU B C 1
ATOM 5655 O O . LEU B 1 149 ? 46.39534 -6.46790 -64.90286 1.000 47.77905 168 LEU B O 1
ATOM 5671 N N . ILE B 1 150 ? 48.44620 -6.49515 -65.82973 1.000 48.66878 169 ILE B N 1
ATOM 5672 C CA . ILE B 1 150 ? 48.98298 -7.39094 -64.81355 1.000 49.63284 169 ILE B CA 1
ATOM 5673 C C . ILE B 1 150 ? 49.02110 -6.69170 -63.46035 1.000 54.80146 169 ILE B C 1
ATOM 5674 O O . ILE B 1 150 ? 48.58089 -7.24628 -62.44618 1.000 54.91706 169 ILE B O 1
ATOM 5690 N N . ALA B 1 151 ? 49.55405 -5.46533 -63.42450 1.000 48.85112 170 ALA B N 1
ATOM 5691 C CA . ALA B 1 151 ? 49.58690 -4.70524 -62.17543 1.000 53.21260 170 ALA B CA 1
ATOM 5692 C C . ALA B 1 151 ? 48.18637 -4.53965 -61.59697 1.000 58.86719 170 ALA B C 1
ATOM 5693 O O . ALA B 1 151 ? 47.94774 -4.85046 -60.42086 1.000 55.78715 170 ALA B O 1
ATOM 5700 N N . GLU B 1 152 ? 47.22988 -4.08800 -62.41947 1.000 54.97239 171 GLU B N 1
ATOM 5701 C CA . GLU B 1 152 ? 45.86176 -3.91300 -61.94626 1.000 54.16477 171 GLU B CA 1
ATOM 5702 C C . GLU B 1 152 ? 45.23492 -5.21631 -61.47291 1.000 50.70396 171 GLU B C 1
ATOM 5703 O O . GLU B 1 152 ? 44.14839 -5.18365 -60.88629 1.000 57.44143 171 GLU B O 1
ATOM 5715 N N . GLY B 1 153 ? 45.88069 -6.35445 -61.71768 1.000 49.75338 172 GLY B N 1
ATOM 5716 C CA . GLY B 1 153 ? 45.29649 -7.63833 -61.39107 1.000 55.84478 172 GLY B CA 1
ATOM 5717 C C . GLY B 1 153 ? 44.32977 -8.18031 -62.41828 1.000 55.05137 172 GLY B C 1
ATOM 5718 O O . GLY B 1 153 ? 43.82883 -9.29877 -62.24870 1.000 57.00304 172 GLY B O 1
ATOM 5722 N N . THR B 1 154 ? 44.05044 -7.42425 -63.47947 1.000 56.83609 173 THR B N 1
ATOM 5723 C CA . THR B 1 154 ? 43.16786 -7.89631 -64.53819 1.000 55.09148 173 THR B CA 1
ATOM 5724 C C . THR B 1 154 ? 43.75870 -9.09016 -65.27646 1.000 56.84628 173 THR B C 1
ATOM 5725 O O . THR B 1 154 ? 43.01025 -9.86019 -65.88390 1.000 58.73362 173 THR B O 1
ATOM 5736 N N . LEU B 1 155 ? 45.07635 -9.26081 -65.22568 1.000 56.65564 174 LEU B N 1
ATOM 5737 C CA . LEU B 1 155 ? 45.74687 -10.44940 -65.72092 1.000 54.51671 174 LEU B CA 1
ATOM 5738 C C . LEU B 1 155 ? 46.66917 -10.97738 -64.63292 1.000 53.29821 174 LEU B C 1
ATOM 5739 O O . LEU B 1 155 ? 47.29204 -10.18942 -63.91382 1.000 58.01970 174 LEU B O 1
ATOM 5755 N N . SER B 1 156 ? 46.78861 -12.29957 -64.54040 1.000 50.29298 175 SER B N 1
ATOM 5756 C CA . SER B 1 156 ? 47.75006 -12.89710 -63.62216 1.000 55.93885 175 SER B CA 1
ATOM 5757 C C . SER B 1 156 ? 49.15036 -12.82051 -64.21649 1.000 51.99644 175 SER B C 1
ATOM 5758 O O . SER B 1 156 ? 49.32522 -12.62867 -65.42184 1.000 54.45696 175 SER B O 1
ATOM 5783 N N . GLY B 1 158 ? 51.03001 -15.33492 -64.29875 1.000 53.21624 177 GLY B N 1
ATOM 5784 C CA . GLY B 1 158 ? 51.13689 -16.57283 -65.05665 1.000 54.78444 177 GLY B CA 1
ATOM 5785 C C . GLY B 1 158 ? 50.67746 -16.40302 -66.49353 1.000 44.90504 177 GLY B C 1
ATOM 5786 O O . GLY B 1 158 ? 51.29345 -16.92113 -67.42367 1.000 43.39419 177 GLY B O 1
ATOM 5790 N N . HIS B 1 159 ? 49.59919 -15.66449 -66.69311 1.000 50.99179 178 HIS B N 1
ATOM 5791 C CA . HIS B 1 159 ? 49.22456 -15.27842 -68.04728 1.000 47.41507 178 HIS B CA 1
ATOM 5792 C C . HIS B 1 159 ? 50.34538 -14.49952 -68.71623 1.000 45.11736 178 HIS B C 1
ATOM 5793 O O . HIS B 1 159 ? 50.70592 -14.78211 -69.86506 1.000 44.66906 178 HIS B O 1
ATOM 5807 N N . GLY B 1 160 ? 50.93891 -13.54378 -67.99529 1.000 45.31523 179 GLY B N 1
ATOM 5808 C CA . GLY B 1 160 ? 52.00952 -12.74814 -68.57097 1.000 37.91066 179 GLY B CA 1
ATOM 5809 C C . GLY B 1 160 ? 53.15043 -13.59899 -69.06980 1.000 43.47653 179 GLY B C 1
ATOM 5810 O O . GLY B 1 160 ? 53.63564 -13.42354 -70.18793 1.000 47.90427 179 GLY B O 1
ATOM 5814 N N . ARG B 1 161 ? 53.61240 -14.52474 -68.23081 1.000 51.06229 180 ARG B N 1
ATOM 5815 C CA . ARG B 1 161 ? 54.69456 -15.41791 -68.62117 1.000 49.66064 180 ARG B CA 1
ATOM 5816 C C . ARG B 1 161 ? 54.31253 -16.21359 -69.86341 1.000 48.17430 180 ARG B C 1
ATOM 5817 O O . ARG B 1 161 ? 55.10276 -16.34240 -70.80216 1.000 49.00923 180 ARG B O 1
ATOM 5838 N N . THR B 1 162 ? 53.08863 -16.74846 -69.88957 1.000 46.11986 181 THR B N 1
ATOM 5839 C CA . THR B 1 162 ? 52.65190 -17.55989 -71.02491 1.000 45.29767 181 THR B CA 1
ATOM 5840 C C . THR B 1 162 ? 52.61421 -16.74573 -72.31857 1.000 44.15254 181 THR B C 1
ATOM 5841 O O . THR B 1 162 ? 52.90513 -17.27083 -73.39797 1.000 42.74985 181 THR B O 1
ATOM 5852 N N . LEU B 1 163 ? 52.24606 -15.45430 -72.23095 1.000 46.34258 182 LEU B N 1
ATOM 5853 C CA . LEU B 1 163 ? 52.15336 -14.60923 -73.42179 1.000 43.24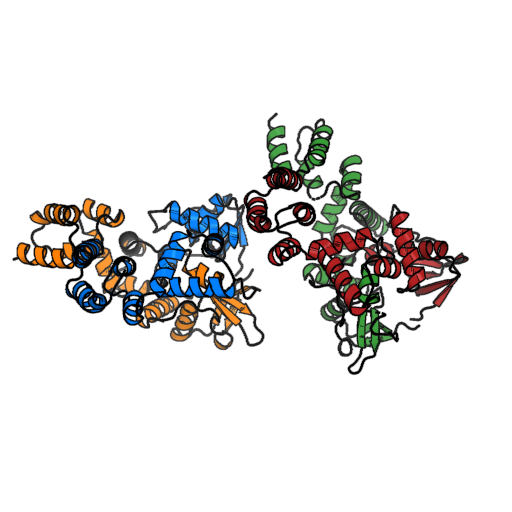591 182 LEU B CA 1
ATOM 5854 C C . LEU B 1 163 ? 53.51252 -14.41978 -74.07790 1.000 52.27801 182 LEU B C 1
ATOM 5855 O O . LEU B 1 163 ? 53.59812 -14.22565 -75.29877 1.000 46.66336 182 LEU B O 1
ATOM 5871 N N . LEU B 1 164 ? 54.59004 -14.48104 -73.28789 1.000 49.19522 183 LEU B N 1
ATOM 5872 C CA . LEU B 1 164 ? 55.92676 -14.37923 -73.85856 1.000 51.46030 183 LEU B CA 1
ATOM 5873 C C . LEU B 1 164 ? 56.18638 -15.45997 -74.89750 1.000 48.61541 183 LEU B C 1
ATOM 5874 O O . LEU B 1 164 ? 57.00814 -15.24959 -75.79882 1.000 52.35271 183 LEU B O 1
ATOM 5890 N N . GLY B 1 165 ? 55.48801 -16.58630 -74.82103 1.000 44.23627 184 GLY B N 1
ATOM 5891 C CA . GLY B 1 165 ? 55.68767 -17.67214 -75.75312 1.000 44.40537 184 GLY B CA 1
ATOM 5892 C C . GLY B 1 165 ? 55.05726 -17.50883 -77.11262 1.000 50.48287 184 GLY B C 1
ATOM 5893 O O . GLY B 1 165 ? 55.26481 -18.36442 -77.98003 1.000 50.52871 184 GLY B O 1
ATOM 5897 N N . LEU B 1 166 ? 54.27943 -16.44624 -77.32699 1.000 54.62235 185 LEU B N 1
ATOM 5898 C CA . LEU B 1 166 ? 53.60103 -16.23786 -78.60465 1.000 53.26264 185 LEU B CA 1
ATOM 5899 C C . LEU B 1 166 ? 54.60966 -15.81247 -79.66749 1.000 57.01917 185 LEU B C 1
ATOM 5900 O O . LEU B 1 166 ? 55.32400 -14.82173 -79.48372 1.000 59.73094 185 LEU B O 1
ATOM 5916 N N . LYS B 1 167 ? 54.66178 -16.55331 -80.77939 1.000 54.36002 186 LYS B N 1
ATOM 5917 C CA . LYS B 1 167 ? 55.53181 -16.19780 -81.89998 1.000 62.36188 186 LYS B CA 1
ATOM 5918 C C . LYS B 1 167 ? 55.00978 -14.94161 -82.59478 1.000 64.50755 186 LYS B C 1
ATOM 5919 O O . LYS B 1 167 ? 55.64869 -13.88494 -82.54905 1.000 64.47322 186 LYS B O 1
ATOM 5938 N N . ASN B 1 168 ? 53.84096 -15.03952 -83.22346 1.000 62.71192 187 ASN B N 1
ATOM 5939 C CA . ASN B 1 168 ? 53.29855 -13.93361 -84.01439 1.000 65.08893 187 ASN B CA 1
ATOM 5940 C C . ASN B 1 168 ? 52.63192 -12.92944 -83.08358 1.000 65.10442 187 ASN B C 1
ATOM 5941 O O . ASN B 1 168 ? 51.50458 -13.14047 -82.62389 1.000 66.93536 187 ASN B O 1
ATOM 5952 N N . LYS B 1 169 ? 53.31397 -11.81712 -82.81339 1.000 58.48314 188 LYS B N 1
ATOM 5953 C CA . LYS B 1 169 ? 52.72892 -10.80987 -81.93796 1.000 63.03965 188 LYS B CA 1
ATOM 5954 C C . LYS B 1 169 ? 51.49407 -10.13849 -82.53781 1.000 59.78007 188 LYS B C 1
ATOM 5955 O O . LYS B 1 169 ? 50.79123 -9.42204 -81.82101 1.000 56.10457 188 LYS B O 1
ATOM 5974 N N . ASN B 1 170 ? 51.18854 -10.34974 -83.81738 1.000 66.10063 189 ASN B N 1
ATOM 5975 C CA . ASN B 1 170 ? 49.96644 -9.75373 -84.35634 1.000 67.14185 189 ASN B CA 1
ATOM 5976 C C . ASN B 1 170 ? 48.73391 -10.20028 -83.56931 1.000 65.19357 189 ASN B C 1
ATOM 5977 O O . ASN B 1 170 ? 47.75640 -9.44659 -83.45904 1.000 64.40439 189 ASN B O 1
ATOM 5988 N N . LYS B 1 171 ? 48.75672 -11.41605 -83.01682 1.000 60.36227 190 LYS B N 1
ATOM 5989 C CA . LYS B 1 171 ? 47.61794 -11.93288 -82.26240 1.000 62.37774 190 LYS B CA 1
ATOM 5990 C C . LYS B 1 171 ? 47.70737 -11.66513 -80.75824 1.000 60.49858 190 LYS B C 1
ATOM 5991 O O . LYS B 1 171 ? 46.80064 -12.07355 -80.01808 1.000 52.88813 190 LYS B O 1
ATOM 6010 N N . LEU B 1 172 ? 48.73797 -10.94877 -80.29639 1.000 56.53165 191 LEU B N 1
ATOM 6011 C CA . LEU B 1 172 ? 48.93971 -10.76505 -78.86169 1.000 54.85197 191 LEU B CA 1
ATOM 6012 C C . LEU B 1 172 ? 47.76188 -10.03764 -78.22811 1.000 50.90318 191 LEU B C 1
ATOM 6013 O O . LEU B 1 172 ? 47.12839 -10.54737 -77.29301 1.000 45.25612 191 LEU B O 1
ATOM 6029 N N . GLU B 1 173 ? 47.45365 -8.83940 -78.71662 1.000 46.34019 192 GLU B N 1
ATOM 6030 C CA . GLU B 1 173 ? 46.41794 -8.00704 -78.10052 1.000 49.09569 192 GLU B CA 1
ATOM 6031 C C . GLU B 1 173 ? 45.02231 -8.61172 -78.24769 1.000 43.47902 192 GLU B C 1
ATOM 6032 O O . GLU B 1 173 ? 44.24492 -8.57992 -77.28280 1.000 42.10278 192 GLU B O 1
ATOM 6044 N N . PRO B 1 174 ? 44.65131 -9.17472 -79.39640 1.000 46.40883 193 PRO B N 1
ATOM 6045 C CA . PRO B 1 174 ? 43.37186 -9.90960 -79.43615 1.000 46.47095 193 PRO B CA 1
ATOM 6046 C C . PRO B 1 174 ? 43.35817 -11.09309 -78.48135 1.000 44.48016 193 PRO B C 1
ATOM 6047 O O . PRO B 1 174 ? 42.31505 -11.41282 -77.90441 1.000 35.67670 193 PRO B O 1
ATOM 6058 N N . LEU B 1 175 ? 44.49524 -11.75789 -78.29454 1.000 41.20358 194 LEU B N 1
ATOM 6059 C CA . LEU B 1 175 ? 44.54549 -12.87557 -77.35858 1.000 42.54400 194 LEU B CA 1
ATOM 6060 C C . LEU B 1 175 ? 44.28191 -12.41823 -75.92669 1.000 37.50838 194 LEU B C 1
ATOM 6061 O O . LEU B 1 175 ? 43.54294 -13.07986 -75.18522 1.000 35.83422 194 LEU B O 1
ATOM 6077 N N . VAL B 1 176 ? 44.86126 -11.28450 -75.52061 1.000 39.13173 195 VAL B N 1
ATOM 6078 C CA . VAL B 1 176 ? 44.63982 -10.79277 -74.16591 1.000 41.35716 195 VAL B CA 1
ATOM 6079 C C . VAL B 1 176 ? 43.18597 -10.41011 -73.96778 1.000 43.68893 195 VAL B C 1
ATOM 6080 O O . VAL B 1 176 ? 42.60825 -10.63682 -72.89726 1.000 40.02307 195 VAL B O 1
ATOM 6093 N N . GLN B 1 177 ? 42.57793 -9.77430 -74.97696 1.000 40.98653 196 GLN B N 1
ATOM 6094 C CA . GLN B 1 177 ? 41.17377 -9.39435 -74.83810 1.000 39.42927 196 GLN B CA 1
ATOM 6095 C C . GLN B 1 177 ? 40.29674 -10.62488 -74.69088 1.000 36.64538 196 GLN B C 1
ATOM 6096 O O . GLN B 1 177 ? 39.31550 -10.60636 -73.93783 1.000 38.40978 196 GLN B O 1
ATOM 6110 N N . LYS B 1 178 ? 40.62260 -11.70140 -75.41923 1.000 35.40340 197 LYS B N 1
ATOM 6111 C CA . LYS B 1 178 ? 39.88231 -12.94868 -75.28530 1.000 36.62598 197 LYS B CA 1
ATOM 6112 C C . LYS B 1 178 ? 40.04753 -13.52556 -73.88485 1.000 37.34053 197 LYS B C 1
ATOM 6113 O O . LYS B 1 178 ? 39.05912 -13.90698 -73.24014 1.000 38.77492 197 LYS B O 1
ATOM 6132 N N . VAL B 1 179 ? 41.29876 -13.60846 -73.40627 1.000 37.76798 198 VAL B N 1
ATOM 6133 C CA . VAL B 1 179 ? 41.56475 -14.12519 -72.05862 1.000 41.10284 198 VAL B CA 1
ATOM 6134 C C . VAL B 1 179 ? 40.69099 -13.40016 -71.04587 1.000 36.90272 198 VAL B C 1
ATOM 6135 O O . VAL B 1 179 ? 40.04428 -14.02187 -70.20190 1.000 39.31413 198 VAL B O 1
ATOM 6148 N N . ILE B 1 180 ? 40.67754 -12.05885 -71.11486 1.000 40.03851 199 ILE B N 1
ATOM 6149 C CA . ILE B 1 180 ? 39.93325 -11.27101 -70.14406 1.000 44.42903 199 ILE B CA 1
ATOM 6150 C C . ILE B 1 180 ? 38.43662 -11.47415 -70.32531 1.000 42.82049 199 ILE B C 1
ATOM 6151 O O . ILE B 1 180 ? 37.71834 -11.74262 -69.35820 1.000 42.78117 199 ILE B O 1
ATOM 6167 N N . ALA B 1 181 ? 37.93755 -11.34263 -71.56767 1.000 39.85274 200 ALA B N 1
ATOM 6168 C CA . ALA B 1 181 ? 36.50080 -11.41175 -71.79642 1.000 46.13160 200 ALA B CA 1
ATOM 6169 C C . ALA B 1 181 ? 35.93856 -12.78728 -71.46649 1.000 42.41003 200 ALA B C 1
ATOM 6170 O O . ALA B 1 181 ? 34.77630 -12.90594 -71.07116 1.000 48.45267 200 ALA B O 1
ATOM 6177 N N . GLU B 1 182 ? 36.72703 -13.83212 -71.66162 1.000 33.99959 201 GLU B N 1
ATOM 6178 C CA . GLU B 1 182 ? 36.29299 -15.19680 -71.40544 1.000 40.68778 201 GLU B CA 1
ATOM 6179 C C . GLU B 1 182 ? 36.83764 -15.74682 -70.09723 1.000 41.14613 201 GLU B C 1
ATOM 6180 O O . GLU B 1 182 ? 36.52082 -16.88759 -69.74124 1.000 44.79896 201 GLU B O 1
ATOM 6192 N N . GLN B 1 183 ? 37.64215 -14.96448 -69.37086 1.000 40.73716 202 GLN B N 1
ATOM 6193 C CA . GLN B 1 183 ? 38.19752 -15.40267 -68.08988 1.000 43.15139 202 GLN B CA 1
ATOM 6194 C C . GLN B 1 183 ? 38.86947 -16.76774 -68.24005 1.000 47.44103 202 GLN B C 1
ATOM 6195 O O . GLN B 1 183 ? 38.59003 -17.72061 -67.51016 1.000 43.45537 202 GLN B O 1
ATOM 6209 N N . LEU B 1 184 ? 39.76465 -16.85599 -69.22107 1.000 44.48629 203 LEU B N 1
ATOM 6210 C CA . LEU B 1 184 ? 40.48454 -18.09011 -69.50753 1.000 43.78290 203 LEU B CA 1
ATOM 6211 C C . LEU B 1 184 ? 41.56251 -18.31009 -68.45047 1.000 38.61150 203 LEU B C 1
ATOM 6212 O O . LEU B 1 184 ? 42.11358 -17.35258 -67.89938 1.000 39.25390 203 LEU B O 1
ATOM 6228 N N . ASN B 1 185 ? 41.86960 -19.58299 -68.17279 1.000 37.84779 204 ASN B N 1
ATOM 6229 C CA . ASN B 1 185 ? 42.96136 -19.91476 -67.26738 1.000 44.80356 204 ASN B CA 1
ATOM 6230 C C . ASN B 1 185 ? 44.27250 -19.99528 -68.04598 1.000 43.58573 204 ASN B C 1
ATOM 6231 O O . ASN B 1 185 ? 44.29651 -19.89701 -69.27465 1.000 40.56883 204 ASN B O 1
ATOM 6242 N N . VAL B 1 186 ? 45.38605 -20.18489 -67.32665 1.000 37.29599 205 VAL B N 1
ATOM 6243 C CA . VAL B 1 186 ? 46.69497 -20.16920 -67.96688 1.000 41.59302 205 VAL B CA 1
ATOM 6244 C C . VAL B 1 186 ? 46.85489 -21.34578 -68.91232 1.000 45.24547 205 VAL B C 1
ATOM 6245 O O . VAL B 1 186 ? 47.51666 -21.22710 -69.95487 1.000 44.90101 205 VAL B O 1
ATOM 6258 N N . ARG B 1 187 ? 46.27795 -22.49849 -68.56641 1.000 40.75252 206 ARG B N 1
ATOM 6259 C CA . ARG B 1 187 ? 46.40904 -23.67954 -69.41141 1.000 49.47653 206 ARG B CA 1
ATOM 6260 C C . ARG B 1 187 ? 45.67175 -23.49335 -70.73081 1.000 49.13109 206 ARG B C 1
ATOM 6261 O O . ARG B 1 187 ? 46.17605 -23.87650 -71.79131 1.000 47.44327 206 ARG B O 1
ATOM 6282 N N . GLN B 1 188 ? 44.46233 -22.94196 -70.68290 1.000 43.72503 207 GLN B N 1
ATOM 6283 C CA . GLN B 1 188 ? 43.75187 -22.62026 -71.91290 1.000 44.47703 207 GLN B CA 1
ATOM 6284 C C . GLN B 1 188 ? 44.55522 -21.65417 -72.76940 1.000 48.58791 207 GLN B C 1
ATOM 6285 O O . GLN B 1 188 ? 44.58181 -21.78091 -73.99897 1.000 48.09584 207 GLN B O 1
ATOM 6299 N N . LEU B 1 189 ? 45.22095 -20.67842 -72.14495 1.000 43.61768 208 LEU B N 1
ATOM 6300 C CA . LEU B 1 189 ? 46.02083 -19.74332 -72.92531 1.000 41.81241 208 LEU B CA 1
ATOM 6301 C C . LEU B 1 189 ? 47.22835 -20.43394 -73.54396 1.000 45.81888 208 LEU B C 1
ATOM 6302 O O . LEU B 1 189 ? 47.58025 -20.15417 -74.69553 1.000 44.70274 208 LEU B O 1
ATOM 6318 N N . GLU B 1 190 ? 47.89733 -21.31094 -72.78522 1.000 47.21650 209 GLU B N 1
ATOM 6319 C CA . GLU B 1 190 ? 49.00815 -22.07519 -73.34408 1.000 47.99325 209 GLU B CA 1
ATOM 6320 C C . GLU B 1 190 ? 48.58200 -22.79408 -74.61979 1.000 47.13732 209 GLU B C 1
ATOM 6321 O O . GLU B 1 190 ? 49.31329 -22.80104 -75.62014 1.000 46.34936 209 GLU B O 1
ATOM 6333 N N . GLN B 1 191 ? 47.39381 -23.40944 -74.59076 1.000 45.73668 210 GLN B N 1
ATOM 6334 C CA . GLN B 1 191 ? 46.89993 -24.19245 -75.71810 1.000 51.47840 210 GLN B CA 1
ATOM 6335 C C . GLN B 1 191 ? 46.56377 -23.31350 -76.91098 1.000 50.55738 210 GLN B C 1
ATOM 6336 O O . GLN B 1 191 ? 46.85865 -23.68260 -78.05424 1.000 58.13941 210 GLN B O 1
ATOM 6350 N N . LEU B 1 192 ? 45.95594 -22.14621 -76.67653 1.000 52.40391 211 LEU B N 1
ATOM 6351 C CA . LEU B 1 192 ? 45.70538 -21.23100 -77.78136 1.000 46.42347 211 LEU B CA 1
ATOM 6352 C C . LEU B 1 192 ? 47.00826 -20.74244 -78.40363 1.000 49.67566 211 LEU B C 1
ATOM 6353 O O . LEU B 1 192 ? 47.10152 -20.60693 -79.63121 1.000 47.55544 211 LEU B O 1
ATOM 6369 N N . ILE B 1 193 ? 48.01353 -20.43391 -77.57019 1.000 44.96144 212 ILE B N 1
ATOM 6370 C CA . ILE B 1 193 ? 49.25682 -19.86345 -78.07181 1.000 48.00417 212 ILE B CA 1
ATOM 6371 C C . ILE B 1 193 ? 50.04827 -20.89372 -78.86142 1.000 53.94793 212 ILE B C 1
ATOM 6372 O O . ILE B 1 193 ? 50.87688 -20.53951 -79.71014 1.000 55.82401 212 ILE B O 1
ATOM 6388 N N . GLN B 1 194 ? 49.84439 -22.17433 -78.57478 1.000 52.58805 213 GLN B N 1
ATOM 6389 C CA . GLN B 1 194 ? 50.57502 -23.20261 -79.29757 1.000 63.13828 213 GLN B CA 1
ATOM 6390 C C . GLN B 1 194 ? 50.06967 -23.31983 -80.72406 1.000 63.37098 213 GLN B C 1
ATOM 6391 O O . GLN B 1 194 ? 50.86293 -23.42586 -81.66604 1.000 66.30420 213 GLN B O 1
ATOM 6405 N N . GLN B 1 195 ? 48.75433 -23.29681 -80.89842 1.000 64.70119 214 GLN B N 1
ATOM 6406 C CA . GLN B 1 195 ? 48.17797 -23.34252 -82.23431 1.000 67.96045 214 GLN B CA 1
ATOM 6407 C C . GLN B 1 195 ? 48.51757 -22.08424 -83.01728 1.000 63.61700 214 GLN B C 1
ATOM 6408 O O . GLN B 1 195 ? 49.03989 -22.16270 -84.13441 1.000 71.01496 214 GLN B O 1
ATOM 6422 N N . LEU B 1 196 ? 48.24048 -20.91455 -82.44895 1.000 59.98702 215 LEU B N 1
ATOM 6423 C CA . LEU B 1 196 ? 48.60715 -19.67233 -83.11663 1.000 59.17770 215 LEU B CA 1
ATOM 6424 C C . LEU B 1 196 ? 50.06069 -19.70813 -83.57870 1.000 66.18220 215 LEU B C 1
ATOM 6425 O O . LEU B 1 196 ? 50.37388 -19.36477 -84.72487 1.000 67.75663 215 LEU B O 1
ATOM 6441 N N . ASN B 1 197 ? 50.96362 -20.13841 -82.69655 1.000 67.61753 216 ASN B N 1
ATOM 6442 C CA . ASN B 1 197 ? 52.37078 -20.23991 -83.06339 1.000 64.77139 216 ASN B CA 1
ATOM 6443 C C . ASN B 1 197 ? 52.57941 -21.21578 -84.21540 1.000 76.27363 216 ASN B C 1
ATOM 6444 O O . ASN B 1 197 ? 53.49757 -21.03029 -85.02443 1.000 77.32041 216 ASN B O 1
ATOM 6450 N N . GLN B 1 198 ? 51.73964 -22.24769 -84.31141 1.000 71.86796 217 GLN B N 1
ATOM 6451 C CA . GLN B 1 198 ? 51.84859 -23.25843 -85.35809 1.000 69.42129 217 GLN B CA 1
ATOM 6452 C C . GLN B 1 198 ? 50.65738 -23.24255 -86.31783 1.000 70.06481 217 GLN B C 1
ATOM 6453 O O . GLN B 1 198 ? 50.52459 -22.34399 -87.15756 1.000 72.69473 217 GLN B O 1
ATOM 6475 N N . GLU C 1 2 ? 62.27981 -4.41002 22.19479 1.000 43.65693 21 GLU C N 1
ATOM 6476 C CA . GLU C 1 2 ? 62.58619 -4.83211 20.83477 1.000 38.72941 21 GLU C CA 1
ATOM 6477 C C . GLU C 1 2 ? 63.95053 -4.30131 20.39717 1.000 32.60529 21 GLU C C 1
ATOM 6478 O O . GLU C 1 2 ? 64.40595 -3.23341 20.80885 1.000 34.08332 21 GLU C O 1
ATOM 6490 N N . THR C 1 3 ? 64.58895 -5.06452 19.52446 1.000 31.61671 22 THR C N 1
ATOM 6491 C CA . THR C 1 3 ? 65.91105 -4.76383 19.00327 1.000 34.13547 22 THR C CA 1
ATOM 6492 C C . THR C 1 3 ? 65.88416 -4.69223 17.48350 1.000 33.82090 22 THR C C 1
ATOM 6493 O O . THR C 1 3 ? 65.25489 -5.52606 16.82951 1.000 32.20706 22 THR C O 1
ATOM 6504 N N . VAL C 1 4 ? 66.54390 -3.69241 16.92376 1.000 32.30806 23 VAL C N 1
ATOM 6505 C CA . VAL C 1 4 ? 66.81142 -3.68609 15.49045 1.000 30.19598 23 VAL C CA 1
ATOM 6506 C C . VAL C 1 4 ? 68.11056 -4.45355 15.27812 1.000 29.37972 23 VAL C C 1
ATOM 6507 O O . VAL C 1 4 ? 69.16084 -4.03145 15.77318 1.000 35.12606 23 VAL C O 1
ATOM 6520 N N . GLU C 1 5 ? 68.05265 -5.60046 14.59681 1.000 31.66782 24 GLU C N 1
ATOM 6521 C CA . GLU C 1 5 ? 69.26000 -6.38164 14.32692 1.000 37.73130 24 GLU C CA 1
ATOM 6522 C C . GLU C 1 5 ? 69.50989 -6.41354 12.82573 1.000 35.83481 24 GLU C C 1
ATOM 6523 O O . GLU C 1 5 ? 68.59568 -6.25929 12.02110 1.000 31.46351 24 GLU C O 1
ATOM 6535 N N . GLU C 1 6 ? 70.75168 -6.62152 12.42630 1.000 33.05115 25 GLU C N 1
ATOM 6536 C CA . GLU C 1 6 ? 71.02570 -6.77935 10.99983 1.000 31.83561 25 GLU C CA 1
ATOM 6537 C C . GLU C 1 6 ? 70.76635 -8.23741 10.63556 1.000 32.24865 25 GLU C C 1
ATOM 6538 O O . GLU C 1 6 ? 71.24689 -9.16036 11.30050 1.000 33.63821 25 GLU C O 1
ATOM 6550 N N . ILE C 1 7 ? 69.91301 -8.44690 9.64110 1.000 28.63570 26 ILE C N 1
ATOM 6551 C CA . ILE C 1 7 ? 69.56685 -9.77339 9.17515 1.000 24.72938 26 ILE C CA 1
ATOM 6552 C C . ILE C 1 7 ? 70.16152 -9.91724 7.78962 1.000 26.62762 26 ILE C C 1
ATOM 6553 O O . ILE C 1 7 ? 70.02039 -9.01571 6.94597 1.000 26.97430 26 ILE C O 1
ATOM 6569 N N . LYS C 1 8 ? 70.81072 -11.05242 7.54061 1.000 29.52239 27 LYS C N 1
ATOM 6570 C CA . LYS C 1 8 ? 71.42303 -11.27599 6.23982 1.000 31.00373 27 LYS C CA 1
ATOM 6571 C C . LYS C 1 8 ? 70.36496 -11.38663 5.14090 1.000 32.27658 27 LYS C C 1
ATOM 6572 O O . LYS C 1 8 ? 69.39522 -12.14182 5.28411 1.000 27.54581 27 LYS C O 1
ATOM 6591 N N . ILE C 1 9 ? 70.61572 -10.69917 4.02055 1.000 30.60481 28 ILE C N 1
ATOM 6592 C CA . ILE C 1 9 ? 69.82315 -10.84230 2.79909 1.000 34.34920 28 ILE C CA 1
ATOM 6593 C C . ILE C 1 9 ? 69.57048 -12.30667 2.49416 1.000 30.45269 28 ILE C C 1
ATOM 6594 O O . ILE C 1 9 ? 68.44943 -12.71038 2.15191 1.000 34.93452 28 ILE C O 1
ATOM 6610 N N . ALA C 1 10 ? 70.60859 -13.12976 2.59636 1.000 31.47791 29 ALA C N 1
ATOM 6611 C CA . ALA C 1 10 ? 70.46138 -14.52969 2.22892 1.000 29.76682 29 ALA C CA 1
ATOM 6612 C C . ALA C 1 10 ? 69.50189 -15.27573 3.14951 1.000 31.50726 29 ALA C C 1
ATOM 6613 O O . ALA C 1 10 ? 69.01618 -16.34351 2.77126 1.000 33.20290 29 ALA C O 1
ATOM 6620 N N . ASP C 1 11 ? 69.22007 -14.74815 4.34015 1.000 32.46283 30 ASP C N 1
ATOM 6621 C CA . ASP C 1 11 ? 68.32059 -15.41704 5.26672 1.000 31.81414 30 ASP C CA 1
ATOM 6622 C C . ASP C 1 11 ? 66.88041 -14.94236 5.18075 1.000 34.08111 30 ASP C C 1
ATOM 6623 O O . ASP C 1 11 ? 66.04790 -15.43328 5.95913 1.000 27.52680 30 ASP C O 1
ATOM 6632 N N . LEU C 1 12 ? 66.57637 -13.96004 4.31630 1.000 27.98314 31 LEU C N 1
ATOM 6633 C CA . LEU C 1 12 ? 65.21230 -13.43277 4.19727 1.000 29.27307 31 LEU C CA 1
ATOM 6634 C C . LEU C 1 12 ? 64.44371 -14.11970 3.09266 1.000 29.01204 31 LEU C C 1
ATOM 6635 O O . LEU C 1 12 ? 64.98434 -14.44798 2.04117 1.000 32.01283 31 LEU C O 1
ATOM 6651 N N . ARG C 1 13 ? 63.14341 -14.28555 3.32762 1.000 29.14969 32 ARG C N 1
ATOM 6652 C CA . ARG C 1 13 ? 62.21928 -14.89490 2.38481 1.000 31.85383 32 ARG C CA 1
ATOM 6653 C C . ARG C 1 13 ? 61.10189 -13.91268 2.05774 1.000 33.98255 32 ARG C C 1
ATOM 6654 O O . ARG C 1 13 ? 60.77179 -13.03655 2.87251 1.000 28.42750 32 ARG C O 1
ATOM 6675 N N . PRO C 1 14 ? 60.48365 -14.05387 0.88782 1.000 41.82622 33 PRO C N 1
ATOM 6676 C CA . PRO C 1 14 ? 59.38503 -13.14469 0.52042 1.000 39.92962 33 PRO C CA 1
ATOM 6677 C C . PRO C 1 14 ? 58.24411 -13.14719 1.52706 1.000 35.21147 33 PRO C C 1
ATOM 6678 O O . PRO C 1 14 ? 58.01847 -14.12132 2.23996 1.000 35.78543 33 PRO C O 1
ATOM 6689 N N . ASN C 1 15 ? 57.51549 -12.04123 1.56122 1.000 35.85705 34 ASN C N 1
ATOM 6690 C CA . ASN C 1 15 ? 56.28920 -11.91498 2.34095 1.000 30.64325 34 ASN C CA 1
ATOM 6691 C C . ASN C 1 15 ? 55.26226 -12.90419 1.80027 1.000 26.73390 34 ASN C C 1
ATOM 6692 O O . ASN C 1 15 ? 54.81161 -12.77747 0.65198 1.000 26.96118 34 ASN C O 1
ATOM 6703 N N . PRO C 1 16 ? 54.88663 -13.91053 2.58883 1.000 27.96141 35 PRO C N 1
ATOM 6704 C CA . PRO C 1 16 ? 53.90138 -14.88783 2.10898 1.000 31.43128 35 PRO C CA 1
ATOM 6705 C C . PRO C 1 16 ? 52.54913 -14.28434 1.82551 1.000 29.42923 35 PRO C C 1
ATOM 6706 O O . PRO C 1 16 ? 51.74762 -14.89746 1.10654 1.000 31.56333 35 PRO C O 1
ATOM 6717 N N . TYR C 1 17 ? 52.24376 -13.11909 2.40758 1.000 29.67803 36 TYR C N 1
ATOM 6718 C CA . TYR C 1 17 ? 50.94828 -12.46190 2.21712 1.000 31.22264 36 TYR C CA 1
ATOM 6719 C C . TYR C 1 17 ? 51.10614 -11.12585 1.51396 1.000 32.14475 36 TYR C C 1
ATOM 6720 O O . TYR C 1 17 ? 50.30414 -10.19847 1.71650 1.000 32.16613 36 TYR C O 1
ATOM 6738 N N . GLN C 1 18 ? 52.12357 -11.05035 0.66309 1.000 27.85454 37 GLN C N 1
ATOM 6739 C CA . GLN C 1 18 ? 52.46556 -9.87146 -0.11580 1.000 26.23176 37 GLN C CA 1
ATOM 6740 C C . GLN C 1 18 ? 51.24203 -9.29398 -0.83127 1.000 25.34108 37 GLN C C 1
ATOM 6741 O O . GLN C 1 18 ? 50.73374 -9.90188 -1.78346 1.000 25.07864 37 GLN C O 1
ATOM 6755 N N . PRO C 1 19 ? 50.75669 -8.11231 -0.43063 1.000 24.28348 38 PRO C N 1
ATOM 6756 C CA . PRO C 1 19 ? 49.60237 -7.52577 -1.15394 1.000 28.76396 38 PRO C CA 1
ATOM 6757 C C . PRO C 1 19 ? 50.00842 -6.82117 -2.43198 1.000 27.64169 38 PRO C C 1
ATOM 6758 O O . PRO C 1 19 ? 49.17243 -6.63897 -3.31516 1.000 27.33443 38 PRO C O 1
ATOM 6769 N N . ARG C 1 20 ? 51.27520 -6.42102 -2.55890 1.000 25.91629 39 ARG C N 1
ATOM 6770 C CA . ARG C 1 20 ? 51.74654 -5.71936 -3.74548 1.000 28.03708 39 ARG C CA 1
ATOM 6771 C C . ARG C 1 20 ? 51.92878 -6.72544 -4.86461 1.000 32.87894 39 ARG C C 1
ATOM 6772 O O . ARG C 1 20 ? 52.61994 -7.73838 -4.69546 1.000 36.77580 39 ARG C O 1
ATOM 6793 N N . LYS C 1 21 ? 51.24899 -6.49220 -5.99161 1.000 32.48796 40 LYS C N 1
ATOM 6794 C CA . LYS C 1 21 ? 51.36306 -7.39831 -7.11906 1.000 37.18121 40 LYS C CA 1
ATOM 6795 C C . LYS C 1 21 ? 52.36457 -6.90929 -8.16016 1.000 44.10668 40 LYS C C 1
ATOM 6796 O O . LYS C 1 21 ? 52.86898 -7.71758 -8.93872 1.000 47.73584 40 LYS C O 1
ATOM 6815 N N . HIS C 1 22 ? 52.68468 -5.61583 -8.16967 1.000 37.42303 41 HIS C N 1
ATOM 6816 C CA . HIS C 1 22 ? 53.59588 -5.05588 -9.15854 1.000 40.35303 41 HIS C CA 1
ATOM 6817 C C . HIS C 1 22 ? 54.72511 -4.31580 -8.45426 1.000 31.57855 41 HIS C C 1
ATOM 6818 O O . HIS C 1 22 ? 54.45877 -3.37679 -7.68643 1.000 33.87195 41 HIS C O 1
ATOM 6832 N N . PHE C 1 23 ? 55.95881 -4.69464 -8.76227 1.000 35.85129 42 PHE C N 1
ATOM 6833 C CA . PHE C 1 23 ? 57.15516 -4.00088 -8.27452 1.000 31.38811 42 PHE C CA 1
ATOM 6834 C C . PHE C 1 23 ? 57.74033 -3.21472 -9.45507 1.000 28.95417 42 PHE C C 1
ATOM 6835 O O . PHE C 1 23 ? 58.37549 -3.78929 -10.33741 1.000 39.58199 42 PHE C O 1
ATOM 6852 N N . ASP C 1 24 ? 57.48568 -1.91877 -9.49423 1.000 33.29625 43 ASP C N 1
ATOM 6853 C CA . ASP C 1 24 ? 57.93125 -1.08359 -10.60546 1.000 31.98275 43 ASP C CA 1
ATOM 6854 C C . ASP C 1 24 ? 59.44799 -0.91516 -10.53739 1.000 35.12231 43 ASP C C 1
ATOM 6855 O O . ASP C 1 24 ? 59.98631 -0.57676 -9.48110 1.000 29.70636 43 ASP C O 1
ATOM 6864 N N . ASP C 1 25 ? 60.14589 -1.19229 -11.65476 1.000 32.74857 44 ASP C N 1
ATOM 6865 C CA . ASP C 1 25 ? 61.60825 -1.17184 -11.66574 1.000 36.45762 44 ASP C CA 1
ATOM 6866 C C . ASP C 1 25 ? 62.17464 0.22848 -11.39811 1.000 31.87208 44 ASP C C 1
ATOM 6867 O O . ASP C 1 25 ? 63.21305 0.37567 -10.72946 1.000 31.30879 44 ASP C O 1
ATOM 6876 N N . GLU C 1 26 ? 61.53899 1.25893 -11.96737 1.000 32.74710 45 GLU C N 1
ATOM 6877 C CA . GLU C 1 26 ? 61.96808 2.63631 -11.74677 1.000 38.49388 45 GLU C CA 1
ATOM 6878 C C . GLU C 1 26 ? 61.84033 3.03107 -10.27739 1.000 32.28451 45 GLU C C 1
ATOM 6879 O O . GLU C 1 26 ? 62.72442 3.70332 -9.72479 1.000 27.41416 45 GLU C O 1
ATOM 6891 N N . ALA C 1 27 ? 60.74593 2.62997 -9.62656 1.000 28.43678 46 ALA C N 1
ATOM 6892 C CA . ALA C 1 27 ? 60.57832 2.96463 -8.21138 1.000 28.17060 46 ALA C CA 1
ATOM 6893 C C . ALA C 1 27 ? 61.57007 2.19965 -7.33657 1.000 27.63089 46 ALA C C 1
ATOM 6894 O O . ALA C 1 27 ? 62.04599 2.73541 -6.32269 1.000 26.37160 46 ALA C O 1
ATOM 6901 N N . LEU C 1 28 ? 61.90257 0.95067 -7.70248 1.000 24.76220 47 LEU C N 1
ATOM 6902 C CA . LEU C 1 28 ? 62.97198 0.24582 -6.98774 1.000 27.67124 47 LEU C CA 1
ATOM 6903 C C . LEU C 1 28 ? 64.33953 0.90414 -7.17701 1.000 26.24194 47 LEU C C 1
ATOM 6904 O O . LEU C 1 28 ? 65.17001 0.89207 -6.25834 1.000 24.52532 47 LEU C O 1
ATOM 6920 N N . ALA C 1 29 ? 64.62910 1.41668 -8.37817 1.000 25.21641 48 ALA C N 1
ATOM 6921 C CA . ALA C 1 29 ? 65.88260 2.12883 -8.60574 1.000 25.95480 48 ALA C CA 1
ATOM 6922 C C . ALA C 1 29 ? 65.94581 3.41288 -7.77837 1.000 28.08373 48 ALA C C 1
ATOM 6923 O O . ALA C 1 29 ? 67.00932 3.77498 -7.27150 1.000 26.39855 48 ALA C O 1
ATOM 6930 N N . GLU C 1 30 ? 64.81615 4.10468 -7.63446 1.000 24.98632 49 GLU C N 1
ATOM 6931 C CA . GLU C 1 30 ? 64.72801 5.25011 -6.73259 1.000 26.37055 49 GLU C CA 1
ATOM 6932 C C . GLU C 1 30 ? 65.06621 4.84404 -5.30107 1.000 22.81239 49 GLU C C 1
ATOM 6933 O O . GLU C 1 30 ? 65.81056 5.54080 -4.61432 1.000 23.69693 49 GLU C O 1
ATOM 6945 N N . LEU C 1 31 ? 64.48774 3.73164 -4.82455 1.000 21.92697 50 LEU C N 1
ATOM 6946 C CA . LEU C 1 31 ? 64.72370 3.28513 -3.47204 1.000 22.96671 50 LEU C CA 1
ATOM 6947 C C . LEU C 1 31 ? 66.16729 2.82901 -3.30067 1.000 20.26012 50 LEU C C 1
ATOM 6948 O O . LEU C 1 31 ? 66.77170 3.10577 -2.26227 1.000 22.77742 50 LEU C O 1
ATOM 6964 N N . LYS C 1 32 ? 66.71980 2.12944 -4.30426 1.000 21.54465 51 LYS C N 1
ATOM 6965 C CA . LYS C 1 32 ? 68.12801 1.74676 -4.28694 1.000 25.17403 51 LYS C CA 1
ATOM 6966 C C . LYS C 1 32 ? 69.03243 2.97083 -4.19423 1.000 26.09299 51 LYS C C 1
ATOM 6967 O O . LYS C 1 32 ? 69.97553 2.99195 -3.40414 1.000 22.50824 51 LYS C O 1
ATOM 6986 N N . GLU C 1 33 ? 68.79455 3.98114 -5.03823 1.000 23.35043 52 GLU C N 1
ATOM 6987 C CA . GLU C 1 33 ? 69.55230 5.22470 -4.91473 1.000 26.03278 52 GLU C CA 1
ATOM 6988 C C . GLU C 1 33 ? 69.45769 5.83868 -3.52588 1.000 25.56051 52 GLU C C 1
ATOM 6989 O O . GLU C 1 33 ? 70.45409 6.35755 -3.00801 1.000 24.54666 52 GLU C O 1
ATOM 7001 N N . SER C 1 34 ? 68.27751 5.80664 -2.90681 1.000 22.42711 53 SER C N 1
ATOM 7002 C CA . SER C 1 34 ? 68.13112 6.39446 -1.58228 1.000 23.83800 53 SER C CA 1
ATOM 7003 C C . SER C 1 34 ? 68.85162 5.56729 -0.53244 1.000 22.92455 53 SER C C 1
ATOM 7004 O O . SER C 1 34 ? 69.43397 6.12496 0.41066 1.000 26.32444 53 SER C O 1
ATOM 7012 N N . VAL C 1 35 ? 68.81201 4.23137 -0.65765 1.000 22.61417 54 VAL C N 1
ATOM 7013 C CA . VAL C 1 35 ? 69.56984 3.38055 0.27726 1.000 20.77164 54 VAL C CA 1
ATOM 7014 C C . VAL C 1 35 ? 71.07198 3.64124 0.13243 1.000 23.29470 54 VAL C C 1
ATOM 7015 O O . VAL C 1 35 ? 71.82154 3.65640 1.12844 1.000 24.38782 54 VAL C O 1
ATOM 7028 N N . LEU C 1 36 ? 71.52794 3.89055 -1.09016 1.000 22.75151 55 LEU C N 1
ATOM 7029 C CA . LEU C 1 36 ? 72.94725 4.23377 -1.27431 1.000 27.64881 55 LEU C CA 1
ATOM 7030 C C . LEU C 1 36 ? 73.31320 5.57548 -0.63916 1.000 25.79611 55 LEU C C 1
ATOM 7031 O O . LEU C 1 36 ? 74.47199 5.76205 -0.21085 1.000 28.38394 55 LEU C O 1
ATOM 7047 N N . GLN C 1 37 ? 72.36963 6.51761 -0.56571 1.000 26.18917 56 GLN C N 1
ATOM 7048 C CA . GLN C 1 37 ? 72.64236 7.81227 0.03143 1.000 25.31195 56 GLN C CA 1
ATOM 7049 C C . GLN C 1 37 ? 72.57705 7.77541 1.54427 1.000 31.72456 56 GLN C C 1
ATOM 7050 O O . GLN C 1 37 ? 73.43647 8.35218 2.22109 1.000 27.31011 56 GLN C O 1
ATOM 7064 N N . HIS C 1 38 ? 71.57083 7.09226 2.07806 1.000 25.67636 57 HIS C N 1
ATOM 7065 C CA . HIS C 1 38 ? 71.18653 7.20186 3.47780 1.000 27.07061 57 HIS C CA 1
ATOM 7066 C C . HIS C 1 38 ? 71.13167 5.87851 4.24344 1.000 21.44699 57 HIS C C 1
ATOM 7067 O O . HIS C 1 38 ? 70.90156 5.89246 5.45920 1.000 27.15381 57 HIS C O 1
ATOM 7081 N N . GLY C 1 39 ? 71.33852 4.75677 3.58847 1.000 24.99744 58 GLY C N 1
ATOM 7082 C CA . GLY C 1 39 ? 71.08455 3.48298 4.20746 1.000 27.30782 58 GLY C CA 1
ATOM 7083 C C . GLY C 1 39 ? 69.59280 3.25157 4.25460 1.000 27.01575 58 GLY C C 1
ATOM 7084 O O . GLY C 1 39 ? 68.79486 4.08538 3.81740 1.000 26.76106 58 GLY C O 1
ATOM 7088 N N . ILE C 1 40 ? 69.21634 2.08038 4.77079 1.000 26.63488 59 ILE C N 1
ATOM 7089 C CA . ILE C 1 40 ? 67.82946 1.77457 5.12747 1.000 26.24721 59 ILE C CA 1
ATOM 7090 C C . ILE C 1 40 ? 67.49714 2.55002 6.39143 1.000 27.50706 59 ILE C C 1
ATOM 7091 O O . ILE C 1 40 ? 68.01314 2.24090 7.46198 1.000 25.86238 59 ILE C O 1
ATOM 7107 N N . LEU C 1 41 ? 66.59887 3.53093 6.27502 1.000 25.30242 60 LEU C N 1
ATOM 7108 C CA . LEU C 1 41 ? 66.18587 4.36902 7.39796 1.000 27.53227 60 LEU C CA 1
ATOM 7109 C C . LEU C 1 41 ? 65.13932 3.70808 8.29751 1.000 28.15868 60 LEU C C 1
ATOM 7110 O O . LEU C 1 41 ? 64.99752 4.08745 9.46817 1.000 27.28334 60 LEU C O 1
ATOM 7126 N N . GLN C 1 42 ? 64.36998 2.77559 7.75363 1.000 27.49384 61 GLN C N 1
ATOM 7127 C CA . GLN C 1 42 ? 63.21206 2.20477 8.41708 1.000 24.73266 61 GLN C CA 1
ATOM 7128 C C . GLN C 1 42 ? 63.38481 0.69534 8.55698 1.000 22.71861 61 GLN C C 1
ATOM 7129 O O . GLN C 1 42 ? 63.40005 -0.03088 7.53981 1.000 23.47957 61 GLN C O 1
ATOM 7143 N N . PRO C 1 43 ? 63.52599 0.17865 9.77369 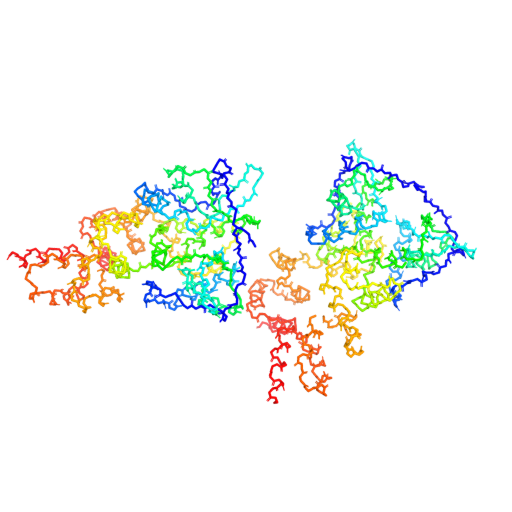1.000 27.47347 62 PRO C N 1
ATOM 7144 C CA . PRO C 1 43 ? 63.73499 -1.27001 9.93238 1.000 26.79139 62 PRO C CA 1
ATOM 7145 C C . PRO C 1 43 ? 62.57354 -2.07200 9.35630 1.000 24.59453 62 PRO C C 1
ATOM 7146 O O . PRO C 1 43 ? 61.41349 -1.68859 9.48501 1.000 25.01875 62 PRO C O 1
ATOM 7157 N N . LEU C 1 44 ? 62.91256 -3.18844 8.73208 1.000 23.43959 63 LEU C N 1
ATOM 7158 C CA . LEU C 1 44 ? 61.92131 -4.15057 8.30806 1.000 23.72502 63 LEU C CA 1
ATOM 7159 C C . LEU C 1 44 ? 61.29680 -4.85178 9.51255 1.000 30.09630 63 LEU C C 1
ATOM 7160 O O . LEU C 1 44 ? 61.85177 -4.88067 10.61094 1.000 29.78094 63 LEU C O 1
ATOM 7176 N N . ILE C 1 45 ? 60.10194 -5.40732 9.28758 1.000 25.12833 64 ILE C N 1
ATOM 7177 C CA . ILE C 1 45 ? 59.45932 -6.34119 10.21122 1.000 25.15572 64 ILE C CA 1
ATOM 7178 C C . ILE C 1 45 ? 59.55255 -7.73359 9.62002 1.000 26.85894 64 ILE C C 1
ATOM 7179 O O . ILE C 1 45 ? 59.11823 -7.95993 8.47853 1.000 24.34416 64 ILE C O 1
ATOM 7195 N N . VAL C 1 46 ? 60.07087 -8.68144 10.40178 1.000 24.44690 65 VAL C N 1
ATOM 7196 C CA . VAL C 1 46 ? 60.25265 -10.04513 9.92280 1.000 21.90851 65 VAL C CA 1
ATOM 7197 C C . VAL C 1 46 ? 59.81960 -10.99596 11.02987 1.000 24.02027 65 VAL C C 1
ATOM 7198 O O . VAL C 1 46 ? 59.63849 -10.58906 12.18757 1.000 27.71099 65 VAL C O 1
ATOM 7211 N N . ARG C 1 47 ? 59.62290 -12.26134 10.63881 1.000 28.42681 66 ARG C N 1
ATOM 7212 C CA . ARG C 1 47 ? 59.21244 -13.32870 11.54698 1.000 31.09584 66 ARG C CA 1
ATOM 7213 C C . ARG C 1 47 ? 60.06561 -14.55627 11.24678 1.000 27.54339 66 ARG C C 1
ATOM 7214 O O . ARG C 1 47 ? 60.17051 -14.97075 10.09483 1.000 27.96723 66 ARG C O 1
ATOM 7235 N N . LYS C 1 48 ? 60.68082 -15.13532 12.27442 1.000 33.80924 67 LYS C N 1
ATOM 7236 C CA . LYS C 1 48 ? 61.48792 -16.34056 12.08164 1.000 35.29091 67 LYS C CA 1
ATOM 7237 C C . LYS C 1 48 ? 60.62371 -17.52304 11.66349 1.000 40.86189 67 LYS C C 1
ATOM 7238 O O . LYS C 1 48 ? 59.59718 -17.81083 12.28877 1.000 42.23362 67 LYS C O 1
ATOM 7257 N N . SER C 1 49 ? 61.04119 -18.21204 10.60462 1.000 39.10741 68 SER C N 1
ATOM 7258 C CA . SER C 1 49 ? 60.33139 -19.39744 10.13545 1.000 45.47441 68 SER C CA 1
ATOM 7259 C C . SER C 1 49 ? 61.30954 -20.56227 10.04420 1.000 49.51229 68 SER C C 1
ATOM 7260 O O . SER C 1 49 ? 62.43613 -20.46792 10.54898 1.000 41.04333 68 SER C O 1
ATOM 7268 N N . LEU C 1 50 ? 60.89009 -21.65637 9.40021 1.000 52.79377 69 LEU C N 1
ATOM 7269 C CA . LEU C 1 50 ? 61.74216 -22.84116 9.30392 1.000 61.76965 69 LEU C CA 1
ATOM 7270 C C . LEU C 1 50 ? 63.05153 -22.50153 8.60571 1.000 56.63371 69 LEU C C 1
ATOM 7271 O O . LEU C 1 50 ? 64.13847 -22.68334 9.16331 1.000 54.86068 69 LEU C O 1
ATOM 7287 N N . LYS C 1 51 ? 62.95285 -21.98123 7.38112 1.000 62.06487 70 LYS C N 1
ATOM 7288 C CA . LYS C 1 51 ? 64.09140 -21.41337 6.66678 1.000 65.09407 70 LYS C CA 1
ATOM 7289 C C . LYS C 1 51 ? 64.12059 -19.90486 6.92136 1.000 62.34586 70 LYS C C 1
ATOM 7290 O O . LYS C 1 51 ? 63.27155 -19.16742 6.40212 1.000 62.18020 70 LYS C O 1
ATOM 7309 N N . GLY C 1 52 ? 65.06713 -19.45547 7.74428 1.000 56.04025 71 GLY C N 1
ATOM 7310 C CA . GLY C 1 52 ? 65.36137 -18.02851 7.84190 1.000 50.31869 71 GLY C CA 1
ATOM 7311 C C . GLY C 1 52 ? 64.22043 -17.21027 8.41506 1.000 47.41291 71 GLY C C 1
ATOM 7312 O O . GLY C 1 52 ? 63.64151 -17.54749 9.45461 1.000 41.80095 71 GLY C O 1
ATOM 7316 N N . TYR C 1 53 ? 63.91325 -16.09406 7.74303 1.000 37.17977 72 TYR C N 1
ATOM 7317 C CA . TYR C 1 53 ? 62.94079 -15.12416 8.23264 1.000 34.41637 72 TYR C CA 1
ATOM 7318 C C . TYR C 1 53 ? 62.01520 -14.71550 7.09915 1.000 32.80767 72 TYR C C 1
ATOM 7319 O O . TYR C 1 53 ? 62.47925 -14.35775 6.01003 1.000 30.17688 72 TYR C O 1
ATOM 7337 N N . ASP C 1 54 ? 60.71844 -14.72682 7.35667 1.000 31.70543 73 ASP C N 1
ATOM 7338 C CA . ASP C 1 54 ? 59.75377 -14.22596 6.39148 1.000 26.68698 73 ASP C CA 1
ATOM 7339 C C . ASP C 1 54 ? 59.57894 -12.72073 6.56352 1.000 25.26237 73 ASP C C 1
ATOM 7340 O O . ASP C 1 54 ? 59.35035 -12.23396 7.67871 1.000 25.49806 73 ASP C O 1
ATOM 7349 N N . ILE C 1 55 ? 59.59081 -11.99218 5.45078 1.000 25.01629 74 ILE C N 1
ATOM 7350 C CA . ILE C 1 55 ? 59.31357 -10.56679 5.53690 1.000 20.65781 74 ILE C CA 1
ATOM 7351 C C . ILE C 1 55 ? 57.81194 -10.34279 5.78879 1.000 21.72078 74 ILE C C 1
ATOM 7352 O O . ILE C 1 55 ? 56.94596 -10.85160 5.06289 1.000 24.45948 74 ILE C O 1
ATOM 7368 N N . VAL C 1 56 ? 57.51111 -9.53008 6.79282 1.000 24.75843 75 VAL C N 1
ATOM 7369 C CA . VAL C 1 56 ? 56.17354 -9.03130 7.06312 1.000 24.83428 75 VAL C CA 1
ATOM 7370 C C . VAL C 1 56 ? 55.96831 -7.61945 6.52020 1.000 26.27917 75 VAL C C 1
ATOM 7371 O O . VAL C 1 56 ? 54.85656 -7.26742 6.12925 1.000 28.45748 75 VAL C O 1
ATOM 7384 N N . ALA C 1 57 ? 56.99975 -6.78315 6.56732 1.000 24.07873 76 ALA C N 1
ATOM 7385 C CA . ALA C 1 57 ? 56.99327 -5.44506 5.97072 1.000 22.03836 76 ALA C CA 1
ATOM 7386 C C . ALA C 1 57 ? 58.41641 -5.18560 5.50734 1.000 23.61102 76 ALA C C 1
ATOM 7387 O O . ALA C 1 57 ? 59.32811 -5.23804 6.33473 1.000 26.22402 76 ALA C O 1
ATOM 7394 N N . GLY C 1 58 ? 58.58804 -4.92979 4.21017 1.000 24.66634 77 GLY C N 1
ATOM 7395 C CA . GLY C 1 58 ? 59.88609 -4.54520 3.69316 1.000 23.38703 77 GLY C CA 1
ATOM 7396 C C . GLY C 1 58 ? 60.40451 -5.22143 2.44810 1.000 24.80869 77 GLY C C 1
ATOM 7397 O O . GLY C 1 58 ? 61.61393 -5.13661 2.16958 1.000 24.50360 77 GLY C O 1
ATOM 7401 N N . GLU C 1 59 ? 59.53713 -5.79558 1.62211 1.000 22.54153 78 GLU C N 1
ATOM 7402 C CA . GLU C 1 59 ? 60.02533 -6.48384 0.42589 1.000 26.16865 78 GLU C CA 1
ATOM 7403 C C . GLU C 1 59 ? 60.70511 -5.52191 -0.56118 1.000 21.45328 78 GLU C C 1
ATOM 7404 O O . GLU C 1 59 ? 61.66801 -5.90543 -1.23578 1.000 22.71333 78 GLU C O 1
ATOM 7416 N N . ARG C 1 60 ? 60.21142 -4.28429 -0.69728 1.000 19.64054 79 ARG C N 1
ATOM 7417 C CA . ARG C 1 60 ? 60.90226 -3.35091 -1.59165 1.000 20.53402 79 ARG C CA 1
ATOM 7418 C C . ARG C 1 60 ? 62.26973 -2.95878 -1.03172 1.000 20.34367 79 ARG C C 1
ATOM 7419 O O . ARG C 1 60 ? 63.26664 -2.86877 -1.77195 1.000 20.92420 79 ARG C O 1
ATOM 7440 N N . ARG C 1 61 ? 62.31965 -2.63633 0.26273 1.000 20.14695 80 ARG C N 1
ATOM 7441 C CA . ARG C 1 61 ? 63.60908 -2.38369 0.90013 1.000 21.14467 80 ARG C CA 1
ATOM 7442 C C . ARG C 1 61 ? 64.59752 -3.53811 0.70605 1.000 26.54155 80 ARG C C 1
ATOM 7443 O O . ARG C 1 61 ? 65.80446 -3.31851 0.48948 1.000 23.42913 80 ARG C O 1
ATOM 7464 N N . PHE C 1 62 ? 64.12734 -4.77009 0.85417 1.000 20.92613 81 PHE C N 1
ATOM 7465 C CA . PHE C 1 62 ? 64.95716 -5.94727 0.65045 1.000 24.96672 81 PHE C CA 1
ATOM 7466 C C . PHE C 1 62 ? 65.49823 -6.00407 -0.77238 1.000 27.85127 81 PHE C C 1
ATOM 7467 O O . PHE C 1 62 ? 66.70411 -6.24476 -0.98036 1.000 26.21648 81 PHE C O 1
ATOM 7484 N N . ARG C 1 63 ? 64.66094 -5.74133 -1.76314 1.000 22.62999 82 ARG C N 1
ATOM 7485 C CA . ARG C 1 63 ? 65.12901 -5.75360 -3.14635 1.000 21.32089 82 ARG C CA 1
ATOM 7486 C C . ARG C 1 63 ? 66.08760 -4.60208 -3.41720 1.000 24.56436 82 ARG C C 1
ATOM 7487 O O . ARG C 1 63 ? 67.08287 -4.77407 -4.13030 1.000 25.56131 82 ARG C O 1
ATOM 7508 N N . ALA C 1 64 ? 65.83220 -3.43977 -2.82177 1.000 23.05180 83 ALA C N 1
ATOM 7509 C CA . ALA C 1 64 ? 66.69088 -2.29365 -3.03260 1.000 22.51024 83 ALA C CA 1
ATOM 7510 C C . ALA C 1 64 ? 68.05922 -2.52031 -2.39571 1.000 26.99779 83 ALA C C 1
ATOM 7511 O O . ALA C 1 64 ? 69.08129 -2.16723 -2.97744 1.000 23.59993 83 ALA C O 1
ATOM 7518 N N . ALA C 1 65 ? 68.08963 -3.12611 -1.21169 1.000 25.68212 84 ALA C N 1
ATOM 7519 C CA . ALA C 1 65 ? 69.35245 -3.41858 -0.54300 1.000 23.93348 84 ALA C CA 1
ATOM 7520 C C . ALA C 1 65 ? 70.19330 -4.34690 -1.39092 1.000 26.83886 84 ALA C C 1
ATOM 7521 O O . ALA C 1 65 ? 71.40918 -4.13813 -1.52285 1.000 26.43416 84 ALA C O 1
ATOM 7528 N N . LYS C 1 66 ? 69.56691 -5.38123 -1.96865 1.000 25.76974 85 LYS C N 1
ATOM 7529 C CA . LYS C 1 66 ? 70.26322 -6.28957 -2.86311 1.000 28.24822 85 LYS C CA 1
ATOM 7530 C C . LYS C 1 66 ? 70.84756 -5.52703 -4.03418 1.000 30.58447 85 LYS C C 1
ATOM 7531 O O . LYS C 1 66 ? 72.00955 -5.72229 -4.38958 1.000 26.40538 85 LYS C O 1
ATOM 7550 N N . LEU C 1 67 ? 70.04768 -4.64851 -4.65640 1.000 27.20757 86 LEU C N 1
ATOM 7551 C CA . LEU C 1 67 ? 70.53547 -3.86323 -5.78218 1.000 27.65548 86 LEU C CA 1
ATOM 7552 C C . LEU C 1 67 ? 71.68259 -2.94566 -5.37851 1.000 25.84535 86 LEU C C 1
ATOM 7553 O O . LEU C 1 67 ? 72.58608 -2.70119 -6.17835 1.000 25.95694 86 LEU C O 1
ATOM 7569 N N . ALA C 1 68 ? 71.63155 -2.42536 -4.17256 1.000 21.63497 87 ALA C N 1
ATOM 7570 C CA . ALA C 1 68 ? 72.65759 -1.54068 -3.66640 1.000 21.57887 87 ALA C CA 1
ATOM 7571 C C . ALA C 1 68 ? 73.93033 -2.26698 -3.23622 1.000 29.70292 87 ALA C C 1
ATOM 7572 O O . ALA C 1 68 ? 74.88930 -1.58273 -2.93353 1.000 24.32198 87 ALA C O 1
ATOM 7579 N N . GLY C 1 69 ? 73.96107 -3.59749 -3.19696 1.000 26.54097 88 GLY C N 1
ATOM 7580 C CA . GLY C 1 69 ? 75.13102 -4.33825 -2.76670 1.000 28.62899 88 GLY C CA 1
ATOM 7581 C C . GLY C 1 69 ? 75.24386 -4.54696 -1.27401 1.000 29.78161 88 GLY C C 1
ATOM 7582 O O . GLY C 1 69 ? 76.31518 -4.96040 -0.79398 1.000 26.06553 88 GLY C O 1
ATOM 7586 N N . LEU C 1 70 ? 74.18003 -4.30412 -0.51724 1.000 22.77523 89 LEU C N 1
ATOM 7587 C CA . LEU C 1 70 ? 74.25491 -4.54746 0.92116 1.000 26.95769 89 LEU C CA 1
ATOM 7588 C C . LEU C 1 70 ? 73.99485 -6.02972 1.20670 1.000 30.09846 89 LEU C C 1
ATOM 7589 O O . LEU C 1 70 ? 73.22136 -6.68293 0.51396 1.000 29.09397 89 LEU C O 1
ATOM 7605 N N . ASP C 1 71 ? 74.66728 -6.57031 2.23331 1.000 22.73175 90 ASP C N 1
ATOM 7606 C CA . ASP C 1 71 ? 74.50870 -7.98208 2.55532 1.000 24.78357 90 ASP C CA 1
ATOM 7607 C C . ASP C 1 71 ? 73.58318 -8.24602 3.73391 1.000 27.15990 90 ASP C C 1
ATOM 7608 O O . ASP C 1 71 ? 73.27758 -9.41469 3.99797 1.000 24.33606 90 ASP C O 1
ATOM 7617 N N . THR C 1 72 ? 73.20170 -7.19861 4.47265 1.000 28.66859 91 THR C N 1
ATOM 7618 C CA . THR C 1 72 ? 72.20552 -7.25376 5.53512 1.000 32.05233 91 THR C CA 1
ATOM 7619 C C . THR C 1 72 ? 71.21686 -6.09120 5.41592 1.000 30.90405 91 THR C C 1
ATOM 7620 O O . THR C 1 72 ? 71.49732 -5.07465 4.77653 1.000 27.32230 91 THR C O 1
ATOM 7631 N N . VAL C 1 73 ? 70.05086 -6.26035 6.05298 1.000 26.78479 92 VAL C N 1
ATOM 7632 C CA . VAL C 1 73 ? 69.14084 -5.15104 6.31118 1.000 26.67248 92 VAL C CA 1
ATOM 7633 C C . VAL C 1 73 ? 68.80914 -5.04279 7.79423 1.000 25.64661 92 VAL C C 1
ATOM 7634 O O . VAL C 1 73 ? 68.83835 -6.05455 8.51725 1.000 26.67376 92 VAL C O 1
ATOM 7647 N N . PRO C 1 74 ? 68.46614 -3.85426 8.29453 1.000 26.16352 93 PRO C N 1
ATOM 7648 C CA . PRO C 1 74 ? 68.03383 -3.74246 9.68925 1.000 29.43531 93 PRO C CA 1
ATOM 7649 C C . PRO C 1 74 ? 66.60211 -4.23346 9.81552 1.000 28.62513 93 PRO C C 1
ATOM 7650 O O . PRO C 1 74 ? 65.75133 -3.93510 8.98020 1.000 27.11624 93 PRO C O 1
ATOM 7661 N N . ALA C 1 75 ? 66.34267 -5.02299 10.84751 1.000 27.42952 94 ALA C N 1
ATOM 7662 C CA . ALA C 1 75 ? 64.99478 -5.56977 11.01145 1.000 27.34016 94 ALA C CA 1
ATOM 7663 C C . ALA C 1 75 ? 64.65538 -5.78154 12.48035 1.000 31.30396 94 ALA C C 1
ATOM 7664 O O . ALA C 1 75 ? 65.53562 -5.93781 13.33293 1.000 33.60870 94 ALA C O 1
ATOM 7671 N N . ILE C 1 76 ? 63.36559 -5.76170 12.76659 1.000 25.23708 95 ILE C N 1
ATOM 7672 C CA . ILE C 1 76 ? 62.82054 -6.15430 14.06009 1.000 29.40582 95 ILE C CA 1
ATOM 7673 C C . ILE C 1 76 ? 62.14211 -7.50082 13.86483 1.000 32.25417 95 ILE C C 1
ATOM 7674 O O . ILE C 1 76 ? 61.21626 -7.63176 13.05382 1.000 25.89353 95 ILE C O 1
ATOM 7690 N N . VAL C 1 77 ? 62.61389 -8.50714 14.59069 1.000 28.51729 96 VAL C N 1
ATOM 7691 C CA . VAL C 1 77 ? 62.05370 -9.85033 14.51979 1.000 30.11872 96 VAL C CA 1
ATOM 7692 C C . VAL C 1 77 ? 60.91914 -9.92767 15.53179 1.000 30.13116 96 VAL C C 1
ATOM 7693 O O . VAL C 1 77 ? 61.09283 -9.61747 16.71586 1.000 31.34993 96 VAL C O 1
ATOM 7706 N N . ARG C 1 78 ? 59.74304 -10.31131 15.05970 1.000 26.16928 97 ARG C N 1
ATOM 7707 C CA . ARG C 1 78 ? 58.55986 -10.44799 15.91253 1.000 29.07319 97 ARG C CA 1
ATOM 7708 C C . ARG C 1 78 ? 57.94934 -11.83722 15.78896 1.000 27.91036 97 ARG C C 1
ATOM 7709 O O . ARG C 1 78 ? 58.11577 -12.52810 14.78959 1.000 28.91418 97 ARG C O 1
ATOM 7730 N N . GLU C 1 79 ? 57.26315 -12.25148 16.84656 1.000 30.13060 98 GLU C N 1
ATOM 7731 C CA . GLU C 1 79 ? 56.53965 -13.51947 16.86425 1.000 30.47997 98 GLU C CA 1
ATOM 7732 C C . GLU C 1 79 ? 55.08874 -13.18578 16.53958 1.000 24.53725 98 GLU C C 1
ATOM 7733 O O . GLU C 1 79 ? 54.46687 -12.37650 17.24444 1.000 27.25007 98 GLU C O 1
ATOM 7745 N N . LEU C 1 80 ? 54.57442 -13.76090 15.46883 1.000 31.02303 99 LEU C N 1
ATOM 7746 C CA . LEU C 1 80 ? 53.29948 -13.30526 14.92790 1.000 30.21776 99 LEU C CA 1
ATOM 7747 C C . LEU C 1 80 ? 52.48517 -14.48073 14.44251 1.000 28.79880 99 LEU C C 1
ATOM 7748 O O . LEU C 1 80 ? 53.00307 -15.35512 13.73650 1.000 31.86868 99 LEU C O 1
ATOM 7764 N N . SER C 1 81 ? 51.21328 -14.50732 14.83575 1.000 30.37630 100 SER C N 1
ATOM 7765 C CA . SER C 1 81 ? 50.31582 -15.49317 14.26631 1.000 33.11489 100 SER C CA 1
ATOM 7766 C C . SER C 1 81 ? 50.14794 -15.24596 12.77567 1.000 32.08466 100 SER C C 1
ATOM 7767 O O . SER C 1 81 ? 50.41639 -14.15453 12.27079 1.000 27.20718 100 SER C O 1
ATOM 7775 N N . GLU C 1 82 ? 49.63801 -16.26437 12.07525 1.000 31.46568 101 GLU C N 1
ATOM 7776 C CA . GLU C 1 82 ? 49.35657 -16.09453 10.65891 1.000 36.22503 101 GLU C CA 1
ATOM 7777 C C . GLU C 1 82 ? 48.35418 -14.96519 10.45296 1.000 32.12993 101 GLU C C 1
ATOM 7778 O O . GLU C 1 82 ? 48.53107 -14.13391 9.55431 1.000 30.57917 101 GLU C O 1
ATOM 7790 N N . ALA C 1 83 ? 47.33690 -14.87365 11.32533 1.000 31.13572 102 ALA C N 1
ATOM 7791 C CA . ALA C 1 83 ? 46.34659 -13.81069 11.20558 1.000 34.82960 102 ALA C CA 1
ATOM 7792 C C . ALA C 1 83 ? 46.99283 -12.43670 11.32416 1.000 35.34487 102 ALA C C 1
ATOM 7793 O O . ALA C 1 83 ? 46.68238 -11.53079 10.54380 1.000 27.33090 102 ALA C O 1
ATOM 7800 N N . LEU C 1 84 ? 47.90141 -12.26162 12.28262 1.000 32.25206 103 LEU C N 1
ATOM 7801 C CA . LEU C 1 84 ? 48.53637 -10.96319 12.47491 1.000 31.60530 103 LEU C CA 1
ATOM 7802 C C . LEU C 1 84 ? 49.45142 -10.60793 11.30986 1.000 27.92227 103 LEU C C 1
ATOM 7803 O O . LEU C 1 84 ? 49.56105 -9.42459 10.94214 1.000 28.00644 103 LEU C O 1
ATOM 7836 N N . ARG C 1 86 ? 49.07583 -11.51902 8.14415 1.000 27.13783 105 ARG C N 1
ATOM 7837 C CA . ARG C 1 86 ? 48.16054 -11.06499 7.09669 1.000 26.90281 105 ARG C CA 1
ATOM 7838 C C . ARG C 1 86 ? 47.70413 -9.63220 7.33144 1.000 23.12468 105 ARG C C 1
ATOM 7839 O O . ARG C 1 86 ? 47.67170 -8.81457 6.39577 1.000 29.96158 105 ARG C O 1
ATOM 7860 N N . GLU C 1 87 ? 47.26596 -9.32105 8.54651 1.000 24.18343 106 GLU C N 1
ATOM 7861 C CA . GLU C 1 87 ? 46.77245 -7.97975 8.82616 1.000 26.73368 106 GLU C CA 1
ATOM 7862 C C . GLU C 1 87 ? 47.88811 -6.93902 8.66563 1.000 29.32345 106 GLU C C 1
ATOM 7863 O O . GLU C 1 87 ? 47.67433 -5.88044 8.07372 1.000 24.98854 106 GLU C O 1
ATOM 7875 N N . ILE C 1 88 ? 49.09119 -7.21963 9.20747 1.000 27.85712 107 ILE C N 1
ATOM 7876 C CA . ILE C 1 88 ? 50.15878 -6.22843 9.18271 1.000 26.39531 107 ILE C CA 1
ATOM 7877 C C . ILE C 1 88 ? 50.69508 -6.03334 7.77932 1.000 24.68295 107 ILE C C 1
ATOM 7878 O O . ILE C 1 88 ? 51.10141 -4.91925 7.41428 1.000 25.02482 107 ILE C O 1
ATOM 7894 N N . ALA C 1 89 ? 50.71107 -7.09782 6.97941 1.000 23.34332 108 ALA C N 1
ATOM 7895 C CA . ALA C 1 89 ? 51.14034 -6.99963 5.59506 1.000 26.97726 108 ALA C CA 1
ATOM 7896 C C . ALA C 1 89 ? 50.37525 -5.91443 4.85614 1.000 26.18731 108 ALA C C 1
ATOM 7897 O O . ALA C 1 89 ? 50.92308 -5.23584 3.98120 1.000 24.83917 108 ALA C O 1
ATOM 7904 N N . LEU C 1 90 ? 49.07168 -5.77011 5.18375 1.000 22.67774 109 LEU C N 1
ATOM 7905 C CA . LEU C 1 90 ? 48.25938 -4.69753 4.61267 1.000 19.88310 109 LEU C CA 1
ATOM 7906 C C . LEU C 1 90 ? 48.39841 -3.39701 5.38951 1.000 20.25238 109 LEU C C 1
ATOM 7907 O O . LEU C 1 90 ? 48.68251 -2.35051 4.79871 1.000 22.52154 109 LEU C O 1
ATOM 7923 N N . LEU C 1 91 ? 48.24559 -3.44536 6.72580 1.000 21.68374 110 LEU C N 1
ATOM 7924 C CA . LEU C 1 91 ? 48.14387 -2.22987 7.52482 1.000 23.45321 110 LEU C CA 1
ATOM 7925 C C . LEU C 1 91 ? 49.35398 -1.32232 7.41331 1.000 24.96262 110 LEU C C 1
ATOM 7926 O O . LEU C 1 91 ? 49.21826 -0.10037 7.46241 1.000 22.96040 110 LEU C O 1
ATOM 7942 N N . GLU C 1 92 ? 50.55577 -1.89567 7.33342 1.000 26.22841 111 GLU C N 1
ATOM 7943 C CA . GLU C 1 92 ? 51.76774 -1.07775 7.33990 1.000 24.95596 111 GLU C CA 1
ATOM 7944 C C . GLU C 1 92 ? 51.78510 -0.14634 6.14245 1.000 24.95636 111 GLU C C 1
ATOM 7945 O O . GLU C 1 92 ? 52.33184 0.96434 6.22248 1.000 25.42046 111 GLU C O 1
ATOM 7957 N N . ASN C 1 93 ? 51.10946 -0.55655 5.04947 1.000 21.73251 112 ASN C N 1
ATOM 7958 C CA . ASN C 1 93 ? 50.97790 0.18547 3.80171 1.000 21.99264 112 ASN C CA 1
ATOM 7959 C C . ASN C 1 93 ? 49.69430 1.03201 3.78389 1.000 23.00963 112 ASN C C 1
ATOM 7960 O O . ASN C 1 93 ? 49.68056 2.15121 3.26251 1.000 23.58468 112 ASN C O 1
ATOM 7971 N N . LEU C 1 94 ? 48.64817 0.51222 4.37669 1.000 23.74386 113 LEU C N 1
ATOM 7972 C CA . LEU C 1 94 ? 47.31716 1.10402 4.28001 1.000 22.31011 113 LEU C CA 1
ATOM 7973 C C . LEU C 1 94 ? 47.15168 2.30197 5.18936 1.000 25.02216 113 LEU C C 1
ATOM 7974 O O . LEU C 1 94 ? 46.65967 3.36361 4.76663 1.000 23.27039 113 LEU C O 1
ATOM 7990 N N . GLN C 1 95 ? 47.59035 2.17651 6.42679 1.000 21.83574 114 GLN C N 1
ATOM 7991 C CA . GLN C 1 95 ? 47.42403 3.22939 7.42776 1.000 21.77720 114 GLN C CA 1
ATOM 7992 C C . GLN C 1 95 ? 48.57284 4.23745 7.36629 1.000 25.66185 114 GLN C C 1
ATOM 7993 O O . GLN C 1 95 ? 49.36022 4.41012 8.28402 1.000 23.11073 114 GLN C O 1
ATOM 8007 N N . ARG C 1 96 ? 48.65739 4.92145 6.22445 1.000 22.23912 115 ARG C N 1
ATOM 8008 C CA . ARG C 1 96 ? 49.59124 6.01426 6.07262 1.000 25.39723 115 ARG C CA 1
ATOM 8009 C C . ARG C 1 96 ? 49.07287 6.95208 4.99893 1.000 27.53206 115 ARG C C 1
ATOM 8010 O O . ARG C 1 96 ? 48.23614 6.58556 4.16843 1.000 25.61990 115 ARG C O 1
ATOM 8031 N N . GLU C 1 97 ? 49.54805 8.18331 5.04871 1.000 25.40992 116 GLU C N 1
ATOM 8032 C CA . GLU C 1 97 ? 49.05613 9.25436 4.17854 1.000 24.69433 116 GLU C CA 1
ATOM 8033 C C . GLU C 1 97 ? 50.20921 9.78035 3.34344 1.000 32.21567 116 GLU C C 1
ATOM 8034 O O . GLU C 1 97 ? 51.21668 10.21800 3.87977 1.000 27.52175 116 GLU C O 1
ATOM 8046 N N . ASP C 1 98 ? 50.04634 9.75644 2.03899 1.000 29.29234 117 ASP C N 1
ATOM 8047 C CA . ASP C 1 98 ? 51.00525 10.28095 1.08101 1.000 32.68331 117 ASP C CA 1
ATOM 8048 C C . ASP C 1 98 ? 51.06150 11.79558 1.23214 1.000 34.83736 117 ASP C C 1
ATOM 8049 O O . ASP C 1 98 ? 50.10153 12.43183 1.66234 1.000 35.11626 117 ASP C O 1
ATOM 8058 N N . LEU C 1 99 ? 52.22446 12.36334 0.94731 1.000 28.75142 118 LEU C N 1
ATOM 8059 C CA . LEU C 1 99 ? 52.31977 13.81489 0.83382 1.000 28.61646 118 LEU C CA 1
ATOM 8060 C C . LEU C 1 99 ? 51.68320 14.28090 -0.47407 1.000 29.35035 118 LEU C C 1
ATOM 8061 O O . LEU C 1 99 ? 51.75906 13.60732 -1.49103 1.000 25.89989 118 LEU C O 1
ATOM 8077 N N . SER C 1 100 ? 51.06494 15.45025 -0.45719 1.000 30.10354 119 SER C N 1
ATOM 8078 C CA . SER C 1 100 ? 50.49836 15.99242 -1.68158 1.000 30.89911 119 SER C CA 1
ATOM 8079 C C . SER C 1 100 ? 51.60790 16.45181 -2.62566 1.000 31.72906 119 SER C C 1
ATOM 8080 O O . SER C 1 100 ? 52.75182 16.64596 -2.20043 1.000 28.07389 119 SER C O 1
ATOM 8088 N N . PRO C 1 101 ? 51.30204 16.61748 -3.91091 1.000 28.10217 120 PRO C N 1
ATOM 8089 C CA . PRO C 1 101 ? 52.31038 17.15580 -4.84165 1.000 27.07268 120 PRO C CA 1
ATOM 8090 C C . PRO C 1 101 ? 52.85839 18.50439 -4.42937 1.000 27.87567 120 PRO C C 1
ATOM 8091 O O . PRO C 1 101 ? 54.04507 18.78744 -4.65850 1.000 29.75079 120 PRO C O 1
ATOM 8102 N N . LEU C 1 102 ? 52.02178 19.33621 -3.83104 1.000 29.88304 121 LEU C N 1
ATOM 8103 C CA . LEU C 1 102 ? 52.45760 20.64118 -3.35532 1.000 33.51837 121 LEU C CA 1
ATOM 8104 C C . LEU C 1 102 ? 53.33831 20.52229 -2.11735 1.000 28.47731 121 LEU C C 1
ATOM 8105 O O . LEU C 1 102 ? 54.34532 21.23992 -1.98712 1.000 28.51480 121 LEU C O 1
ATOM 8121 N N . GLU C 1 103 ? 52.97309 19.63677 -1.18382 1.000 31.30718 122 GLU C N 1
ATOM 8122 C CA . GLU C 1 103 ? 53.83101 19.38088 -0.03546 1.000 30.26797 122 GLU C CA 1
ATOM 8123 C C . GLU C 1 103 ? 55.19589 18.87815 -0.49086 1.000 28.87565 122 GLU C C 1
ATOM 8124 O O . GLU C 1 103 ? 56.22311 19.33393 0.00325 1.000 28.47376 122 GLU C O 1
ATOM 8136 N N . GLU C 1 104 ? 55.22326 17.94888 -1.44180 1.000 26.66013 123 GLU C N 1
ATOM 8137 C CA . GLU C 1 104 ? 56.49264 17.46038 -1.98257 1.000 28.66047 123 GLU C CA 1
ATOM 8138 C C . GLU C 1 104 ? 57.29210 18.59673 -2.62303 1.000 32.00703 123 GLU C C 1
ATOM 8139 O O . GLU C 1 104 ? 58.49575 18.73385 -2.38257 1.000 28.54610 123 GLU C O 1
ATOM 8151 N N . ALA C 1 105 ? 56.64171 19.43986 -3.40840 1.000 28.32516 124 ALA C N 1
ATOM 8152 C CA . ALA C 1 105 ? 57.34846 20.51337 -4.08782 1.000 30.77365 124 ALA C CA 1
ATOM 8153 C C . ALA C 1 105 ? 57.91055 21.51231 -3.08789 1.000 29.31785 124 ALA C C 1
ATOM 8154 O O . ALA C 1 105 ? 59.07562 21.94250 -3.21006 1.000 31.44542 124 ALA C O 1
ATOM 8161 N N . GLN C 1 106 ? 57.09617 21.89590 -2.09955 1.000 27.78390 125 GLN C N 1
ATOM 8162 C CA . GLN C 1 106 ? 57.56809 22.81555 -1.07406 1.000 30.95036 125 GLN C CA 1
ATOM 8163 C C . GLN C 1 106 ? 58.78913 22.24287 -0.35152 1.000 33.49592 125 GLN C C 1
ATOM 8164 O O . GLN C 1 106 ? 59.71222 22.98162 0.02095 1.000 30.37005 125 GLN C O 1
ATOM 8178 N N . ALA C 1 107 ? 58.82443 20.91846 -0.15384 1.000 26.95505 126 ALA C N 1
ATOM 8179 C CA . ALA C 1 107 ? 59.95536 20.32621 0.55723 1.000 29.53587 126 ALA C CA 1
ATOM 8180 C C . ALA C 1 107 ? 61.22294 20.37322 -0.28825 1.000 28.45921 126 ALA C C 1
ATOM 8181 O O . ALA C 1 107 ? 62.30555 20.63900 0.24046 1.000 29.48849 126 ALA C O 1
ATOM 8188 N N . TYR C 1 108 ? 61.11067 20.08510 -1.59432 1.000 29.38622 127 TYR C N 1
ATOM 8189 C CA . TYR C 1 108 ? 62.25508 20.22071 -2.48906 1.000 27.05982 127 TYR C CA 1
ATOM 8190 C C . TYR C 1 108 ? 62.82486 21.63761 -2.41494 1.000 30.38442 127 TYR C C 1
ATOM 8191 O O . TYR C 1 108 ? 64.03420 21.83522 -2.27187 1.000 31.54222 127 TYR C O 1
ATOM 8209 N N . ASP C 1 109 ? 61.94587 22.63212 -2.54381 1.000 28.12737 128 ASP C N 1
ATOM 8210 C CA . ASP C 1 109 ? 62.34196 24.02856 -2.49337 1.000 33.35178 128 ASP C CA 1
ATOM 8211 C C . ASP C 1 109 ? 63.05016 24.34430 -1.18370 1.000 31.27610 128 ASP C C 1
ATOM 8212 O O . ASP C 1 109 ? 64.09850 25.00545 -1.17106 1.000 33.40297 128 ASP C O 1
ATOM 8221 N N . SER C 1 110 ? 62.49566 23.86733 -0.07107 1.000 35.84646 129 SER C N 1
ATOM 8222 C CA . SER C 1 110 ? 63.12375 24.04216 1.23844 1.000 32.10705 129 SER C CA 1
ATOM 8223 C C . SER C 1 110 ? 64.50412 23.39541 1.31003 1.000 38.22134 129 SER C C 1
ATOM 8224 O O . SER C 1 110 ? 65.46158 23.99697 1.83593 1.000 34.15129 129 SER C O 1
ATOM 8232 N N . LEU C 1 111 ? 64.64254 22.17814 0.78742 1.000 30.98407 130 LEU C N 1
ATOM 8233 C CA . LEU C 1 111 ? 65.93959 21.51108 0.84202 1.000 33.36715 130 LEU C CA 1
ATOM 8234 C C . LEU C 1 111 ? 66.96176 22.19082 -0.06659 1.000 34.82839 130 LEU C C 1
ATOM 8235 O O . LEU C 1 111 ? 68.14864 22.28228 0.28997 1.000 34.25023 130 LEU C O 1
ATOM 8251 N N . LEU C 1 112 ? 66.54459 22.66487 -1.24500 1.000 31.44836 131 LEU C N 1
ATOM 8252 C CA . LEU C 1 112 ? 67.48639 23.37515 -2.10639 1.000 38.87133 131 LEU C CA 1
ATOM 8253 C C . LEU C 1 112 ? 68.11831 24.55724 -1.36966 1.000 38.68679 131 LEU C C 1
ATOM 8254 O O . LEU C 1 112 ? 69.32669 24.80318 -1.47305 1.000 38.49521 131 LEU C O 1
ATOM 8270 N N . LYS C 1 113 ? 67.29707 25.30286 -0.62594 1.000 43.33604 132 LYS C N 1
ATOM 8271 C CA . LYS C 1 113 ? 67.78612 26.47164 0.09348 1.000 44.38375 132 LYS C CA 1
ATOM 8272 C C . LYS C 1 113 ? 68.62352 26.07533 1.29832 1.000 43.13089 132 LYS C C 1
ATOM 8273 O O . LYS C 1 113 ? 69.75494 26.54804 1.46750 1.000 41.83912 132 LYS C O 1
ATOM 8292 N N . HIS C 1 114 ? 68.09487 25.22467 2.15686 1.000 38.82805 133 HIS C N 1
ATOM 8293 C CA . HIS C 1 114 ? 68.77813 24.98422 3.42125 1.000 42.75025 133 HIS C CA 1
ATOM 8294 C C . HIS C 1 114 ? 69.98156 24.06646 3.28660 1.000 42.70400 133 HIS C C 1
ATOM 8295 O O . HIS C 1 114 ? 70.86296 24.11926 4.14183 1.000 43.48561 133 HIS C O 1
ATOM 8309 N N . LEU C 1 115 ? 70.05109 23.24050 2.24783 1.000 39.06791 134 LEU C N 1
ATOM 8310 C CA . LEU C 1 115 ? 71.22488 22.41972 2.01089 1.000 41.86866 134 LEU C CA 1
ATOM 8311 C C . LEU C 1 115 ? 72.17660 23.05695 1.00625 1.000 38.95292 134 LEU C C 1
ATOM 8312 O O . LEU C 1 115 ? 73.24205 22.49854 0.74531 1.000 37.63306 134 LEU C O 1
ATOM 8328 N N . ASP C 1 116 ? 71.79487 24.19577 0.43169 1.000 35.28554 135 ASP C N 1
ATOM 8329 C CA . ASP C 1 116 ? 72.56465 24.92119 -0.57190 1.000 37.88278 135 ASP C CA 1
ATOM 8330 C C . ASP C 1 116 ? 72.94566 24.01464 -1.73163 1.000 40.43377 135 ASP C C 1
ATOM 8331 O O . ASP C 1 116 ? 74.12067 23.82588 -2.04818 1.000 38.11029 135 ASP C O 1
ATOM 8340 N N . LEU C 1 117 ? 71.92461 23.45710 -2.37347 1.000 41.93104 136 LEU C N 1
ATOM 8341 C CA . LEU C 1 117 ? 72.12916 22.51923 -3.45654 1.000 33.25747 136 LEU C CA 1
ATOM 8342 C C . LEU C 1 117 ? 71.44663 22.98294 -4.73012 1.000 34.74237 136 LEU C C 1
ATOM 8343 O O . LEU C 1 117 ? 70.41718 23.67014 -4.69452 1.000 35.94114 136 LEU C O 1
ATOM 8359 N N . THR C 1 118 ? 72.04515 22.57515 -5.84881 1.000 30.27617 137 THR C N 1
ATOM 8360 C CA . THR C 1 118 ? 71.44833 22.61059 -7.15995 1.000 35.55486 137 THR C CA 1
ATOM 8361 C C . THR C 1 118 ? 70.41418 21.48453 -7.27376 1.000 35.07524 137 THR C C 1
ATOM 8362 O O . THR C 1 118 ? 70.41170 20.53236 -6.47652 1.000 29.69395 137 THR C O 1
ATOM 8373 N N . GLN C 1 119 ? 69.54934 21.59880 -8.28204 1.000 36.51767 138 GLN C N 1
ATOM 8374 C CA . GLN C 1 119 ? 68.54792 20.56579 -8.52863 1.000 35.50877 138 GLN C CA 1
ATOM 8375 C C . GLN C 1 119 ? 69.19497 19.22910 -8.84260 1.000 37.20665 138 GLN C C 1
ATOM 8376 O O . GLN C 1 119 ? 68.71059 18.18184 -8.40384 1.000 33.16781 138 GLN C O 1
ATOM 8390 N N . GLU C 1 120 ? 70.26568 19.24032 -9.63213 1.000 37.56355 139 GLU C N 1
ATOM 8391 C CA . GLU C 1 120 ? 70.95137 18.00476 -9.98333 1.000 38.79823 139 GLU C CA 1
ATOM 8392 C C . GLU C 1 120 ? 71.51735 17.34034 -8.74217 1.000 38.54109 139 GLU C C 1
ATOM 8393 O O . GLU C 1 120 ? 71.47083 16.11509 -8.60366 1.000 34.57048 139 GLU C O 1
ATOM 8405 N N . GLN C 1 121 ? 72.07100 18.14216 -7.83362 1.000 34.02076 140 GLN C N 1
ATOM 8406 C CA . GLN C 1 121 ? 72.60260 17.61680 -6.58877 1.000 36.71189 140 GLN C CA 1
ATOM 8407 C C . GLN C 1 121 ? 71.48942 17.10662 -5.68928 1.000 31.22967 140 GLN C C 1
ATOM 8408 O O . GLN C 1 121 ? 71.67757 16.10453 -4.98411 1.000 27.22928 140 GLN C O 1
ATOM 8422 N N . LEU C 1 122 ? 70.34616 17.80029 -5.66952 1.000 32.05216 141 LEU C N 1
ATOM 8423 C CA . LEU C 1 122 ? 69.23873 17.38595 -4.81663 1.000 33.30522 141 LEU C CA 1
ATOM 8424 C C . LEU C 1 122 ? 68.62783 16.09411 -5.33319 1.000 31.10892 141 LEU C C 1
ATOM 8425 O O . LEU C 1 122 ? 68.36651 15.18062 -4.54887 1.000 27.53801 141 LEU C O 1
ATOM 8441 N N . ALA C 1 123 ? 68.44424 15.98822 -6.65051 1.000 28.91250 142 ALA C N 1
ATOM 8442 C CA . ALA C 1 123 ? 67.99690 14.73961 -7.25692 1.000 33.09264 142 ALA C CA 1
ATOM 8443 C C . ALA C 1 123 ? 68.86371 13.55806 -6.82093 1.000 33.13259 142 ALA C C 1
ATOM 8444 O O . ALA C 1 123 ? 68.34262 12.50995 -6.41942 1.000 27.39466 142 ALA C O 1
ATOM 8451 N N . LYS C 1 124 ? 70.20350 13.70284 -6.90290 1.000 30.24896 143 LYS C N 1
ATOM 8452 C CA . LYS C 1 124 ? 71.07909 12.60136 -6.52864 1.000 32.57023 143 LYS C CA 1
ATOM 8453 C C . LYS C 1 124 ? 70.97620 12.28443 -5.03833 1.000 27.00955 143 LYS C C 1
ATOM 8454 O O . LYS C 1 124 ? 71.03752 11.11598 -4.64008 1.000 26.90321 143 LYS C O 1
ATOM 8473 N N . ARG C 1 125 ? 70.85253 13.30750 -4.19926 1.000 24.57821 144 ARG C N 1
ATOM 8474 C CA . ARG C 1 125 ? 70.78154 13.08589 -2.76385 1.000 27.06766 144 ARG C CA 1
ATOM 8475 C C . ARG C 1 125 ? 69.48572 12.39207 -2.34099 1.000 28.78396 144 ARG C C 1
ATOM 8476 O O . ARG C 1 125 ? 69.48792 11.62488 -1.37331 1.000 28.17573 144 ARG C O 1
ATOM 8497 N N . LEU C 1 126 ? 68.37835 12.68072 -3.01409 1.000 25.37234 145 LEU C N 1
ATOM 8498 C CA . LEU C 1 126 ? 67.06814 12.15716 -2.63878 1.000 28.21530 145 LEU C CA 1
ATOM 8499 C C . LEU C 1 126 ? 66.65826 10.89716 -3.39382 1.000 27.22433 145 LEU C C 1
ATOM 8500 O O . LEU C 1 126 ? 65.64712 10.27872 -3.03138 1.000 26.59240 145 LEU C O 1
ATOM 8516 N N . GLY C 1 127 ? 67.39517 10.51855 -4.42979 1.000 27.23484 146 GLY C N 1
ATOM 8517 C CA . GLY C 1 127 ? 67.08414 9.33215 -5.22480 1.000 29.98406 146 GLY C CA 1
ATOM 8518 C C . GLY C 1 127 ? 65.91381 9.53336 -6.16554 1.000 29.99999 146 GLY C C 1
ATOM 8519 O O . GLY C 1 127 ? 65.12584 8.60753 -6.37579 1.000 27.18335 146 GLY C O 1
ATOM 8523 N N . LYS C 1 128 ? 65.76538 10.72537 -6.71867 1.000 30.40841 147 LYS C N 1
ATOM 8524 C CA . LYS C 1 128 ? 64.67377 11.04721 -7.63077 1.000 29.56345 147 LYS C CA 1
ATOM 8525 C C . LYS C 1 128 ? 65.29297 11.61355 -8.90030 1.000 33.21869 147 LYS C C 1
ATOM 8526 O O . LYS C 1 128 ? 66.42654 12.07074 -8.89472 1.000 30.53453 147 LYS C O 1
ATOM 8545 N N . SER C 1 129 ? 64.56869 11.51839 -10.00949 1.000 27.26175 148 SER C N 1
ATOM 8546 C CA . SER C 1 129 ? 65.14044 12.04434 -11.24269 1.000 30.70516 148 SER C CA 1
ATOM 8547 C C . SER C 1 129 ? 65.08625 13.58208 -11.25261 1.000 30.87731 148 SER C C 1
ATOM 8548 O O . SER C 1 129 ? 64.27509 14.23343 -10.58474 1.000 26.73345 148 SER C O 1
ATOM 8556 N N . ARG C 1 130 ? 65.98140 14.16479 -12.04352 1.000 28.56824 149 ARG C N 1
ATOM 8557 C CA . ARG C 1 130 ? 66.00924 15.61837 -12.19298 1.000 31.11298 149 ARG C CA 1
ATOM 8558 C C . ARG C 1 130 ? 64.70320 16.15404 -12.76740 1.000 29.48288 149 ARG C C 1
ATOM 8559 O O . ARG C 1 130 ? 64.16912 17.13270 -12.21737 1.000 30.77858 149 ARG C O 1
ATOM 8580 N N . PRO C 1 131 ? 64.12103 15.56326 -13.79593 1.000 31.99789 150 PRO C N 1
ATOM 8581 C CA . PRO C 1 131 ? 62.80835 16.05703 -14.24278 1.000 34.32244 150 PRO C CA 1
ATOM 8582 C C . PRO C 1 131 ? 61.70977 15.94816 -13.19311 1.000 33.57681 150 PRO C C 1
ATOM 8583 O O . PRO C 1 131 ? 60.82271 16.81251 -13.13733 1.000 31.44746 150 PRO C O 1
ATOM 8594 N N . HIS C 1 132 ? 61.71235 14.89367 -12.37870 1.000 28.96966 151 HIS C N 1
ATOM 8595 C CA . HIS C 1 132 ? 60.71432 14.78915 -11.32320 1.000 25.78477 151 HIS C CA 1
ATOM 8596 C C . HIS C 1 132 ? 60.79411 15.98725 -10.37905 1.000 27.87791 151 HIS C C 1
ATOM 8597 O O . HIS C 1 132 ? 59.77646 16.60071 -10.04657 1.000 29.24588 151 HIS C O 1
ATOM 8611 N N . ILE C 1 133 ? 61.99757 16.33922 -9.94137 1.000 27.56632 152 ILE C N 1
ATOM 8612 C CA . ILE C 1 133 ? 62.18326 17.50546 -9.07522 1.000 26.12398 152 ILE C CA 1
ATOM 8613 C C . ILE C 1 133 ? 61.74620 18.77752 -9.80686 1.000 27.50976 152 ILE C C 1
ATOM 8614 O O . ILE C 1 133 ? 61.01160 19.61382 -9.26471 1.000 29.04720 152 ILE C O 1
ATOM 8630 N N . ALA C 1 134 ? 62.17239 18.92612 -11.05995 1.000 28.33061 153 ALA C N 1
ATOM 8631 C CA . ALA C 1 134 ? 61.90421 20.14774 -11.79819 1.000 34.60005 153 ALA C CA 1
ATOM 8632 C C . ALA C 1 134 ? 60.40129 20.32916 -12.01926 1.000 33.34842 153 ALA C C 1
ATOM 8633 O O . ALA C 1 134 ? 59.87887 21.44188 -11.89992 1.000 33.85064 153 ALA C O 1
ATOM 8640 N N . ASN C 1 135 ? 59.70646 19.24288 -12.34733 1.000 32.20858 154 ASN C N 1
ATOM 8641 C CA . ASN C 1 135 ? 58.26588 19.30985 -12.55998 1.000 34.93654 154 ASN C CA 1
ATOM 8642 C C . ASN C 1 135 ? 57.53279 19.74199 -11.30269 1.000 33.22220 154 ASN C C 1
ATOM 8643 O O . ASN C 1 135 ? 56.51687 20.45449 -11.36733 1.000 30.88082 154 ASN C O 1
ATOM 8654 N N . HIS C 1 136 ? 58.00856 19.28470 -10.14092 1.000 31.88989 155 HIS C N 1
ATOM 8655 C CA . HIS C 1 136 ? 57.37824 19.67199 -8.88523 1.000 30.94154 155 HIS C CA 1
ATOM 8656 C C . HIS C 1 136 ? 57.70516 21.11679 -8.51520 1.000 31.04164 155 HIS C C 1
ATOM 8657 O O . HIS C 1 136 ? 56.81543 21.85605 -8.08193 1.000 31.65223 155 HIS C O 1
ATOM 8671 N N . LEU C 1 137 ? 58.95752 21.55707 -8.69947 1.000 30.23676 156 LEU C N 1
ATOM 8672 C CA . LEU C 1 137 ? 59.28136 22.96033 -8.41717 1.000 29.94498 156 LEU C CA 1
ATOM 8673 C C . LEU C 1 137 ? 58.47601 23.91681 -9.30301 1.000 28.49930 156 LEU C C 1
ATOM 8674 O O . LEU C 1 137 ? 58.08995 25.01063 -8.85354 1.000 31.10535 156 LEU C O 1
ATOM 8690 N N . ARG C 1 138 ? 58.19459 23.49932 -10.53822 1.000 28.42549 157 ARG C N 1
ATOM 8691 C CA . ARG C 1 138 ? 57.37223 24.27125 -11.46079 1.000 35.26588 157 ARG C CA 1
ATOM 8692 C C . ARG C 1 138 ? 55.96180 24.48211 -10.93618 1.000 36.16312 157 ARG C C 1
ATOM 8693 O O . ARG C 1 138 ? 55.31524 25.49672 -11.26662 1.000 34.26924 157 ARG C O 1
ATOM 8714 N N . LEU C 1 139 ? 55.46381 23.54982 -10.12423 1.000 30.66935 158 LEU C N 1
ATOM 8715 C CA . LEU C 1 139 ? 54.15541 23.73244 -9.52588 1.000 30.43412 158 LEU C CA 1
ATOM 8716 C C . LEU C 1 139 ? 54.08524 25.01473 -8.70473 1.000 28.91886 158 LEU C C 1
ATOM 8717 O O . LEU C 1 139 ? 53.02423 25.63973 -8.61520 1.000 30.90588 158 LEU C O 1
ATOM 8733 N N . LEU C 1 140 ? 55.19422 25.38565 -8.06444 1.000 31.16745 159 LEU C N 1
ATOM 8734 C CA . LEU C 1 140 ? 55.22508 26.54919 -7.19576 1.000 33.81350 159 LEU C CA 1
ATOM 8735 C C . LEU C 1 140 ? 55.15963 27.86662 -7.95729 1.000 32.50035 159 LEU C C 1
ATOM 8736 O O . LEU C 1 140 ? 55.03724 28.90298 -7.32170 1.000 34.50279 159 LEU C O 1
ATOM 8752 N N . THR C 1 141 ? 55.22918 27.85179 -9.27426 1.000 30.01700 160 THR C N 1
ATOM 8753 C CA . THR C 1 141 ? 55.04323 29.05740 -10.08021 1.000 31.49737 160 THR C CA 1
ATOM 8754 C C . THR C 1 141 ? 53.63374 29.17158 -10.66467 1.000 36.69029 160 THR C C 1
ATOM 8755 O O . THR C 1 141 ? 53.31118 30.18203 -11.28918 1.000 36.01533 160 THR C O 1
ATOM 8766 N N . LEU C 1 142 ? 52.78855 28.19010 -10.45662 1.000 30.37336 161 LEU C N 1
ATOM 8767 C CA . LEU C 1 142 ? 51.43010 28.27882 -10.95019 1.000 33.05640 161 LEU C CA 1
ATOM 8768 C C . LEU C 1 142 ? 50.58892 29.17493 -10.04824 1.000 34.21198 161 LEU C C 1
ATOM 8769 O O . LEU C 1 142 ? 50.94761 29.42460 -8.88477 1.000 30.31565 161 LEU C O 1
ATOM 8785 N N . PRO C 1 143 ? 49.47066 29.68400 -10.56531 1.000 34.07290 162 PRO C N 1
ATOM 8786 C CA . PRO C 1 143 ? 48.55263 30.43258 -9.70450 1.000 33.42955 162 PRO C CA 1
ATOM 8787 C C . PRO C 1 143 ? 48.18670 29.61451 -8.47175 1.000 39.79623 162 PRO C C 1
ATOM 8788 O O . PRO C 1 143 ? 48.03817 28.38401 -8.53469 1.000 34.57133 162 PRO C O 1
ATOM 8799 N N . GLU C 1 144 ? 48.00102 30.33362 -7.35085 1.000 36.15017 163 GLU C N 1
ATOM 8800 C CA . GLU C 1 144 ? 47.68303 29.70124 -6.07844 1.000 40.88196 163 GLU C CA 1
ATOM 8801 C C . GLU C 1 144 ? 46.49226 28.75859 -6.18388 1.000 35.33454 163 GLU C C 1
ATOM 8802 O O . GLU C 1 144 ? 46.51711 27.66062 -5.61488 1.000 40.97773 163 GLU C O 1
ATOM 8814 N N . ASN C 1 145 ? 45.42653 29.18069 -6.87903 1.000 36.56214 164 ASN C N 1
ATOM 8815 C CA . ASN C 1 145 ? 44.22469 28.35864 -6.96917 1.000 38.26792 164 ASN C CA 1
ATOM 8816 C C . ASN C 1 145 ? 44.50122 27.06330 -7.72070 1.000 34.76616 164 ASN C C 1
ATOM 8817 O O . ASN C 1 145 ? 43.98570 26.00323 -7.36109 1.000 34.04166 164 ASN C O 1
ATOM 8828 N N . ILE C 1 146 ? 45.32019 27.13031 -8.76982 1.000 33.96306 165 ILE C N 1
ATOM 8829 C CA . ILE C 1 146 ? 45.72406 25.92329 -9.47212 1.000 33.33094 165 ILE C CA 1
ATOM 8830 C C . ILE C 1 146 ? 46.56470 25.03840 -8.54604 1.000 29.62705 165 ILE C C 1
ATOM 8831 O O . ILE C 1 146 ? 46.37455 23.81946 -8.49678 1.000 32.08703 165 ILE C O 1
ATOM 8847 N N . GLN C 1 147 ? 47.48065 25.63512 -7.77843 1.000 31.73560 166 GLN C N 1
ATOM 8848 C CA . GLN C 1 147 ? 48.29396 24.83456 -6.86045 1.000 31.73774 166 GLN C CA 1
ATOM 8849 C C . GLN C 1 147 ? 47.41820 24.03800 -5.89987 1.000 30.99347 166 GLN C C 1
ATOM 8850 O O . GLN C 1 147 ? 47.63567 22.83525 -5.68223 1.000 30.27164 166 GLN C O 1
ATOM 8864 N N . GLN C 1 148 ? 46.42155 24.70339 -5.31009 1.000 33.25337 167 GLN C N 1
ATOM 8865 C CA . GLN C 1 148 ? 45.52468 24.04099 -4.37333 1.000 38.57247 167 GLN C CA 1
ATOM 8866 C C . GLN C 1 148 ? 44.70946 22.95618 -5.05694 1.000 36.55978 167 GLN C C 1
ATOM 8867 O O . GLN C 1 148 ? 44.52297 21.87347 -4.49943 1.000 36.78169 167 GLN C O 1
ATOM 8881 N N . LEU C 1 149 ? 44.23906 23.21086 -6.28085 1.000 34.91576 168 LEU C N 1
ATOM 8882 C CA . LEU C 1 149 ? 43.44646 22.21278 -6.98832 1.000 36.96888 168 LEU C CA 1
ATOM 8883 C C . LEU C 1 149 ? 44.27632 20.97461 -7.30702 1.000 37.13657 168 LEU C C 1
ATOM 8884 O O . LEU C 1 149 ? 43.77718 19.84812 -7.25110 1.000 35.07475 168 LEU C O 1
ATOM 8900 N N . ILE C 1 150 ? 45.55137 21.16786 -7.64618 1.000 32.02050 169 ILE C N 1
ATOM 8901 C CA . ILE C 1 150 ? 46.44259 20.03429 -7.84790 1.000 29.89579 169 ILE C CA 1
ATOM 8902 C C . ILE C 1 150 ? 46.72628 19.35452 -6.51990 1.000 29.93220 169 ILE C C 1
ATOM 8903 O O . ILE C 1 150 ? 46.73451 18.11741 -6.43281 1.000 36.13525 169 ILE C O 1
ATOM 8919 N N . ALA C 1 151 ? 46.92696 20.15047 -5.46092 1.000 33.80219 170 ALA C N 1
ATOM 8920 C CA . ALA C 1 151 ? 47.21846 19.58497 -4.15198 1.000 29.58485 170 ALA C CA 1
ATOM 8921 C C . ALA C 1 151 ? 46.11009 18.63685 -3.71524 1.000 37.41996 170 ALA C C 1
ATOM 8922 O O . ALA C 1 151 ? 46.38503 17.57986 -3.14622 1.000 36.39903 170 ALA C O 1
ATOM 8929 N N . GLU C 1 152 ? 44.85784 18.98246 -4.02357 1.000 40.21810 171 GLU C N 1
ATOM 8930 C CA . GLU C 1 152 ? 43.67944 18.26422 -3.56824 1.000 41.35984 171 GLU C CA 1
ATOM 8931 C C . GLU C 1 152 ? 43.27137 17.12424 -4.47972 1.000 39.96523 171 GLU C C 1
ATOM 8932 O O . GLU C 1 152 ? 42.33877 16.38485 -4.14381 1.000 46.83011 171 GLU C O 1
ATOM 8944 N N . GLY C 1 153 ? 43.89118 17.01082 -5.64457 1.000 36.10957 172 GLY C N 1
ATOM 8945 C CA . GLY C 1 153 ? 43.57810 15.96814 -6.59108 1.000 37.54098 172 GLY C CA 1
ATOM 8946 C C . GLY C 1 153 ? 42.44495 16.26739 -7.54681 1.000 39.64586 172 GLY C C 1
ATOM 8947 O O . GLY C 1 153 ? 42.04159 15.37693 -8.29402 1.000 36.79149 172 GLY C O 1
ATOM 8951 N N . THR C 1 154 ? 41.92902 17.49376 -7.55289 1.000 39.80359 173 THR C N 1
ATOM 8952 C CA . THR C 1 154 ? 40.90278 17.86282 -8.53017 1.000 41.86868 173 THR C CA 1
ATOM 8953 C C . THR C 1 154 ? 41.49551 18.02789 -9.91946 1.000 41.26147 173 THR C C 1
ATOM 8954 O O . THR C 1 154 ? 40.89353 17.59925 -10.90541 1.000 39.31856 173 THR C O 1
ATOM 8965 N N . LEU C 1 155 ? 42.67544 18.63554 -10.01819 1.000 33.38806 174 LEU C N 1
ATOM 8966 C CA . LEU C 1 155 ? 43.45713 18.65992 -11.24318 1.000 36.61941 174 LEU C CA 1
ATOM 8967 C C . LEU C 1 155 ? 44.70056 17.79270 -11.06253 1.000 33.73611 174 LEU C C 1
ATOM 8968 O O . LEU C 1 155 ? 45.19979 17.59645 -9.94646 1.000 35.66666 174 LEU C O 1
ATOM 8984 N N . SER C 1 156 ? 45.22780 17.30067 -12.18184 1.000 34.77611 175 SER C N 1
ATOM 8985 C CA . SER C 1 156 ? 46.51665 16.62158 -12.15659 1.000 35.68168 175 SER C CA 1
ATOM 8986 C C . SER C 1 156 ? 47.66693 17.55470 -12.51064 1.000 36.96039 175 SER C C 1
ATOM 8987 O O . SER C 1 156 ? 47.48807 18.64696 -13.05283 1.000 31.97773 175 SER C O 1
ATOM 9012 N N . GLY C 1 158 ? 49.52375 17.06391 -14.88114 1.000 34.12485 177 GLY C N 1
ATOM 9013 C CA . GLY C 1 158 ? 49.39493 17.20464 -16.32009 1.000 33.21656 177 GLY C CA 1
ATOM 9014 C C . GLY C 1 158 ? 48.45052 18.31505 -16.74379 1.000 32.40840 177 GLY C C 1
ATOM 9015 O O . GLY C 1 158 ? 48.72780 19.03346 -17.71884 1.000 28.98445 177 GLY C O 1
ATOM 9019 N N . HIS C 1 159 ? 47.29353 18.43298 -16.05943 1.000 28.90613 178 HIS C N 1
ATOM 9020 C CA . HIS C 1 159 ? 46.42644 19.58351 -16.27952 1.000 30.18697 178 HIS C CA 1
ATOM 9021 C C . HIS C 1 159 ? 47.19326 20.88046 -16.03572 1.000 32.71344 178 HIS C C 1
ATOM 9022 O O . HIS C 1 159 ? 47.13349 21.80960 -16.84990 1.000 26.13581 178 HIS C O 1
ATOM 9036 N N . GLY C 1 160 ? 47.94603 20.94559 -14.93648 1.000 32.42434 179 GLY C N 1
ATOM 9037 C CA . GLY C 1 160 ? 48.70103 22.15153 -14.63648 1.000 30.09191 179 GLY C CA 1
ATOM 9038 C C . GLY C 1 160 ? 49.65948 22.51147 -15.74561 1.000 26.27720 179 GLY C C 1
ATOM 9039 O O . GLY C 1 160 ? 49.70491 23.65863 -16.20005 1.000 31.95714 179 GLY C O 1
ATOM 9043 N N . ARG C 1 161 ? 50.42316 21.52407 -16.21843 1.000 30.36880 180 ARG C N 1
ATOM 9044 C CA . ARG C 1 161 ? 51.38442 21.76111 -17.29788 1.000 38.21922 180 ARG C CA 1
ATOM 9045 C C . ARG C 1 161 ? 50.66837 22.21444 -18.56745 1.000 30.99515 180 ARG C C 1
ATOM 9046 O O . ARG C 1 161 ? 51.12193 23.14518 -19.24498 1.000 31.30256 180 ARG C O 1
ATOM 9067 N N . THR C 1 162 ? 49.54679 21.57787 -18.89984 1.000 29.11567 181 THR C N 1
ATOM 9068 C CA . THR C 1 162 ? 48.80039 21.92833 -20.09954 1.000 34.22460 181 THR C CA 1
ATOM 9069 C C . THR C 1 162 ? 48.27270 23.36408 -20.04296 1.000 27.95298 181 THR C C 1
ATOM 9070 O O . THR C 1 162 ? 48.25463 24.06921 -21.05851 1.000 30.23356 181 THR C O 1
ATOM 9081 N N . LEU C 1 163 ? 47.81267 23.80479 -18.87895 1.000 28.83375 182 LEU C N 1
ATOM 9082 C CA . LEU C 1 163 ? 47.22432 25.13939 -18.77683 1.000 29.71389 182 LEU C CA 1
ATOM 9083 C C . LEU C 1 163 ? 48.24693 26.24186 -19.05277 1.000 30.24800 182 LEU C C 1
ATOM 9084 O O . LEU C 1 163 ? 47.85724 27.34571 -19.41795 1.000 34.92474 182 LEU C O 1
ATOM 9100 N N . LEU C 1 164 ? 49.54646 25.97659 -18.90066 1.000 31.01785 183 LEU C N 1
ATOM 9101 C CA . LEU C 1 164 ? 50.54141 26.98587 -19.25924 1.000 31.28061 183 LEU C CA 1
ATOM 9102 C C . LEU C 1 164 ? 50.43409 27.44160 -20.71077 1.000 37.18099 183 LEU C C 1
ATOM 9103 O O . LEU C 1 164 ? 50.82344 28.56999 -21.02687 1.000 36.69941 183 LEU C O 1
ATOM 9119 N N . GLY C 1 165 ? 49.92363 26.59255 -21.60341 1.000 31.54494 184 GLY C N 1
ATOM 9120 C CA . GLY C 1 165 ? 49.77869 26.93473 -23.01113 1.000 31.20758 184 GLY C CA 1
ATOM 9121 C C . GLY C 1 165 ? 48.67666 27.91571 -23.34344 1.000 37.20257 184 GLY C C 1
ATOM 9122 O O . GLY C 1 165 ? 48.61899 28.38329 -24.48792 1.000 34.96219 184 GLY C O 1
ATOM 9126 N N . LEU C 1 166 ? 47.78076 28.20339 -22.40230 1.000 32.36717 185 LEU C N 1
ATOM 9127 C CA . LEU C 1 166 ? 46.73787 29.18696 -22.63035 1.000 35.29194 185 LEU C CA 1
ATOM 9128 C C . LEU C 1 166 ? 47.38396 30.54698 -22.79356 1.000 35.65260 185 LEU C C 1
ATOM 9129 O O . LEU C 1 166 ? 48.17348 30.97096 -21.94971 1.000 35.08185 185 LEU C O 1
ATOM 9145 N N . LYS C 1 167 ? 47.05128 31.23822 -23.87058 1.000 33.43441 186 LYS C N 1
ATOM 9146 C CA . LYS C 1 167 ? 47.69902 32.51997 -24.13574 1.000 41.01048 186 LYS C CA 1
ATOM 9147 C C . LYS C 1 167 ? 47.01348 33.68791 -23.43038 1.000 35.57457 186 LYS C C 1
ATOM 9148 O O . LYS C 1 167 ? 47.69427 34.55990 -22.89162 1.000 35.77558 186 LYS C O 1
ATOM 9167 N N . ASN C 1 168 ? 45.67996 33.70502 -23.36608 1.000 33.13873 187 ASN C N 1
ATOM 9168 C CA . ASN C 1 168 ? 44.97419 34.78681 -22.67135 1.000 34.01429 187 ASN C CA 1
ATOM 9169 C C . ASN C 1 168 ? 44.75269 34.35476 -21.21915 1.000 30.15773 187 ASN C C 1
ATOM 9170 O O . ASN C 1 168 ? 43.76512 33.69672 -20.88301 1.000 28.92743 187 ASN C O 1
ATOM 9181 N N . LYS C 1 169 ? 45.67435 34.76718 -20.35128 1.000 26.89172 188 LYS C N 1
ATOM 9182 C CA . LYS C 1 169 ? 45.62670 34.41354 -18.93772 1.000 28.76604 188 LYS C CA 1
ATOM 9183 C C . LYS C 1 169 ? 44.39356 34.95250 -18.24736 1.000 31.72382 188 LYS C C 1
ATOM 9184 O O . LYS C 1 169 ? 44.03716 34.45700 -17.17792 1.000 29.98686 188 LYS C O 1
ATOM 9203 N N . ASN C 1 170 ? 43.70131 35.91122 -18.85340 1.000 29.34850 189 ASN C N 1
ATOM 9204 C CA .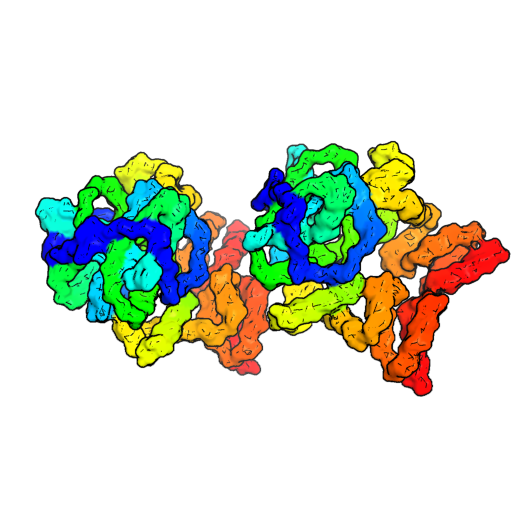 ASN C 1 170 ? 42.48076 36.38811 -18.24169 1.000 29.17773 189 ASN C CA 1
ATOM 9205 C C . ASN C 1 170 ? 41.31546 35.42692 -18.40988 1.000 29.17017 189 ASN C C 1
ATOM 9206 O O . ASN C 1 170 ? 40.32012 35.58178 -17.70209 1.000 32.52469 189 ASN C O 1
ATOM 9217 N N . LYS C 1 171 ? 41.43156 34.43700 -19.29542 1.000 31.67306 190 LYS C N 1
ATOM 9218 C CA . LYS C 1 171 ? 40.41768 33.40814 -19.47314 1.000 31.07231 190 LYS C CA 1
ATOM 9219 C C . LYS C 1 171 ? 40.73638 32.11312 -18.72797 1.000 33.30444 190 LYS C C 1
ATOM 9220 O O . LYS C 1 171 ? 40.06213 31.09878 -18.93981 1.000 27.56537 190 LYS C O 1
ATOM 9239 N N . LEU C 1 172 ? 41.73680 32.11463 -17.84754 1.000 25.72474 191 LEU C N 1
ATOM 9240 C CA . LEU C 1 172 ? 42.07114 30.88301 -17.15328 1.000 26.09780 191 LEU C CA 1
ATOM 9241 C C . LEU C 1 172 ? 40.95562 30.42764 -16.23154 1.000 33.45475 191 LEU C C 1
ATOM 9242 O O . LEU C 1 172 ? 40.68346 29.22281 -16.13714 1.000 30.91923 191 LEU C O 1
ATOM 9258 N N . GLU C 1 173 ? 40.32163 31.35990 -15.52030 1.000 32.77272 192 GLU C N 1
ATOM 9259 C CA . GLU C 1 173 ? 39.27612 30.95963 -14.57249 1.000 35.21929 192 GLU C CA 1
ATOM 9260 C C . GLU C 1 173 ? 38.14310 30.22141 -15.27092 1.000 30.85718 192 GLU C C 1
ATOM 9261 O O . GLU C 1 173 ? 37.81111 29.09686 -14.85636 1.000 38.11911 192 GLU C O 1
ATOM 9273 N N . PRO C 1 174 ? 37.47035 30.77927 -16.27433 1.000 31.44503 193 PRO C N 1
ATOM 9274 C CA . PRO C 1 174 ? 36.36803 30.02612 -16.89655 1.000 36.75535 193 PRO C CA 1
ATOM 9275 C C . PRO C 1 174 ? 36.82308 28.72290 -17.53972 1.000 32.87596 193 PRO C C 1
ATOM 9276 O O . PRO C 1 174 ? 36.02754 27.77695 -17.63576 1.000 29.46123 193 PRO C O 1
ATOM 9287 N N . LEU C 1 175 ? 38.06625 28.64587 -18.01005 1.000 29.16881 194 LEU C N 1
ATOM 9288 C CA . LEU C 1 175 ? 38.56009 27.38573 -18.55843 1.000 26.31404 194 LEU C CA 1
ATOM 9289 C C . LEU C 1 175 ? 38.68911 26.33020 -17.46456 1.000 26.17676 194 LEU C C 1
ATOM 9290 O O . LEU C 1 175 ? 38.26181 25.19169 -17.63892 1.000 29.75364 194 LEU C O 1
ATOM 9306 N N . VAL C 1 176 ? 39.27916 26.69209 -16.32752 1.000 26.11179 195 VAL C N 1
ATOM 9307 C CA . VAL C 1 176 ? 39.44728 25.73352 -15.23946 1.000 25.00414 195 VAL C CA 1
ATOM 9308 C C . VAL C 1 176 ? 38.09267 25.26392 -14.72561 1.000 27.97941 195 VAL C C 1
ATOM 9309 O O . VAL C 1 176 ? 37.91218 24.07397 -14.43026 1.000 29.05028 195 VAL C O 1
ATOM 9322 N N . GLN C 1 177 ? 37.13570 26.19309 -14.56590 1.000 29.50045 196 GLN C N 1
ATOM 9323 C CA . GLN C 1 177 ? 35.77158 25.81109 -14.20113 1.000 34.25077 196 GLN C CA 1
ATOM 9324 C C . GLN C 1 177 ? 35.19427 24.79927 -15.18446 1.000 28.50050 196 GLN C C 1
ATOM 9325 O O . GLN C 1 177 ? 34.53158 23.83386 -14.78952 1.000 30.62821 196 GLN C O 1
ATOM 9339 N N . LYS C 1 178 ? 35.41921 25.00837 -16.47823 1.000 27.19797 197 LYS C N 1
ATOM 9340 C CA . LYS C 1 178 ? 34.90263 24.06136 -17.45536 1.000 30.25237 197 LYS C CA 1
ATOM 9341 C C . LYS C 1 178 ? 35.61744 22.71084 -17.37014 1.000 30.50705 197 LYS C C 1
ATOM 9342 O O . LYS C 1 178 ? 34.97076 21.65737 -17.49852 1.000 32.62119 197 LYS C O 1
ATOM 9361 N N . VAL C 1 179 ? 36.93985 22.71425 -17.16616 1.000 26.01117 198 VAL C N 1
ATOM 9362 C CA . VAL C 1 179 ? 37.66518 21.45507 -17.03255 1.000 28.48541 198 VAL C CA 1
ATOM 9363 C C . VAL C 1 179 ? 37.05581 20.61769 -15.91456 1.000 27.23139 198 VAL C C 1
ATOM 9364 O O . VAL C 1 179 ? 36.90657 19.39677 -16.03473 1.000 28.99763 198 VAL C O 1
ATOM 9377 N N . ILE C 1 180 ? 36.76405 21.25586 -14.78802 1.000 29.37672 199 ILE C N 1
ATOM 9378 C CA . ILE C 1 180 ? 36.25489 20.55331 -13.61292 1.000 31.79783 199 ILE C CA 1
ATOM 9379 C C . ILE C 1 180 ? 34.81146 20.10430 -13.82523 1.000 35.98347 199 ILE C C 1
ATOM 9380 O O . ILE C 1 180 ? 34.44874 18.96212 -13.51593 1.000 36.52310 199 ILE C O 1
ATOM 9396 N N . ALA C 1 181 ? 33.96960 20.97984 -14.37002 1.000 33.77479 200 ALA C N 1
ATOM 9397 C CA . ALA C 1 181 ? 32.54865 20.64985 -14.51951 1.000 34.39603 200 ALA C CA 1
ATOM 9398 C C . ALA C 1 181 ? 32.31575 19.56446 -15.56858 1.000 37.52314 200 ALA C C 1
ATOM 9399 O O . ALA C 1 181 ? 31.38814 18.76100 -15.43773 1.000 37.74451 200 ALA C O 1
ATOM 9406 N N . GLU C 1 182 ? 33.13374 19.52819 -16.61312 1.000 31.07736 201 GLU C N 1
ATOM 9407 C CA . GLU C 1 182 ? 33.03128 18.51806 -17.64830 1.000 34.59014 201 GLU C CA 1
ATOM 9408 C C . GLU C 1 182 ? 34.00644 17.37096 -17.45787 1.000 35.98396 201 GLU C C 1
ATOM 9409 O O . GLU C 1 182 ? 33.95656 16.40121 -18.23034 1.000 34.09495 201 GLU C O 1
ATOM 9421 N N . GLN C 1 183 ? 34.87854 17.45235 -16.44414 1.000 33.30475 202 GLN C N 1
ATOM 9422 C CA . GLN C 1 183 ? 35.89355 16.43504 -16.16687 1.000 31.02325 202 GLN C CA 1
ATOM 9423 C C . GLN C 1 183 ? 36.73422 16.12910 -17.39649 1.000 35.25207 202 GLN C C 1
ATOM 9424 O O . GLN C 1 183 ? 36.97053 14.97505 -17.76029 1.000 30.72202 202 GLN C O 1
ATOM 9438 N N . LEU C 1 184 ? 37.22043 17.17478 -18.03979 1.000 25.79059 203 LEU C N 1
ATOM 9439 C CA . LEU C 1 184 ? 38.01550 16.96462 -19.23671 1.000 31.26238 203 LEU C CA 1
ATOM 9440 C C . LEU C 1 184 ? 39.36708 16.36350 -18.88250 1.000 37.71408 203 LEU C C 1
ATOM 9441 O O . LEU C 1 184 ? 39.96264 16.68058 -17.86174 1.000 34.44360 203 LEU C O 1
ATOM 9457 N N . ASN C 1 185 ? 39.86411 15.50781 -19.75322 1.000 35.64971 204 ASN C N 1
ATOM 9458 C CA . ASN C 1 185 ? 41.20620 14.99555 -19.56984 1.000 39.31676 204 ASN C CA 1
ATOM 9459 C C . ASN C 1 185 ? 42.21329 15.91119 -20.27188 1.000 36.19230 204 ASN C C 1
ATOM 9460 O O . ASN C 1 185 ? 41.86693 16.88927 -20.93604 1.000 31.88909 204 ASN C O 1
ATOM 9471 N N . VAL C 1 186 ? 43.49154 15.60452 -20.09314 1.000 33.89033 205 VAL C N 1
ATOM 9472 C CA . VAL C 1 186 ? 44.53643 16.49414 -20.56743 1.000 37.58836 205 VAL C CA 1
ATOM 9473 C C . VAL C 1 186 ? 44.48540 16.62337 -22.07808 1.000 39.18797 205 VAL C C 1
ATOM 9474 O O . VAL C 1 186 ? 44.66125 17.71733 -22.62894 1.000 38.06356 205 VAL C O 1
ATOM 9487 N N . ARG C 1 187 ? 44.22593 15.52838 -22.78195 1.000 38.89687 206 ARG C N 1
ATOM 9488 C CA . ARG C 1 187 ? 44.18903 15.62141 -24.23634 1.000 43.25828 206 ARG C CA 1
ATOM 9489 C C . ARG C 1 187 ? 43.06147 16.53727 -24.70041 1.000 38.79128 206 ARG C C 1
ATOM 9490 O O . ARG C 1 187 ? 43.24483 17.34944 -25.61830 1.000 37.84829 206 ARG C O 1
ATOM 9511 N N . GLN C 1 188 ? 41.88231 16.41153 -24.08752 1.000 41.05170 207 GLN C N 1
ATOM 9512 C CA . GLN C 1 188 ? 40.76179 17.28453 -24.42901 1.000 36.81849 207 GLN C CA 1
ATOM 9513 C C . GLN C 1 188 ? 41.05307 18.73770 -24.05628 1.000 37.89413 207 GLN C C 1
ATOM 9514 O O . GLN C 1 188 ? 40.63176 19.66305 -24.75244 1.000 33.66176 207 GLN C O 1
ATOM 9528 N N . LEU C 1 189 ? 41.75550 18.95979 -22.93939 1.000 34.29168 208 LEU C N 1
ATOM 9529 C CA . LEU C 1 189 ? 42.13691 20.32415 -22.56468 1.000 38.78484 208 LEU C CA 1
ATOM 9530 C C . LEU C 1 189 ? 43.15901 20.90696 -23.54497 1.000 38.78979 208 LEU C C 1
ATOM 9531 O O . LEU C 1 189 ? 43.06737 22.09176 -23.91747 1.000 34.45007 208 LEU C O 1
ATOM 9547 N N . GLU C 1 190 ? 44.12903 20.09009 -23.97293 1.000 39.29381 209 GLU C N 1
ATOM 9548 C CA . GLU C 1 190 ? 45.08378 20.50614 -25.00188 1.000 39.85410 209 GLU C CA 1
ATOM 9549 C C . GLU C 1 190 ? 44.37325 21.02003 -26.24098 1.000 39.70294 209 GLU C C 1
ATOM 9550 O O . GLU C 1 190 ? 44.71137 22.08563 -26.77075 1.000 39.13474 209 GLU C O 1
ATOM 9562 N N . GLN C 1 191 ? 43.41149 20.23893 -26.74597 1.000 38.92039 210 GLN C N 1
ATOM 9563 C CA . GLN C 1 191 ? 42.66414 20.60539 -27.94477 1.000 45.22615 210 GLN C CA 1
ATOM 9564 C C . GLN C 1 191 ? 41.83608 21.85466 -27.70998 1.000 39.14596 210 GLN C C 1
ATOM 9565 O O . GLN C 1 191 ? 41.77136 22.73648 -28.56788 1.000 43.42552 210 GLN C O 1
ATOM 9579 N N . LEU C 1 192 ? 41.24121 21.97340 -26.53163 1.000 37.97662 211 LEU C N 1
ATOM 9580 C CA . LEU C 1 192 ? 40.45430 23.15464 -26.21537 1.000 38.04522 211 LEU C CA 1
ATOM 9581 C C . LEU C 1 192 ? 41.31415 24.40421 -26.17121 1.000 38.28003 211 LEU C C 1
ATOM 9582 O O . LEU C 1 192 ? 40.90711 25.46336 -26.65457 1.000 39.43959 211 LEU C O 1
ATOM 9598 N N . ILE C 1 193 ? 42.51015 24.31213 -25.58546 1.000 40.39860 212 ILE C N 1
ATOM 9599 C CA . ILE C 1 193 ? 43.37885 25.48403 -25.53607 1.000 36.45858 212 ILE C CA 1
ATOM 9600 C C . ILE C 1 193 ? 43.80772 25.88330 -26.94691 1.000 38.98740 212 ILE C C 1
ATOM 9601 O O . ILE C 1 193 ? 43.86953 27.07457 -27.27618 1.000 37.13654 212 ILE C O 1
ATOM 9617 N N . GLN C 1 194 ? 44.05743 24.90279 -27.81591 1.000 39.02272 213 GLN C N 1
ATOM 9618 C CA . GLN C 1 194 ? 44.42801 25.22825 -29.18811 1.000 45.96734 213 GLN C CA 1
ATOM 9619 C C . GLN C 1 194 ? 43.34260 26.05384 -29.84837 1.000 37.65910 213 GLN C C 1
ATOM 9620 O O . GLN C 1 194 ? 43.64025 26.98474 -30.60562 1.000 43.64126 213 GLN C O 1
ATOM 9634 N N . GLN C 1 195 ? 42.07245 25.74584 -29.55003 1.000 41.39274 214 GLN C N 1
ATOM 9635 C CA . GLN C 1 195 ? 40.94585 26.50806 -30.09428 1.000 40.09682 214 GLN C CA 1
ATOM 9636 C C . GLN C 1 195 ? 40.86387 27.89878 -29.47607 1.000 43.41668 214 GLN C C 1
ATOM 9637 O O . GLN C 1 195 ? 40.70602 28.89223 -30.19366 1.000 39.70588 214 GLN C O 1
ATOM 9651 N N . LEU C 1 196 ? 40.97339 27.99391 -28.14286 1.000 42.11857 215 LEU C N 1
ATOM 9652 C CA . LEU C 1 196 ? 40.87142 29.29320 -27.48410 1.000 42.75355 215 LEU C CA 1
ATOM 9653 C C . LEU C 1 196 ? 41.97271 30.23465 -27.93671 1.000 44.78616 215 LEU C C 1
ATOM 9654 O O . LEU C 1 196 ? 41.77156 31.45772 -27.99345 1.000 45.50394 215 LEU C O 1
ATOM 9670 N N . ASN C 1 197 ? 43.14489 29.69049 -28.23814 1.000 41.62431 216 ASN C N 1
ATOM 9671 C CA . ASN C 1 197 ? 44.27017 30.53203 -28.61051 1.000 39.49448 216 ASN C CA 1
ATOM 9672 C C . ASN C 1 197 ? 44.08970 31.16050 -29.98864 1.000 45.93183 216 ASN C C 1
ATOM 9673 O O . ASN C 1 197 ? 44.76832 32.14005 -30.29698 1.000 52.05445 216 ASN C O 1
ATOM 9684 N N . GLN C 1 198 ? 43.17826 30.65482 -30.80575 1.000 46.96569 217 GLN C N 1
ATOM 9685 C CA . GLN C 1 198 ? 42.84906 31.31597 -32.06343 1.000 54.89105 217 GLN C CA 1
ATOM 9686 C C . GLN C 1 198 ? 41.67226 32.27354 -31.93584 1.000 59.40008 217 GLN C C 1
ATOM 9687 O O . GLN C 1 198 ? 41.12823 32.70501 -32.95798 1.000 60.38178 217 GLN C O 1
ATOM 9701 N N . ASN C 1 199 ? 41.26578 32.60952 -30.71632 1.000 53.08506 218 ASN C N 1
ATOM 9702 C CA . ASN C 1 199 ? 40.16094 33.53630 -30.50221 1.000 54.41522 218 ASN C CA 1
ATOM 9703 C C . ASN C 1 199 ? 38.85190 32.94668 -31.03088 1.000 62.90770 218 ASN C C 1
ATOM 9704 O O . ASN C 1 199 ? 38.12421 32.26443 -30.30493 1.000 60.27784 218 ASN C O 1
ATOM 9726 N N . GLU D 1 2 ? 70.42191 -1.44013 17.24145 1.000 37.58903 21 GLU D N 1
ATOM 9727 C CA . GLU D 1 2 ? 69.60487 -0.34753 17.75042 1.000 37.10487 21 GLU D CA 1
ATOM 9728 C C . GLU D 1 2 ? 68.52041 -0.93192 18.64352 1.000 32.37888 21 GLU D C 1
ATOM 9729 O O . GLU D 1 2 ? 68.11748 -2.07570 18.48279 1.000 41.36237 21 GLU D O 1
ATOM 9741 N N . THR D 1 3 ? 67.98968 -0.10603 19.53907 1.000 34.36345 22 THR D N 1
ATOM 9742 C CA . THR D 1 3 ? 67.01164 -0.56167 20.50352 1.000 36.88606 22 THR D CA 1
ATOM 9743 C C . THR D 1 3 ? 65.74726 0.27852 20.38348 1.000 35.97613 22 THR D C 1
ATOM 9744 O O . THR D 1 3 ? 65.79594 1.49674 20.17284 1.000 34.00686 22 THR D O 1
ATOM 9755 N N . VAL D 1 4 ? 64.61893 -0.39531 20.52467 1.000 34.33730 23 VAL D N 1
ATOM 9756 C CA . VAL D 1 4 ? 63.32507 0.26256 20.47119 1.000 34.18735 23 VAL D CA 1
ATOM 9757 C C . VAL D 1 4 ? 62.95262 0.66570 21.88849 1.000 36.48274 23 VAL D C 1
ATOM 9758 O O . VAL D 1 4 ? 62.67735 -0.18846 22.72602 1.000 33.40485 23 VAL D O 1
ATOM 9771 N N . GLU D 1 5 ? 62.94481 1.96226 22.14677 1.000 34.03210 24 GLU D N 1
ATOM 9772 C CA . GLU D 1 5 ? 62.64959 2.50872 23.45682 1.000 40.31154 24 GLU D CA 1
ATOM 9773 C C . GLU D 1 5 ? 61.17445 2.86326 23.51255 1.000 40.69341 24 GLU D C 1
ATOM 9774 O O . GLU D 1 5 ? 60.51188 3.06876 22.48650 1.000 39.53051 24 GLU D O 1
ATOM 9786 N N . GLU D 1 6 ? 60.66236 2.93060 24.72339 1.000 35.91730 25 GLU D N 1
ATOM 9787 C CA . GLU D 1 6 ? 59.32211 3.45259 24.95786 1.000 39.37607 25 GLU D CA 1
ATOM 9788 C C . GLU D 1 6 ? 59.46398 4.85593 25.52530 1.000 43.09476 25 GLU D C 1
ATOM 9789 O O . GLU D 1 6 ? 60.05439 5.04495 26.59137 1.000 47.21031 25 GLU D O 1
ATOM 9801 N N . ILE D 1 7 ? 58.95707 5.83227 24.79021 1.000 34.93515 26 ILE D N 1
ATOM 9802 C CA . ILE D 1 7 ? 59.13391 7.24442 25.08943 1.000 35.70162 26 ILE D CA 1
ATOM 9803 C C . ILE D 1 7 ? 57.79876 7.82594 25.51061 1.000 41.86262 26 ILE D C 1
ATOM 9804 O O . ILE D 1 7 ? 56.77217 7.56369 24.88125 1.000 39.76379 26 ILE D O 1
ATOM 9820 N N . LYS D 1 8 ? 57.82673 8.63497 26.57342 1.000 39.26236 27 LYS D N 1
ATOM 9821 C CA . LYS D 1 8 ? 56.61862 9.24741 27.10284 1.000 42.33039 27 LYS D CA 1
ATOM 9822 C C . LYS D 1 8 ? 56.11205 10.32777 26.15755 1.000 42.39562 27 LYS D C 1
ATOM 9823 O O . LYS D 1 8 ? 56.89317 11.08623 25.57564 1.000 40.84920 27 LYS D O 1
ATOM 9842 N N . ILE D 1 9 ? 54.78439 10.40086 26.02894 1.000 43.58580 28 ILE D N 1
ATOM 9843 C CA . ILE D 1 9 ? 54.15907 11.36307 25.13015 1.000 43.26954 28 ILE D CA 1
ATOM 9844 C C . ILE D 1 9 ? 54.56114 12.78577 25.47324 1.000 45.77752 28 ILE D C 1
ATOM 9845 O O . ILE D 1 9 ? 54.76321 13.62071 24.58012 1.000 47.22052 28 ILE D O 1
ATOM 9861 N N . ALA D 1 10 ? 54.65139 13.10305 26.76576 1.000 50.01707 29 ALA D N 1
ATOM 9862 C CA . ALA D 1 10 ? 54.97497 14.47016 27.16607 1.000 41.04438 29 ALA D CA 1
ATOM 9863 C C . ALA D 1 10 ? 56.40924 14.85675 26.80814 1.000 45.93634 29 ALA D C 1
ATOM 9864 O O . ALA D 1 10 ? 56.71794 16.04924 26.74626 1.000 48.34642 29 ALA D O 1
ATOM 9871 N N . ASP D 1 11 ? 57.27939 13.88806 26.55417 1.000 43.27895 30 ASP D N 1
ATOM 9872 C CA . ASP D 1 11 ? 58.65697 14.18148 26.18671 1.000 42.66252 30 ASP D CA 1
ATOM 9873 C C . ASP D 1 11 ? 58.86922 14.30995 24.68464 1.000 41.79076 30 ASP D C 1
ATOM 9874 O O . ASP D 1 11 ? 59.99870 14.56916 24.25737 1.000 43.62557 30 ASP D O 1
ATOM 9883 N N . LEU D 1 12 ? 57.82696 14.15574 23.87606 1.000 41.97532 31 LEU D N 1
ATOM 9884 C CA . LEU D 1 12 ? 57.96781 14.25153 22.43040 1.000 42.62834 31 LEU D CA 1
ATOM 9885 C C . LEU D 1 12 ? 57.66545 15.66166 21.95549 1.000 40.60893 31 LEU D C 1
ATOM 9886 O O . LEU D 1 12 ? 56.76769 16.32556 22.47782 1.000 44.84513 31 LEU D O 1
ATOM 9902 N N . ARG D 1 13 ? 58.41571 16.11015 20.95887 1.000 42.30097 32 ARG D N 1
ATOM 9903 C CA . ARG D 1 13 ? 58.21611 17.41902 20.36665 1.000 41.59295 32 ARG D CA 1
ATOM 9904 C C . ARG D 1 13 ? 57.95749 17.28256 18.87089 1.000 47.52687 32 ARG D C 1
ATOM 9905 O O . ARG D 1 13 ? 58.40812 16.31803 18.23850 1.000 42.44943 32 ARG D O 1
ATOM 9926 N N . PRO D 1 14 ? 57.25645 18.24267 18.27387 1.000 52.45953 33 PRO D N 1
ATOM 9927 C CA . PRO D 1 14 ? 56.94789 18.14520 16.84100 1.000 44.80879 33 PRO D CA 1
ATOM 9928 C C . PRO D 1 14 ? 58.20032 18.08009 15.98664 1.000 41.28009 33 PRO D C 1
ATOM 9929 O O . PRO D 1 14 ? 59.30944 18.41672 16.41845 1.000 39.89237 33 PRO D O 1
ATOM 9940 N N . ASN D 1 15 ? 58.00851 17.61529 14.75836 1.000 40.11992 34 ASN D N 1
ATOM 9941 C CA . ASN D 1 15 ? 59.09766 17.55929 13.78354 1.000 38.31139 34 ASN D CA 1
ATOM 9942 C C . ASN D 1 15 ? 59.45481 18.98095 13.38840 1.000 36.91318 34 ASN D C 1
ATOM 9943 O O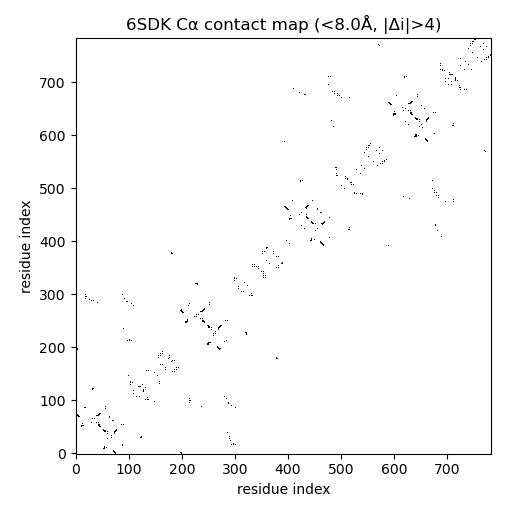 . ASN D 1 15 ? 58.60637 19.68291 12.82983 1.000 33.77660 34 ASN D O 1
ATOM 9954 N N . PRO D 1 16 ? 60.67541 19.44703 13.65139 1.000 41.35612 35 PRO D N 1
ATOM 9955 C CA . PRO D 1 16 ? 61.01617 20.82769 13.27547 1.000 43.21558 35 PRO D CA 1
ATOM 9956 C C . PRO D 1 16 ? 60.94532 21.07364 11.78295 1.000 41.70249 35 PRO D C 1
ATOM 9957 O O . PRO D 1 16 ? 60.77410 22.22473 11.36596 1.000 41.95276 35 PRO D O 1
ATOM 9968 N N . TYR D 1 17 ? 61.11285 20.02410 10.96951 1.000 37.57777 36 TYR D N 1
ATOM 9969 C CA . TYR D 1 17 ? 61.20102 20.13637 9.51749 1.000 33.57287 36 TYR D CA 1
ATOM 9970 C C . TYR D 1 17 ? 60.01068 19.47083 8.84227 1.000 34.67868 36 TYR D C 1
ATOM 9971 O O . TYR D 1 17 ? 60.10985 19.02997 7.69628 1.000 34.75788 36 TYR D O 1
ATOM 9989 N N . GLN D 1 18 ? 58.88241 19.45219 9.53085 1.000 35.52925 37 GLN D N 1
ATOM 9990 C CA . GLN D 1 18 ? 57.64576 18.82057 9.08230 1.000 32.27159 37 GLN D CA 1
ATOM 9991 C C . GLN D 1 18 ? 57.25818 19.21149 7.67094 1.000 34.20410 37 GLN D C 1
ATOM 9992 O O . GLN D 1 18 ? 56.88574 20.36365 7.42674 1.000 35.24833 37 GLN D O 1
ATOM 10006 N N . PRO D 1 19 ? 57.25132 18.27065 6.72417 1.000 31.00455 38 PRO D N 1
ATOM 10007 C CA . PRO D 1 19 ? 56.79966 18.61921 5.36967 1.000 30.21896 38 PRO D CA 1
ATOM 10008 C C . PRO D 1 19 ? 55.29130 18.61578 5.21411 1.000 30.15667 38 PRO D C 1
ATOM 10009 O O . PRO D 1 19 ? 54.78181 19.20789 4.26416 1.000 32.40900 38 PRO D O 1
ATOM 10020 N N . ARG D 1 20 ? 54.56738 17.96477 6.11162 1.000 32.54891 39 ARG D N 1
ATOM 10021 C CA . ARG D 1 20 ? 53.11511 17.86063 6.03514 1.000 35.92696 39 ARG D CA 1
ATOM 10022 C C . ARG D 1 20 ? 52.50498 19.18045 6.48356 1.000 43.00679 39 ARG D C 1
ATOM 10023 O O . ARG D 1 20 ? 52.77310 19.64970 7.59027 1.000 37.60603 39 ARG D O 1
ATOM 10044 N N . LYS D 1 21 ? 51.68906 19.78668 5.61624 1.000 35.91142 40 LYS D N 1
ATOM 10045 C CA . LYS D 1 21 ? 51.13858 21.10813 5.88773 1.000 42.94379 40 LYS D CA 1
ATOM 10046 C C . LYS D 1 21 ? 49.69577 21.04490 6.36448 1.000 46.83659 40 LYS D C 1
ATOM 10047 O O . LYS D 1 21 ? 49.14874 22.06110 6.79603 1.000 46.87963 40 LYS D O 1
ATOM 10066 N N . HIS D 1 22 ? 49.07816 19.87988 6.31397 1.000 46.13911 41 HIS D N 1
ATOM 10067 C CA . HIS D 1 22 ? 47.69449 19.69772 6.72372 1.000 51.31816 41 HIS D CA 1
ATOM 10068 C C . HIS D 1 22 ? 47.62406 18.31755 7.34310 1.000 43.51452 41 HIS D C 1
ATOM 10069 O O . HIS D 1 22 ? 48.15349 17.36535 6.77185 1.000 46.50874 41 HIS D O 1
ATOM 10083 N N . PHE D 1 23 ? 47.02410 18.21706 8.52201 1.000 38.77456 42 PHE D N 1
ATOM 10084 C CA . PHE D 1 23 ? 46.75133 16.92872 9.16749 1.000 38.11930 42 PHE D CA 1
ATOM 10085 C C . PHE D 1 23 ? 45.24120 16.71541 9.12921 1.000 37.21530 42 PHE D C 1
ATOM 10086 O O . PHE D 1 23 ? 44.50578 17.34322 9.89455 1.000 40.36914 42 PHE D O 1
ATOM 10103 N N . ASP D 1 24 ? 44.78982 15.84075 8.23160 1.000 40.18836 43 ASP D N 1
ATOM 10104 C CA . ASP D 1 24 ? 43.36404 15.57799 8.06550 1.000 36.73781 43 ASP D CA 1
ATOM 10105 C C . ASP D 1 24 ? 42.81977 14.83245 9.26986 1.000 38.80638 43 ASP D C 1
ATOM 10106 O O . ASP D 1 24 ? 43.35006 13.77977 9.64825 1.000 29.93477 43 ASP D O 1
ATOM 10115 N N . ASP D 1 25 ? 41.75064 15.37384 9.86492 1.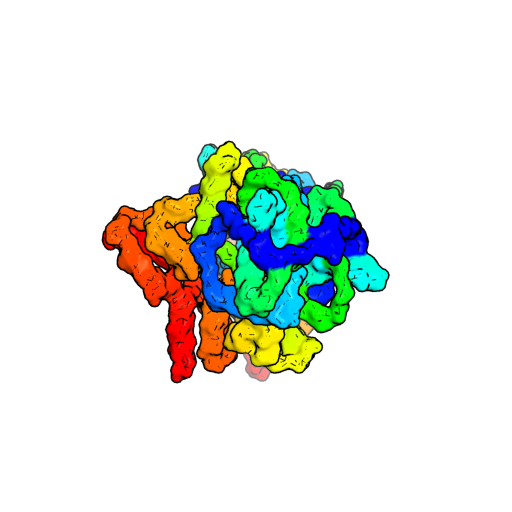000 35.52220 44 ASP D N 1
ATOM 10116 C CA . ASP D 1 25 ? 41.19846 14.78952 11.08693 1.000 39.52220 44 ASP D CA 1
ATOM 10117 C C . ASP D 1 25 ? 40.60622 13.39199 10.86507 1.000 36.89656 44 ASP D C 1
ATOM 10118 O O . ASP D 1 25 ? 40.65853 12.55042 11.76489 1.000 35.00978 44 ASP D O 1
ATOM 10127 N N . GLU D 1 26 ? 39.96931 13.15252 9.70930 1.000 32.19072 45 GLU D N 1
ATOM 10128 C CA . GLU D 1 26 ? 39.41105 11.83192 9.43444 1.000 35.41897 45 GLU D CA 1
ATOM 10129 C C . GLU D 1 26 ? 40.50946 10.78254 9.25400 1.000 32.72782 45 GLU D C 1
ATOM 10130 O O . GLU D 1 26 ? 40.36756 9.64639 9.71191 1.000 30.44148 45 GLU D O 1
ATOM 10142 N N . ALA D 1 27 ? 41.61213 11.13598 8.58088 1.000 35.10261 46 ALA D N 1
ATOM 10143 C CA . ALA D 1 27 ? 42.71385 10.18342 8.46216 1.000 36.64007 46 ALA D CA 1
ATOM 10144 C C . ALA D 1 27 ? 43.37313 9.91180 9.80695 1.000 30.52369 46 ALA D C 1
ATOM 10145 O O . ALA D 1 27 ? 43.81524 8.79232 10.05853 1.000 31.19438 46 ALA D O 1
ATOM 10152 N N . LEU D 1 28 ? 43.43742 10.91783 10.68910 1.000 27.33133 47 LEU D N 1
ATOM 10153 C CA . LEU D 1 28 ? 43.97861 10.67716 12.02620 1.000 29.14316 47 LEU D CA 1
ATOM 10154 C C . LEU D 1 28 ? 43.06487 9.78324 12.86714 1.000 27.11603 47 LEU D C 1
ATOM 10155 O O . LEU D 1 28 ? 43.55775 8.99249 13.68909 1.000 26.44684 47 LEU D O 1
ATOM 10171 N N . ALA D 1 29 ? 41.74038 9.89569 12.68792 1.000 29.47837 48 ALA D N 1
ATOM 10172 C CA . ALA D 1 29 ? 40.83630 8.98205 13.37583 1.000 32.32373 48 ALA D CA 1
ATOM 10173 C C . ALA D 1 29 ? 41.03664 7.54990 12.89331 1.000 28.22391 48 ALA D C 1
ATOM 10174 O O . ALA D 1 29 ? 40.86689 6.59379 13.66638 1.000 29.14532 48 ALA D O 1
ATOM 10181 N N . GLU D 1 30 ? 41.35299 7.38297 11.60472 1.000 26.54305 49 GLU D N 1
ATOM 10182 C CA . GLU D 1 30 ? 41.64083 6.05687 11.06884 1.000 25.90272 49 GLU D CA 1
ATOM 10183 C C . GLU D 1 30 ? 42.88562 5.48140 11.72582 1.000 27.27403 49 GLU D C 1
ATOM 10184 O O . GLU D 1 30 ? 42.90701 4.33282 12.19590 1.000 28.99959 49 GLU D O 1
ATOM 10196 N N . LEU D 1 31 ? 43.92989 6.28347 11.78713 1.000 26.46228 50 LEU D N 1
ATOM 10197 C CA . LEU D 1 31 ? 45.15877 5.84280 12.40919 1.000 24.81493 50 LEU D CA 1
ATOM 10198 C C . LEU D 1 31 ? 44.93515 5.53323 13.88752 1.000 26.11408 50 LEU D C 1
ATOM 10199 O O . LEU D 1 31 ? 45.42300 4.51370 14.38231 1.000 29.49231 50 LEU D O 1
ATOM 10215 N N . LYS D 1 32 ? 44.20886 6.39867 14.59739 1.000 27.17187 51 LYS D N 1
ATOM 10216 C CA . LYS D 1 32 ? 43.84273 6.15247 15.98756 1.000 28.97008 51 LYS D CA 1
ATOM 10217 C C . LYS D 1 32 ? 43.14844 4.81511 16.15391 1.000 29.54291 51 LYS D C 1
ATOM 10218 O O . LYS D 1 32 ? 43.49991 4.02671 17.02728 1.000 28.74494 51 LYS D O 1
ATOM 10237 N N . GLU D 1 33 ? 42.15185 4.53359 15.31352 1.000 28.58499 52 GLU D N 1
ATOM 10238 C CA . GLU D 1 33 ? 41.47786 3.24995 15.39791 1.000 30.87152 52 GLU D CA 1
ATOM 10239 C C . GLU D 1 33 ? 42.43865 2.09976 15.18231 1.000 29.83454 52 GLU D C 1
ATOM 10240 O O . GLU D 1 33 ? 42.34600 1.06467 15.86068 1.000 28.55253 52 GLU D O 1
ATOM 10252 N N . SER D 1 34 ? 43.35316 2.23931 14.21723 1.000 28.05133 53 SER D N 1
ATOM 10253 C CA . SER D 1 34 ? 44.30744 1.17827 13.97226 1.000 24.60703 53 SER D CA 1
ATOM 10254 C C . SER D 1 34 ? 45.24426 1.00899 15.16841 1.000 27.49860 53 SER D C 1
ATOM 10255 O O . SER D 1 34 ? 45.56782 -0.12459 15.54840 1.000 27.89951 53 SER D O 1
ATOM 10263 N N . VAL D 1 35 ? 45.64978 2.12080 15.78663 1.000 27.80446 54 VAL D N 1
ATOM 10264 C CA . VAL D 1 35 ? 46.49332 2.04071 16.97427 1.000 29.33342 54 VAL D CA 1
ATOM 10265 C C . VAL D 1 35 ? 45.73222 1.36244 18.10250 1.000 33.27712 54 VAL D C 1
ATOM 10266 O O . VAL D 1 35 ? 46.30794 0.56173 18.84020 1.000 30.50084 54 VAL D O 1
ATOM 10279 N N . LEU D 1 36 ? 44.41689 1.57206 18.20365 1.000 29.57010 55 LEU D N 1
ATOM 10280 C CA . LEU D 1 36 ? 43.67926 0.86211 19.24808 1.000 31.12746 55 LEU D CA 1
ATOM 10281 C C . LEU D 1 36 ? 43.57079 -0.62925 18.94400 1.000 30.83680 55 LEU D C 1
ATOM 10282 O O . LEU D 1 36 ? 43.48311 -1.43444 19.86598 1.000 33.94359 55 LEU D O 1
ATOM 10298 N N . GLN D 1 37 ? 43.62268 -1.03064 17.66650 1.000 30.23741 56 GLN D N 1
ATOM 10299 C CA . GLN D 1 37 ? 43.48757 -2.44335 17.34365 1.000 28.91740 56 GLN D CA 1
ATOM 10300 C C . GLN D 1 37 ? 44.79986 -3.19260 17.45537 1.000 30.43031 56 GLN D C 1
ATOM 10301 O O . GLN D 1 37 ? 44.81677 -4.36148 17.84547 1.000 30.19070 56 GLN D O 1
ATOM 10315 N N . HIS D 1 38 ? 45.89564 -2.56068 17.04406 1.000 27.73192 57 HIS D N 1
ATOM 10316 C CA . HIS D 1 38 ? 47.15552 -3.24165 16.86687 1.000 29.40258 57 HIS D CA 1
ATOM 10317 C C . HIS D 1 38 ? 48.31038 -2.64713 17.65324 1.000 33.82212 57 HIS D C 1
ATOM 10318 O O . HIS D 1 38 ? 49.39573 -3.24819 17.68169 1.000 32.65492 57 HIS D O 1
ATOM 10332 N N . GLY D 1 39 ? 48.11783 -1.49507 18.26914 1.000 29.24163 58 GLY D N 1
ATOM 10333 C CA . GLY D 1 39 ? 49.24547 -0.70840 18.73729 1.000 32.97737 58 GLY D CA 1
ATOM 10334 C C . GLY D 1 39 ? 49.94787 -0.01173 17.57436 1.000 32.54895 58 GLY D C 1
ATOM 10335 O O . GLY D 1 39 ? 49.62004 -0.17031 16.39486 1.000 31.05107 58 GLY D O 1
ATOM 10339 N N . ILE D 1 40 ? 50.97658 0.75252 17.94990 1.000 32.77859 59 ILE D N 1
ATOM 10340 C CA . ILE D 1 40 ? 51.89300 1.31448 16.95637 1.000 25.73294 59 ILE D CA 1
ATOM 10341 C C . ILE D 1 40 ? 52.79531 0.20544 16.44828 1.000 31.16004 59 ILE D C 1
ATOM 10342 O O . ILE D 1 40 ? 53.65516 -0.30146 17.17824 1.000 30.45769 59 ILE D O 1
ATOM 10358 N N . LEU D 1 41 ? 52.60377 -0.16073 15.17965 1.000 24.34934 60 LEU D N 1
ATOM 10359 C CA . LEU D 1 41 ? 53.35644 -1.25507 14.57985 1.000 26.77867 60 LEU D CA 1
ATOM 10360 C C . LEU D 1 41 ? 54.77644 -0.85959 14.18292 1.000 29.37853 60 LEU D C 1
ATOM 10361 O O . LEU D 1 41 ? 55.65055 -1.71509 14.10334 1.000 31.38800 60 LEU D O 1
ATOM 10377 N N . GLN D 1 42 ? 54.99096 0.41078 13.86648 1.000 26.22536 61 GLN D N 1
ATOM 10378 C CA . GLN D 1 42 ? 56.24932 0.87697 13.33154 1.000 25.74990 61 GLN D CA 1
ATOM 10379 C C . GLN D 1 42 ? 56.84052 1.90584 14.28202 1.000 24.25060 61 GLN D C 1
ATOM 10380 O O . GLN D 1 42 ? 56.22101 2.96077 14.51000 1.000 27.24928 61 GLN D O 1
ATOM 10394 N N . PRO D 1 43 ? 58.01073 1.65712 14.85890 1.000 27.88771 62 PRO D N 1
ATOM 10395 C CA . PRO D 1 43 ? 58.57478 2.63461 15.78668 1.000 25.25610 62 PRO D CA 1
ATOM 10396 C C . PRO D 1 43 ? 58.80860 3.99935 15.12843 1.000 24.36637 62 PRO D C 1
ATOM 10397 O O . PRO D 1 43 ? 59.22480 4.10795 13.97038 1.000 27.37354 62 PRO D O 1
ATOM 10408 N N . LEU D 1 44 ? 58.58682 5.04440 15.89751 1.000 25.19522 63 LEU D N 1
ATOM 10409 C CA . LEU D 1 44 ? 58.93165 6.37564 15.44230 1.000 25.30804 63 LEU D CA 1
ATOM 10410 C C . LEU D 1 44 ? 60.45219 6.52448 15.42188 1.000 26.96341 63 LEU D C 1
ATOM 10411 O O . LEU D 1 44 ? 61.17368 5.76108 16.04647 1.000 30.50778 63 LEU D O 1
ATOM 10427 N N . ILE D 1 45 ? 60.92666 7.51188 14.67187 1.000 25.57540 64 ILE D N 1
ATOM 10428 C CA . ILE D 1 45 ? 62.33527 7.89152 14.68265 1.000 31.40803 64 ILE D CA 1
ATOM 10429 C C . ILE D 1 45 ? 62.42723 9.23373 15.38747 1.000 29.01124 64 ILE D C 1
ATOM 10430 O O . ILE D 1 45 ? 61.71472 10.17131 15.02345 1.000 27.87331 64 ILE D O 1
ATOM 10446 N N . VAL D 1 46 ? 63.27389 9.32597 16.41728 1.000 31.00754 65 VAL D N 1
ATOM 10447 C CA . VAL D 1 46 ? 63.34351 10.54172 17.22250 1.000 30.97325 65 VAL D CA 1
ATOM 10448 C C . VAL D 1 46 ? 64.81257 10.89949 17.45089 1.000 30.39585 65 VAL D C 1
ATOM 10449 O O . VAL D 1 46 ? 65.70424 10.07956 17.26106 1.000 30.79302 65 VAL D O 1
ATOM 10462 N N . ARG D 1 47 ? 65.04272 12.15341 17.81293 1.000 32.42550 66 ARG D N 1
ATOM 10463 C CA . ARG D 1 47 ? 66.39604 12.63253 18.11652 1.000 33.90751 66 ARG D CA 1
ATOM 10464 C C . ARG D 1 47 ? 66.37429 13.37259 19.44661 1.000 40.28779 66 ARG D C 1
ATOM 10465 O O . ARG D 1 47 ? 65.57915 14.28566 19.62952 1.000 36.60471 66 ARG D O 1
ATOM 10486 N N . LYS D 1 48 ? 67.25355 12.99820 20.36192 1.000 47.08994 67 LYS D N 1
ATOM 10487 C CA . LYS D 1 48 ? 67.24014 13.59909 21.68953 1.000 47.67194 67 LYS D CA 1
ATOM 10488 C C . LYS D 1 48 ? 67.67369 15.05802 21.62069 1.000 45.52025 67 LYS D C 1
ATOM 10489 O O . LYS D 1 48 ? 68.65868 15.39812 20.96471 1.000 51.86124 67 LYS D O 1
ATOM 10508 N N . SER D 1 49 ? 66.90301 15.92264 22.25957 1.000 51.47266 68 SER D N 1
ATOM 10509 C CA . SER D 1 49 ? 67.24426 17.32960 22.40660 1.000 55.96803 68 SER D CA 1
ATOM 10510 C C . SER D 1 49 ? 67.30291 17.67246 23.89773 1.000 65.46779 68 SER D C 1
ATOM 10511 O O . SER D 1 49 ? 67.19029 16.79788 24.77114 1.000 59.84918 68 SER D O 1
ATOM 10519 N N . LEU D 1 50 ? 67.46235 18.96546 24.18653 1.000 70.16309 69 LEU D N 1
ATOM 10520 C CA . LEU D 1 50 ? 67.41920 19.42681 25.56831 1.000 64.46938 69 LEU D CA 1
ATOM 10521 C C . LEU D 1 50 ? 66.02802 19.23415 26.14677 1.000 66.90722 69 LEU D C 1
ATOM 10522 O O . LEU D 1 50 ? 65.82531 18.46160 27.09025 1.000 68.98595 69 LEU D O 1
ATOM 10528 N N . LYS D 1 51 ? 65.04645 19.91249 25.55366 1.000 66.61854 70 LYS D N 1
ATOM 10529 C CA . LYS D 1 51 ? 63.67382 19.88316 26.03779 1.000 67.83446 70 LYS D CA 1
ATOM 10530 C C . LYS D 1 51 ? 62.93590 18.57640 25.79014 1.000 70.16291 70 LYS D C 1
ATOM 10531 O O . LYS D 1 51 ? 61.76029 18.49432 26.11536 1.000 73.40784 70 LYS D O 1
ATOM 10537 N N . GLY D 1 52 ? 63.60271 17.53596 25.24632 1.000 63.70046 71 GLY D N 1
ATOM 10538 C CA . GLY D 1 52 ? 62.92443 16.25219 25.06293 1.000 59.32649 71 GLY D CA 1
ATOM 10539 C C . GLY D 1 52 ? 63.39258 15.43386 23.87519 1.000 52.96300 71 GLY D C 1
ATOM 10540 O O . GLY D 1 52 ? 64.58351 15.15652 23.73840 1.000 50.35418 71 GLY D O 1
ATOM 10544 N N . TYR D 1 53 ? 62.46564 15.02530 23.01198 1.000 39.50023 72 TYR D N 1
ATOM 10545 C CA . TYR D 1 53 ? 62.79584 14.24277 21.82991 1.000 40.50143 72 TYR D CA 1
ATOM 10546 C C . TYR D 1 53 ? 62.07059 14.84390 20.64109 1.000 40.37211 72 TYR D C 1
ATOM 10547 O O . TYR D 1 53 ? 60.84306 14.94689 20.65635 1.000 42.94933 72 TYR D O 1
ATOM 10565 N N . ASP D 1 54 ? 62.81555 15.25077 19.61898 1.000 37.74814 73 ASP D N 1
ATOM 10566 C CA . ASP D 1 54 ? 62.20008 15.81476 18.42225 1.000 39.77966 73 ASP D CA 1
ATOM 10567 C C . ASP D 1 54 ? 61.80568 14.67650 17.48849 1.000 32.09638 73 ASP D C 1
ATOM 10568 O O . ASP D 1 54 ? 62.62861 13.81857 17.19952 1.000 32.40692 73 ASP D O 1
ATOM 10577 N N . ILE D 1 55 ? 60.56700 14.67804 17.00587 1.000 37.08243 74 ILE D N 1
ATOM 10578 C CA . ILE D 1 55 ? 60.17667 13.66396 16.03647 1.000 33.75709 74 ILE D CA 1
ATOM 10579 C C . ILE D 1 55 ? 60.87618 13.92046 14.70263 1.000 32.28013 74 ILE D C 1
ATOM 10580 O O . ILE D 1 55 ? 60.84745 15.03408 14.15897 1.000 36.00337 74 ILE D O 1
ATOM 10596 N N . VAL D 1 56 ? 61.52726 12.88588 14.18389 1.000 27.51231 75 VAL D N 1
ATOM 10597 C CA . VAL D 1 56 ? 62.05424 12.87877 12.83473 1.000 28.51951 75 VAL D CA 1
ATOM 10598 C C . VAL D 1 56 ? 61.10389 12.19135 11.85941 1.000 29.91703 75 VAL D C 1
ATOM 10599 O O . VAL D 1 56 ? 60.93834 12.66156 10.72826 1.000 28.74224 75 VAL D O 1
ATOM 10612 N N . ALA D 1 57 ? 60.52056 11.06656 12.28793 1.000 32.37563 76 ALA D N 1
ATOM 10613 C CA . ALA D 1 57 ? 59.39039 10.44407 11.59082 1.000 27.70665 76 ALA D CA 1
ATOM 10614 C C . ALA D 1 57 ? 58.37900 9.93575 12.60491 1.000 27.45397 76 ALA D C 1
ATOM 10615 O O . ALA D 1 57 ? 58.71592 9.09445 13.45036 1.000 26.99452 76 ALA D O 1
ATOM 10622 N N . GLY D 1 58 ? 57.11452 10.36900 12.46314 1.000 26.64161 77 GLY D N 1
ATOM 10623 C CA . GLY D 1 58 ? 56.03914 9.86639 13.29918 1.000 27.55153 77 GLY D CA 1
ATOM 10624 C C . GLY D 1 58 ? 55.06486 10.85042 13.90653 1.000 28.99922 77 GLY D C 1
ATOM 10625 O O . GLY D 1 58 ? 54.38394 10.51470 14.89240 1.000 29.43782 77 GLY D O 1
ATOM 10629 N N . GLU D 1 59 ? 54.92984 12.04207 13.31896 1.000 27.00547 78 GLU D N 1
ATOM 10630 C CA . GLU D 1 59 ? 54.06266 13.04821 13.90638 1.000 30.84843 78 GLU D CA 1
ATOM 10631 C C . GLU D 1 59 ? 52.60270 12.58538 13.88558 1.000 31.69120 78 GLU D C 1
ATOM 10632 O O . GLU D 1 59 ? 51.87773 12.76562 14.87322 1.000 31.30059 78 GLU D O 1
ATOM 10644 N N . ARG D 1 60 ? 52.16706 11.94240 12.79090 1.000 28.06827 79 ARG D N 1
ATOM 10645 C CA . ARG D 1 60 ? 50.80080 11.42251 12.74086 1.000 26.84408 79 ARG D CA 1
ATOM 10646 C C . ARG D 1 60 ? 50.59480 10.33646 13.79778 1.000 25.06477 79 ARG D C 1
ATOM 10647 O O . ARG D 1 60 ? 49.57516 10.32573 14.49934 1.000 27.48262 79 ARG D O 1
ATOM 10668 N N . ARG D 1 61 ? 51.55501 9.42758 13.93868 1.000 25.14811 80 ARG D N 1
ATOM 10669 C CA . ARG D 1 61 ? 51.43943 8.37625 14.94118 1.000 25.80582 80 ARG D CA 1
ATOM 10670 C C . ARG D 1 61 ? 51.36986 8.98283 16.33761 1.000 32.53364 80 ARG D C 1
ATOM 10671 O O . ARG D 1 61 ? 50.60012 8.52823 17.19980 1.000 32.17088 80 ARG D O 1
ATOM 10692 N N . PHE D 1 62 ? 52.15104 10.02803 16.55922 1.000 29.67517 81 PHE D N 1
ATOM 10693 C CA . PHE D 1 62 ? 52.13767 10.74683 17.83280 1.000 30.73327 81 PHE D CA 1
ATOM 10694 C C . PHE D 1 62 ? 50.75883 11.32432 18.11562 1.000 33.50142 81 PHE D C 1
ATOM 10695 O O . PHE D 1 62 ? 50.20814 11.13761 19.20222 1.000 36.86898 81 PHE D O 1
ATOM 10712 N N . ARG D 1 63 ? 50.17525 12.01769 17.14422 1.000 32.65328 82 ARG D N 1
ATOM 10713 C CA . ARG D 1 63 ? 48.84532 12.57134 17.37391 1.000 34.14799 82 ARG D CA 1
ATOM 10714 C C . ARG D 1 63 ? 47.80431 11.46972 17.54015 1.000 37.59927 82 ARG D C 1
ATOM 10715 O O . ARG D 1 63 ? 46.89211 11.59062 18.37155 1.000 36.46052 82 ARG D O 1
ATOM 10736 N N . ALA D 1 64 ? 47.93222 10.37624 16.77981 1.000 34.95034 83 ALA D N 1
ATOM 10737 C CA . ALA D 1 64 ? 46.99357 9.26719 16.91798 1.000 31.55286 83 ALA D CA 1
ATOM 10738 C C . ALA D 1 64 ? 47.12420 8.61849 18.29097 1.000 35.37992 83 ALA D C 1
ATOM 10739 O O . ALA D 1 64 ? 46.12130 8.20437 18.88151 1.000 34.38678 83 ALA D O 1
ATOM 10746 N N . ALA D 1 65 ? 48.35204 8.53142 18.81440 1.000 35.54267 84 ALA D N 1
ATOM 10747 C CA . ALA D 1 65 ? 48.57615 7.93912 20.12812 1.000 31.57589 84 ALA D CA 1
ATOM 10748 C C . ALA D 1 65 ? 47.93795 8.78046 21.22593 1.000 35.85466 84 ALA D C 1
ATOM 10749 O O . ALA D 1 65 ? 47.36626 8.23173 22.17135 1.000 39.63979 84 ALA D O 1
ATOM 10756 N N . LYS D 1 66 ? 47.98169 10.10530 21.08918 1.000 36.30836 85 LYS D N 1
ATOM 10757 C CA . LYS D 1 66 ? 47.26358 10.97423 22.01607 1.000 40.84161 85 LYS D CA 1
ATOM 10758 C C . LYS D 1 66 ? 45.75362 10.74229 21.93374 1.000 40.15862 85 LYS D C 1
ATOM 10759 O O . LYS D 1 66 ? 45.09773 10.52080 22.96010 1.000 46.21241 85 LYS D O 1
ATOM 10778 N N . LEU D 1 67 ? 45.18291 10.76254 20.72168 1.000 37.76451 86 LEU D N 1
ATOM 10779 C CA . LEU D 1 67 ? 43.75300 10.49492 20.59497 1.000 38.25648 86 LEU D CA 1
ATOM 10780 C C . LEU D 1 67 ? 43.39150 9.11677 21.14650 1.000 39.61800 86 LEU D C 1
ATOM 10781 O O . LEU D 1 67 ? 42.27097 8.90799 21.62050 1.000 40.85428 86 LEU D O 1
ATOM 10797 N N . ALA D 1 68 ? 44.29362 8.15751 21.05347 1.000 35.86652 87 ALA D N 1
ATOM 10798 C CA . ALA D 1 68 ? 44.03049 6.82189 21.57642 1.000 35.29081 87 ALA D CA 1
ATOM 10799 C C . ALA D 1 68 ? 44.26647 6.71813 23.08192 1.000 37.66921 87 ALA D C 1
ATOM 10800 O O . ALA D 1 68 ? 44.03733 5.64306 23.65313 1.000 40.23184 87 ALA D O 1
ATOM 10807 N N . GLY D 1 69 ? 44.72831 7.78594 23.72788 1.000 42.23469 88 GLY D N 1
ATOM 10808 C CA . GLY D 1 69 ? 44.97561 7.76872 25.15919 1.000 43.29211 88 GLY D CA 1
ATOM 10809 C C . GLY D 1 69 ? 46.16128 6.93310 25.59037 1.000 50.54110 88 GLY D C 1
ATOM 10810 O O . GLY D 1 69 ? 46.12217 6.30903 26.65777 1.000 48.54932 88 GLY D O 1
ATOM 10814 N N . LEU D 1 70 ? 47.21566 6.89170 24.78752 1.000 43.04052 89 LEU D N 1
ATOM 10815 C CA . LEU D 1 70 ? 48.38319 6.11550 25.16852 1.000 44.11239 89 LEU D CA 1
ATOM 10816 C C . LEU D 1 70 ? 49.30295 6.97593 26.02842 1.000 45.16411 89 LEU D C 1
ATOM 10817 O O . LEU D 1 70 ? 49.26870 8.20699 25.96661 1.000 46.87455 89 LEU D O 1
ATOM 10833 N N . ASP D 1 71 ? 50.15015 6.30431 26.80925 1.000 44.01966 90 ASP D N 1
ATOM 10834 C CA . ASP D 1 71 ? 51.12020 6.99295 27.65452 1.000 51.78727 90 ASP D CA 1
ATOM 10835 C C . ASP D 1 71 ? 52.47512 7.14338 26.97107 1.000 44.57464 90 ASP D C 1
ATOM 10836 O O . ASP D 1 71 ? 53.14669 8.16807 27.14104 1.000 44.13096 90 ASP D O 1
ATOM 10845 N N . THR D 1 72 ? 52.89030 6.12070 26.21974 1.000 44.36770 91 THR D N 1
ATOM 10846 C CA . THR D 1 72 ? 54.17459 6.09280 25.54076 1.000 43.89373 91 THR D CA 1
ATOM 10847 C C . THR D 1 72 ? 54.00166 5.61765 24.10037 1.000 45.09786 91 THR D C 1
ATOM 10848 O O . THR D 1 72 ? 52.96735 5.05796 23.72327 1.000 42.16084 91 THR D O 1
ATOM 10859 N N . VAL D 1 73 ? 55.05900 5.81011 23.31132 1.000 35.43756 92 VAL D N 1
ATOM 10860 C CA . VAL D 1 73 ? 55.13810 5.27980 21.94791 1.000 35.80416 92 VAL D CA 1
ATOM 10861 C C . VAL D 1 73 ? 56.47264 4.56037 21.74985 1.000 35.29942 92 VAL D C 1
ATOM 10862 O O . VAL D 1 73 ? 57.47236 4.89954 22.39990 1.000 35.63513 92 VAL D O 1
ATOM 10875 N N . PRO D 1 74 ? 56.52674 3.53828 20.89768 1.000 36.90835 93 PRO D N 1
ATOM 10876 C CA . PRO D 1 74 ? 57.82350 2.93045 20.56454 1.000 34.01207 93 PRO D CA 1
ATOM 10877 C C . PRO D 1 74 ? 58.64707 3.83086 19.65947 1.000 32.55297 93 PRO D C 1
ATOM 10878 O O . PRO D 1 74 ? 58.14619 4.39490 18.68491 1.000 30.17534 93 PRO D O 1
ATOM 10889 N N . ALA D 1 75 ? 59.93605 3.96010 19.97259 1.000 27.12993 94 ALA D N 1
ATOM 10890 C CA . ALA D 1 75 ? 60.75441 4.87126 19.17803 1.000 30.37592 94 ALA D CA 1
ATOM 10891 C C . ALA D 1 75 ? 62.21006 4.41955 19.16448 1.000 33.30624 94 ALA D C 1
ATOM 10892 O O . ALA D 1 75 ? 62.69670 3.77983 20.09810 1.000 33.33462 94 ALA D O 1
ATOM 10899 N N . ILE D 1 76 ? 62.86317 4.69802 18.04368 1.000 31.13471 95 ILE D N 1
ATOM 10900 C CA . ILE D 1 76 ? 64.29205 4.50176 17.85884 1.000 34.01102 95 ILE D CA 1
ATOM 10901 C C . ILE D 1 76 ? 64.92222 5.87706 17.94105 1.000 30.76024 95 ILE D C 1
ATOM 10902 O O . ILE D 1 76 ? 64.58691 6.77692 17.16805 1.000 29.65681 95 ILE D O 1
ATOM 10918 N N . VAL D 1 77 ? 65.83323 6.05555 18.88061 1.000 35.29624 96 VAL D N 1
ATOM 10919 C CA . VAL D 1 77 ? 66.47529 7.33780 19.12890 1.000 30.79074 96 VAL D CA 1
ATOM 10920 C C . VAL D 1 77 ? 67.79657 7.35995 18.38620 1.000 30.60654 96 VAL D C 1
ATOM 10921 O O . VAL D 1 77 ? 68.63073 6.46555 18.57876 1.000 31.07328 96 VAL D O 1
ATOM 10934 N N . ARG D 1 78 ? 68.00207 8.39259 17.57619 1.000 29.22926 97 ARG D N 1
ATOM 10935 C CA . ARG D 1 78 ? 69.15967 8.49872 16.69696 1.000 33.46179 97 ARG D CA 1
ATOM 10936 C C . ARG D 1 78 ? 69.84138 9.84523 16.84147 1.000 34.11986 97 ARG D C 1
ATOM 10937 O O . ARG D 1 78 ? 69.18016 10.86725 17.03577 1.000 34.72732 97 ARG D O 1
ATOM 10958 N N . GLU D 1 79 ? 71.17434 9.84126 16.73143 1.000 32.46805 98 GLU D N 1
ATOM 10959 C CA . GLU D 1 79 ? 71.92634 11.07979 16.61894 1.000 37.27526 98 GLU D CA 1
ATOM 10960 C C . GLU D 1 79 ? 71.97960 11.49262 15.15562 1.000 32.71447 98 GLU D C 1
ATOM 10961 O O . GLU D 1 79 ? 72.47486 10.73602 14.32258 1.000 37.05585 98 GLU D O 1
ATOM 10973 N N . LEU D 1 80 ? 71.50254 12.70690 14.84974 1.000 35.99527 99 LEU D N 1
ATOM 10974 C CA . LEU D 1 80 ? 71.40650 13.15500 13.47855 1.000 36.30924 99 LEU D CA 1
ATOM 10975 C C . LEU D 1 80 ? 71.71449 14.63362 13.39651 1.000 36.59877 99 LEU D C 1
ATOM 10976 O O . LEU D 1 80 ? 71.21514 15.41793 14.20062 1.000 40.78934 99 LEU D O 1
ATOM 10992 N N . SER D 1 81 ? 72.51824 15.01316 12.40212 1.000 37.12318 100 SER D N 1
ATOM 10993 C CA . SER D 1 81 ? 72.71414 16.41840 12.08545 1.000 37.03895 100 SER D CA 1
ATOM 10994 C C . SER D 1 81 ? 71.40235 17.04637 11.64183 1.000 43.65097 100 SER D C 1
ATOM 10995 O O . SER D 1 81 ? 70.45435 16.35244 11.25379 1.000 38.86720 100 SER D O 1
ATOM 11003 N N . GLU D 1 82 ? 71.35284 18.38102 11.69231 1.000 35.70275 101 GLU D N 1
ATOM 11004 C CA . GLU D 1 82 ? 70.19733 19.09912 11.15631 1.000 40.15978 101 GLU D CA 1
ATOM 11005 C C . GLU D 1 82 ? 69.95832 18.75433 9.68289 1.000 37.35653 101 GLU D C 1
ATOM 11006 O O . GLU D 1 82 ? 68.80484 18.59986 9.24687 1.000 36.41515 101 GLU D O 1
ATOM 11018 N N . ALA D 1 83 ? 71.03630 18.66061 8.89145 1.000 36.49778 102 ALA D N 1
ATOM 11019 C CA . ALA D 1 83 ? 70.87187 18.34356 7.47668 1.000 42.73656 102 ALA D CA 1
ATOM 11020 C C . ALA D 1 83 ? 70.16896 17.00074 7.29187 1.000 39.24051 102 ALA D C 1
ATOM 11021 O O . ALA D 1 83 ? 69.23094 16.89076 6.49751 1.000 33.53476 102 ALA D O 1
ATOM 11028 N N . LEU D 1 84 ? 70.63561 15.96523 8.00420 1.000 33.83352 103 LEU D N 1
ATOM 11029 C CA . LEU D 1 84 ? 70.02534 14.64440 7.91217 1.000 34.43851 103 LEU D CA 1
ATOM 11030 C C . LEU D 1 84 ? 68.57853 14.68889 8.37313 1.000 33.25850 103 LEU D C 1
ATOM 11031 O O . LEU D 1 84 ? 67.71690 14.04923 7.77530 1.000 34.36889 103 LEU D O 1
ATOM 11064 N N . ARG D 1 86 ? 66.52741 17.18452 8.11971 1.000 31.12986 105 ARG D N 1
ATOM 11065 C CA . ARG D 1 86 ? 65.74082 17.81571 7.07256 1.000 34.64412 105 ARG D CA 1
ATOM 11066 C C . ARG D 1 86 ? 65.50359 16.84333 5.92511 1.000 30.48713 105 ARG D C 1
ATOM 11067 O O . ARG D 1 86 ? 64.40872 16.80042 5.35720 1.000 34.12241 105 ARG D O 1
ATOM 11088 N N . GLU D 1 87 ? 66.50645 16.04598 5.59024 1.000 29.96034 106 GLU D N 1
ATOM 11089 C CA . GLU D 1 87 ? 66.37495 15.10999 4.48316 1.000 33.41792 106 GLU D CA 1
ATOM 11090 C C . GLU D 1 87 ? 65.42629 13.97613 4.83655 1.000 30.56642 106 GLU D C 1
ATOM 11091 O O . GLU D 1 87 ? 64.55200 13.61269 4.03726 1.000 29.25653 106 GLU D O 1
ATOM 11103 N N . ILE D 1 88 ? 65.60968 13.39142 6.02298 1.000 29.85221 107 ILE D N 1
ATOM 11104 C CA . ILE D 1 88 ? 64.84530 12.21263 6.41291 1.000 31.56568 107 ILE D CA 1
ATOM 11105 C C . ILE D 1 88 ? 63.39320 12.58052 6.63176 1.000 31.95442 107 ILE D C 1
ATOM 11106 O O . ILE D 1 88 ? 62.47880 11.79291 6.31810 1.000 28.93176 107 ILE D O 1
ATOM 11122 N N . ALA D 1 89 ? 63.13941 13.78241 7.16062 1.000 30.61874 108 ALA D N 1
ATOM 11123 C CA . ALA D 1 89 ? 61.76119 14.22296 7.33111 1.000 32.62620 108 ALA D CA 1
ATOM 11124 C C . ALA D 1 89 ? 60.97365 14.14192 6.01992 1.000 28.72178 108 ALA D C 1
ATOM 11125 O O . ALA D 1 89 ? 59.77172 13.85141 6.01994 1.000 30.55146 108 ALA D O 1
ATOM 11132 N N . LEU D 1 90 ? 61.62949 14.42409 4.89007 1.000 27.11089 109 LEU D N 1
ATOM 11133 C CA . LEU D 1 90 ? 60.99632 14.20619 3.58741 1.000 28.77849 109 LEU D CA 1
ATOM 11134 C C . LEU D 1 90 ? 61.07131 12.73534 3.16532 1.000 28.91117 109 LEU D C 1
ATOM 11135 O O . LEU D 1 90 ? 60.04755 12.12440 2.83495 1.000 24.81842 109 LEU D O 1
ATOM 11151 N N . LEU D 1 91 ? 62.26912 12.14099 3.22803 1.000 23.54719 110 LEU D N 1
ATOM 11152 C CA . LEU D 1 91 ? 62.54189 10.88142 2.55581 1.000 23.47209 110 LEU D CA 1
ATOM 11153 C C . LEU D 1 91 ? 61.74580 9.73434 3.11118 1.000 21.68367 110 LEU D C 1
ATOM 11154 O O . LEU D 1 91 ? 61.39119 8.81545 2.35723 1.000 24.97658 110 LEU D O 1
ATOM 11170 N N . GLU D 1 92 ? 61.48837 9.73002 4.42649 1.000 21.18436 111 GLU D N 1
ATOM 11171 C CA . GLU D 1 92 ? 60.75924 8.62397 5.01177 1.000 25.28428 111 GLU D CA 1
ATOM 11172 C C . GLU D 1 92 ? 59.37403 8.53084 4.37984 1.000 26.61866 111 GLU D C 1
ATOM 11173 O O . GLU D 1 92 ? 58.80781 7.43001 4.25876 1.000 25.69748 111 GLU D O 1
ATOM 11185 N N . ASN D 1 93 ? 58.84984 9.67504 3.92189 1.000 24.82342 112 ASN D N 1
ATOM 11186 C CA . ASN D 1 93 ? 57.52698 9.73851 3.28980 1.000 25.15859 112 ASN D CA 1
ATOM 11187 C C . ASN D 1 93 ? 57.58290 9.59535 1.78920 1.000 28.73106 112 ASN D C 1
ATOM 11188 O O . ASN D 1 93 ? 56.63827 9.08209 1.18607 1.000 26.39319 112 ASN D O 1
ATOM 11199 N N . LEU D 1 94 ? 58.64941 10.12235 1.17374 1.000 22.92988 113 LEU D N 1
ATOM 11200 C CA . LEU D 1 94 ? 58.76392 10.23719 -0.27006 1.000 23.85734 113 LEU D CA 1
ATOM 11201 C C . LEU D 1 94 ? 59.12207 8.91622 -0.91440 1.000 23.99412 113 LEU D C 1
ATOM 11202 O O . LEU D 1 94 ? 58.56674 8.56572 -1.96307 1.000 22.60018 113 LEU D O 1
ATOM 11218 N N . GLN D 1 95 ? 60.04594 8.17370 -0.30221 1.000 23.73433 114 GLN D N 1
ATOM 11219 C CA . GLN D 1 95 ? 60.61013 6.95571 -0.88274 1.000 21.57098 114 GLN D CA 1
ATOM 11220 C C . GLN D 1 95 ? 59.78251 5.75031 -0.43536 1.000 23.27524 114 GLN D C 1
ATOM 11221 O O . GLN D 1 95 ? 60.20477 4.85330 0.29255 1.000 24.43036 114 GLN D O 1
ATOM 11235 N N . ARG D 1 96 ? 58.53047 5.74452 -0.89065 1.000 21.91467 115 ARG D N 1
ATOM 11236 C CA . ARG D 1 96 ? 57.66382 4.61945 -0.63650 1.000 20.98096 115 ARG D CA 1
ATOM 11237 C C . ARG D 1 96 ? 56.56562 4.64399 -1.69497 1.000 21.05743 115 ARG D C 1
ATOM 11238 O O . ARG D 1 96 ? 56.28395 5.69992 -2.29460 1.000 23.34759 115 ARG D O 1
ATOM 11259 N N . GLU D 1 97 ? 55.93979 3.48852 -1.88571 1.000 22.81578 116 GLU D N 1
ATOM 11260 C CA . GLU D 1 97 ? 54.93786 3.30296 -2.93620 1.000 23.89279 116 GLU D CA 1
ATOM 11261 C C . GLU D 1 97 ? 53.64756 2.76456 -2.33451 1.000 26.55229 116 GLU D C 1
ATOM 11262 O O . GLU D 1 97 ? 53.62914 1.69171 -1.73114 1.000 23.93940 116 GLU D O 1
ATOM 11274 N N . ASP D 1 98 ? 52.56798 3.49432 -2.48821 1.000 24.29985 117 ASP D N 1
ATOM 11275 C CA . ASP D 1 98 ? 51.31325 2.98769 -1.92944 1.000 31.18544 117 ASP D CA 1
ATOM 11276 C C . ASP D 1 98 ? 50.81003 1.81893 -2.76204 1.000 28.26623 117 ASP D C 1
ATOM 11277 O O . ASP D 1 98 ? 51.24355 1.61977 -3.88082 1.000 26.48811 117 ASP D O 1
ATOM 11286 N N . LEU D 1 99 ? 49.93769 0.99912 -2.15861 1.000 28.17109 118 LEU D N 1
ATOM 11287 C CA . LEU D 1 99 ? 49.20933 -0.02702 -2.89797 1.000 29.58131 118 LEU D CA 1
ATOM 11288 C C . LEU D 1 99 ? 48.16960 0.61521 -3.80164 1.000 22.68865 118 LEU D C 1
ATOM 11289 O O . LEU D 1 99 ? 47.59599 1.64347 -3.47579 1.000 25.03834 118 LEU D O 1
ATOM 11305 N N . SER D 1 100 ? 47.91718 -0.00226 -4.92336 1.000 24.34040 119 SER D N 1
ATOM 11306 C CA . SER D 1 100 ? 46.89019 0.51246 -5.80101 1.000 24.36312 119 SER D CA 1
ATOM 11307 C C . SER D 1 100 ? 45.50067 0.18291 -5.26356 1.000 26.94507 119 SER D C 1
ATOM 11308 O O . SER D 1 100 ? 45.34068 -0.67587 -4.40664 1.000 25.92254 119 SER D O 1
ATOM 11316 N N . PRO D 1 101 ? 44.47878 0.82119 -5.79353 1.000 26.46744 120 PRO D N 1
ATOM 11317 C CA . PRO D 1 101 ? 43.11199 0.46692 -5.34888 1.000 28.35010 120 PRO D CA 1
ATOM 11318 C C . PRO D 1 101 ? 42.75968 -1.00245 -5.52740 1.000 25.39573 120 PRO D C 1
ATOM 11319 O O . PRO D 1 101 ? 42.14198 -1.59392 -4.63364 1.000 25.72148 120 PRO D O 1
ATOM 11330 N N . LEU D 1 102 ? 43.15174 -1.61308 -6.64456 1.000 23.80759 121 LEU D N 1
ATOM 11331 C CA . LEU D 1 102 ? 42.86491 -3.02501 -6.84500 1.000 25.97253 121 LEU D CA 1
ATOM 11332 C C . LEU D 1 102 ? 43.67718 -3.90634 -5.89618 1.000 24.26343 121 LEU D C 1
ATOM 11333 O O . LEU D 1 102 ? 43.18614 -4.93788 -5.42196 1.000 24.37716 121 LEU D O 1
ATOM 11349 N N . GLU D 1 103 ? 44.92935 -3.55144 -5.62834 1.000 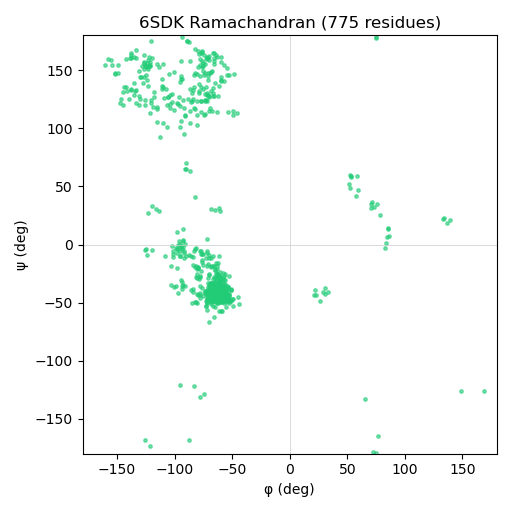23.10656 122 GLU D N 1
ATOM 11350 C CA . GLU D 1 103 ? 45.67736 -4.33060 -4.64458 1.000 22.42693 122 GLU D CA 1
ATOM 11351 C C . GLU D 1 103 ? 45.03857 -4.23119 -3.26741 1.000 19.09531 122 GLU D C 1
ATOM 11352 O O . GLU D 1 103 ? 44.95226 -5.22659 -2.54698 1.000 22.09016 122 GLU D O 1
ATOM 11364 N N . GLU D 1 104 ? 44.63693 -3.03009 -2.86538 1.000 21.42442 123 GLU D N 1
ATOM 11365 C CA . GLU D 1 104 ? 43.92175 -2.84725 -1.61286 1.000 25.03205 123 GLU D CA 1
ATOM 11366 C C . GLU D 1 104 ? 42.64289 -3.67569 -1.59942 1.000 27.16283 123 GLU D C 1
ATOM 11367 O O . GLU D 1 104 ? 42.36110 -4.36514 -0.61717 1.000 25.66726 123 GLU D O 1
ATOM 11379 N N . ALA D 1 105 ? 41.89575 -3.67896 -2.70780 1.000 22.70942 124 ALA D N 1
ATOM 11380 C CA . ALA D 1 105 ? 40.64113 -4.43929 -2.75497 1.000 25.63091 124 ALA D CA 1
ATOM 11381 C C . ALA D 1 105 ? 40.88671 -5.93944 -2.62150 1.000 24.75922 124 ALA D C 1
ATOM 11382 O O . ALA D 1 105 ? 40.20774 -6.63542 -1.83950 1.000 22.62406 124 ALA D O 1
ATOM 11389 N N . GLN D 1 106 ? 41.87946 -6.45486 -3.35649 1.000 25.13182 125 GLN D N 1
ATOM 11390 C CA . GLN D 1 106 ? 42.24149 -7.86792 -3.25207 1.000 25.95178 125 GLN D CA 1
ATOM 11391 C C . GLN D 1 106 ? 42.67218 -8.23922 -1.84209 1.000 24.48980 125 GLN D C 1
ATOM 11392 O O . GLN D 1 106 ? 42.34897 -9.34150 -1.35923 1.000 23.43867 125 GLN D O 1
ATOM 11406 N N . ALA D 1 107 ? 43.42975 -7.35781 -1.18320 1.000 26.58488 126 ALA D N 1
ATOM 11407 C CA . ALA D 1 107 ? 43.82981 -7.60428 0.20048 1.000 27.04323 126 ALA D CA 1
ATOM 11408 C C . ALA D 1 107 ? 42.61573 -7.66190 1.11906 1.000 28.48439 126 ALA D C 1
ATOM 11409 O O . ALA D 1 107 ? 42.52997 -8.53362 1.99506 1.000 23.96664 126 ALA D O 1
ATOM 11416 N N . TYR D 1 108 ? 41.66473 -6.74367 0.95028 1.000 26.74025 127 TYR D N 1
ATOM 11417 C CA . TYR D 1 108 ? 40.42654 -6.82767 1.74026 1.000 26.62407 127 TYR D CA 1
ATOM 11418 C C . TYR D 1 108 ? 39.73296 -8.17275 1.54100 1.000 23.18107 127 TYR D C 1
ATOM 11419 O O . TYR D 1 108 ? 39.29783 -8.80703 2.50115 1.000 27.42343 127 TYR D O 1
ATOM 11437 N N . ASP D 1 109 ? 39.61258 -8.62056 0.29378 1.000 23.04759 128 ASP D N 1
ATOM 11438 C CA . ASP D 1 109 ? 38.88683 -9.85761 0.01984 1.000 27.10230 128 ASP D CA 1
ATOM 11439 C C . ASP D 1 109 ? 39.58766 -11.06248 0.63691 1.000 28.56028 128 ASP D C 1
ATOM 11440 O O . ASP D 1 109 ? 38.94289 -11.95437 1.18973 1.000 26.96687 128 ASP D O 1
ATOM 11449 N N . SER D 1 110 ? 40.92020 -11.09304 0.56426 1.000 28.19167 129 SER D N 1
ATOM 11450 C CA . SER D 1 110 ? 41.68429 -12.13921 1.22378 1.000 25.74771 129 SER D CA 1
ATOM 11451 C C . SER D 1 110 ? 41.43689 -12.14477 2.73085 1.000 26.38569 129 SER D C 1
ATOM 11452 O O . SER D 1 110 ? 41.23887 -13.21038 3.34108 1.000 28.68236 129 SER D O 1
ATOM 11460 N N . LEU D 1 111 ? 41.46614 -10.97320 3.36259 1.000 21.94449 130 LEU D N 1
ATOM 11461 C CA . LEU D 1 111 ? 41.28393 -10.94633 4.80697 1.000 24.07712 130 LEU D CA 1
ATOM 11462 C C . LEU D 1 111 ? 39.86901 -11.34963 5.19233 1.000 25.93676 130 LEU D C 1
ATOM 11463 O O . LEU D 1 111 ? 39.65477 -12.03213 6.20722 1.000 26.75134 130 LEU D O 1
ATOM 11479 N N . LEU D 1 112 ? 38.87207 -10.93273 4.41548 1.000 26.37770 131 LEU D N 1
ATOM 11480 C CA . LEU D 1 112 ? 37.51778 -11.38468 4.72489 1.000 26.49841 131 LEU D CA 1
ATOM 11481 C C . LEU D 1 112 ? 37.43797 -12.90555 4.81384 1.000 25.95111 131 LEU D C 1
ATOM 11482 O O . LEU D 1 112 ? 36.81474 -13.45848 5.72349 1.000 27.40377 131 LEU D O 1
ATOM 11498 N N . LYS D 1 113 ? 38.04509 -13.58870 3.84579 1.000 24.26149 132 LYS D N 1
ATOM 11499 C CA . LYS D 1 113 ? 38.00852 -15.04228 3.76220 1.000 31.77304 132 LYS D CA 1
ATOM 11500 C C . LYS D 1 113 ? 38.85208 -15.69762 4.84071 1.000 32.48411 132 LYS D C 1
ATOM 11501 O O . LYS D 1 113 ? 38.37352 -16.59140 5.55186 1.000 29.77023 132 LYS D O 1
ATOM 11520 N N . HIS D 1 114 ? 40.11317 -15.26781 4.98668 1.000 29.15681 133 HIS D N 1
ATOM 11521 C CA . HIS D 1 114 ? 40.99895 -15.95396 5.92302 1.000 32.56812 133 HIS D CA 1
ATOM 11522 C C . HIS D 1 114 ? 40.74993 -15.59064 7.37621 1.000 34.75426 133 HIS D C 1
ATOM 11523 O O . HIS D 1 114 ? 41.00896 -16.41063 8.25618 1.000 37.13007 133 HIS D O 1
ATOM 11537 N N . LEU D 1 115 ? 40.23490 -14.39916 7.66176 1.000 26.22348 134 LEU D N 1
ATOM 11538 C CA . LEU D 1 115 ? 39.83574 -14.08092 9.02375 1.000 27.88228 134 LEU D CA 1
ATOM 11539 C C . LEU D 1 115 ? 38.38422 -14.43528 9.31739 1.000 31.55431 134 LEU D C 1
ATOM 11540 O O . LEU D 1 115 ? 37.96779 -14.33797 10.47320 1.000 33.92869 134 LEU D O 1
ATOM 11556 N N . ASP D 1 116 ? 37.59448 -14.78565 8.31226 1.000 33.15701 135 ASP D N 1
ATOM 11557 C CA . ASP D 1 116 ? 36.16149 -15.06085 8.47505 1.000 33.34252 135 ASP D CA 1
ATOM 11558 C C . ASP D 1 116 ? 35.45656 -13.90442 9.18649 1.000 33.28175 135 ASP D C 1
ATOM 11559 O O . ASP D 1 116 ? 34.85725 -14.05517 10.25620 1.000 35.27126 135 ASP D O 1
ATOM 11568 N N . LEU D 1 117 ? 35.53804 -12.73046 8.56071 1.000 34.09782 136 LEU D N 1
ATOM 11569 C CA . LEU D 1 117 ? 34.87013 -11.53915 9.03873 1.000 27.35413 136 LEU D CA 1
ATOM 11570 C C . LEU D 1 117 ? 33.95504 -10.99488 7.95280 1.000 31.65027 136 LEU D C 1
ATOM 11571 O O . LEU D 1 117 ? 34.15694 -11.26719 6.76044 1.000 30.09133 136 LEU D O 1
ATOM 11587 N N . THR D 1 118 ? 32.97167 -10.20386 8.38426 1.000 29.09631 137 THR D N 1
ATOM 11588 C CA . THR D 1 118 ? 32.14256 -9.37782 7.51124 1.000 28.93835 137 THR D CA 1
ATOM 11589 C C . THR D 1 118 ? 32.86117 -8.06865 7.17012 1.000 28.13957 137 THR D C 1
ATOM 11590 O O . THR D 1 118 ? 33.83685 -7.69787 7.80575 1.000 26.31638 137 THR D O 1
ATOM 11601 N N . GLN D 1 119 ? 32.31996 -7.32606 6.18471 1.000 26.08789 138 GLN D N 1
ATOM 11602 C CA . GLN D 1 119 ? 32.86108 -6.02056 5.82411 1.000 25.25232 138 GLN D CA 1
ATOM 11603 C C . GLN D 1 119 ? 32.96505 -5.10071 7.03983 1.000 27.75120 138 GLN D C 1
ATOM 11604 O O . GLN D 1 119 ? 33.99632 -4.45584 7.24859 1.000 26.48463 138 GLN D O 1
ATOM 11618 N N . GLU D 1 120 ? 31.90751 -5.04844 7.86473 1.000 25.51328 139 GLU D N 1
ATOM 11619 C CA . GLU D 1 120 ? 31.88364 -4.16436 9.02895 1.000 26.92579 139 GLU D CA 1
ATOM 11620 C C . GLU D 1 120 ? 32.90744 -4.59864 10.06942 1.000 24.70612 139 GLU D C 1
ATOM 11621 O O . GLU D 1 120 ? 33.56106 -3.75403 10.69844 1.000 30.66346 139 GLU D O 1
ATOM 11633 N N . GLN D 1 121 ? 33.04920 -5.90473 10.27224 1.000 28.17856 140 GLN D N 1
ATOM 11634 C CA . GLN D 1 121 ? 34.03979 -6.38307 11.23107 1.000 27.01982 140 GLN D CA 1
ATOM 11635 C C . GLN D 1 121 ? 35.46819 -6.09475 10.76372 1.000 27.71683 140 GLN D C 1
ATOM 11636 O O . GLN D 1 121 ? 36.33835 -5.76184 11.58192 1.000 29.04693 140 GLN D O 1
ATOM 11650 N N . LEU D 1 122 ? 35.74362 -6.29707 9.47219 1.000 24.05529 141 LEU D N 1
ATOM 11651 C CA . LEU D 1 122 ? 37.07815 -6.00533 8.95393 1.000 25.37004 141 LEU D CA 1
ATOM 11652 C C . LEU D 1 122 ? 37.37009 -4.51371 9.00323 1.000 23.59274 141 LEU D C 1
ATOM 11653 O O . LEU D 1 122 ? 38.49998 -4.09946 9.33806 1.000 24.55083 141 LEU D O 1
ATOM 11669 N N . ALA D 1 123 ? 36.37519 -3.68509 8.67814 1.000 28.63756 142 ALA D N 1
ATOM 11670 C CA . ALA D 1 123 ? 36.56401 -2.25061 8.77551 1.000 27.36889 142 ALA D CA 1
ATOM 11671 C C . ALA D 1 123 ? 36.97083 -1.86274 10.18951 1.000 27.65380 142 ALA D C 1
ATOM 11672 O O . ALA D 1 123 ? 37.92301 -1.10956 10.39044 1.000 26.23302 142 ALA D O 1
ATOM 11679 N N . LYS D 1 124 ? 36.29232 -2.41250 11.19615 1.000 27.59619 143 LYS D N 1
ATOM 11680 C CA . LYS D 1 124 ? 36.67402 -2.11418 12.57718 1.000 30.88804 143 LYS D CA 1
ATOM 11681 C C . LYS D 1 124 ? 38.10950 -2.55966 12.86661 1.000 25.71285 143 LYS D C 1
ATOM 11682 O O . LYS D 1 124 ? 38.87342 -1.84531 13.53111 1.000 30.74356 143 LYS D O 1
ATOM 11701 N N . ARG D 1 125 ? 38.47901 -3.75282 12.40252 1.000 28.67291 144 ARG D N 1
ATOM 11702 C CA . ARG D 1 125 ? 39.80478 -4.31573 12.67322 1.000 25.70874 144 ARG D CA 1
ATOM 11703 C C . ARG D 1 125 ? 40.90840 -3.54006 11.97683 1.000 30.36343 144 ARG D C 1
ATOM 11704 O O . ARG D 1 125 ? 42.02308 -3.42891 12.51088 1.000 25.26433 144 ARG D O 1
ATOM 11725 N N . LEU D 1 126 ? 40.62776 -2.98295 10.79844 1.000 25.32033 145 LEU D N 1
ATOM 11726 C CA . LEU D 1 126 ? 41.62637 -2.24194 10.02457 1.000 26.08640 145 LEU D CA 1
ATOM 11727 C C . LEU D 1 126 ? 41.59497 -0.73648 10.23884 1.000 27.45719 145 LEU D C 1
ATOM 11728 O O . LEU D 1 126 ? 42.49875 -0.04719 9.74063 1.000 29.49990 145 LEU D O 1
ATOM 11744 N N . GLY D 1 127 ? 40.63142 -0.20489 10.99204 1.000 29.40310 146 GLY D N 1
ATOM 11745 C CA . GLY D 1 127 ? 40.55426 1.23068 11.16668 1.000 28.94554 146 GLY D CA 1
ATOM 11746 C C . GLY D 1 127 ? 40.12400 2.01501 9.93251 1.000 27.33611 146 GLY D C 1
ATOM 11747 O O . GLY D 1 127 ? 40.54347 3.16602 9.75117 1.000 24.72671 146 GLY D O 1
ATOM 11751 N N . LYS D 1 128 ? 39.28604 1.42825 9.09238 1.000 25.66414 147 LYS D N 1
ATOM 11752 C CA . LYS D 1 128 ? 38.73593 2.06407 7.91156 1.000 23.96347 147 LYS D CA 1
ATOM 11753 C C . LYS D 1 128 ? 37.20504 2.03273 8.00909 1.000 26.31396 147 LYS D C 1
ATOM 11754 O O . LYS D 1 128 ? 36.64131 1.26628 8.78261 1.000 27.66641 147 LYS D O 1
ATOM 11773 N N . SER D 1 129 ? 36.53880 2.87384 7.23575 1.000 24.43238 148 SER D N 1
ATOM 11774 C CA . SER D 1 129 ? 35.07527 2.85589 7.25195 1.000 25.74328 148 SER D CA 1
ATOM 11775 C C . SER D 1 129 ? 34.55031 1.64450 6.48842 1.000 25.94578 148 SER D C 1
ATOM 11776 O O . SER D 1 129 ? 35.18617 1.13787 5.55797 1.000 22.71663 148 SER D O 1
ATOM 11784 N N . ARG D 1 130 ? 33.34288 1.19287 6.85328 1.000 27.55088 149 ARG D N 1
ATOM 11785 C CA . ARG D 1 130 ? 32.74610 0.07941 6.12078 1.000 25.64706 149 ARG D CA 1
ATOM 11786 C C . ARG D 1 130 ? 32.55009 0.42360 4.65423 1.000 25.61150 149 ARG D C 1
ATOM 11787 O O . ARG D 1 130 ? 32.90935 -0.40715 3.78610 1.000 22.53730 149 ARG D O 1
ATOM 11808 N N . PRO D 1 131 ? 32.00872 1.59614 4.28887 1.000 26.65495 150 PRO D N 1
ATOM 11809 C CA . PRO D 1 131 ? 31.87440 1.89317 2.84993 1.000 28.40614 150 PRO D CA 1
ATOM 11810 C C . PRO D 1 131 ? 33.20178 1.87909 2.12900 1.000 26.47483 150 PRO D C 1
ATOM 11811 O O . PRO D 1 131 ? 33.27660 1.42153 0.99219 1.000 26.60208 150 PRO D O 1
ATOM 11822 N N . HIS D 1 132 ? 34.29329 2.35250 2.76821 1.000 23.92380 151 HIS D N 1
ATOM 11823 C CA . HIS D 1 132 ? 35.56962 2.31988 2.07504 1.000 23.80024 151 HIS D CA 1
ATOM 11824 C C . HIS D 1 132 ? 35.90321 0.90297 1.63653 1.000 23.84696 151 HIS D C 1
ATOM 11825 O O . HIS D 1 132 ? 36.31784 0.66410 0.49517 1.000 25.50062 151 HIS D O 1
ATOM 11839 N N . ILE D 1 133 ? 35.67701 -0.05895 2.51097 1.000 25.88090 152 ILE D N 1
ATOM 11840 C CA . ILE D 1 133 ? 36.00578 -1.43814 2.20248 1.000 24.14582 152 ILE D CA 1
ATOM 11841 C C . ILE D 1 133 ? 35.04476 -1.99362 1.17544 1.000 25.34865 152 ILE D C 1
ATOM 11842 O O . ILE D 1 133 ? 35.45695 -2.60278 0.18191 1.000 23.82376 152 ILE D O 1
ATOM 11858 N N . ALA D 1 134 ? 33.75057 -1.76994 1.38641 1.000 22.09860 153 ALA D N 1
ATOM 11859 C CA . ALA D 1 134 ? 32.77162 -2.28324 0.43381 1.000 24.61160 153 ALA D CA 1
ATOM 11860 C C . ALA D 1 134 ? 32.99418 -1.70505 -0.96343 1.000 20.75757 153 ALA D C 1
ATOM 11861 O O . ALA D 1 134 ? 32.88174 -2.42488 -1.96811 1.000 24.01475 153 ALA D O 1
ATOM 11868 N N . ASN D 1 135 ? 33.28313 -0.40512 -1.05425 1.000 22.55190 154 ASN D N 1
ATOM 11869 C CA . ASN D 1 135 ? 33.46194 0.21364 -2.36150 1.000 24.05515 154 ASN D CA 1
ATOM 11870 C C . ASN D 1 135 ? 34.68137 -0.33799 -3.06616 1.000 25.34417 154 ASN D C 1
ATOM 11871 O O . ASN D 1 135 ? 34.66566 -0.52569 -4.28276 1.000 24.29257 154 ASN D O 1
ATOM 11882 N N . HIS D 1 136 ? 35.75622 -0.62788 -2.32158 1.000 23.26126 155 HIS D N 1
ATOM 11883 C CA . HIS D 1 136 ? 36.91135 -1.23043 -2.98223 1.000 24.67007 155 HIS D CA 1
ATOM 11884 C C . HIS D 1 136 ? 36.58339 -2.64008 -3.44911 1.000 23.02480 155 HIS D C 1
ATOM 11885 O O . HIS D 1 136 ? 36.93649 -3.02606 -4.56698 1.000 22.92822 155 HIS D O 1
ATOM 11900 N N . LEU D 1 137 ? 35.89025 -3.42310 -2.61231 1.000 21.71164 156 LEU D N 1
ATOM 11901 C CA . LEU D 1 137 ? 35.55251 -4.78121 -3.00290 1.000 25.14640 156 LEU D CA 1
ATOM 11902 C C . LEU D 1 137 ? 34.68691 -4.80862 -4.26750 1.000 22.59187 156 LEU D C 1
ATOM 11903 O O . LEU D 1 137 ? 34.76489 -5.76465 -5.05381 1.000 26.87904 156 LEU D O 1
ATOM 11919 N N . ARG D 1 138 ? 33.90214 -3.76957 -4.50359 1.000 24.08932 157 ARG D N 1
ATOM 11920 C CA . ARG D 1 138 ? 33.08678 -3.75883 -5.71513 1.000 24.57795 157 ARG D CA 1
ATOM 11921 C C . ARG D 1 138 ? 33.92382 -3.82025 -6.98734 1.000 26.16875 157 ARG D C 1
ATOM 11922 O O . ARG D 1 138 ? 33.47768 -4.33812 -8.01904 1.000 24.32457 157 ARG D O 1
ATOM 11943 N N . LEU D 1 139 ? 35.13513 -3.28691 -6.94815 1.000 24.89857 158 LEU D N 1
ATOM 11944 C CA . LEU D 1 139 ? 35.99125 -3.31688 -8.12381 1.000 25.68015 158 LEU D CA 1
ATOM 11945 C C . LEU D 1 139 ? 36.30017 -4.74070 -8.56234 1.000 24.99185 158 LEU D C 1
ATOM 11946 O O . LEU D 1 139 ? 36.59522 -4.97329 -9.74879 1.000 23.10084 158 LEU D O 1
ATOM 11962 N N . LEU D 1 140 ? 36.27989 -5.70241 -7.62102 1.000 21.88344 159 LEU D N 1
ATOM 11963 C CA . LEU D 1 140 ? 36.61499 -7.08451 -7.94836 1.000 23.17253 159 LEU D CA 1
ATOM 11964 C C . LEU D 1 140 ? 35.47234 -7.78179 -8.69533 1.000 28.55678 159 LEU D C 1
ATOM 11965 O O . LEU D 1 140 ? 35.65887 -8.89087 -9.21023 1.000 28.49582 159 LEU D O 1
ATOM 11981 N N . THR D 1 141 ? 34.32062 -7.14121 -8.79672 1.000 28.55673 160 THR D N 1
ATOM 11982 C CA . THR D 1 141 ? 33.24054 -7.70530 -9.60247 1.000 27.82979 160 THR D CA 1
ATOM 11983 C C . THR D 1 141 ? 33.37781 -7.36866 -11.06351 1.000 32.70119 160 THR D C 1
ATOM 11984 O O . THR D 1 141 ? 32.65273 -7.93852 -11.87322 1.000 31.53509 160 THR D O 1
ATOM 11995 N N . LEU D 1 142 ? 34.27970 -6.46297 -11.41971 1.000 27.72094 161 LEU D N 1
ATOM 11996 C CA . LEU D 1 142 ? 34.52068 -6.20145 -12.82120 1.000 28.10049 161 LEU D CA 1
ATOM 11997 C C . LEU D 1 142 ? 35.18599 -7.41694 -13.45327 1.000 33.48541 161 LEU D C 1
ATOM 11998 O O . LEU D 1 142 ? 35.96963 -8.12657 -12.79934 1.000 32.21601 161 LEU D O 1
ATOM 12014 N N . PRO D 1 143 ? 34.92114 -7.65645 -14.73480 1.000 32.03077 162 PRO D N 1
ATOM 12015 C CA . PRO D 1 143 ? 35.61801 -8.73613 -15.44267 1.000 35.64979 162 PRO D CA 1
ATOM 12016 C C . PRO D 1 143 ? 37.12674 -8.57500 -15.33242 1.000 35.04922 162 PRO D C 1
ATOM 12017 O O . PRO D 1 143 ? 37.64212 -7.45916 -15.24488 1.000 33.02704 162 PRO D O 1
ATOM 12028 N N . GLU D 1 144 ? 37.83725 -9.70812 -15.38886 1.000 37.65129 163 GLU D N 1
ATOM 12029 C CA . GLU D 1 144 ? 39.28890 -9.70355 -15.20022 1.000 39.90965 163 GLU D CA 1
ATOM 12030 C C . GLU D 1 144 ? 40.00954 -8.86091 -16.24692 1.000 33.93573 163 GLU D C 1
ATOM 12031 O O . GLU D 1 144 ? 40.99974 -8.18436 -15.93370 1.000 33.10008 163 GLU D O 1
ATOM 12043 N N . ASN D 1 145 ? 39.56507 -8.90067 -17.50796 1.000 31.95034 164 ASN D N 1
ATOM 12044 C CA . ASN D 1 145 ? 40.26829 -8.09378 -18.50384 1.000 30.43112 164 ASN D CA 1
ATOM 12045 C C . ASN D 1 145 ? 40.11200 -6.59943 -18.23905 1.000 29.65289 164 ASN D C 1
ATOM 12046 O O . ASN D 1 145 ? 41.04862 -5.82791 -18.50303 1.000 31.02843 164 ASN D O 1
ATOM 12057 N N . ILE D 1 146 ? 38.95582 -6.17154 -17.70770 1.000 29.86872 165 ILE D N 1
ATOM 12058 C CA . ILE D 1 146 ? 38.78275 -4.76858 -17.33683 1.000 28.40572 165 ILE D CA 1
ATOM 12059 C C . ILE D 1 146 ? 39.66132 -4.42409 -16.13287 1.000 29.60079 165 ILE D C 1
ATOM 12060 O O . ILE D 1 146 ? 40.28849 -3.36832 -16.09351 1.000 28.47421 165 ILE D O 1
ATOM 12076 N N . GLN D 1 147 ? 39.73059 -5.30414 -15.14418 1.000 29.18541 166 GLN D N 1
ATOM 12077 C CA . GLN D 1 147 ? 40.64905 -5.05622 -14.03181 1.000 30.10684 166 GLN D CA 1
ATOM 12078 C C . GLN D 1 147 ? 42.08827 -4.94154 -14.53187 1.000 34.54773 166 GLN D C 1
ATOM 12079 O O . GLN D 1 147 ? 42.85314 -4.10175 -14.04646 1.000 32.23122 166 GLN D O 1
ATOM 12093 N N . GLN D 1 148 ? 42.45455 -5.74047 -15.54175 1.000 32.25070 167 GLN D N 1
ATOM 12094 C CA . GLN D 1 148 ? 43.80903 -5.67216 -16.09637 1.000 36.42866 167 GLN D CA 1
ATOM 12095 C C . GLN D 1 148 ? 44.03061 -4.35329 -16.83263 1.000 38.10779 167 GLN D C 1
ATOM 12096 O O . GLN D 1 148 ? 45.08862 -3.73384 -16.70454 1.000 33.05878 167 GLN D O 1
ATOM 12110 N N . LEU D 1 149 ? 43.02865 -3.87736 -17.57195 1.000 30.92076 168 LEU D N 1
ATOM 12111 C CA . LEU D 1 149 ? 43.12131 -2.57634 -18.21901 1.000 30.20846 168 LEU D CA 1
ATOM 12112 C C . LEU D 1 149 ? 43.30252 -1.44351 -17.21265 1.000 35.41517 168 LEU D C 1
ATOM 12113 O O . LEU D 1 149 ? 43.91202 -0.40902 -17.51970 1.000 35.03857 168 LEU D O 1
ATOM 12129 N N . ILE D 1 150 ? 42.71543 -1.57854 -16.03457 1.000 32.23910 169 ILE D N 1
ATOM 12130 C CA . ILE D 1 150 ? 42.88933 -0.56104 -15.01149 1.000 34.90359 169 ILE D CA 1
ATOM 12131 C C . ILE D 1 150 ? 44.29849 -0.64513 -14.43775 1.000 34.93182 169 ILE D C 1
ATOM 12132 O O . ILE D 1 150 ? 45.00589 0.36162 -14.31827 1.000 40.92871 169 ILE D O 1
ATOM 12148 N N . ALA D 1 151 ? 44.72245 -1.85955 -14.07476 1.000 39.21191 170 ALA D N 1
ATOM 12149 C CA . ALA D 1 151 ? 46.05003 -2.04027 -13.49710 1.000 41.17679 170 ALA D CA 1
ATOM 12150 C C . ALA D 1 151 ? 47.13663 -1.50433 -14.40770 1.000 41.03650 170 ALA D C 1
ATOM 12151 O O . ALA D 1 151 ? 48.16938 -1.04701 -13.91697 1.000 43.09069 170 ALA D O 1
ATOM 12158 N N . GLU D 1 152 ? 46.91764 -1.54303 -15.73050 1.000 40.67142 171 GLU D N 1
ATOM 12159 C CA . GLU D 1 152 ? 47.87453 -1.05485 -16.71797 1.000 39.85732 171 GLU D CA 1
ATOM 12160 C C . GLU D 1 152 ? 47.74519 0.43507 -16.99698 1.000 45.36180 171 GLU D C 1
ATOM 12161 O O . GLU D 1 152 ? 48.58595 0.98599 -17.71200 1.000 50.10782 171 GLU D O 1
ATOM 12173 N N . GLY D 1 153 ? 46.70067 1.08813 -16.50350 1.000 39.18431 172 GLY D N 1
ATOM 12174 C CA . GLY D 1 153 ? 46.49251 2.49395 -16.76557 1.000 44.14378 172 GLY D CA 1
ATOM 12175 C C . GLY D 1 153 ? 45.79885 2.82860 -18.07421 1.000 44.24029 172 GLY D C 1
ATOM 12176 O O . GLY D 1 153 ? 45.64849 4.01762 -18.38296 1.000 51.73046 172 GLY D O 1
ATOM 12180 N N . THR D 1 154 ? 45.40330 1.83078 -18.86720 1.000 43.94199 173 THR D N 1
ATOM 12181 C CA . THR D 1 154 ? 44.61941 2.10194 -20.06773 1.000 40.64232 173 THR D CA 1
ATOM 12182 C C . THR D 1 154 ? 43.23707 2.65331 -19.70229 1.000 43.02989 173 THR D C 1
ATOM 12183 O O . THR D 1 154 ? 42.69401 3.52220 -20.39363 1.000 41.79637 173 THR D O 1
ATOM 12194 N N . LEU D 1 155 ? 42.65347 2.14602 -18.62701 1.000 43.40595 174 LEU D N 1
ATOM 12195 C CA . LEU D 1 155 ? 41.46918 2.73051 -18.02100 1.000 39.87435 174 LEU D CA 1
ATOM 12196 C C . LEU D 1 155 ? 41.88091 3.34319 -16.69118 1.000 38.75122 174 LEU D C 1
ATOM 12197 O O . LEU D 1 155 ? 42.57465 2.69159 -15.90917 1.000 37.54413 174 LEU D O 1
ATOM 12213 N N . SER D 1 156 ? 41.40874 4.55084 -16.41301 1.000 35.53952 175 SER D N 1
ATOM 12214 C CA . SER D 1 156 ? 41.62891 5.14533 -15.10509 1.000 33.37973 175 SER D CA 1
ATOM 12215 C C . SER D 1 156 ? 40.73641 4.49139 -14.05544 1.000 37.78314 175 SER D C 1
ATOM 12216 O O . SER D 1 156 ? 39.76948 3.78106 -14.36879 1.000 32.92195 175 SER D O 1
ATOM 12241 N N . GLY D 1 158 ? 38.83949 6.13794 -12.04482 1.000 37.55280 177 GLY D N 1
ATOM 12242 C CA . GLY D 1 158 ? 37.54795 6.78952 -12.14714 1.000 36.67757 177 GLY D CA 1
ATOM 12243 C C . GLY D 1 158 ? 36.65146 6.10742 -13.16225 1.000 31.11519 177 GLY D C 1
ATOM 12244 O O . GLY D 1 158 ? 35.43925 6.00073 -12.95772 1.000 30.97407 177 GLY D O 1
ATOM 12248 N N . HIS D 1 159 ? 37.23587 5.64546 -14.27365 1.000 34.20433 178 HIS D N 1
ATOM 12249 C CA . HIS D 1 159 ? 36.46748 4.86413 -15.23522 1.000 31.67390 178 HIS D CA 1
ATOM 12250 C C . HIS D 1 159 ? 35.99141 3.56135 -14.61128 1.000 32.07866 178 HIS D C 1
ATOM 12251 O O . HIS D 1 159 ? 34.82903 3.15782 -14.78726 1.000 26.68435 178 HIS D O 1
ATOM 12265 N N . GLY D 1 160 ? 36.89690 2.86265 -13.90697 1.000 29.98954 179 GLY D N 1
ATOM 12266 C CA . GLY D 1 160 ? 36.51566 1.60868 -13.26577 1.000 28.59308 179 GLY D CA 1
ATOM 12267 C C . GLY D 1 160 ? 35.32875 1.75790 -12.34344 1.000 29.49905 179 GLY D C 1
ATOM 12268 O O . GLY D 1 160 ? 34.38372 0.96066 -12.38775 1.000 32.17478 179 GLY D O 1
ATOM 12272 N N . ARG D 1 161 ? 35.36671 2.78140 -11.49057 1.000 30.23141 180 ARG D N 1
ATOM 12273 C CA . ARG D 1 161 ? 34.27944 3.02867 -10.56597 1.000 32.09485 180 ARG D CA 1
ATOM 12274 C C . ARG D 1 161 ? 32.99059 3.32555 -11.31683 1.000 35.40508 180 ARG D C 1
ATOM 12275 O O . ARG D 1 161 ? 31.90209 2.89801 -10.91873 1.000 31.78687 180 ARG D O 1
ATOM 12296 N N . THR D 1 162 ? 33.09957 4.11448 -12.37760 1.000 34.86385 181 THR D N 1
ATOM 12297 C CA . THR D 1 162 ? 31.91296 4.54390 -13.09470 1.000 32.55143 181 THR D CA 1
ATOM 12298 C C . THR D 1 162 ? 31.23434 3.35813 -13.76853 1.000 27.04027 181 THR D C 1
ATOM 12299 O O . THR D 1 162 ? 29.99741 3.33224 -13.86024 1.000 28.12946 181 THR D O 1
ATOM 12310 N N . LEU D 1 163 ? 32.03678 2.37315 -14.21280 1.000 27.21264 182 LEU D N 1
ATOM 12311 C CA . LEU D 1 163 ? 31.51807 1.18445 -14.88203 1.000 28.86339 182 LEU D CA 1
ATOM 12312 C C . LEU D 1 163 ? 30.63725 0.33788 -13.96941 1.000 26.09120 182 LEU D C 1
ATOM 12313 O O . LEU D 1 163 ? 29.75116 -0.37696 -14.45041 1.000 27.43791 182 LEU D O 1
ATOM 12329 N N . LEU D 1 164 ? 30.82966 0.42380 -12.64823 1.000 26.37580 183 LEU D N 1
ATOM 12330 C CA . LEU D 1 164 ? 29.94847 -0.27347 -11.71800 1.000 27.67961 183 LEU D CA 1
ATOM 12331 C C . LEU D 1 164 ? 28.48861 0.17212 -11.82456 1.000 28.67510 183 LEU D C 1
ATOM 12332 O O . LEU D 1 164 ? 27.61110 -0.58348 -11.41087 1.000 29.95219 183 LEU D O 1
ATOM 12348 N N . GLY D 1 165 ? 28.21500 1.38400 -12.31680 1.000 28.72041 184 GLY D N 1
ATOM 12349 C CA . GLY D 1 165 ? 26.83794 1.85599 -12.48155 1.000 31.92324 184 GLY D CA 1
ATOM 12350 C C . GLY D 1 165 ? 26.08853 1.24566 -13.65415 1.000 31.23022 184 GLY D C 1
ATOM 12351 O O . GLY D 1 165 ? 24.87898 1.47711 -13.79787 1.000 32.38583 184 GLY D O 1
ATOM 12355 N N . LEU D 1 166 ? 26.76739 0.49237 -14.51305 1.000 29.73587 185 LEU D N 1
ATOM 12356 C CA . LEU D 1 166 ? 26.07061 -0.10675 -15.65207 1.000 30.14890 185 LEU D CA 1
ATOM 12357 C C . LEU D 1 166 ? 25.21391 -1.26210 -15.15392 1.000 35.26273 185 LEU D C 1
ATOM 12358 O O . LEU D 1 166 ? 25.72376 -2.20430 -14.52431 1.000 31.83522 185 LEU D O 1
ATOM 12374 N N . LYS D 1 167 ? 23.91108 -1.18553 -15.44332 1.000 32.18433 186 LYS D N 1
ATOM 12375 C CA . LYS D 1 167 ? 22.96191 -2.18566 -14.97150 1.000 33.02155 186 LYS D CA 1
ATOM 12376 C C . LYS D 1 167 ? 23.20861 -3.52237 -15.63761 1.000 29.50020 186 LYS D C 1
ATOM 12377 O O . LYS D 1 167 ? 23.26063 -4.56395 -14.97177 1.000 38.41340 186 LYS D O 1
ATOM 12396 N N . ASN D 1 168 ? 23.34516 -3.51261 -16.96090 1.000 34.61976 187 ASN D N 1
ATOM 12397 C CA . ASN D 1 168 ? 23.44075 -4.73658 -17.73141 1.000 35.38487 187 ASN D CA 1
ATOM 12398 C C . ASN D 1 168 ? 24.89747 -5.09049 -17.96349 1.000 37.77438 187 ASN D C 1
ATOM 12399 O O . ASN D 1 168 ? 25.53620 -4.57102 -18.87521 1.000 33.09102 187 ASN D O 1
ATOM 12410 N N . LYS D 1 169 ? 25.40813 -6.03824 -17.17689 1.000 35.79812 188 LYS D N 1
ATOM 12411 C CA . LYS D 1 169 ? 26.82545 -6.34605 -17.21192 1.000 37.40985 188 LYS D CA 1
ATOM 12412 C C . LYS D 1 169 ? 27.25530 -6.88246 -18.56770 1.000 32.07075 188 LYS D C 1
ATOM 12413 O O . LYS D 1 169 ? 28.42961 -6.74440 -18.93479 1.000 35.29910 188 LYS D O 1
ATOM 12432 N N . ASN D 1 170 ? 26.34386 -7.47194 -19.32960 1.000 36.27885 189 ASN D N 1
ATOM 12433 C CA . ASN D 1 170 ? 26.75741 -8.01331 -20.61207 1.000 32.69936 189 ASN D CA 1
ATOM 12434 C C . ASN D 1 170 ? 27.14041 -6.94599 -21.61338 1.000 34.49178 189 ASN D C 1
ATOM 12435 O O . ASN D 1 170 ? 27.73608 -7.27377 -22.63782 1.000 36.23724 189 ASN D O 1
ATOM 12446 N N . LYS D 1 171 ? 26.85707 -5.67180 -21.34701 1.000 31.39191 190 LYS D N 1
ATOM 12447 C CA . LYS D 1 171 ? 27.28328 -4.62463 -22.26491 1.000 32.18133 190 LYS D CA 1
ATOM 12448 C C . LYS D 1 171 ? 28.60535 -3.98414 -21.84322 1.000 32.92325 190 LYS D C 1
ATOM 12449 O O . LYS D 1 171 ? 29.09143 -3.07869 -22.52256 1.000 29.00480 190 LYS D O 1
ATOM 12468 N N . LEU D 1 172 ? 29.22680 -4.47316 -20.77225 1.000 33.46192 191 LEU D N 1
ATOM 12469 C CA . LEU D 1 172 ? 30.45731 -3.86206 -20.28083 1.000 34.81535 191 LEU D CA 1
ATOM 12470 C C . LEU D 1 172 ? 31.54927 -3.86439 -21.33710 1.000 31.99888 191 LEU D C 1
ATOM 12471 O O . LEU D 1 172 ? 32.18409 -2.83237 -21.59937 1.000 32.50622 191 LEU D O 1
ATOM 12487 N N . GLU D 1 173 ? 31.77763 -5.00397 -21.98617 1.000 31.20462 192 GLU D N 1
ATOM 12488 C CA . GLU D 1 173 ? 32.93507 -5.12655 -22.85072 1.000 36.19069 192 GLU D CA 1
ATOM 12489 C C . GLU D 1 173 ? 32.85555 -4.21474 -24.08446 1.000 34.11851 192 GLU D C 1
ATOM 12490 O O . GLU D 1 173 ? 33.84819 -3.54925 -24.39536 1.000 32.99776 192 GLU D O 1
ATOM 12502 N N . PRO D 1 174 ? 31.72884 -4.16875 -24.80695 1.000 36.11040 193 PRO D N 1
ATOM 12503 C CA . PRO D 1 174 ? 31.66750 -3.18557 -25.90886 1.000 33.40349 193 PRO D CA 1
ATOM 12504 C C . PRO D 1 174 ? 31.78008 -1.74701 -25.43472 1.000 30.87539 193 PRO D C 1
ATOM 12505 O O . PRO D 1 174 ? 32.35560 -0.89309 -26.14762 1.000 29.51676 193 PRO D O 1
ATOM 12516 N N . LEU D 1 175 ? 31.22681 -1.44425 -24.25226 1.000 29.54181 194 LEU D N 1
ATOM 12517 C CA . LEU D 1 175 ? 31.30847 -0.09291 -23.71857 1.000 29.92296 194 LEU D CA 1
ATOM 12518 C C . LEU D 1 175 ? 32.75587 0.27882 -23.41908 1.000 28.60825 194 LEU D C 1
ATOM 12519 O O . LEU D 1 175 ? 33.20859 1.37305 -23.78085 1.000 30.80169 194 LEU D O 1
ATOM 12535 N N . VAL D 1 176 ? 33.51613 -0.64242 -22.82950 1.000 27.30253 195 VAL D N 1
ATOM 12536 C CA . VAL D 1 176 ? 34.91861 -0.34857 -22.52260 1.000 30.99993 195 VAL D CA 1
ATOM 12537 C C . VAL D 1 176 ? 35.73307 -0.13699 -23.79450 1.000 31.89684 195 VAL D C 1
ATOM 12538 O O . VAL D 1 176 ? 36.58918 0.75984 -23.86200 1.000 35.36126 195 VAL D O 1
ATOM 12551 N N . GLN D 1 177 ? 35.50624 -0.96033 -24.82687 1.000 34.28837 196 GLN D N 1
ATOM 12552 C CA . GLN D 1 177 ? 36.24658 -0.76576 -26.07148 1.000 31.19769 196 GLN D CA 1
ATOM 12553 C C . GLN D 1 177 ? 35.92370 0.57371 -26.70515 1.000 31.39846 196 GLN D C 1
ATOM 12554 O O . GLN D 1 177 ? 36.81265 1.20642 -27.28465 1.000 35.14754 196 GLN D O 1
ATOM 12568 N N . LYS D 1 178 ? 34.68086 1.03505 -26.59071 1.000 33.03860 197 LYS D N 1
ATOM 12569 C CA . LYS D 1 178 ? 34.33164 2.35636 -27.10053 1.000 30.36491 197 LYS D CA 1
ATOM 12570 C C . LYS D 1 178 ? 35.04288 3.45514 -26.30435 1.000 33.98959 197 LYS D C 1
ATOM 12571 O O . LYS D 1 178 ? 35.53668 4.43656 -26.88511 1.000 37.64237 197 LYS D O 1
ATOM 12590 N N . VAL D 1 179 ? 35.09155 3.31772 -24.97317 1.000 31.65994 198 VAL D N 1
ATOM 12591 C CA . VAL D 1 179 ? 35.80608 4.28114 -24.14123 1.000 33.67390 198 VAL D CA 1
ATOM 12592 C C . VAL D 1 179 ? 37.26681 4.38040 -24.57662 1.000 34.63133 198 VAL D C 1
ATOM 12593 O O . VAL D 1 179 ? 37.82539 5.48462 -24.67644 1.000 31.12638 198 VAL D O 1
ATOM 12606 N N . ILE D 1 180 ? 37.90450 3.22722 -24.84041 1.000 36.33186 199 ILE D N 1
ATOM 12607 C CA . ILE D 1 180 ? 39.32662 3.20651 -25.18061 1.000 36.56466 199 ILE D CA 1
ATOM 12608 C C . ILE D 1 180 ? 39.53667 3.76991 -26.58531 1.000 41.11088 199 ILE D C 1
ATOM 12609 O O . ILE D 1 180 ? 40.41109 4.61253 -26.81457 1.000 40.87842 199 ILE D O 1
ATOM 12625 N N . ALA D 1 181 ? 38.72592 3.31246 -27.54513 1.000 34.96011 200 ALA D N 1
ATOM 12626 C CA . ALA D 1 181 ? 38.86971 3.74049 -28.93102 1.000 44.52981 200 ALA D CA 1
ATOM 12627 C C . ALA D 1 181 ? 38.70135 5.24552 -29.06993 1.000 45.23183 200 ALA D C 1
ATOM 12628 O O . ALA D 1 181 ? 39.46870 5.90589 -29.77679 1.000 46.66726 200 ALA D O 1
ATOM 12635 N N . GLU D 1 182 ? 37.68188 5.80479 -28.42854 1.000 42.95010 201 GLU D N 1
ATOM 12636 C CA . GLU D 1 182 ? 37.40924 7.22835 -28.54950 1.000 39.48708 201 GLU D CA 1
ATOM 12637 C C . GLU D 1 182 ? 38.09533 8.06359 -27.47863 1.000 38.14350 201 GLU D C 1
ATOM 12638 O O . GLU D 1 182 ? 38.04330 9.29460 -27.54446 1.000 38.96470 201 GLU D O 1
ATOM 12650 N N . GLN D 1 183 ? 38.74303 7.43261 -26.50786 1.000 39.82496 202 GLN D N 1
ATOM 12651 C CA . GLN D 1 183 ? 39.42873 8.15349 -25.44305 1.000 40.33700 202 GLN D CA 1
ATOM 12652 C C . GLN D 1 183 ? 38.45773 9.03663 -24.67008 1.000 39.34761 202 GLN D C 1
ATOM 12653 O O . GLN D 1 183 ? 38.72596 10.20783 -24.39528 1.000 39.66682 202 GLN D O 1
ATOM 12667 N N . LEU D 1 184 ? 37.32041 8.45775 -24.30463 1.000 36.25610 203 LEU D N 1
ATOM 12668 C CA . LEU D 1 184 ? 36.30829 9.18034 -23.55538 1.000 32.16364 203 LEU D CA 1
ATOM 12669 C C . LEU D 1 184 ? 36.72102 9.39818 -22.10371 1.000 32.07152 203 LEU D C 1
ATOM 12670 O O . LEU D 1 184 ? 37.39839 8.56763 -21.48280 1.000 31.90416 203 LEU D O 1
ATOM 12686 N N . ASN D 1 185 ? 36.27380 10.52013 -21.55672 1.000 34.29050 204 ASN D N 1
ATOM 12687 C CA . ASN D 1 185 ? 36.54119 10.85011 -20.17229 1.000 32.77435 204 ASN D CA 1
ATOM 12688 C C . ASN D 1 185 ? 35.43992 10.27572 -19.28555 1.000 32.59722 204 ASN D C 1
ATOM 12689 O O . ASN D 1 185 ? 34.45223 9.70151 -19.74768 1.000 31.44202 204 ASN D O 1
ATOM 12700 N N . VAL D 1 186 ? 35.62253 10.43170 -17.97766 1.000 32.04532 205 VAL D N 1
ATOM 12701 C CA . VAL D 1 186 ? 34.73119 9.77033 -17.03697 1.000 29.22845 205 VAL D CA 1
ATOM 12702 C C . VAL D 1 186 ? 33.31433 10.32611 -17.12783 1.000 30.80199 205 VAL D C 1
ATOM 12703 O O . VAL D 1 186 ? 32.33156 9.58778 -16.93457 1.000 30.19721 205 VAL D O 1
ATOM 12716 N N . ARG D 1 187 ? 33.17080 11.63458 -17.38329 1.000 35.91374 206 ARG D N 1
ATOM 12717 C CA . ARG D 1 187 ? 31.82107 12.19597 -17.46486 1.000 30.56229 206 ARG D CA 1
ATOM 12718 C C . ARG D 1 187 ? 31.10114 11.70819 -18.71844 1.000 30.34625 206 ARG D C 1
ATOM 12719 O O . ARG D 1 187 ? 29.91176 11.39696 -18.67283 1.000 32.24406 206 ARG D O 1
ATOM 12740 N N . GLN D 1 188 ? 31.80958 11.61690 -19.84612 1.000 27.78579 207 GLN D N 1
ATOM 12741 C CA . GLN D 1 188 ? 31.19336 11.08231 -21.06402 1.000 34.78895 207 GLN D CA 1
ATOM 12742 C C . GLN D 1 188 ? 30.74798 9.62939 -20.86626 1.000 32.04759 207 GLN D C 1
ATOM 12743 O O . GLN D 1 188 ? 29.68819 9.22229 -21.35296 1.000 30.24867 207 GLN D O 1
ATOM 12757 N N . LEU D 1 189 ? 31.55756 8.83578 -20.15550 1.000 29.81304 208 LEU D N 1
ATOM 12758 C CA . LEU D 1 189 ? 31.18555 7.46640 -19.80093 1.000 29.47561 208 LEU D CA 1
ATOM 12759 C C . LEU D 1 189 ? 29.95083 7.42542 -18.91606 1.000 27.43775 208 LEU D C 1
ATOM 12760 O O . LEU D 1 189 ? 29.04147 6.61566 -19.16356 1.000 27.57369 208 LEU D O 1
ATOM 12776 N N . GLU D 1 190 ? 29.88743 8.29102 -17.89176 1.000 26.88103 209 GLU D N 1
ATOM 12777 C CA . GLU D 1 190 ? 28.70260 8.31884 -17.04079 1.000 27.46910 209 GLU D CA 1
ATOM 12778 C C . GLU D 1 190 ? 27.44325 8.54798 -17.86887 1.000 31.35338 209 GLU D C 1
ATOM 12779 O O . GLU D 1 190 ? 26.39442 7.94946 -17.61748 1.000 31.05045 209 GLU D O 1
ATOM 12791 N N . GLN D 1 191 ? 27.51659 9.49169 -18.79180 1.000 32.25399 210 GLN D N 1
ATOM 12792 C CA . GLN D 1 191 ? 26.36848 9.85468 -19.60101 1.000 34.13195 210 GLN D CA 1
ATOM 12793 C C . GLN D 1 191 ? 25.91738 8.70436 -20.48315 1.000 30.14162 210 GLN D C 1
ATOM 12794 O O . GLN D 1 191 ? 24.71343 8.50884 -20.66378 1.000 29.34406 210 GLN D O 1
ATOM 12808 N N . LEU D 1 192 ? 26.87354 7.98173 -21.08059 1.000 29.92149 211 LEU D N 1
ATOM 12809 C CA . LEU D 1 192 ? 26.55853 6.81489 -21.89360 1.000 30.96010 211 LEU D CA 1
ATOM 12810 C C . LEU D 1 192 ? 25.87906 5.74162 -21.07470 1.000 27.04861 211 LEU D C 1
ATOM 12811 O O . LEU D 1 192 ? 24.91331 5.09897 -21.53050 1.000 28.12039 211 LEU D O 1
ATOM 12827 N N . ILE D 1 193 ? 26.39731 5.49844 -19.86757 1.000 24.91726 212 ILE D N 1
ATOM 12828 C CA . ILE D 1 193 ? 25.77872 4.51536 -18.98426 1.000 26.84692 212 ILE D CA 1
ATOM 12829 C C . ILE D 1 193 ? 24.35466 4.91438 -18.62852 1.000 32.69965 212 ILE D C 1
ATOM 12830 O O . ILE D 1 193 ? 23.46217 4.06390 -18.58761 1.000 27.94324 212 ILE D O 1
ATOM 12846 N N . GLN D 1 194 ? 24.12145 6.20224 -18.32260 1.000 30.55356 213 GLN D N 1
ATOM 12847 C CA . GLN D 1 194 ? 22.75597 6.66425 -18.10589 1.000 31.97753 213 GLN D CA 1
ATOM 12848 C C . GLN D 1 194 ? 21.85829 6.29877 -19.28280 1.000 28.77947 213 GLN D C 1
ATOM 12849 O O . GLN D 1 194 ? 20.72061 5.85384 -19.09870 1.000 33.15137 213 GLN D O 1
ATOM 12863 N N . GLN D 1 195 ? 22.33568 6.50206 -20.50453 1.000 31.62030 214 GLN D N 1
ATOM 12864 C CA . GLN D 1 195 ? 21.49159 6.18408 -21.65871 1.000 30.38870 214 GLN D CA 1
ATOM 12865 C C . GLN D 1 195 ? 21.25708 4.67268 -21.76558 1.000 31.72783 214 GLN D C 1
ATOM 12866 O O . GLN D 1 195 ? 20.13326 4.21326 -21.98959 1.000 30.49549 214 GLN D O 1
ATOM 12880 N N . LEU D 1 196 ? 22.32016 3.88862 -21.60539 1.000 27.70702 215 LEU D N 1
ATOM 12881 C CA . LEU D 1 196 ? 22.21617 2.44153 -21.70023 1.000 28.88678 215 LEU D CA 1
ATOM 12882 C C . LEU D 1 196 ? 21.29345 1.87167 -20.64993 1.000 28.42977 215 LEU D C 1
ATOM 12883 O O . LEU D 1 196 ? 20.60892 0.88406 -20.89679 1.000 30.27065 215 LEU D O 1
ATOM 12899 N N . ASN D 1 197 ? 21.29479 2.44755 -19.45156 1.000 26.75043 216 ASN D N 1
ATOM 12900 C CA . ASN D 1 197 ? 20.45853 1.90187 -18.40004 1.000 30.79027 216 ASN D CA 1
ATOM 12901 C C . ASN D 1 197 ? 18.97905 2.19127 -18.65735 1.000 35.54501 216 ASN D C 1
ATOM 12902 O O . ASN D 1 197 ? 18.13544 1.51548 -18.07804 1.000 34.44735 216 ASN D O 1
ATOM 12913 N N . GLN D 1 198 ? 18.66480 3.16363 -19.51897 1.000 32.21295 217 GLN D N 1
ATOM 12914 C CA . GLN D 1 198 ? 17.26981 3.40578 -19.91913 1.000 42.07294 217 GLN D CA 1
ATOM 12915 C C . GLN D 1 198 ? 16.74280 2.37346 -20.90841 1.000 38.32578 217 GLN D C 1
ATOM 12916 O O . GLN D 1 198 ? 15.52209 2.24868 -21.05823 1.000 53.03312 217 GLN D O 1
ATOM 12930 N N . ASN D 1 199 ? 17.61785 1.61818 -21.57740 1.000 47.68468 218 ASN D N 1
ATOM 12931 C CA . ASN D 1 199 ? 17.18641 0.65421 -22.60210 1.000 47.92180 218 ASN D CA 1
ATOM 12932 C C . ASN D 1 199 ? 16.53455 1.45348 -23.75144 1.000 48.52883 218 ASN D C 1
ATOM 12933 O O . ASN D 1 199 ? 15.61918 0.98846 -24.40666 1.000 50.81953 218 ASN D O 1
#

B-factor: mean 40.15, std 12.73, range [17.63, 143.11]

Organism: Bacillus subtilis (strain 168) (NCBI:txid224308)

Foldseek 3Di:
DDKDWAFLVQEDEAPLAPDPDDDPLVLQLLLLQCVQPNDPDAWEWEDDPTGIYTLGQPSVSVSCVVNVHGTHIHDYDHDDPVVSVSSVCVPPPDDDAFLQRLLVVLVVCCVVVVDDLCRVCSNNSHHSVVNVQSVVLVVDPPVVNVCRRVVLDDCLSSLLVLADDCVCSVVLVVVCNVVVDDNVVSNVVSVVNVVD/DDWDWFFLVQEDEAPLQPDPDDDPLVLQLLLLLCLQPNDPDAWEWEADPRGIYTLGAPSVSVSCVVNVHGTTIHDYDHDDPVVSVSSPCVPPPDDDDDLQSLLVVLVVCCPPVVDDLCRSCSNNSHDSVSNVLSVVLVVDDPVVNVCCVVVLDDCLSSLLSLADDCVCSVVLSVCCNVVVDDNVVSNVVRVVNND/DDWDWFFLVQEDEAPLQPDPDDDPLVLQLLLLQCLQPNPPDAWEWEQDPRGIYTLGAPSVSSSCVVNVHGTTTHDYDHDDPVVSVSSCCVPPPDDDQFLQRVLVVLVVCCVVVVDDLCVSCSNNSHDSVSNVVSVVLVVFPPVVNVCSRVPLDPCQRVLLVLQDPVVCSVVLVVCCNVVVDDNVRSNVVSVVNNVD/DDWDWFFLQQEDEAPLAPDPDDDPLVLQLLLLQCVQPNDPDAWEWEADDSHTYTLGQPSVSVSCVVNVHGTTIHDYDHDDPVVSVSSPCVPPVDDDDDLQRLLVVLVVCCVVVVDDLCVVCSNNSHHSCSNVLSVLLVPQDPVVVVCPVVPLDDCQSSLLSLQPDNVCSPVLVVVCNVVVDDNVVSNVVSVVNNVD

CATH classification: 1.10.10.2830

Sequence (783 aa):
ETVEEIKIADLRPNPYQPRKHFDDEALAELKESVLQHGILQPLIVRKSLKGYDIVAGERRFRAAKLAGLDTVPAIVRELSEALREIALLENLQREDLSPLEEAQAYDSLLKHLDLTQEQLAKRLGKSRPHIANHLRLLTLPENIQQLIAEGTLSGHGRTLLGLKNKNKLEPLVQKVIAEQLNVRQLEQLIQQLNQNETVEEIKIADLRPNPYQPRKHFDDEALAELKESVLQHGILQPLIVRKSLKGYDIVAGERRFRAAKLAGLDTVPAIVRELSEALREIALLENLQREDLSPLEEAQAYDSLLKHLDLTQEQLAKRLGKSRPHIANHLRLLTLPENIQQLIAEGTLSGHGRTLLGLKNKNKLEPLVQKVIAEQLNVRQLEQLIQQLNQETVEEIKIADLRPNPYQPRKHFDDEALAELKESVLQHGILQPLIVRKSLKGYDIVAGERRFRAAKLAGLDTVPAIVRELSEALREIALLENLQREDLSPLEEAQAYDSLLKHLDLTQEQLAKRLGKSRPHIANHLRLLTLPENIQQLIAEGTLSGHGRTLLGLKNKNKLEPLVQKVIAEQLNVRQLEQLIQQLNQNETVEEIKIADLRPNPYQPRKHFDDEALAELKESVLQHGILQPLIVRKSLKGYDIVAGERRFRAAKLAGLDTVPAIVRELSEALREIALLENLQREDLSPLEEAQAYDSLLKHLDLTQEQLAKRLGKSRPHIANHLRLLTLPENIQQLIAEGTLSGHGRTLLGLKNKNKLEPLVQKVIAEQLNVRQLEQLIQQLNQN

GO terms:
  GO:0043590 bacterial nucleoid (C, IDA)
  GO:0045881 positive regulation of sporulation resulting in formation of a cellular spore (P, IGI)
  GO:0007059 chromosome segregation (P, IMP)

Secondary structure (DSSP, 8-state):
-BEEEEEGGGEE--TT-------HHHHHHHHHHHHHH---SPEEEEE-SSSEEEEE-HHHHHHHHHTT-SEEEEEE----S---HHHHHHHHS--PPPHHHHHHHHHHHHHHHT--HHHHHHHHT--HHHHHHHHHHTTS-HHHHHHHHHTS---HHHHHHT-S-GGGHHHHHHHHHHHT--HHHHHHHHHHHH--/-B-EEEEGGGEE--TT-------HHHHHHHHHHHHHH---S-EEEEE-SSSEEEEE-HHHHHHHHHTT-SEEEEEE----S---HHHHHHHHS--PPPHHHHHHHHHHHHHHHT--HHHHHHHHT--HHHHHHHHHGGGS-HHHHHHHHTTS---HHHHHTT-S-GGGHHHHHHHHHHHT--HHHHHHHHHHHH-/-BEEEEEGGGEE--TT-------HHHHHHHHHHHHHH---S-EEEEE-SSSEEEEE-HHHHHHHHHHT-SEEEEEE----S---HHHHHHHHS--PPPHHHHHHHHHHHHHHTT--HHHHHHHHT--HHHHHHHHHHTTS-HHHHHHHHTTS---HHHHHTT-S-GGGHHHHHHHHHHHT--HHHHHHHHHHHTT-/-BEEEEEGGGEE--TT-------HHHHHHHHHHHHHH---S-EEEEE-SSSEEEEE-HHHHHHHHHTT-SEEEEEE----S---HHHHHHHHS--PPPHHHHHHHHHHHHHHHT--HHHHHHHHTS-HHHHHHHHHGGGS-HHHHHHHHTTS---HHHHHTT-S-GGGHHHHHHHHHHHT--HHHHHHHHHHHHH-

Nearest PDB structures (foldseek):
  6sdk-assembly1_B  TM=1.005E+00  e=4.115E-30  Bacillus subtilis subsp. subtilis str. 168
  7bnk-assembly1_B  TM=9.518E-01  e=5.135E-19  Myxococcus xanthus DK 1622
  7o0n-assembly1_B  TM=9.480E-01  e=7.307E-19  Myxococcus xanthus DK 1622
  1vz0-assembly3_D  TM=4.787E-01  e=3.961E-13  Thermus thermophilus HB27
  4umk-assembly2_B  TM=4.869E-01  e=5.423E-09  Helicobacter pylori 26695

InterPro domains:
  IPR003115 ParB-like, N-terminal domain [PF02195] (15-113)
  IPR003115 ParB-like, N-terminal domain [SM00470] (24-113)
  IPR004437 ParB/RepB/Spo0J partition protein [TIGR00180] (20-199)
  IPR036086 ParB/Sulfiredoxin superfamily [SSF110849] (24-115)
  IPR041468 ParB/Spo0J, HTH domain [PF17762] (116-216)
  IPR050336 Chromosome-partitioning and nucleoid occlusion protein [PTHR33375] (3-280)
  IPR057240 ParB, C-terminal dimerisation domain [PF23552] (230-277)

Radius of gyration: 34.35 Å; Cα contacts (8 Å, |Δi|>4): 1096; chains: 4; bounding box: 62×74×113 Å

Solvent-accessible surface area: 39574 Å² total